Protein AF-A0A7Z0B2L7-F1 (afdb_monomer_lite)

Radius of gyration: 32.35 Å; chains: 1; bounding box: 78×80×134 Å

Foldseek 3Di:
DDDDDYDDPDPPVVVVVVVVVVVVVVVPPPPLLNVLLLQLVLLVAAALAPCNLVSSLPRGDDDPVNNVSSVPSVSSVVSSPDQPFAAPDAADFCGARQQFLKRKDKDWQDWFQFLPIDTKMKMAILHARARDAELAFHRMFIQQFWWKAQPQQPVPQARWIWTQGRNRDTFIWGDDPNATAGLADPQWGKDADPLWIWIANLQQRWIWIAHNRGGTAWIATLLRWIWGFDADPVGQGAKTWIAHPPFDSVLIWMWGFDADPVSHTAWIQGLQRKIWGWDADPNGEGAWIATSVRQIKGFDQDDSSRRRQTQFIQFSVRRTAKGFDADSNSRTQWIAGPPQQSIWGWDDDVQWIWIDGPPWTKIWGWDQALSHIDTQKIQIPLAIKGWDADNNGHTAKIQDSQRKIWGFDADPSNATQKIWTQDPVGIWIKGFDAPDDPHLHTQWIQTAQWIWGFDADPSRDGQKIKIFGFPRRRSPCPPNTHTDPAWMKMKGWDADPSSATAKIFIDTNNHTPWIWGWDADNRRHTAKIFTQDDPHDDSQWIQGLPDADSSRNRQWIDTRQKIWGFDADSSGATAKIWMWGAQDVQQPGKTKIKIWGWDADSNGFTPDIWIWMDIPPHDTATDDLVQVVQLLVLLLQVDPVSHDHPVRHRDPDPPDDDDDPRSDGRPVSSNRDNVCVVVCVVRVSVVPVNVCCVVVVVVCVVVVVVVVVVPQVPQDLVNLLCQQLDDQDPQRAGNALVLLCVQEDDDPRPRHHQDDDRVSSSVVSSVVSCCQVSPPQWDWDADPQQWIWTAHPQQKTWTAHNVSHTDHITDRDDDD

Sequence (816 aa):
MNCFRSPSRGLGMLARLFTCVALLLATFAANADDICFGLYPKSGAIQGDSQCVARAVGNTPVGMATYYCTAQLDLVRAWCSSVPQPEDSCPVADPVHPESGAVTLSTADFISGDDVALQFARSYRSIALVPNASAMGAVWFHSWQRQLWLTNANVGASSTVTAYRENGNPIVFNWSAGTWRTIDFTGLALAQSGSGWTLTNLTNDAVESYSAQGVLLSETTRTGVTRTLTYDNTGLLIAITQHAAGTSANNDLTLRFDYDDRRRLSRLNDPMGGITQYGYDANSNLVSVTWPDNYTRRYVYEDARFKNAITGEIDETGSRIAAWTYDTQGRATSVSHPDTSRNVQFGYNNGSTAVTDSRRTTTLNFSSIGGKLRVTGSNSAAGISNSTWDASGRLLKNTFVSGNAAEYSYDDAGRPIRLVIRNTSGTATTSIRYADATSLHPWMIASPGKFQTLVYDSRGNVTGVSETPTTDTTGEKGFDALKAKASIRAYGRVYDEWNRLSWVSIYDAGVQSAAFRLTRGETGNVLSVIHVGGDLDGFDEASLASARDAAHRAIYGYRPGSGYNTVYDSRGRATVLWLNEYGSPLNGGVYRLLKVRYSYSPNGAVTSRTGTVSINQGPDKPISSDEIDQWVSNIEDGRTPVGPLANLAGLVRSLLRAAPDAIQPICIECIVNPALSWGWAMSSDNDDPFGIVGMAGAIRGAIGGIASQCKPTQLTVEQLIADATGAQNDTGLSKLARAWDKHSGRENDFYPSLTGNIEQKNSSTEQWARSLLENPTTVRNDLSRGGFEYRAPDGTGMRFEADGRFVGVLNPRNPR

Structure (mmCIF, N/CA/C/O backbone):
data_AF-A0A7Z0B2L7-F1
#
_entry.id   AF-A0A7Z0B2L7-F1
#
loop_
_atom_site.group_PDB
_atom_site.id
_atom_site.type_symbol
_atom_site.label_atom_id
_atom_site.label_alt_id
_atom_site.label_comp_id
_atom_site.label_asym_id
_atom_site.label_entity_id
_atom_site.label_seq_id
_atom_site.pdbx_PDB_ins_code
_atom_site.Cartn_x
_atom_site.Cartn_y
_atom_site.Cartn_z
_atom_site.occupancy
_atom_site.B_iso_or_equiv
_atom_site.auth_seq_id
_atom_site.auth_comp_id
_atom_site.auth_asym_id
_atom_site.auth_atom_id
_atom_site.pdbx_PDB_model_num
ATOM 1 N N . MET A 1 1 ? 29.019 23.609 -92.343 1.00 30.64 1 MET A N 1
ATOM 2 C CA . MET A 1 1 ? 30.357 24.183 -92.095 1.00 30.64 1 MET A CA 1
ATOM 3 C C . MET A 1 1 ? 30.741 23.905 -90.644 1.00 30.64 1 MET A C 1
ATOM 5 O O . MET A 1 1 ? 29.997 24.311 -89.769 1.00 30.64 1 MET A O 1
ATOM 9 N N . ASN A 1 2 ? 31.829 23.141 -90.466 1.00 27.91 2 ASN A N 1
ATOM 10 C CA . ASN A 1 2 ? 32.737 22.947 -89.311 1.00 27.91 2 ASN A CA 1
ATOM 11 C C . ASN A 1 2 ? 32.132 22.818 -87.891 1.00 27.91 2 ASN A C 1
ATOM 13 O O . ASN A 1 2 ? 31.620 23.779 -87.339 1.00 27.91 2 ASN A O 1
ATOM 17 N N . CYS A 1 3 ? 32.062 21.612 -87.307 1.00 23.78 3 CYS A N 1
ATOM 18 C CA . CYS A 1 3 ? 33.110 20.880 -86.551 1.00 23.78 3 CYS A CA 1
ATOM 19 C C . CYS A 1 3 ? 33.446 21.458 -85.162 1.00 23.78 3 CYS A C 1
ATOM 21 O O . CYS A 1 3 ? 34.186 22.426 -85.088 1.00 23.78 3 CYS A O 1
ATOM 23 N N . PHE A 1 4 ? 33.012 20.778 -84.086 1.00 26.78 4 PHE A N 1
ATOM 24 C CA . PHE A 1 4 ? 33.875 20.227 -83.017 1.00 26.78 4 PHE A CA 1
ATOM 25 C C . PHE A 1 4 ? 33.107 19.165 -82.182 1.00 26.78 4 PHE A C 1
ATOM 27 O O . PHE A 1 4 ? 31.895 19.250 -82.005 1.00 26.78 4 PHE A O 1
ATOM 34 N N . ARG A 1 5 ? 33.819 18.112 -81.749 1.00 28.47 5 ARG A N 1
ATOM 35 C CA . ARG A 1 5 ? 33.354 16.844 -81.132 1.00 28.47 5 ARG A CA 1
ATOM 36 C C . ARG A 1 5 ? 33.323 16.875 -79.580 1.00 28.47 5 ARG A C 1
ATOM 38 O O . ARG A 1 5 ? 34.350 17.202 -79.009 1.00 28.47 5 ARG A O 1
ATOM 45 N N . SER A 1 6 ? 32.250 16.296 -78.992 1.00 29.17 6 SER A N 1
ATOM 46 C CA . SER A 1 6 ? 32.181 15.325 -77.844 1.00 29.17 6 SER A CA 1
ATOM 47 C C . SER A 1 6 ? 32.591 15.760 -76.401 1.00 29.17 6 SER A C 1
ATOM 49 O O . SER A 1 6 ? 33.360 16.702 -76.275 1.00 29.17 6 SER A O 1
ATOM 51 N N . PRO A 1 7 ? 32.305 15.001 -75.301 1.00 44.12 7 PRO A N 1
ATOM 52 C CA . PRO A 1 7 ? 31.051 14.439 -74.730 1.00 44.12 7 PRO A CA 1
ATOM 53 C C . PRO A 1 7 ? 30.875 14.717 -73.197 1.00 44.12 7 PRO A C 1
ATOM 55 O O . PRO A 1 7 ? 31.827 15.086 -72.524 1.00 44.12 7 PRO A O 1
ATOM 58 N N . SER A 1 8 ? 29.696 14.456 -72.596 1.00 30.27 8 SER A N 1
ATOM 59 C CA . SER A 1 8 ? 29.553 13.851 -71.232 1.00 30.27 8 SER A CA 1
ATOM 60 C C . SER A 1 8 ? 28.092 13.786 -70.732 1.00 30.27 8 SER A C 1
ATOM 62 O O . SER A 1 8 ? 27.654 14.528 -69.855 1.00 30.27 8 SER A O 1
ATOM 64 N N . ARG A 1 9 ? 27.312 12.815 -71.226 1.00 42.25 9 ARG A N 1
ATOM 65 C CA . ARG A 1 9 ? 26.112 12.329 -70.514 1.00 42.25 9 ARG A CA 1
ATOM 66 C C . ARG A 1 9 ? 26.541 11.234 -69.532 1.00 42.25 9 ARG A C 1
ATOM 68 O O . ARG A 1 9 ? 26.494 10.060 -69.868 1.00 42.25 9 ARG A O 1
ATOM 75 N N . GLY A 1 10 ? 27.015 11.625 -68.350 1.00 36.59 10 GLY A N 1
ATOM 76 C CA . GLY A 1 10 ? 27.448 10.679 -67.306 1.00 36.59 10 GLY A CA 1
ATOM 77 C C . GLY A 1 10 ? 27.420 11.234 -65.878 1.00 36.59 10 GLY A C 1
ATOM 78 O O . GLY A 1 10 ? 27.185 10.483 -64.938 1.00 36.59 10 GLY A O 1
ATOM 79 N N . LEU A 1 11 ? 27.560 12.553 -65.696 1.00 38.97 11 LEU A N 1
ATOM 80 C CA . LEU A 1 11 ? 27.635 13.149 -64.354 1.00 38.97 11 LEU A CA 1
ATOM 81 C C . LEU A 1 11 ? 26.276 13.351 -63.656 1.00 38.97 11 LEU A C 1
ATOM 83 O O . LEU A 1 11 ? 26.222 13.377 -62.431 1.00 38.97 11 LEU A O 1
ATOM 87 N N . GLY A 1 12 ? 25.165 13.448 -64.394 1.00 38.88 12 GLY A N 1
ATOM 88 C CA . GLY A 1 12 ? 23.851 13.740 -63.796 1.00 38.88 12 GLY A CA 1
ATOM 89 C C . GLY A 1 12 ? 23.216 12.573 -63.027 1.00 38.88 12 GLY A C 1
ATOM 90 O O . GLY A 1 12 ? 22.447 12.797 -62.095 1.00 38.88 12 GLY A O 1
ATOM 91 N N . MET A 1 13 ? 23.535 11.327 -63.393 1.00 39.41 13 MET A N 1
ATOM 92 C CA . MET A 1 13 ? 22.942 10.130 -62.779 1.00 39.41 13 MET A CA 1
ATOM 93 C C . MET A 1 13 ? 23.742 9.664 -61.555 1.00 39.41 13 MET A C 1
ATOM 95 O O . MET A 1 13 ? 23.143 9.304 -60.546 1.00 39.41 13 MET A O 1
ATOM 99 N N . LEU A 1 14 ? 25.075 9.785 -61.596 1.00 43.19 14 LEU A N 1
ATOM 100 C CA . LEU A 1 14 ? 25.952 9.544 -60.445 1.00 43.19 14 LEU A CA 1
ATOM 101 C C . LEU A 1 14 ? 25.744 10.581 -59.337 1.00 43.19 14 LEU A C 1
ATOM 103 O O . LEU A 1 14 ? 25.687 10.203 -58.174 1.00 43.19 14 LEU A O 1
ATOM 107 N N . ALA A 1 15 ? 25.543 11.858 -59.680 1.00 43.41 15 ALA A N 1
ATOM 108 C CA . ALA A 1 15 ? 25.229 12.885 -58.688 1.00 43.41 15 ALA A CA 1
ATOM 109 C C . ALA A 1 15 ? 23.877 12.628 -57.999 1.00 43.41 15 ALA A C 1
ATOM 111 O O . ALA A 1 15 ? 23.770 12.797 -56.789 1.00 43.41 15 ALA A O 1
ATOM 112 N N . ARG A 1 16 ? 22.857 12.137 -58.721 1.00 46.25 16 ARG A N 1
ATOM 113 C CA . ARG A 1 16 ? 21.555 11.773 -58.126 1.00 46.25 16 ARG A CA 1
ATOM 114 C C . ARG A 1 16 ? 21.627 10.503 -57.275 1.00 46.25 16 ARG A C 1
ATOM 116 O O . ARG A 1 16 ? 21.007 10.470 -56.220 1.00 46.25 16 ARG A O 1
ATOM 123 N N . LEU A 1 17 ? 22.432 9.513 -57.668 1.00 46.03 17 LEU A N 1
ATOM 124 C CA . LEU A 1 17 ? 22.699 8.321 -56.853 1.00 46.03 17 LEU A CA 1
ATOM 125 C C . LEU A 1 17 ? 23.495 8.659 -55.587 1.00 46.03 17 LEU A C 1
ATOM 127 O O . LEU A 1 17 ? 23.123 8.198 -54.516 1.00 46.03 17 LEU A O 1
ATOM 131 N N . PHE A 1 18 ? 24.512 9.521 -55.670 1.00 50.41 18 PHE A N 1
ATOM 132 C CA . PHE A 1 18 ? 25.238 10.001 -54.490 1.00 50.41 18 PHE A CA 1
ATOM 133 C C . PHE A 1 18 ? 24.370 10.877 -53.590 1.00 50.41 18 PHE A C 1
ATOM 135 O O . PHE A 1 18 ? 24.491 10.773 -52.379 1.00 50.41 18 PHE A O 1
ATOM 142 N N . THR A 1 19 ? 23.457 11.683 -54.141 1.00 42.81 19 THR A N 1
ATOM 143 C CA . THR A 1 19 ? 22.533 12.484 -53.319 1.00 42.81 19 THR A CA 1
ATOM 144 C C . THR A 1 19 ? 21.477 11.599 -52.649 1.00 42.81 19 THR A C 1
ATOM 146 O O . THR A 1 19 ? 21.177 11.814 -51.483 1.00 42.81 19 THR A O 1
ATOM 149 N N . CYS A 1 20 ? 20.970 10.552 -53.315 1.00 39.94 20 CYS A N 1
ATOM 150 C CA . CYS A 1 20 ? 20.072 9.564 -52.702 1.00 39.94 20 CYS A CA 1
ATOM 151 C C . CYS A 1 20 ? 20.779 8.660 -51.680 1.00 39.94 20 CYS A C 1
ATOM 153 O O . CYS A 1 20 ? 20.181 8.343 -50.660 1.00 39.94 20 CYS A O 1
ATOM 155 N N . VAL A 1 21 ? 22.040 8.278 -51.908 1.00 47.41 21 VAL A N 1
ATOM 156 C CA . VAL A 1 21 ? 22.852 7.511 -50.946 1.00 47.41 21 VAL A CA 1
ATOM 157 C C . VAL A 1 21 ? 23.287 8.392 -49.773 1.00 47.41 21 VAL A C 1
ATOM 159 O O . VAL A 1 21 ? 23.245 7.932 -48.642 1.00 47.41 21 VAL A O 1
ATOM 162 N N . ALA A 1 22 ? 23.610 9.669 -49.993 1.00 42.94 22 ALA A N 1
ATOM 163 C CA . ALA A 1 22 ? 23.898 10.629 -48.927 1.00 42.94 22 ALA A CA 1
ATOM 164 C C . ALA A 1 22 ? 22.641 11.021 -48.131 1.00 42.94 22 ALA A C 1
ATOM 166 O O . ALA A 1 22 ? 22.739 11.197 -46.924 1.00 42.94 22 ALA A O 1
ATOM 167 N N . LEU A 1 23 ? 21.459 11.093 -48.761 1.00 39.75 23 LEU A N 1
ATOM 168 C CA . LEU A 1 23 ? 20.173 11.256 -48.067 1.00 39.75 23 LEU A CA 1
ATOM 169 C C . LEU A 1 23 ? 19.757 9.982 -47.316 1.00 39.75 23 LEU A C 1
ATOM 171 O O . LEU A 1 23 ? 19.211 10.104 -46.226 1.00 39.75 23 LEU A O 1
ATOM 175 N N . LEU A 1 24 ? 20.071 8.780 -47.828 1.00 38.03 24 LEU A N 1
ATOM 176 C CA . LEU A 1 24 ? 19.933 7.536 -47.060 1.00 38.03 24 LEU A CA 1
ATOM 177 C C . LEU A 1 24 ? 20.885 7.540 -45.855 1.00 38.03 24 LEU A C 1
ATOM 179 O O . LEU A 1 24 ? 20.449 7.284 -44.740 1.00 38.03 24 LEU A O 1
ATOM 183 N N . LEU A 1 25 ? 22.161 7.888 -46.044 1.00 37.34 25 LEU A N 1
ATOM 184 C CA . LEU A 1 25 ? 23.173 7.915 -44.980 1.00 37.34 25 LEU A CA 1
ATOM 185 C C . LEU A 1 25 ? 22.921 9.021 -43.939 1.00 37.34 25 LEU A C 1
ATOM 187 O O . LEU A 1 25 ? 23.204 8.812 -42.764 1.00 37.34 25 LEU A O 1
ATOM 191 N N . ALA A 1 26 ? 22.326 10.154 -44.326 1.00 32.78 26 ALA A N 1
ATOM 192 C CA . ALA A 1 26 ? 21.953 11.231 -43.406 1.00 32.78 26 ALA A CA 1
ATOM 193 C C . ALA A 1 26 ? 20.715 10.904 -42.546 1.00 32.78 26 ALA A C 1
ATOM 195 O O . ALA A 1 26 ? 20.540 11.508 -41.491 1.00 32.78 26 ALA A O 1
ATOM 196 N N . THR A 1 27 ? 19.890 9.922 -42.935 1.00 34.22 27 THR A N 1
ATOM 197 C CA . THR A 1 27 ? 18.807 9.392 -42.080 1.00 34.22 27 THR A CA 1
ATOM 198 C C . THR A 1 27 ? 19.260 8.304 -41.097 1.00 34.22 27 THR A C 1
ATOM 200 O O . THR A 1 27 ? 18.484 7.926 -40.225 1.00 34.22 27 THR A O 1
ATOM 203 N N . PHE A 1 28 ? 20.513 7.836 -41.179 1.00 39.91 28 PHE A N 1
ATOM 204 C CA . PHE A 1 28 ? 21.091 6.840 -40.259 1.00 39.91 28 PHE A CA 1
ATOM 205 C C . PHE A 1 28 ? 21.997 7.443 -39.178 1.00 39.91 28 PHE A C 1
ATOM 207 O O . PHE A 1 28 ? 22.710 6.713 -38.500 1.00 39.91 28 PHE A O 1
ATOM 214 N N . ALA A 1 29 ? 21.939 8.758 -38.955 1.00 31.08 29 ALA A N 1
ATOM 215 C CA . ALA A 1 29 ? 22.552 9.392 -37.786 1.00 31.08 29 ALA A CA 1
ATOM 216 C C . ALA A 1 29 ? 21.666 9.293 -36.522 1.00 31.08 29 ALA A C 1
ATOM 218 O O . ALA A 1 29 ? 21.707 10.167 -35.662 1.00 31.08 29 ALA A O 1
ATOM 219 N N . ALA A 1 30 ? 20.855 8.237 -36.403 1.00 40.62 30 ALA A N 1
ATOM 220 C CA . ALA A 1 30 ? 20.517 7.708 -35.088 1.00 40.62 30 ALA A CA 1
ATOM 221 C C . ALA A 1 30 ? 21.732 6.881 -34.663 1.00 40.62 30 ALA A C 1
ATOM 223 O O . ALA A 1 30 ? 22.158 6.006 -35.420 1.00 40.62 30 ALA A O 1
ATOM 224 N N . ASN A 1 31 ? 22.336 7.195 -33.516 1.00 58.09 31 ASN A N 1
ATOM 225 C CA . ASN A 1 31 ? 23.495 6.447 -33.035 1.00 58.09 31 ASN A CA 1
ATOM 226 C C . ASN A 1 31 ? 23.162 4.947 -33.072 1.00 58.09 31 ASN A C 1
ATOM 228 O O . ASN A 1 31 ? 22.052 4.555 -32.709 1.00 58.09 31 ASN A O 1
ATOM 232 N N . ALA A 1 32 ? 24.094 4.109 -33.537 1.00 57.94 32 ALA A N 1
ATOM 233 C CA . ALA A 1 32 ? 23.901 2.656 -33.584 1.00 57.94 32 ALA A CA 1
ATOM 234 C C . ALA A 1 32 ? 23.385 2.111 -32.234 1.00 57.94 32 ALA A C 1
ATOM 236 O O . ALA A 1 32 ? 22.546 1.209 -32.211 1.00 57.94 32 ALA A O 1
ATOM 237 N N . ASP A 1 33 ? 23.813 2.748 -31.143 1.00 62.22 33 ASP A N 1
ATOM 238 C CA . ASP A 1 33 ? 23.381 2.547 -29.762 1.00 62.22 33 ASP A CA 1
ATOM 239 C C . ASP A 1 33 ? 21.869 2.749 -29.572 1.00 62.22 33 ASP A C 1
ATOM 241 O O . ASP A 1 33 ? 21.211 1.866 -29.031 1.00 62.22 33 ASP A O 1
ATOM 245 N N . ASP A 1 34 ? 21.280 3.839 -30.077 1.00 64.94 34 ASP A N 1
ATOM 246 C CA . ASP A 1 34 ? 19.844 4.134 -29.935 1.00 64.94 34 ASP A CA 1
ATOM 247 C C . ASP A 1 34 ? 18.974 3.091 -30.650 1.00 64.94 34 ASP A C 1
ATOM 249 O O . ASP A 1 34 ? 17.921 2.680 -30.149 1.00 64.94 34 ASP A O 1
ATOM 253 N N . ILE A 1 35 ? 19.430 2.625 -31.817 1.00 77.38 35 ILE A N 1
ATOM 254 C CA . ILE A 1 35 ? 18.733 1.593 -32.591 1.00 77.38 35 ILE A CA 1
ATOM 255 C C . ILE A 1 35 ? 18.842 0.241 -31.880 1.00 77.38 35 ILE A C 1
ATOM 257 O O . ILE A 1 35 ? 17.829 -0.435 -31.686 1.00 77.38 35 ILE A O 1
ATOM 261 N N . CYS A 1 36 ? 20.048 -0.165 -31.475 1.00 80.62 36 CYS A N 1
ATOM 262 C CA . CYS A 1 36 ? 20.269 -1.476 -30.871 1.00 80.62 36 CYS A CA 1
ATOM 263 C C . CYS A 1 36 ? 19.701 -1.586 -29.452 1.00 80.62 36 CYS A C 1
ATOM 265 O O . CYS A 1 36 ? 19.101 -2.608 -29.111 1.00 80.62 36 CYS A O 1
ATOM 267 N N . PHE A 1 37 ? 19.800 -0.534 -28.638 1.00 80.62 37 PHE A N 1
ATOM 268 C CA . PHE A 1 37 ? 19.277 -0.540 -27.270 1.00 80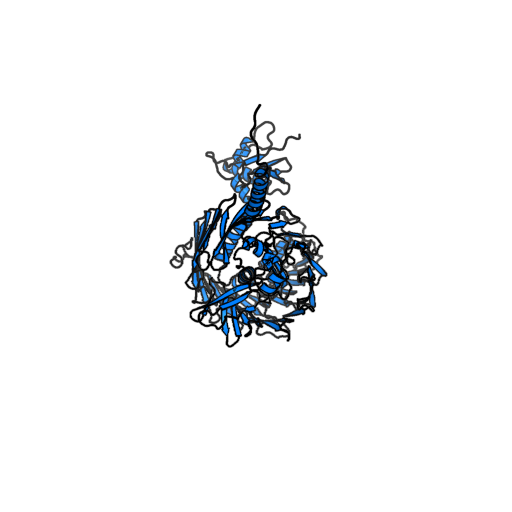.62 37 PHE A CA 1
ATOM 269 C C . PHE A 1 37 ? 17.747 -0.583 -27.248 1.00 80.62 37 PHE A C 1
ATOM 271 O O . PHE A 1 37 ? 17.170 -1.140 -26.320 1.00 80.62 37 PHE A O 1
ATOM 278 N N . GLY A 1 38 ? 17.072 -0.092 -28.293 1.00 75.81 38 GLY A N 1
ATOM 279 C CA . GLY A 1 38 ? 15.629 -0.282 -28.476 1.00 75.81 38 GLY A CA 1
ATOM 280 C C . GLY A 1 38 ? 15.218 -1.701 -28.905 1.00 75.81 38 GLY A C 1
ATOM 281 O O . GLY A 1 38 ? 14.026 -2.018 -28.930 1.00 75.81 38 GLY A O 1
ATOM 282 N N . LEU A 1 39 ? 16.167 -2.567 -29.276 1.00 81.56 39 LEU A N 1
ATOM 283 C CA . LEU A 1 39 ? 15.901 -3.945 -29.706 1.00 81.56 39 LEU A CA 1
ATOM 284 C C . LEU A 1 39 ? 16.160 -4.968 -28.601 1.00 81.56 39 LEU A C 1
ATOM 286 O O . LEU A 1 39 ? 15.387 -5.917 -28.478 1.00 81.56 39 LEU A O 1
ATOM 290 N N . TYR A 1 40 ? 17.184 -4.771 -27.770 1.00 84.12 40 TYR A N 1
ATOM 291 C CA . TYR A 1 40 ? 17.530 -5.728 -26.716 1.00 84.12 40 TYR A CA 1
ATOM 292 C C . TYR A 1 40 ? 16.401 -6.012 -25.707 1.00 84.12 40 TYR A C 1
ATOM 294 O O . TYR A 1 40 ? 16.193 -7.190 -25.412 1.00 84.12 40 TYR A O 1
ATOM 302 N N . PRO A 1 41 ? 15.583 -5.041 -25.245 1.00 76.69 41 PRO A N 1
ATOM 303 C CA . PRO A 1 41 ? 14.436 -5.334 -24.378 1.00 76.69 41 PRO A CA 1
ATOM 304 C C . PRO A 1 41 ? 13.426 -6.306 -25.010 1.00 76.69 41 PRO A C 1
ATOM 306 O O . PRO A 1 41 ? 12.814 -7.118 -24.320 1.00 76.69 41 PRO A O 1
ATOM 309 N N . LYS A 1 42 ? 13.283 -6.287 -26.344 1.00 78.62 42 LYS A N 1
ATOM 310 C CA . LYS A 1 42 ? 12.336 -7.140 -27.093 1.00 78.62 42 LYS A CA 1
ATOM 311 C C . LYS A 1 42 ? 12.718 -8.619 -27.065 1.00 78.62 42 LYS A C 1
ATOM 313 O O . LYS A 1 42 ? 11.885 -9.483 -27.322 1.00 78.62 42 LYS A O 1
ATOM 318 N N . SER A 1 43 ? 13.975 -8.909 -26.742 1.00 76.00 43 SER A N 1
ATOM 319 C CA . SER A 1 43 ? 14.488 -10.268 -26.567 1.00 76.00 43 SER A CA 1
ATOM 320 C C . SER A 1 43 ? 14.037 -10.931 -25.255 1.00 76.00 43 SER A C 1
ATOM 322 O O . SER A 1 43 ? 14.240 -12.134 -25.064 1.00 76.00 43 SER A O 1
ATOM 324 N N . GLY A 1 44 ? 13.450 -10.152 -24.336 1.00 70.62 44 GLY A N 1
ATOM 325 C CA . GLY A 1 44 ? 13.199 -10.570 -22.958 1.00 70.62 44 GLY A CA 1
ATOM 326 C C . GLY A 1 44 ? 14.470 -10.622 -22.102 1.00 70.62 44 GLY A C 1
ATOM 327 O O . GLY A 1 44 ? 14.465 -11.248 -21.044 1.00 70.62 44 GLY A O 1
ATOM 328 N N . ALA A 1 45 ? 15.575 -10.028 -22.566 1.00 74.25 45 ALA A N 1
ATOM 329 C CA . ALA A 1 45 ? 16.760 -9.810 -21.749 1.00 74.25 45 ALA A CA 1
ATOM 330 C C . ALA A 1 45 ? 16.475 -8.767 -20.665 1.00 74.25 45 ALA A C 1
ATOM 332 O O . ALA A 1 45 ? 15.806 -7.764 -20.917 1.00 74.25 45 ALA A O 1
ATOM 333 N N . ILE A 1 46 ? 17.005 -9.007 -19.469 1.00 71.81 46 ILE A N 1
ATOM 334 C CA . ILE A 1 46 ? 16.884 -8.099 -18.333 1.00 71.81 46 ILE A CA 1
ATOM 335 C C . ILE A 1 46 ? 18.274 -7.565 -18.026 1.00 71.81 46 ILE A C 1
ATOM 337 O O . ILE A 1 46 ? 19.219 -8.324 -17.843 1.00 71.81 46 ILE A O 1
ATOM 341 N N . GLN A 1 47 ? 18.406 -6.249 -17.996 1.00 73.56 47 GLN A N 1
ATOM 342 C CA . GLN A 1 47 ? 19.645 -5.576 -17.634 1.00 73.56 47 GLN A CA 1
ATOM 343 C C . GLN A 1 47 ? 20.129 -6.006 -16.236 1.00 73.56 47 GLN A C 1
ATOM 345 O O . GLN A 1 47 ? 19.331 -6.145 -15.310 1.00 73.56 47 GLN A O 1
ATOM 350 N N . GLY A 1 48 ? 21.430 -6.263 -16.088 1.00 66.00 48 GLY A N 1
ATOM 351 C CA . GLY A 1 48 ? 22.018 -6.818 -14.864 1.00 66.00 48 GLY A CA 1
ATOM 352 C C . GLY A 1 48 ? 21.815 -8.328 -14.656 1.00 66.00 48 GLY A C 1
ATOM 353 O O . GLY A 1 48 ? 22.372 -8.875 -13.706 1.00 66.00 48 GLY A O 1
ATOM 354 N N . ASP A 1 49 ? 21.066 -9.026 -15.522 1.00 68.31 49 ASP A N 1
ATOM 355 C CA . ASP A 1 49 ? 20.906 -10.486 -15.458 1.00 68.31 49 ASP A CA 1
ATOM 356 C C . ASP A 1 49 ? 22.108 -11.244 -16.016 1.00 68.31 49 ASP A C 1
ATOM 358 O O . ASP A 1 49 ? 22.681 -10.908 -17.053 1.00 68.31 49 ASP A O 1
ATOM 362 N N . SER A 1 50 ? 22.435 -12.349 -15.350 1.00 69.44 50 SER A N 1
ATOM 363 C CA . SER A 1 50 ? 23.447 -13.308 -15.785 1.00 69.44 50 SER A CA 1
ATOM 364 C C . SER A 1 50 ? 23.153 -13.876 -17.179 1.00 69.44 50 SER A C 1
ATOM 366 O O . SER A 1 50 ? 24.084 -14.162 -17.932 1.00 69.44 50 SER A O 1
ATOM 368 N N . GLN A 1 51 ? 21.872 -14.005 -17.552 1.00 76.62 51 GLN A N 1
ATOM 369 C CA . GLN A 1 51 ? 21.448 -14.454 -18.881 1.00 76.62 51 GLN A CA 1
ATOM 370 C C . GLN A 1 51 ? 21.163 -13.295 -19.840 1.00 76.62 51 GLN A C 1
ATOM 372 O O . GLN A 1 51 ? 20.754 -13.546 -20.975 1.00 76.62 51 GLN A O 1
ATOM 377 N N . CYS A 1 52 ? 21.403 -12.041 -19.441 1.00 79.94 52 CYS A N 1
ATOM 378 C CA . CYS A 1 52 ? 21.100 -10.870 -20.260 1.00 79.94 52 CYS A CA 1
ATOM 379 C C . CYS A 1 52 ? 21.756 -10.955 -21.636 1.00 79.94 52 CYS A C 1
ATOM 381 O O . CYS A 1 52 ? 21.072 -10.869 -22.652 1.00 79.94 52 CYS A O 1
ATOM 383 N N . VAL A 1 53 ? 23.070 -11.203 -21.680 1.00 84.62 53 VAL A N 1
ATOM 384 C CA . VAL A 1 53 ? 23.821 -11.270 -22.941 1.00 84.62 53 VAL A CA 1
ATOM 385 C C . VAL A 1 53 ? 23.310 -12.417 -23.811 1.00 84.62 53 VAL A C 1
ATOM 387 O O . VAL A 1 53 ? 23.094 -12.232 -25.004 1.00 84.62 53 VAL A O 1
ATOM 390 N N . ALA A 1 54 ? 23.058 -13.587 -23.219 1.00 84.38 54 ALA A N 1
ATOM 391 C CA . ALA A 1 54 ? 22.561 -14.749 -23.950 1.00 84.38 54 ALA A CA 1
ATOM 392 C C . ALA A 1 54 ? 21.171 -14.494 -24.557 1.00 84.38 54 ALA A C 1
ATOM 394 O O . ALA A 1 54 ? 20.950 -14.785 -25.731 1.00 84.38 54 ALA A O 1
ATOM 395 N N . ARG A 1 55 ? 20.252 -13.895 -23.788 1.00 83.94 55 ARG A N 1
ATOM 396 C CA . ARG A 1 55 ? 18.909 -13.526 -24.259 1.00 83.94 55 ARG A CA 1
ATOM 397 C C . ARG A 1 55 ? 18.971 -12.424 -25.314 1.00 83.94 55 ARG A C 1
ATOM 399 O O . ARG A 1 55 ? 18.353 -12.571 -26.363 1.00 83.94 55 ARG A O 1
ATOM 406 N N . ALA A 1 56 ? 19.762 -11.377 -25.088 1.00 85.12 56 ALA A N 1
ATOM 407 C CA . ALA A 1 56 ? 19.916 -10.267 -26.022 1.00 85.12 56 ALA A CA 1
ATOM 408 C C . ALA A 1 56 ? 20.539 -10.719 -27.348 1.00 85.12 56 ALA A C 1
ATOM 410 O O . ALA A 1 56 ? 20.108 -10.277 -28.406 1.00 85.12 56 ALA A O 1
ATOM 411 N N . VAL A 1 57 ? 21.496 -11.644 -27.341 1.00 87.62 57 VAL A N 1
ATOM 412 C CA . VAL A 1 57 ? 22.055 -12.184 -28.589 1.00 87.62 57 VAL A CA 1
ATOM 413 C C . VAL A 1 57 ? 21.087 -13.166 -29.255 1.00 87.62 57 VAL A C 1
ATOM 415 O O . VAL A 1 57 ? 20.889 -13.098 -30.464 1.00 87.62 57 VAL A O 1
ATOM 418 N N . GLY A 1 58 ? 20.482 -14.074 -28.486 1.00 83.31 58 GLY A N 1
ATOM 419 C CA . GLY A 1 58 ? 19.714 -15.198 -29.029 1.00 83.31 58 GLY A CA 1
ATOM 420 C C . GLY A 1 58 ? 18.275 -14.874 -29.429 1.00 83.31 58 GLY A C 1
ATOM 421 O O . GLY A 1 58 ? 17.748 -15.484 -30.356 1.00 83.31 58 GLY A O 1
ATOM 422 N N . ASN A 1 59 ? 17.638 -13.915 -28.754 1.00 85.62 59 ASN A N 1
ATOM 423 C CA . ASN A 1 59 ? 16.204 -13.659 -28.891 1.00 85.62 59 ASN A CA 1
ATOM 424 C C . ASN A 1 59 ? 15.880 -12.262 -29.439 1.00 85.62 59 ASN A C 1
ATOM 426 O O . ASN A 1 59 ? 14.700 -11.952 -29.612 1.00 85.62 59 ASN A O 1
ATOM 430 N N . THR A 1 60 ? 16.876 -11.399 -29.685 1.00 86.56 60 THR A N 1
ATOM 431 C CA . THR A 1 60 ? 16.610 -10.062 -30.236 1.00 86.56 60 THR A CA 1
ATOM 432 C C . THR A 1 60 ? 16.062 -10.183 -31.658 1.00 86.56 60 THR A C 1
ATOM 434 O O . THR A 1 60 ? 16.729 -10.752 -32.524 1.00 86.56 60 THR A O 1
ATOM 437 N N . PRO A 1 61 ? 14.867 -9.636 -31.940 1.00 79.38 61 PRO A N 1
ATOM 438 C CA . PRO A 1 61 ? 14.312 -9.654 -33.283 1.00 79.38 61 PRO A CA 1
ATOM 439 C C . PRO A 1 61 ? 15.112 -8.708 -34.188 1.00 79.38 61 PRO A C 1
ATOM 441 O O . PRO A 1 61 ? 15.099 -7.490 -34.001 1.00 79.38 61 PRO A O 1
ATOM 444 N N . VAL A 1 62 ? 15.800 -9.272 -35.182 1.00 80.31 62 VAL A N 1
ATOM 445 C CA . VAL A 1 62 ? 16.631 -8.531 -36.143 1.00 80.31 62 VAL A CA 1
ATOM 446 C C . VAL A 1 62 ? 16.100 -8.653 -37.571 1.00 80.31 62 VAL A C 1
ATOM 448 O O . VAL A 1 62 ? 15.541 -9.675 -37.962 1.00 80.31 62 VAL A O 1
ATOM 451 N N . GLY A 1 63 ? 16.285 -7.595 -38.359 1.00 79.06 63 GLY A N 1
ATOM 452 C CA . GLY A 1 63 ? 16.047 -7.573 -39.804 1.00 79.06 63 GLY A CA 1
ATOM 453 C C . GLY A 1 63 ? 17.320 -7.216 -40.578 1.00 79.06 63 GLY A C 1
ATOM 454 O O . GLY A 1 63 ? 18.376 -6.999 -39.985 1.00 79.06 63 GLY A O 1
ATOM 455 N N . MET A 1 64 ? 17.225 -7.089 -41.909 1.00 72.50 64 MET A N 1
ATOM 456 C CA . MET A 1 64 ? 18.388 -6.788 -42.771 1.00 72.50 64 MET A CA 1
ATOM 457 C C . MET A 1 64 ? 19.126 -5.489 -42.405 1.00 72.50 64 MET A C 1
ATOM 459 O O . MET A 1 64 ? 20.312 -5.374 -42.685 1.00 72.50 64 MET A O 1
ATOM 463 N N . ALA A 1 65 ? 18.453 -4.528 -41.768 1.00 74.56 65 ALA A N 1
ATOM 464 C CA . ALA A 1 65 ? 19.052 -3.264 -41.337 1.00 74.56 65 ALA A CA 1
ATOM 465 C C . ALA A 1 65 ? 19.514 -3.255 -39.866 1.00 74.56 65 ALA A C 1
ATOM 467 O O . ALA A 1 65 ? 20.109 -2.275 -39.446 1.00 74.56 65 ALA A O 1
ATOM 468 N N . THR A 1 66 ? 19.242 -4.302 -39.076 1.00 79.88 66 THR A N 1
ATOM 469 C CA . THR A 1 66 ? 19.519 -4.335 -37.622 1.00 79.88 66 THR A CA 1
ATOM 470 C C . THR A 1 66 ? 20.257 -5.595 -37.156 1.00 79.88 66 THR A C 1
ATOM 472 O O . THR A 1 66 ? 20.498 -5.764 -35.963 1.00 79.88 66 THR A O 1
ATOM 475 N N . TYR A 1 67 ? 20.675 -6.467 -38.084 1.00 78.94 67 TYR A N 1
ATOM 476 C CA . TYR A 1 67 ? 21.430 -7.698 -37.790 1.00 78.94 67 TYR A CA 1
ATOM 477 C C . TYR A 1 67 ? 22.752 -7.449 -37.047 1.00 78.94 67 TYR A C 1
ATOM 479 O O . TYR A 1 67 ? 23.245 -8.325 -36.337 1.00 78.94 67 TYR A O 1
ATOM 487 N N . TYR A 1 68 ? 23.334 -6.256 -37.199 1.00 82.69 68 TYR A N 1
ATOM 488 C CA . TYR A 1 68 ? 24.578 -5.896 -36.527 1.00 82.69 68 TYR A CA 1
ATOM 489 C C . TYR A 1 68 ? 24.401 -5.766 -35.005 1.00 82.69 68 TYR A C 1
ATOM 491 O O . TYR A 1 68 ? 25.362 -5.994 -34.277 1.00 82.69 68 TYR A O 1
ATOM 499 N N . CYS A 1 69 ? 23.187 -5.493 -34.508 1.00 83.12 69 CYS A N 1
ATOM 500 C CA . CYS A 1 69 ? 22.923 -5.338 -33.075 1.00 83.12 69 CYS A CA 1
ATOM 501 C C . CYS A 1 69 ? 23.165 -6.632 -32.284 1.00 83.12 69 CYS A C 1
ATOM 503 O O . CYS A 1 69 ? 23.726 -6.596 -31.198 1.00 83.12 69 CYS A O 1
ATOM 505 N N . THR A 1 70 ? 22.818 -7.799 -32.833 1.00 85.50 70 THR A N 1
ATOM 506 C CA . THR A 1 70 ? 23.126 -9.093 -32.191 1.00 85.50 70 THR A CA 1
ATOM 507 C C . THR A 1 70 ? 24.590 -9.501 -32.352 1.00 85.50 70 THR A C 1
ATOM 509 O O . THR A 1 70 ? 25.086 -10.319 -31.582 1.00 85.50 70 THR A O 1
ATOM 512 N N . ALA A 1 71 ? 25.287 -8.946 -33.349 1.00 82.19 71 ALA A N 1
ATOM 513 C CA . ALA A 1 71 ? 26.691 -9.244 -33.630 1.00 82.19 71 ALA A CA 1
ATOM 514 C C . ALA A 1 71 ? 27.671 -8.347 -32.845 1.00 82.19 71 ALA A C 1
ATOM 516 O O . ALA A 1 71 ? 28.819 -8.736 -32.628 1.00 82.19 71 ALA A O 1
ATOM 517 N N . GLN A 1 72 ? 27.239 -7.165 -32.392 1.00 86.50 72 GLN A N 1
ATOM 518 C CA . GLN A 1 72 ? 28.046 -6.246 -31.587 1.00 86.50 72 GLN A CA 1
ATOM 519 C C . GLN A 1 72 ? 27.966 -6.590 -30.097 1.00 86.50 72 GLN A C 1
ATOM 521 O O . GLN A 1 72 ? 27.265 -5.949 -29.313 1.00 86.50 72 GLN A O 1
ATOM 526 N N . LEU A 1 73 ? 28.736 -7.606 -29.696 1.00 85.00 73 LEU A N 1
ATOM 527 C CA . LEU A 1 73 ? 28.783 -8.086 -28.311 1.00 85.00 73 LEU A CA 1
ATOM 528 C C . LEU A 1 73 ? 29.165 -7.001 -27.298 1.00 85.00 73 LEU A C 1
ATOM 530 O O . LEU A 1 73 ? 28.709 -7.073 -26.162 1.00 85.00 73 LEU A O 1
ATOM 534 N N . ASP A 1 74 ? 29.949 -5.995 -27.685 1.00 85.06 74 ASP A N 1
ATOM 535 C CA . ASP A 1 74 ? 30.305 -4.892 -26.788 1.00 85.06 74 ASP A CA 1
ATOM 536 C C . ASP A 1 74 ? 29.109 -3.981 -26.490 1.00 85.06 74 ASP A C 1
ATOM 538 O O . ASP A 1 74 ? 28.928 -3.596 -25.339 1.00 85.06 74 ASP A O 1
ATOM 542 N N . LEU A 1 75 ? 28.229 -3.722 -27.467 1.00 84.94 75 LEU A N 1
ATOM 543 C CA . LEU A 1 75 ? 26.978 -2.993 -27.229 1.00 84.94 75 LEU A CA 1
ATOM 544 C C . LEU A 1 75 ? 25.997 -3.810 -26.393 1.00 84.94 75 LEU A C 1
ATOM 546 O O . LEU A 1 75 ? 25.352 -3.266 -25.499 1.00 84.94 75 LEU A O 1
ATOM 550 N N . VAL A 1 76 ? 25.896 -5.116 -26.657 1.00 84.06 76 VAL A N 1
ATOM 551 C CA . VAL A 1 76 ? 25.072 -6.017 -25.841 1.00 84.06 76 VAL A CA 1
ATOM 552 C C . VAL A 1 76 ? 25.577 -6.034 -24.400 1.00 84.06 76 VAL A C 1
ATOM 554 O O . VAL A 1 76 ? 24.787 -5.898 -23.471 1.00 84.06 76 VAL A O 1
ATOM 557 N N . ARG A 1 77 ? 26.892 -6.167 -24.195 1.00 83.31 77 ARG A N 1
ATOM 558 C CA . ARG A 1 77 ? 27.510 -6.146 -22.863 1.00 83.31 77 ARG A CA 1
ATOM 559 C C . ARG A 1 77 ? 27.340 -4.793 -22.189 1.00 83.31 77 ARG A C 1
ATOM 561 O O . ARG A 1 77 ? 26.990 -4.780 -21.017 1.00 83.31 77 ARG A O 1
ATOM 568 N N . ALA A 1 78 ? 27.522 -3.688 -22.909 1.00 81.88 78 ALA A N 1
ATOM 569 C CA . ALA A 1 78 ? 27.314 -2.343 -22.383 1.00 81.88 78 ALA A CA 1
ATOM 570 C C . ALA A 1 78 ? 25.868 -2.159 -21.905 1.00 81.88 78 ALA A C 1
ATOM 572 O O . ALA A 1 78 ? 25.643 -1.796 -20.751 1.00 81.88 78 ALA A O 1
ATOM 573 N N . TRP A 1 79 ? 24.886 -2.517 -22.734 1.00 82.12 79 TRP A N 1
ATOM 574 C CA . TRP A 1 79 ? 23.476 -2.462 -22.356 1.00 82.12 79 TRP A CA 1
ATOM 575 C C . TRP A 1 79 ? 23.155 -3.392 -21.181 1.00 82.12 79 TRP A C 1
ATOM 577 O O . TRP A 1 79 ? 22.548 -2.956 -20.209 1.00 82.12 79 TRP A O 1
ATOM 587 N N . CYS A 1 80 ? 23.621 -4.641 -21.215 1.00 77.19 80 CYS A N 1
ATOM 588 C CA . CYS A 1 80 ? 23.423 -5.598 -20.127 1.00 77.19 80 CYS A CA 1
ATOM 589 C C . CYS A 1 80 ? 24.122 -5.201 -18.823 1.00 77.19 80 CYS A C 1
ATOM 591 O O . CYS A 1 80 ? 23.682 -5.623 -17.757 1.00 77.19 80 CYS A O 1
ATOM 593 N N . SER A 1 81 ? 25.198 -4.416 -18.900 1.00 69.69 81 SER A N 1
ATOM 594 C CA . SER A 1 81 ? 25.914 -3.883 -17.738 1.00 69.69 81 SER A CA 1
ATOM 595 C C . SER A 1 81 ? 25.287 -2.613 -17.167 1.00 69.69 81 SER A C 1
ATOM 597 O O . SER A 1 81 ? 25.572 -2.256 -16.025 1.00 69.69 81 SER A O 1
ATOM 599 N N . SER A 1 82 ? 24.433 -1.928 -17.935 1.00 67.06 82 SER A N 1
ATOM 600 C CA . SER A 1 82 ? 23.642 -0.822 -17.401 1.00 67.06 82 SER A CA 1
ATOM 601 C C . SER A 1 82 ? 22.551 -1.363 -16.478 1.00 67.06 82 SER A C 1
ATOM 603 O O . SER A 1 82 ? 22.069 -2.471 -16.680 1.00 67.06 82 SER A O 1
ATOM 605 N N . VAL A 1 83 ? 22.189 -0.606 -15.442 1.00 63.72 83 VAL A N 1
ATOM 606 C CA . VAL A 1 83 ? 21.115 -0.964 -14.506 1.00 63.72 83 VAL A CA 1
ATOM 607 C C . VAL A 1 83 ? 19.986 0.044 -14.712 1.00 63.72 83 VAL A C 1
ATOM 609 O O . VAL A 1 83 ? 20.259 1.250 -14.604 1.00 63.72 83 VAL A O 1
ATOM 612 N N . PRO A 1 84 ? 18.749 -0.399 -15.014 1.00 68.94 84 PRO A N 1
ATOM 613 C CA . PRO A 1 84 ? 17.637 0.516 -15.155 1.00 68.94 84 PRO A CA 1
ATOM 614 C C . PRO A 1 84 ? 17.479 1.255 -13.830 1.00 68.94 84 PRO A C 1
ATOM 616 O O . PRO A 1 84 ? 17.453 0.647 -12.758 1.00 68.94 84 PRO A O 1
ATOM 619 N N . GLN A 1 85 ? 17.488 2.584 -13.906 1.00 76.31 85 GLN A N 1
ATOM 620 C CA . GLN A 1 85 ? 17.428 3.410 -12.711 1.00 76.31 85 GLN A CA 1
ATOM 621 C C . GLN A 1 85 ? 16.031 3.285 -12.107 1.00 76.31 85 GLN A C 1
ATOM 623 O O . GLN A 1 85 ? 15.053 3.422 -12.847 1.00 76.31 85 GLN A O 1
ATOM 628 N N . PRO A 1 86 ? 15.924 3.050 -10.794 1.00 82.25 86 PRO A N 1
ATOM 629 C CA . PRO A 1 86 ? 14.635 3.023 -10.142 1.00 82.25 86 PRO A CA 1
ATOM 630 C C . PRO A 1 86 ? 13.959 4.393 -10.231 1.00 82.25 86 PRO A C 1
ATOM 632 O O . PRO A 1 86 ? 14.577 5.461 -10.139 1.00 82.25 86 PRO A O 1
ATOM 635 N N . GLU A 1 87 ? 12.659 4.325 -10.428 1.00 83.56 87 GLU A N 1
ATOM 636 C CA . GLU A 1 87 ? 11.727 5.431 -10.450 1.00 83.56 87 GLU A CA 1
ATOM 637 C C . GLU A 1 87 ? 11.451 5.899 -9.025 1.00 83.56 87 GLU A C 1
ATOM 639 O O . GLU A 1 87 ? 11.188 5.096 -8.128 1.00 83.56 87 GLU A O 1
ATOM 644 N N . ASP A 1 88 ? 11.506 7.211 -8.815 1.00 79.69 88 ASP A N 1
ATOM 645 C CA . ASP A 1 88 ? 11.155 7.838 -7.540 1.00 79.69 88 ASP A CA 1
ATOM 646 C C . ASP A 1 88 ? 10.207 9.019 -7.793 1.00 79.69 88 ASP A C 1
ATOM 648 O O . ASP A 1 88 ? 10.376 10.143 -7.304 1.00 79.69 88 ASP A O 1
ATOM 652 N N . SER A 1 89 ? 9.217 8.745 -8.648 1.00 77.31 89 SER A N 1
ATOM 653 C CA . SER A 1 89 ? 8.057 9.586 -8.908 1.00 77.31 89 SER A CA 1
ATOM 654 C C . SER A 1 89 ? 6.758 8.789 -8.756 1.00 77.31 89 SER A C 1
ATOM 656 O O . SER A 1 89 ? 6.738 7.555 -8.805 1.00 77.31 89 SER A O 1
ATOM 658 N N . CYS A 1 90 ? 5.650 9.500 -8.546 1.00 74.75 90 CYS A N 1
ATOM 659 C CA . CYS A 1 90 ? 4.339 8.868 -8.508 1.00 74.75 90 CYS A CA 1
ATOM 660 C C . CYS A 1 90 ? 3.913 8.458 -9.925 1.00 74.75 90 CYS A C 1
ATOM 662 O O . CYS A 1 90 ? 4.003 9.284 -10.840 1.00 74.75 90 CYS A O 1
ATOM 664 N N . PRO A 1 91 ? 3.382 7.238 -10.114 1.00 80.94 91 PRO A N 1
ATOM 665 C CA . PRO A 1 91 ? 2.774 6.891 -11.383 1.00 80.94 91 PRO A CA 1
ATOM 666 C C . PRO A 1 91 ? 1.534 7.762 -11.631 1.00 80.94 91 PRO A C 1
ATOM 668 O O . PRO A 1 91 ? 0.869 8.227 -10.701 1.00 80.94 91 PRO A O 1
ATOM 671 N N . VAL A 1 92 ? 1.218 7.974 -12.903 1.00 78.31 92 VAL A N 1
ATOM 672 C CA . VAL A 1 92 ? 0.040 8.712 -13.368 1.00 78.31 92 VAL A CA 1
ATOM 673 C C . VAL A 1 92 ? -0.884 7.776 -14.157 1.00 78.31 92 VAL A C 1
ATOM 675 O O . VAL A 1 92 ? -0.420 6.793 -14.729 1.00 78.31 92 VAL A O 1
ATOM 678 N N . ALA A 1 93 ? -2.185 8.085 -14.215 1.00 79.38 93 ALA A N 1
ATOM 679 C CA . ALA A 1 93 ? -3.215 7.238 -14.843 1.00 79.38 93 ALA A CA 1
ATOM 680 C C . ALA A 1 93 ? -3.331 5.824 -14.208 1.00 79.38 93 ALA A C 1
ATOM 682 O O . ALA A 1 93 ? -3.056 5.679 -13.018 1.00 79.38 93 ALA A O 1
ATOM 683 N N . ASP A 1 94 ? -3.768 4.806 -14.964 1.00 76.06 94 ASP A N 1
ATOM 684 C CA . ASP A 1 94 ? -3.881 3.408 -14.502 1.00 76.06 94 ASP A CA 1
ATOM 685 C C . ASP A 1 94 ? -2.534 2.671 -14.717 1.00 76.06 94 ASP A C 1
ATOM 687 O O . ASP A 1 94 ? -2.172 2.378 -15.860 1.00 76.06 94 ASP A O 1
ATOM 691 N N . PRO A 1 95 ? -1.721 2.465 -13.664 1.00 86.06 95 PRO A N 1
ATOM 692 C CA . PRO A 1 95 ? -0.621 3.390 -13.412 1.00 86.06 95 PRO A CA 1
ATOM 693 C C . PRO A 1 95 ? 0.566 3.249 -14.371 1.00 86.06 95 PRO A C 1
ATOM 695 O O . PRO A 1 95 ? 1.073 2.159 -14.628 1.00 86.06 95 PRO A O 1
ATOM 698 N N . VAL A 1 96 ? 1.058 4.391 -14.857 1.00 90.06 96 VAL A N 1
ATOM 699 C CA . VAL A 1 96 ? 2.255 4.519 -15.697 1.00 90.06 96 VAL A CA 1
ATOM 700 C C . VAL A 1 96 ? 3.241 5.474 -15.035 1.00 90.06 96 VAL A C 1
ATOM 702 O O . VAL A 1 96 ? 2.894 6.614 -14.734 1.00 90.06 96 VAL A O 1
ATOM 705 N N . HIS A 1 97 ? 4.485 5.045 -14.846 1.00 90.38 97 HIS A N 1
ATOM 706 C CA . HIS A 1 97 ? 5.580 5.922 -14.435 1.00 90.38 97 HIS A CA 1
ATOM 707 C C . HIS A 1 97 ? 5.977 6.844 -15.598 1.00 90.38 97 HIS A C 1
ATOM 709 O O . HIS A 1 97 ? 6.452 6.349 -16.623 1.00 90.38 97 HIS A O 1
ATOM 715 N N . PRO A 1 98 ? 5.756 8.167 -15.513 1.00 90.25 98 PRO A N 1
ATOM 716 C CA . PRO A 1 98 ? 5.969 9.069 -16.644 1.00 90.25 98 PRO A CA 1
ATOM 717 C C . PRO A 1 98 ? 7.444 9.225 -17.051 1.00 90.25 98 PRO A C 1
ATOM 719 O O . PRO A 1 98 ? 7.713 9.615 -18.180 1.00 90.25 98 PRO A O 1
ATOM 722 N N . GLU A 1 99 ? 8.401 8.926 -16.180 1.00 88.12 99 GLU A N 1
ATOM 723 C CA . GLU A 1 99 ? 9.845 9.003 -16.433 1.00 88.12 99 GLU A CA 1
ATOM 724 C C . GLU A 1 99 ? 10.371 7.847 -17.289 1.00 88.12 99 GLU A C 1
ATOM 726 O O . GLU A 1 99 ? 11.251 8.042 -18.127 1.00 88.12 99 GLU A O 1
ATOM 731 N N . SER A 1 100 ? 9.827 6.646 -17.093 1.00 88.19 100 SER A N 1
ATOM 732 C CA . SER A 1 100 ? 10.301 5.418 -17.737 1.00 88.19 100 SER A CA 1
ATOM 733 C C . SER A 1 100 ? 9.281 4.819 -18.694 1.00 88.19 100 SER A C 1
ATOM 735 O O . SER A 1 100 ? 9.636 4.008 -19.541 1.00 88.19 100 SER A O 1
ATOM 737 N N . GLY A 1 101 ? 8.011 5.195 -18.564 1.00 91.56 101 GLY A N 1
ATOM 738 C CA . GLY A 1 101 ? 6.884 4.545 -19.219 1.00 91.56 101 GLY A CA 1
ATOM 739 C C . GLY A 1 101 ? 6.586 3.143 -18.713 1.00 91.56 101 GLY A C 1
ATOM 740 O O . GLY A 1 101 ? 5.890 2.397 -19.406 1.00 91.56 101 GLY A O 1
ATOM 741 N N . ALA A 1 102 ? 7.100 2.776 -17.534 1.00 90.31 102 ALA A N 1
ATOM 742 C CA . ALA A 1 102 ? 6.777 1.511 -16.900 1.00 90.31 102 ALA A CA 1
ATOM 743 C C . ALA A 1 102 ? 5.308 1.501 -16.458 1.00 90.31 102 ALA A C 1
ATOM 745 O O . ALA A 1 102 ? 4.890 2.329 -15.648 1.00 90.31 102 ALA A O 1
ATOM 746 N N . VAL A 1 103 ? 4.537 0.541 -16.963 1.00 93.25 103 VAL A N 1
ATOM 747 C CA . VAL A 1 103 ? 3.197 0.237 -16.453 1.00 93.25 103 VAL A CA 1
ATOM 748 C C . VAL A 1 103 ? 3.356 -0.574 -15.180 1.00 93.25 103 VAL A C 1
ATOM 750 O O . VAL A 1 103 ? 4.074 -1.579 -15.184 1.00 93.25 103 VAL A O 1
ATOM 753 N N . THR A 1 104 ? 2.678 -0.163 -14.116 1.00 90.38 104 THR A N 1
ATOM 754 C CA . THR A 1 104 ? 2.610 -0.906 -12.863 1.00 90.38 104 THR A CA 1
ATOM 755 C C . THR A 1 104 ? 1.168 -1.258 -12.544 1.00 90.38 104 THR A C 1
ATOM 757 O O . THR A 1 104 ? 0.258 -0.480 -12.789 1.00 90.38 104 THR A O 1
ATOM 760 N N . LEU A 1 105 ? 0.941 -2.454 -12.012 1.00 90.81 105 LEU A N 1
ATOM 761 C CA . LEU A 1 105 ? -0.351 -2.849 -11.446 1.00 90.81 105 LEU A CA 1
ATOM 762 C C . LEU A 1 105 ? -0.079 -3.485 -10.090 1.00 90.81 105 LEU A C 1
ATOM 764 O O . LEU A 1 105 ? 0.959 -4.119 -9.916 1.00 90.81 105 LEU A O 1
ATOM 768 N N . SER A 1 106 ? -0.996 -3.347 -9.140 1.00 89.38 106 SER A N 1
ATOM 769 C CA . SER A 1 106 ? -0.917 -4.067 -7.871 1.00 89.38 106 SER A CA 1
ATOM 770 C C . SER A 1 106 ? -2.309 -4.464 -7.406 1.00 89.38 106 SER A C 1
ATOM 772 O O . SER A 1 106 ? -3.273 -3.718 -7.577 1.00 89.38 106 SER A O 1
ATOM 774 N N . THR A 1 107 ? -2.444 -5.673 -6.874 1.00 90.62 107 THR A N 1
ATOM 775 C CA . THR A 1 107 ? -3.717 -6.215 -6.396 1.00 90.62 107 THR A CA 1
ATOM 776 C C . THR A 1 107 ? -3.458 -7.136 -5.213 1.00 90.62 107 THR A C 1
ATOM 778 O O . THR A 1 107 ? -2.600 -8.012 -5.283 1.00 90.62 107 THR A O 1
ATOM 781 N N . ALA A 1 108 ? -4.200 -6.939 -4.124 1.00 91.19 108 ALA A N 1
ATOM 782 C CA . ALA A 1 108 ? -4.220 -7.872 -3.006 1.00 91.19 108 ALA A CA 1
ATOM 783 C C . ALA A 1 108 ? -5.131 -9.057 -3.348 1.00 91.19 108 ALA A C 1
ATOM 785 O O . ALA A 1 108 ? -6.299 -8.853 -3.675 1.00 91.19 108 ALA A O 1
ATOM 786 N N . ASP A 1 109 ? -4.607 -10.278 -3.257 1.00 93.56 109 ASP A N 1
ATOM 787 C CA . ASP A 1 109 ? -5.402 -11.496 -3.452 1.00 93.56 109 ASP A CA 1
ATOM 788 C C . ASP A 1 109 ? -5.839 -12.116 -2.112 1.00 93.56 109 ASP A C 1
ATOM 790 O O . ASP A 1 109 ? -6.771 -12.916 -2.091 1.00 93.56 109 ASP A O 1
ATOM 794 N N . PHE A 1 110 ? -5.206 -11.727 -0.996 1.00 92.69 110 PHE A N 1
ATOM 795 C CA . PHE A 1 110 ? -5.620 -12.077 0.366 1.00 92.69 110 PHE A CA 1
ATOM 796 C C . PHE A 1 110 ? -5.236 -10.979 1.367 1.00 92.69 110 PHE A C 1
ATOM 798 O O . PHE A 1 110 ? -4.134 -10.428 1.286 1.00 92.69 110 PHE A O 1
ATOM 805 N N . ILE A 1 111 ? -6.127 -10.707 2.326 1.00 89.25 111 ILE A N 1
ATOM 806 C CA . ILE A 1 111 ? -5.923 -9.818 3.478 1.00 89.25 111 ILE A CA 1
ATOM 807 C C . ILE A 1 111 ? -6.582 -10.483 4.698 1.00 89.25 111 ILE A C 1
ATOM 809 O O . ILE A 1 111 ? -7.754 -10.860 4.623 1.00 89.25 111 ILE A O 1
ATOM 813 N N . SER A 1 112 ? -5.848 -10.648 5.801 1.00 85.50 112 SER A N 1
ATOM 814 C CA . SER A 1 112 ? -6.408 -11.146 7.067 1.00 85.50 112 SER A CA 1
ATOM 815 C C . SER A 1 112 ? -7.073 -10.037 7.892 1.00 85.50 112 SER A C 1
ATOM 817 O O . SER A 1 112 ? -6.782 -8.858 7.711 1.00 85.50 112 SER A O 1
ATOM 819 N N . GLY A 1 113 ? -7.940 -10.414 8.835 1.00 82.44 113 GLY A N 1
ATOM 820 C CA . GLY A 1 113 ? -8.606 -9.488 9.766 1.00 82.44 113 GLY A CA 1
ATOM 821 C C . GLY A 1 113 ? -7.806 -9.160 11.034 1.00 82.44 113 GLY A C 1
ATOM 822 O O . GLY A 1 113 ? -8.400 -8.867 12.077 1.00 82.44 113 GLY A O 1
ATOM 823 N N . ASP A 1 114 ? -6.478 -9.289 10.974 1.00 82.38 114 ASP A N 1
ATOM 824 C CA . ASP A 1 114 ? -5.580 -9.003 12.095 1.00 82.38 114 ASP A CA 1
ATOM 825 C C . ASP A 1 114 ? -5.349 -7.502 12.301 1.00 82.38 114 ASP A C 1
ATOM 827 O O . ASP A 1 114 ? -5.426 -6.719 11.356 1.00 82.38 114 ASP A O 1
ATOM 831 N N . ASP A 1 115 ? -4.949 -7.113 13.518 1.00 74.31 115 ASP A N 1
ATOM 832 C CA . ASP A 1 115 ? -4.547 -5.732 13.836 1.00 74.31 115 ASP A CA 1
ATOM 833 C C . ASP A 1 115 ? -3.397 -5.257 12.923 1.00 74.31 115 ASP A C 1
ATOM 835 O O . ASP A 1 115 ? -3.299 -4.086 12.555 1.00 74.31 115 ASP A O 1
ATOM 839 N N . VAL A 1 116 ? -2.520 -6.196 12.547 1.00 76.50 116 VAL A N 1
ATOM 840 C CA . VAL A 1 116 ? -1.506 -6.033 11.503 1.00 76.50 116 VAL A CA 1
ATOM 841 C C . VAL A 1 116 ? -1.765 -7.091 10.438 1.00 76.50 116 VAL A C 1
ATOM 843 O O . VAL A 1 116 ? -1.284 -8.221 10.541 1.00 76.50 116 VAL A O 1
ATOM 846 N N . ALA A 1 117 ? -2.553 -6.727 9.427 1.00 83.06 117 ALA A N 1
ATOM 847 C CA . ALA A 1 117 ? -3.041 -7.661 8.419 1.00 83.06 117 ALA A CA 1
ATOM 848 C C . ALA A 1 117 ? -1.903 -8.376 7.674 1.00 83.06 117 ALA A C 1
ATOM 850 O O . ALA A 1 117 ? -0.959 -7.747 7.177 1.00 83.06 117 ALA A O 1
ATOM 851 N N . LEU A 1 118 ? -1.991 -9.705 7.580 1.00 90.19 118 LEU A N 1
ATOM 852 C CA . LEU A 1 118 ? -1.200 -10.488 6.641 1.00 90.19 118 LEU A CA 1
ATOM 853 C C . LEU A 1 118 ? -1.783 -10.277 5.249 1.00 90.19 118 LEU A C 1
ATOM 855 O O . LEU A 1 118 ? -2.927 -10.647 4.988 1.00 90.19 118 LEU A O 1
ATOM 859 N N . GLN A 1 119 ? -0.978 -9.723 4.348 1.00 92.81 119 GLN A N 1
ATOM 860 C CA . GLN A 1 119 ? -1.392 -9.463 2.977 1.00 92.81 119 GLN A CA 1
ATOM 861 C C . GLN A 1 119 ? -0.545 -10.259 1.986 1.00 92.81 119 GLN A C 1
ATOM 863 O O . GLN A 1 119 ? 0.687 -10.174 1.984 1.00 92.81 119 GLN A O 1
ATOM 868 N N . PHE A 1 120 ? -1.211 -10.981 1.086 1.00 95.50 120 PHE A N 1
ATOM 869 C CA . PHE A 1 120 ? -0.600 -11.465 -0.147 1.00 95.50 120 PHE A CA 1
ATOM 870 C C . PHE A 1 120 ? -1.077 -10.582 -1.295 1.00 95.50 120 PHE A C 1
ATOM 872 O O . PHE A 1 120 ? -2.270 -10.530 -1.602 1.00 95.50 120 PHE A O 1
ATOM 879 N N . ALA A 1 121 ? -0.143 -9.875 -1.920 1.00 94.06 121 ALA A N 1
ATOM 880 C CA . ALA A 1 121 ? -0.425 -9.031 -3.067 1.00 94.06 121 ALA A CA 1
ATOM 881 C C . ALA A 1 121 ? 0.481 -9.395 -4.227 1.00 94.06 121 ALA A C 1
ATOM 883 O O . ALA A 1 121 ? 1.659 -9.693 -4.024 1.00 94.06 121 ALA A O 1
ATOM 884 N N . ARG A 1 122 ? -0.076 -9.317 -5.431 1.00 93.25 122 ARG A N 1
ATOM 885 C CA . ARG A 1 122 ? 0.652 -9.435 -6.685 1.00 93.25 122 ARG A CA 1
ATOM 886 C C . ARG A 1 122 ? 0.836 -8.069 -7.320 1.00 93.25 122 ARG A C 1
ATOM 888 O O . ARG A 1 122 ? -0.063 -7.231 -7.283 1.00 93.25 122 ARG A O 1
ATOM 895 N N . SER A 1 123 ? 1.986 -7.872 -7.941 1.00 91.50 123 SER A N 1
ATOM 896 C CA . SER A 1 123 ? 2.358 -6.627 -8.597 1.00 91.50 123 SER A CA 1
ATOM 897 C C . SER A 1 123 ? 2.949 -6.913 -9.968 1.00 91.50 123 SER A C 1
ATOM 899 O O . SER A 1 123 ? 3.712 -7.854 -10.129 1.00 91.50 123 SER A O 1
ATOM 901 N N . TYR A 1 124 ? 2.612 -6.112 -10.964 1.00 92.12 124 TYR A N 1
ATOM 902 C CA . TYR A 1 124 ? 3.179 -6.175 -12.306 1.00 92.12 124 TYR A CA 1
ATOM 903 C C . TYR A 1 124 ? 4.021 -4.936 -12.566 1.00 92.12 124 TYR A C 1
ATOM 905 O O . TYR A 1 124 ? 3.679 -3.851 -12.091 1.00 92.12 124 TYR A O 1
ATOM 913 N N . ARG A 1 125 ? 5.088 -5.091 -13.353 1.00 89.06 125 ARG A N 1
ATOM 914 C CA . ARG A 1 125 ? 5.925 -3.983 -13.810 1.00 89.06 125 ARG A CA 1
ATOM 915 C C . ARG A 1 125 ? 6.435 -4.231 -15.225 1.00 89.06 125 ARG A C 1
ATOM 917 O O . ARG A 1 125 ? 7.266 -5.104 -15.416 1.00 89.06 125 ARG A O 1
ATOM 924 N N . SER A 1 126 ? 6.035 -3.432 -16.213 1.00 88.00 126 SER A N 1
ATOM 925 C CA . SER A 1 126 ? 6.415 -3.689 -17.617 1.00 88.00 126 SER A CA 1
ATOM 926 C C . SER A 1 126 ? 7.920 -3.585 -17.911 1.00 88.00 126 SER A C 1
ATOM 928 O O . SER A 1 126 ? 8.383 -4.132 -18.908 1.00 88.00 126 SER A O 1
ATOM 930 N N . ILE A 1 127 ? 8.685 -2.896 -17.058 1.00 83.56 127 ILE A N 1
ATOM 931 C CA . ILE A 1 127 ? 10.147 -2.779 -17.141 1.00 83.56 127 ILE A CA 1
ATOM 932 C C . ILE A 1 127 ? 10.739 -3.402 -15.873 1.00 83.56 127 ILE A C 1
ATOM 934 O O . ILE A 1 127 ? 10.674 -2.804 -14.805 1.00 83.56 127 ILE A O 1
ATOM 938 N N . ALA A 1 128 ? 11.296 -4.608 -15.937 1.00 74.81 128 ALA A N 1
ATOM 939 C CA . ALA A 1 128 ? 11.836 -5.260 -14.742 1.00 74.81 128 ALA A CA 1
ATOM 940 C C . ALA A 1 128 ? 13.084 -4.540 -14.196 1.00 74.81 128 ALA A C 1
ATOM 942 O O . ALA A 1 128 ? 13.979 -4.183 -14.959 1.00 74.81 128 ALA A O 1
ATOM 943 N N . LEU A 1 129 ? 13.153 -4.380 -12.870 1.00 76.56 129 LEU A N 1
ATOM 944 C CA . LEU A 1 129 ? 14.349 -3.906 -12.150 1.00 76.56 129 LEU A CA 1
ATOM 945 C C . LEU A 1 129 ? 15.094 -5.048 -11.428 1.00 76.56 129 LEU A C 1
ATOM 947 O O . LEU A 1 129 ? 16.229 -4.870 -10.987 1.00 76.56 129 LEU A O 1
ATOM 951 N N . VAL A 1 130 ? 14.467 -6.227 -11.317 1.00 72.31 130 VAL A N 1
ATOM 952 C CA . VAL A 1 130 ? 15.079 -7.446 -10.765 1.00 72.31 130 VAL A CA 1
ATOM 953 C C . VAL A 1 130 ? 15.580 -8.325 -11.906 1.00 72.31 130 VAL A C 1
ATOM 955 O O . VAL A 1 130 ? 14.802 -8.603 -12.819 1.00 72.31 130 VAL A O 1
ATOM 958 N N . PRO A 1 131 ? 16.819 -8.835 -11.838 1.00 57.25 131 PRO A N 1
ATOM 959 C CA . PRO A 1 131 ? 17.384 -9.645 -12.918 1.00 57.25 131 PRO A CA 1
ATOM 960 C C . PRO A 1 131 ? 16.767 -11.025 -13.159 1.00 57.25 131 PRO A C 1
ATOM 962 O O . PRO A 1 131 ? 16.842 -11.533 -14.273 1.00 57.25 131 PRO A O 1
ATOM 965 N N . ASN A 1 132 ? 16.126 -11.627 -12.156 1.00 61.47 132 ASN A N 1
ATOM 966 C CA . ASN A 1 132 ? 15.486 -12.936 -12.286 1.00 61.47 132 ASN A CA 1
ATOM 967 C C . ASN A 1 132 ? 13.962 -12.799 -12.368 1.00 61.47 132 ASN A C 1
ATOM 969 O O . ASN A 1 132 ? 13.359 -12.010 -11.639 1.00 61.47 132 ASN A O 1
ATOM 973 N N . ALA A 1 133 ? 13.340 -13.603 -13.238 1.00 58.50 133 ALA A N 1
ATOM 974 C CA . ALA A 1 133 ? 11.887 -13.719 -13.317 1.00 58.50 133 ALA A CA 1
ATOM 975 C C . ALA A 1 133 ? 11.300 -14.172 -11.969 1.00 58.50 133 ALA A C 1
ATOM 977 O O . ALA A 1 133 ? 11.907 -14.963 -11.247 1.00 58.50 133 ALA A O 1
ATOM 978 N N . SER A 1 134 ? 10.121 -13.654 -11.640 1.00 69.88 134 SER A N 1
ATOM 979 C CA . SER A 1 134 ? 9.481 -13.868 -10.345 1.00 69.88 134 SER A CA 1
ATOM 980 C C . SER A 1 134 ? 8.865 -15.254 -10.188 1.00 69.88 134 SER A C 1
ATOM 982 O O . SER A 1 134 ? 8.612 -15.964 -11.167 1.00 69.88 134 SER A O 1
ATOM 984 N N . ALA A 1 135 ? 8.482 -15.573 -8.953 1.00 81.69 135 ALA A N 1
ATOM 985 C CA . ALA A 1 135 ? 7.659 -16.734 -8.648 1.00 81.69 135 ALA A CA 1
ATOM 986 C C . ALA A 1 135 ? 6.268 -16.699 -9.320 1.00 81.69 135 ALA A C 1
ATOM 988 O O . ALA A 1 135 ? 5.607 -17.726 -9.361 1.00 81.69 135 ALA A O 1
ATOM 989 N N . MET A 1 136 ? 5.818 -15.570 -9.878 1.00 90.12 136 MET A N 1
ATOM 990 C CA . MET A 1 136 ? 4.542 -15.421 -10.599 1.00 90.12 136 MET A CA 1
ATOM 991 C C . MET A 1 136 ? 4.733 -15.201 -12.107 1.00 90.12 136 MET A C 1
ATOM 993 O O . MET A 1 136 ? 3.903 -14.579 -12.763 1.00 90.12 136 MET A O 1
ATOM 997 N N . GLY A 1 137 ? 5.838 -15.682 -12.677 1.00 84.75 137 GLY A N 1
ATOM 998 C CA . GLY A 1 137 ? 6.114 -15.542 -14.104 1.00 84.75 137 GLY A CA 1
ATOM 999 C C . GLY A 1 137 ? 6.821 -14.235 -14.476 1.00 84.75 137 GLY A C 1
ATOM 1000 O O . GLY A 1 137 ? 7.391 -13.528 -13.640 1.00 84.75 137 GLY A O 1
ATOM 1001 N N . ALA A 1 138 ? 6.854 -13.950 -15.776 1.00 83.44 138 ALA A N 1
ATOM 1002 C CA . ALA A 1 138 ? 7.602 -12.838 -16.339 1.00 83.44 138 ALA A CA 1
ATOM 1003 C C . ALA A 1 138 ? 7.023 -11.506 -15.851 1.00 83.44 138 ALA A C 1
ATOM 1005 O O . ALA A 1 138 ? 5.841 -11.240 -16.045 1.00 83.44 138 ALA A O 1
ATOM 1006 N N . VAL A 1 139 ? 7.875 -10.693 -15.219 1.00 85.25 139 VAL A N 1
ATOM 1007 C CA . VAL A 1 139 ? 7.620 -9.307 -14.778 1.00 85.25 139 VAL A CA 1
ATOM 1008 C C . VAL A 1 139 ? 6.416 -9.067 -13.844 1.00 85.25 139 VAL A C 1
ATOM 1010 O O . VAL A 1 139 ? 6.073 -7.924 -13.534 1.00 85.25 139 VAL A O 1
ATOM 1013 N N . TRP A 1 140 ? 5.795 -10.140 -13.365 1.00 90.94 140 TRP A N 1
ATOM 1014 C CA . TRP A 1 140 ? 4.918 -10.140 -12.199 1.00 90.94 140 TRP A CA 1
ATOM 1015 C C . TRP A 1 140 ? 5.740 -10.317 -10.932 1.00 90.94 140 TRP A C 1
ATOM 1017 O O . TRP A 1 140 ? 6.914 -10.633 -11.015 1.00 90.94 140 TRP A O 1
ATOM 1027 N N . PHE A 1 141 ? 5.163 -10.067 -9.766 1.00 90.50 141 PHE A N 1
ATOM 1028 C CA . PHE A 1 141 ? 5.808 -10.176 -8.469 1.00 90.50 141 PHE A CA 1
ATOM 1029 C C . PHE A 1 141 ? 4.762 -10.469 -7.388 1.00 90.50 141 PHE A C 1
ATOM 1031 O O . PHE A 1 141 ? 3.607 -10.109 -7.580 1.00 90.50 141 PHE A O 1
ATOM 1038 N N . HIS A 1 142 ? 5.146 -11.061 -6.252 1.00 92.88 142 HIS A N 1
ATOM 1039 C CA . HIS A 1 142 ? 4.314 -11.079 -5.041 1.00 92.88 142 HIS A CA 1
ATOM 1040 C C . HIS A 1 142 ? 5.019 -10.477 -3.823 1.00 92.88 142 HIS A C 1
ATOM 1042 O O . HIS A 1 142 ? 6.245 -10.449 -3.751 1.00 92.88 142 HIS A O 1
ATOM 1048 N N . SER A 1 143 ? 4.246 -10.055 -2.820 1.00 92.56 143 SER A N 1
ATOM 1049 C CA . SER A 1 143 ? 4.733 -9.341 -1.627 1.00 92.56 143 SER A CA 1
ATOM 1050 C C . SER A 1 143 ? 5.741 -10.097 -0.744 1.00 92.56 143 SER A C 1
ATOM 1052 O O . SER A 1 143 ? 6.409 -9.500 0.100 1.00 92.56 143 SER A O 1
ATOM 1054 N N . TRP A 1 144 ? 5.908 -11.402 -0.962 1.00 94.56 144 TRP A N 1
ATOM 1055 C CA . TRP A 1 144 ? 6.689 -12.301 -0.102 1.00 94.56 144 TRP A CA 1
ATOM 1056 C C . TRP A 1 144 ? 7.933 -12.907 -0.756 1.00 94.56 144 TRP A C 1
ATOM 1058 O O . TRP A 1 144 ? 8.594 -13.728 -0.137 1.00 94.56 144 TRP A O 1
ATOM 1068 N N . GLN A 1 145 ? 8.294 -12.489 -1.970 1.00 89.06 145 GLN A N 1
ATOM 1069 C CA . GLN A 1 145 ? 9.546 -12.912 -2.629 1.00 89.06 145 GLN A CA 1
ATOM 1070 C C . GLN A 1 145 ? 10.690 -11.895 -2.461 1.00 89.06 145 GLN A C 1
ATOM 1072 O O . GLN A 1 145 ? 11.614 -11.836 -3.276 1.00 89.06 145 GLN A O 1
ATOM 1077 N N . ARG A 1 146 ? 10.601 -11.047 -1.429 1.00 91.94 146 ARG A N 1
ATOM 1078 C CA . ARG A 1 146 ? 11.671 -10.117 -1.050 1.00 91.94 146 ARG A CA 1
ATOM 1079 C C . ARG A 1 146 ? 12.956 -10.907 -0.787 1.00 91.94 146 ARG A C 1
ATOM 1081 O O . ARG A 1 146 ? 12.910 -12.003 -0.231 1.00 91.94 146 ARG A O 1
ATOM 1088 N N . GLN A 1 147 ? 14.097 -10.357 -1.186 1.00 92.19 147 GLN A N 1
ATOM 1089 C CA . GLN A 1 147 ? 15.392 -11.034 -1.063 1.00 92.19 147 GLN A CA 1
ATOM 1090 C C . GLN A 1 147 ? 16.545 -10.037 -0.966 1.00 92.19 147 GLN A C 1
ATOM 1092 O O . GLN A 1 147 ? 16.441 -8.900 -1.432 1.00 92.19 147 GLN A O 1
ATOM 1097 N N . LEU A 1 148 ? 17.666 -10.488 -0.408 1.00 92.81 148 LEU A N 1
ATOM 1098 C CA . LEU A 1 148 ? 18.929 -9.761 -0.417 1.00 92.81 148 LEU A CA 1
ATOM 1099 C C . LEU A 1 148 ? 19.885 -10.388 -1.423 1.00 92.81 148 LEU A C 1
ATOM 1101 O O . LEU A 1 148 ? 20.109 -11.596 -1.426 1.00 92.81 148 LEU A O 1
ATOM 1105 N N . TRP A 1 149 ? 20.518 -9.551 -2.232 1.00 90.19 149 TRP A N 1
ATOM 1106 C CA . TRP A 1 149 ? 21.621 -9.962 -3.079 1.00 90.19 149 TRP A CA 1
ATOM 1107 C C . TRP A 1 149 ? 22.948 -9.607 -2.425 1.00 90.19 149 TRP A C 1
ATOM 1109 O O . TRP A 1 149 ? 23.235 -8.437 -2.158 1.00 90.19 149 TRP A O 1
ATOM 1119 N N . LEU A 1 150 ? 23.747 -10.641 -2.165 1.00 90.25 150 LEU A N 1
ATOM 1120 C CA . LEU A 1 150 ? 24.902 -10.578 -1.269 1.00 90.25 150 LEU A CA 1
ATOM 1121 C C . LEU A 1 150 ? 26.255 -10.727 -1.981 1.00 90.25 150 LEU A C 1
ATOM 1123 O O . LEU A 1 150 ? 27.279 -10.860 -1.315 1.00 90.25 150 LEU A O 1
ATOM 1127 N N . THR A 1 151 ? 26.283 -10.696 -3.318 1.00 85.94 151 THR A N 1
ATOM 1128 C CA . THR A 1 151 ? 27.491 -10.939 -4.133 1.00 85.94 151 THR A CA 1
ATOM 1129 C C . THR A 1 151 ? 28.693 -10.098 -3.692 1.00 85.94 151 THR A C 1
ATOM 1131 O O . THR A 1 151 ? 29.814 -10.595 -3.674 1.00 85.94 151 THR A O 1
ATOM 1134 N N . ASN A 1 152 ? 28.453 -8.852 -3.270 1.00 87.12 152 ASN A N 1
ATOM 1135 C CA . ASN A 1 152 ? 29.485 -7.903 -2.852 1.00 87.12 152 ASN A CA 1
ATOM 1136 C C . ASN A 1 152 ? 29.427 -7.577 -1.350 1.00 87.12 152 ASN A C 1
ATOM 1138 O O . ASN A 1 152 ? 29.968 -6.563 -0.923 1.00 87.12 152 ASN A O 1
ATOM 1142 N N . ALA A 1 153 ? 28.777 -8.399 -0.523 1.00 87.25 153 ALA A N 1
ATOM 1143 C CA . ALA A 1 153 ? 28.507 -8.041 0.869 1.00 87.25 153 ALA A CA 1
ATOM 1144 C C . ALA A 1 153 ? 29.771 -7.972 1.756 1.00 87.25 153 ALA A C 1
ATOM 1146 O O . ALA A 1 153 ? 29.807 -7.237 2.739 1.00 87.25 153 ALA A O 1
ATOM 1147 N N . ASN A 1 154 ? 30.834 -8.706 1.405 1.00 86.62 154 ASN A N 1
ATOM 1148 C CA . ASN A 1 154 ? 32.020 -8.897 2.253 1.00 86.62 154 ASN A CA 1
ATOM 1149 C C . ASN A 1 154 ? 33.342 -8.604 1.516 1.00 86.62 154 ASN A C 1
ATOM 1151 O O . ASN A 1 154 ? 34.321 -9.327 1.683 1.00 86.62 154 ASN A O 1
ATOM 1155 N N . VAL A 1 155 ? 33.380 -7.554 0.687 1.00 87.81 155 VAL A N 1
ATOM 1156 C CA . VAL A 1 155 ? 34.580 -7.138 -0.075 1.00 87.81 155 VAL A CA 1
ATOM 1157 C C . VAL A 1 155 ? 35.326 -5.949 0.557 1.00 87.81 155 VAL A C 1
ATOM 1159 O O . VAL A 1 155 ? 36.180 -5.332 -0.076 1.00 87.81 155 VAL A O 1
ATOM 1162 N N . GLY A 1 156 ? 35.030 -5.621 1.818 1.00 87.06 156 GLY A N 1
ATOM 1163 C CA . GLY A 1 156 ? 35.712 -4.579 2.591 1.00 87.06 156 GLY A CA 1
ATOM 1164 C C . GLY A 1 156 ? 35.008 -3.222 2.518 1.00 87.06 156 GLY A C 1
ATOM 1165 O O . GLY A 1 156 ? 33.792 -3.134 2.644 1.00 87.06 156 GLY A O 1
ATOM 1166 N N . ALA A 1 157 ? 35.763 -2.134 2.335 1.00 85.31 157 ALA A N 1
ATOM 1167 C CA . ALA A 1 157 ? 35.206 -0.773 2.323 1.00 85.31 157 ALA A CA 1
ATOM 1168 C C . ALA A 1 157 ? 34.252 -0.497 1.143 1.00 85.31 157 ALA A C 1
ATOM 1170 O O . ALA A 1 157 ? 33.467 0.440 1.199 1.00 85.31 157 ALA A O 1
ATOM 1171 N N . SER A 1 158 ? 34.311 -1.314 0.088 1.00 87.56 158 SER A N 1
ATOM 1172 C CA . SER A 1 158 ? 33.434 -1.228 -1.088 1.00 87.56 158 SER A CA 1
ATOM 1173 C C . SER A 1 158 ? 32.267 -2.219 -1.034 1.00 87.56 158 SER A C 1
ATOM 1175 O O . SER A 1 158 ? 31.647 -2.490 -2.062 1.00 87.56 158 SER A O 1
ATOM 1177 N N . SER A 1 159 ? 31.994 -2.799 0.138 1.00 92.81 159 SER A N 1
ATOM 1178 C CA . SER A 1 159 ? 30.914 -3.763 0.310 1.00 92.81 159 SER A CA 1
ATOM 1179 C C . SER A 1 159 ? 29.549 -3.165 -0.036 1.00 92.81 159 SER A C 1
ATOM 1181 O O . SER A 1 159 ? 29.203 -2.072 0.418 1.00 92.81 159 SER A O 1
ATOM 1183 N N . THR A 1 160 ? 28.758 -3.911 -0.810 1.00 92.00 160 THR A N 1
ATOM 1184 C CA . THR A 1 160 ? 27.386 -3.548 -1.186 1.00 92.00 160 THR A CA 1
ATOM 1185 C C . THR A 1 160 ? 26.428 -4.727 -1.045 1.00 92.00 160 THR A C 1
ATOM 1187 O O . THR A 1 160 ? 26.777 -5.876 -1.323 1.00 92.00 160 THR A O 1
ATOM 1190 N N . VAL A 1 161 ? 25.201 -4.431 -0.619 1.00 92.81 161 VAL A N 1
ATOM 1191 C CA . VAL A 1 161 ? 24.076 -5.374 -0.558 1.00 92.81 161 VAL A CA 1
ATOM 1192 C C . VAL A 1 161 ? 22.882 -4.733 -1.245 1.00 92.81 161 VAL A C 1
ATOM 1194 O O . VAL A 1 161 ? 22.563 -3.579 -0.977 1.00 92.81 161 VAL A O 1
ATOM 1197 N N . THR A 1 162 ? 22.207 -5.471 -2.124 1.00 90.94 162 THR A N 1
ATOM 1198 C CA . THR A 1 162 ? 20.985 -4.983 -2.783 1.00 90.94 162 THR A CA 1
ATOM 1199 C C . THR A 1 162 ? 19.773 -5.711 -2.225 1.00 90.94 162 THR A C 1
ATOM 1201 O O . THR A 1 162 ? 19.674 -6.924 -2.364 1.00 90.94 162 THR A O 1
ATOM 1204 N N . ALA A 1 163 ? 18.845 -4.989 -1.606 1.00 92.44 163 ALA A N 1
ATOM 1205 C CA . ALA A 1 163 ? 17.561 -5.526 -1.181 1.00 92.44 163 ALA A CA 1
ATOM 1206 C C . ALA A 1 163 ? 16.530 -5.352 -2.299 1.00 92.44 163 ALA A C 1
ATOM 1208 O O . ALA A 1 163 ? 16.219 -4.226 -2.682 1.00 92.44 163 ALA A O 1
ATOM 1209 N N . TYR A 1 164 ? 15.973 -6.451 -2.800 1.00 89.31 164 TYR A N 1
ATOM 1210 C CA . TYR A 1 164 ? 14.843 -6.416 -3.723 1.00 89.31 164 TYR A CA 1
ATOM 1211 C C . TYR A 1 164 ? 13.539 -6.487 -2.953 1.00 89.31 164 TYR A C 1
ATOM 1213 O O . TYR A 1 164 ? 13.312 -7.405 -2.159 1.00 89.31 164 TYR A O 1
ATOM 1221 N N . ARG A 1 165 ? 12.697 -5.487 -3.187 1.00 90.12 165 ARG A N 1
ATOM 1222 C CA . ARG A 1 165 ? 11.434 -5.305 -2.478 1.00 90.12 165 ARG A CA 1
ATOM 1223 C C . ARG A 1 165 ? 10.272 -5.980 -3.211 1.00 90.12 165 ARG A C 1
ATOM 1225 O O . ARG A 1 165 ? 10.439 -6.553 -4.285 1.00 90.12 165 ARG A O 1
ATOM 1232 N N . GLU A 1 166 ? 9.089 -5.934 -2.616 1.00 86.50 166 GLU A N 1
ATOM 1233 C CA . GLU A 1 166 ? 7.857 -6.604 -3.049 1.00 86.50 166 GLU A CA 1
ATOM 1234 C C . GLU A 1 166 ? 7.432 -6.318 -4.498 1.00 86.50 166 GLU A C 1
ATOM 1236 O O . GLU A 1 166 ? 6.823 -7.164 -5.150 1.00 86.50 166 GLU A O 1
ATOM 1241 N N . ASN A 1 167 ? 7.762 -5.138 -5.018 1.00 78.19 167 ASN A N 1
ATOM 1242 C CA . ASN A 1 167 ? 7.474 -4.700 -6.386 1.00 78.19 167 ASN A CA 1
ATOM 1243 C C . ASN A 1 167 ? 8.677 -4.856 -7.335 1.00 78.19 167 ASN A C 1
ATOM 1245 O O . ASN A 1 167 ? 8.656 -4.352 -8.458 1.00 78.19 167 ASN A O 1
ATOM 1249 N N . GLY A 1 168 ? 9.741 -5.509 -6.867 1.00 80.31 168 GLY A N 1
ATOM 1250 C CA . GLY A 1 168 ? 10.988 -5.679 -7.594 1.00 80.31 168 GLY A CA 1
ATOM 1251 C C . GLY A 1 168 ? 11.932 -4.473 -7.554 1.00 80.31 168 GLY A C 1
ATOM 1252 O O . GLY A 1 168 ? 12.968 -4.501 -8.214 1.00 80.31 168 GLY A O 1
ATOM 1253 N N . ASN A 1 169 ? 11.620 -3.420 -6.797 1.00 84.19 169 ASN A N 1
ATOM 1254 C CA . ASN A 1 169 ? 12.496 -2.255 -6.691 1.00 84.19 169 ASN A CA 1
ATOM 1255 C C . ASN A 1 169 ? 13.786 -2.603 -5.914 1.00 84.19 169 ASN A C 1
ATOM 1257 O O . ASN A 1 169 ? 13.686 -3.153 -4.809 1.00 84.19 169 ASN A O 1
ATOM 1261 N N . PRO A 1 170 ? 14.987 -2.319 -6.456 1.00 86.25 170 PRO A N 1
ATOM 1262 C CA . PRO A 1 170 ? 16.242 -2.485 -5.735 1.00 86.25 170 PRO A CA 1
ATOM 1263 C C . PRO A 1 170 ? 16.508 -1.332 -4.761 1.00 86.25 170 PRO A C 1
ATOM 1265 O O . PRO A 1 170 ? 16.386 -0.157 -5.100 1.00 86.25 170 PRO A O 1
ATOM 1268 N N . ILE A 1 171 ? 16.982 -1.675 -3.565 1.00 88.69 171 ILE A N 1
ATOM 1269 C CA . ILE A 1 171 ? 17.534 -0.738 -2.585 1.00 88.69 171 ILE A CA 1
ATOM 1270 C C . ILE A 1 171 ? 18.973 -1.144 -2.288 1.00 88.69 171 ILE A C 1
ATOM 1272 O O . ILE A 1 171 ? 19.225 -2.241 -1.795 1.00 88.69 171 ILE A O 1
ATOM 1276 N N . VAL A 1 172 ? 19.924 -0.262 -2.591 1.00 88.62 172 VAL A N 1
ATOM 1277 C CA . VAL A 1 172 ? 21.356 -0.552 -2.449 1.00 88.62 172 VAL A CA 1
ATOM 1278 C C . VAL A 1 172 ? 21.890 0.007 -1.135 1.00 88.62 172 VAL A C 1
ATOM 1280 O O . VAL A 1 172 ? 21.922 1.220 -0.925 1.00 88.62 172 VAL A O 1
ATOM 1283 N N . PHE A 1 173 ? 22.363 -0.890 -0.275 1.00 92.19 173 PHE A N 1
ATOM 1284 C CA . PHE A 1 173 ? 23.102 -0.580 0.939 1.00 92.19 173 PHE A CA 1
ATOM 1285 C C . PHE A 1 173 ? 24.601 -0.626 0.659 1.00 92.19 173 PHE A C 1
ATOM 1287 O O . PHE A 1 173 ? 25.122 -1.617 0.150 1.00 92.19 173 PHE A O 1
ATOM 1294 N N . ASN A 1 174 ? 25.298 0.434 1.047 1.00 90.38 174 ASN A N 1
ATOM 1295 C CA . ASN A 1 174 ? 26.744 0.560 0.984 1.00 90.38 174 ASN A CA 1
ATOM 1296 C C . ASN A 1 174 ? 27.313 0.454 2.395 1.00 90.38 174 ASN A C 1
ATOM 1298 O O . ASN A 1 174 ? 26.776 1.039 3.341 1.00 90.38 174 ASN A O 1
ATOM 1302 N N . TRP A 1 175 ? 28.411 -0.274 2.538 1.00 90.81 175 TRP A N 1
ATOM 1303 C CA . TRP A 1 175 ? 29.144 -0.323 3.790 1.00 90.81 175 TRP A CA 1
ATOM 1304 C C . TRP A 1 175 ? 29.908 0.982 4.005 1.00 90.81 175 TRP A C 1
ATOM 1306 O O . TRP A 1 175 ? 30.726 1.381 3.179 1.00 90.81 175 TRP A O 1
ATOM 1316 N N . SER A 1 176 ? 29.656 1.654 5.125 1.00 84.88 176 SER A N 1
ATOM 1317 C CA . SER A 1 176 ? 30.355 2.884 5.483 1.00 84.88 176 SER A CA 1
ATOM 1318 C C . SER A 1 176 ? 30.468 3.030 6.995 1.00 84.88 176 SER A C 1
ATOM 1320 O O . SER A 1 176 ? 29.478 2.945 7.726 1.00 84.88 176 SER A O 1
ATOM 1322 N N . ALA A 1 177 ? 31.701 3.237 7.469 1.00 83.31 177 ALA A N 1
ATOM 1323 C CA . ALA A 1 177 ? 32.029 3.467 8.877 1.00 83.31 177 ALA A CA 1
ATOM 1324 C C . ALA A 1 177 ? 31.387 2.454 9.852 1.00 83.31 177 ALA A C 1
ATOM 1326 O O . ALA A 1 177 ? 30.850 2.834 10.889 1.00 83.31 177 ALA A O 1
ATOM 1327 N N . GLY A 1 178 ? 31.420 1.159 9.515 1.00 83.25 178 GLY A N 1
ATOM 1328 C CA . GLY A 1 178 ? 30.881 0.105 10.383 1.00 83.25 178 GLY A CA 1
ATOM 1329 C C . GLY A 1 178 ? 29.366 -0.107 10.283 1.00 83.25 178 GLY A C 1
ATOM 1330 O O . GLY A 1 178 ? 28.818 -0.888 11.054 1.00 83.25 178 GLY A O 1
ATOM 1331 N N . THR A 1 179 ? 28.683 0.584 9.365 1.00 86.94 179 THR A N 1
ATOM 1332 C CA . THR A 1 179 ? 27.222 0.530 9.211 1.00 86.94 179 THR A CA 1
ATOM 1333 C C . THR A 1 179 ? 26.815 0.405 7.746 1.00 86.94 179 THR A C 1
ATOM 1335 O O . THR A 1 179 ? 27.473 0.953 6.862 1.00 86.94 179 THR A O 1
ATOM 1338 N N . TRP A 1 180 ? 25.712 -0.292 7.480 1.00 90.44 180 TRP A N 1
ATOM 1339 C CA . TRP A 1 180 ? 25.100 -0.345 6.154 1.00 90.44 180 TRP A CA 1
ATOM 1340 C C . TRP A 1 180 ? 24.189 0.861 5.948 1.00 90.44 180 TRP A C 1
ATOM 1342 O O . TRP A 1 180 ? 23.299 1.105 6.761 1.00 90.44 180 TRP A O 1
ATOM 1352 N N . ARG A 1 181 ? 24.402 1.618 4.868 1.00 86.38 181 ARG A N 1
ATOM 1353 C CA . ARG A 1 181 ? 23.644 2.843 4.578 1.00 86.38 181 ARG A CA 1
ATOM 1354 C C . ARG A 1 181 ? 23.229 2.924 3.119 1.00 86.38 181 ARG A C 1
ATOM 1356 O O . ARG A 1 181 ? 23.996 2.580 2.222 1.00 86.38 181 ARG A O 1
ATOM 1363 N N . THR A 1 182 ? 22.032 3.431 2.878 1.00 86.69 182 THR A N 1
ATOM 1364 C CA . THR A 1 182 ? 21.571 3.838 1.548 1.00 86.69 182 THR A CA 1
ATOM 1365 C C . THR A 1 182 ? 22.063 5.258 1.228 1.00 86.69 182 THR A C 1
ATOM 1367 O O . THR A 1 182 ? 22.495 5.985 2.124 1.00 86.69 182 THR A O 1
ATOM 1370 N N . ILE A 1 183 ? 22.063 5.647 -0.053 1.00 79.94 183 ILE A N 1
ATOM 1371 C CA . ILE A 1 183 ? 22.507 6.991 -0.483 1.00 79.94 183 ILE A CA 1
ATOM 1372 C C . ILE A 1 183 ? 21.544 8.072 0.028 1.00 79.94 183 ILE A C 1
ATOM 1374 O O . ILE A 1 183 ? 21.982 9.097 0.556 1.00 79.94 183 ILE A O 1
ATOM 1378 N N . ASP A 1 184 ? 20.243 7.826 -0.107 1.00 78.50 184 ASP A N 1
ATOM 1379 C CA . ASP A 1 184 ? 19.165 8.557 0.547 1.00 78.50 184 ASP A CA 1
ATOM 1380 C C . ASP A 1 184 ? 18.577 7.748 1.698 1.00 78.50 184 ASP A C 1
ATOM 1382 O O . ASP A 1 184 ? 18.731 6.534 1.762 1.00 78.50 184 ASP A O 1
ATOM 1386 N N . PHE A 1 185 ? 17.891 8.405 2.627 1.00 78.19 185 PHE A N 1
ATOM 1387 C CA . PHE A 1 185 ? 17.212 7.705 3.709 1.00 78.19 185 PHE A CA 1
ATOM 1388 C C . PHE A 1 185 ? 15.980 6.963 3.159 1.00 78.19 185 PHE A C 1
ATOM 1390 O O . PHE A 1 185 ? 15.039 7.589 2.677 1.00 78.19 185 PHE A O 1
ATOM 1397 N N . THR A 1 186 ? 15.987 5.630 3.233 1.00 80.75 186 THR A N 1
ATOM 1398 C CA . THR A 1 186 ? 14.919 4.767 2.685 1.00 80.75 186 THR A CA 1
ATOM 1399 C C . THR A 1 186 ? 13.906 4.299 3.727 1.00 80.75 186 THR A C 1
ATOM 1401 O O . THR A 1 186 ? 12.950 3.615 3.379 1.00 80.75 186 THR A O 1
ATOM 1404 N N . GLY A 1 187 ? 14.114 4.627 5.006 1.00 81.81 187 GLY A N 1
ATOM 1405 C CA . GLY A 1 187 ? 13.351 4.020 6.097 1.00 81.81 187 GLY A CA 1
ATOM 1406 C C . GLY A 1 187 ? 13.769 2.585 6.405 1.00 81.81 187 GLY A C 1
ATOM 1407 O O . GLY A 1 187 ? 13.075 1.920 7.155 1.00 81.81 187 GLY A O 1
ATOM 1408 N N . LEU A 1 188 ? 14.885 2.092 5.859 1.00 88.06 188 LEU A N 1
ATOM 1409 C CA . LEU A 1 188 ? 15.368 0.735 6.097 1.00 88.06 188 LEU A CA 1
ATOM 1410 C C . LEU A 1 188 ? 16.775 0.752 6.699 1.00 88.06 188 LEU A C 1
ATOM 1412 O O . LEU A 1 188 ? 17.642 1.508 6.259 1.00 88.06 188 LEU A O 1
ATOM 1416 N N . ALA A 1 189 ? 17.017 -0.129 7.665 1.00 89.38 189 ALA A N 1
ATOM 1417 C CA . ALA A 1 189 ? 18.332 -0.390 8.234 1.00 89.38 189 ALA A CA 1
ATOM 1418 C C . ALA A 1 189 ? 18.716 -1.852 8.008 1.00 89.38 189 ALA A C 1
ATOM 1420 O O . ALA A 1 189 ? 17.929 -2.752 8.288 1.00 89.38 189 ALA A O 1
ATOM 1421 N N . LEU A 1 190 ? 19.934 -2.088 7.523 1.00 94.75 190 LEU A N 1
ATOM 1422 C CA . LEU A 1 190 ? 20.474 -3.427 7.303 1.00 94.75 190 LEU A CA 1
ATOM 1423 C C . LEU A 1 190 ? 21.552 -3.730 8.347 1.00 94.75 190 LEU A C 1
ATOM 1425 O O . LEU A 1 190 ? 22.435 -2.911 8.606 1.00 94.75 190 LEU A O 1
ATOM 1429 N N . ALA A 1 191 ? 21.517 -4.933 8.904 1.00 93.56 191 ALA A N 1
ATOM 1430 C CA . ALA A 1 191 ? 22.564 -5.456 9.764 1.00 93.56 191 ALA A CA 1
ATOM 1431 C C . ALA A 1 191 ? 22.893 -6.907 9.398 1.00 93.56 191 ALA A C 1
ATOM 1433 O O . ALA A 1 191 ? 22.059 -7.663 8.899 1.00 93.56 191 ALA A O 1
ATOM 1434 N N . GLN A 1 192 ? 24.140 -7.296 9.647 1.00 92.06 192 GLN A N 1
ATOM 1435 C CA . GLN A 1 192 ? 24.596 -8.673 9.496 1.00 92.06 192 GLN A CA 1
ATOM 1436 C C . GLN A 1 192 ? 24.614 -9.328 10.879 1.00 92.06 192 GLN A C 1
ATOM 1438 O O . GLN A 1 192 ? 25.255 -8.820 11.799 1.00 92.06 192 GLN A O 1
ATOM 1443 N N . SER A 1 193 ? 23.898 -10.440 11.031 1.00 84.81 193 SER A N 1
ATOM 1444 C CA . SER A 1 193 ? 23.702 -11.141 12.304 1.00 84.81 193 SER A CA 1
ATOM 1445 C C . SER A 1 193 ? 24.294 -12.547 12.207 1.00 84.81 193 SER A C 1
ATOM 1447 O O . SER A 1 193 ? 23.645 -13.488 11.748 1.00 84.81 193 SER A O 1
ATOM 1449 N N . GLY A 1 194 ? 25.562 -12.697 12.601 1.00 85.12 194 GLY A N 1
ATOM 1450 C CA . GLY A 1 194 ? 26.311 -13.932 12.359 1.00 85.12 194 GLY A CA 1
ATOM 1451 C C . GLY A 1 194 ? 26.488 -14.179 10.857 1.00 85.12 194 GLY A C 1
ATOM 1452 O O . GLY A 1 194 ? 27.004 -13.319 10.148 1.00 85.12 194 GLY A O 1
ATOM 1453 N N . SER A 1 195 ? 26.059 -15.344 10.363 1.00 83.31 195 SER A N 1
ATOM 1454 C CA . SER A 1 195 ? 26.029 -15.633 8.921 1.00 83.31 195 SER A CA 1
ATOM 1455 C C . SER A 1 195 ? 24.774 -15.109 8.215 1.00 83.31 195 SER A C 1
ATOM 1457 O O . SER A 1 195 ? 24.780 -15.033 6.990 1.00 83.31 195 SER A O 1
ATOM 1459 N N . GLY A 1 196 ? 23.715 -14.764 8.955 1.00 93.62 196 GLY A N 1
ATOM 1460 C CA . GLY A 1 196 ? 22.456 -14.251 8.416 1.00 93.62 196 GLY A CA 1
ATOM 1461 C C . GLY A 1 196 ? 22.400 -12.726 8.368 1.00 93.62 196 GLY A C 1
ATOM 1462 O O . GLY A 1 196 ? 23.356 -12.027 8.713 1.00 93.62 196 GLY A O 1
ATOM 1463 N N . TRP A 1 197 ? 21.245 -12.208 7.959 1.00 96.88 197 TRP A N 1
ATOM 1464 C CA . TRP A 1 197 ? 21.017 -10.772 7.805 1.00 96.88 197 TRP A CA 1
ATOM 1465 C C . TRP A 1 197 ? 19.681 -10.363 8.404 1.00 96.88 197 TRP A C 1
ATOM 1467 O O . TRP A 1 197 ? 18.730 -11.143 8.418 1.00 96.88 197 TRP A O 1
ATOM 1477 N N . THR A 1 198 ? 19.614 -9.128 8.881 1.00 97.12 198 THR A N 1
ATOM 1478 C CA . THR A 1 198 ? 18.393 -8.512 9.385 1.00 97.12 198 THR A CA 1
ATOM 1479 C C . THR A 1 198 ? 18.162 -7.186 8.686 1.00 97.12 198 THR A C 1
ATOM 1481 O O . THR A 1 198 ? 19.082 -6.380 8.543 1.00 97.12 198 THR A O 1
ATOM 1484 N N . LEU A 1 199 ? 16.932 -6.967 8.232 1.00 95.88 199 LEU A N 1
ATOM 1485 C CA . LEU A 1 199 ? 16.505 -5.701 7.656 1.00 95.88 199 LEU A CA 1
ATOM 1486 C C . LEU A 1 199 ? 15.354 -5.167 8.500 1.00 95.88 199 LEU A C 1
ATOM 1488 O O . LEU A 1 199 ? 14.287 -5.769 8.562 1.00 95.88 199 LEU A O 1
ATOM 1492 N N . THR A 1 200 ? 15.588 -4.046 9.167 1.00 92.69 200 THR A N 1
ATOM 1493 C CA . THR A 1 200 ? 14.582 -3.362 9.973 1.00 92.69 200 THR A CA 1
ATOM 1494 C C . THR A 1 200 ? 13.940 -2.281 9.129 1.00 92.69 200 THR A C 1
ATOM 1496 O O . THR A 1 200 ? 14.627 -1.384 8.635 1.00 92.69 200 THR A O 1
ATOM 1499 N N . ASN A 1 201 ? 12.623 -2.348 8.976 1.00 87.94 201 ASN A N 1
ATOM 1500 C CA . ASN A 1 201 ? 11.853 -1.221 8.498 1.00 87.94 201 ASN A CA 1
ATOM 1501 C C . ASN A 1 201 ? 11.724 -0.223 9.646 1.00 87.94 201 ASN A C 1
ATOM 1503 O O . ASN A 1 201 ? 10.932 -0.408 10.557 1.00 87.94 201 ASN A O 1
ATOM 1507 N N . LEU A 1 202 ? 12.531 0.831 9.591 1.00 83.00 202 LEU A N 1
ATOM 1508 C CA . LEU A 1 202 ? 12.549 1.912 10.565 1.00 83.00 202 LEU A CA 1
ATOM 1509 C C . LEU A 1 202 ? 11.270 2.725 10.554 1.00 83.00 202 LEU A C 1
ATOM 1511 O O . LEU A 1 202 ? 11.209 3.645 11.353 1.00 83.00 202 LEU A O 1
ATOM 1515 N N . THR A 1 203 ? 10.319 2.474 9.641 1.00 77.94 203 THR A N 1
ATOM 1516 C CA . THR A 1 203 ? 8.982 3.026 9.776 1.00 77.94 203 THR A CA 1
ATOM 1517 C C . THR A 1 203 ? 8.181 2.233 10.782 1.00 77.94 203 THR A C 1
ATOM 1519 O O . THR A 1 203 ? 8.072 2.636 11.928 1.00 77.94 203 THR A O 1
ATOM 1522 N N . ASN A 1 204 ? 7.679 1.070 10.425 1.00 77.25 204 ASN A N 1
ATOM 1523 C CA . ASN A 1 204 ? 6.799 0.302 11.304 1.00 77.25 204 ASN A CA 1
ATOM 1524 C C . ASN A 1 204 ? 7.527 -0.598 12.325 1.00 77.25 204 ASN A C 1
ATOM 1526 O O . ASN A 1 204 ? 6.883 -1.420 12.975 1.00 77.25 204 ASN A O 1
ATOM 1530 N N . ASP A 1 205 ? 8.852 -0.481 12.448 1.00 83.94 205 ASP A N 1
ATOM 1531 C CA . ASP A 1 205 ? 9.741 -1.330 13.254 1.00 83.94 205 ASP A CA 1
ATOM 1532 C C . ASP A 1 205 ? 9.588 -2.838 12.989 1.00 83.94 205 ASP A C 1
ATOM 1534 O O . ASP A 1 205 ? 9.941 -3.674 13.825 1.00 83.94 205 ASP A O 1
ATOM 1538 N N . ALA A 1 206 ? 9.082 -3.215 11.810 1.00 88.38 206 ALA A N 1
ATOM 1539 C CA . ALA A 1 206 ? 9.077 -4.606 11.388 1.00 88.38 206 ALA A CA 1
ATOM 1540 C C . ALA A 1 206 ? 10.507 -5.060 11.075 1.00 88.38 206 ALA A C 1
ATOM 1542 O O . ALA A 1 206 ? 11.270 -4.364 10.401 1.00 88.38 206 ALA A O 1
ATOM 1543 N N . VAL A 1 207 ? 10.864 -6.251 11.543 1.00 94.69 207 VAL A N 1
ATOM 1544 C CA . VAL A 1 207 ? 12.192 -6.834 11.354 1.00 94.69 207 VAL A CA 1
ATOM 1545 C C . VAL A 1 207 ? 12.083 -8.060 10.469 1.00 94.69 207 VAL A C 1
ATOM 1547 O O . VAL A 1 207 ? 11.445 -9.051 10.818 1.00 94.69 207 VAL A O 1
ATOM 1550 N N . GLU A 1 208 ? 12.754 -8.006 9.331 1.00 97.56 208 GLU A N 1
ATOM 1551 C CA . GLU A 1 208 ? 12.922 -9.126 8.420 1.00 97.56 208 GLU A CA 1
ATOM 1552 C C . GLU A 1 208 ? 14.209 -9.879 8.763 1.00 97.56 208 GLU A C 1
ATOM 1554 O O . GLU A 1 208 ? 15.254 -9.263 8.988 1.00 97.56 208 GLU A O 1
ATOM 1559 N N . SER A 1 209 ? 14.154 -11.210 8.765 1.00 97.94 209 SER A N 1
ATOM 1560 C CA . SER A 1 209 ? 15.329 -12.069 8.889 1.00 97.94 209 SER A CA 1
ATOM 1561 C C . SER A 1 209 ? 15.610 -12.790 7.578 1.00 97.94 209 SER A C 1
ATOM 1563 O O . SER A 1 209 ? 14.699 -13.237 6.880 1.00 97.94 209 SER A O 1
ATOM 1565 N N . TYR A 1 210 ? 16.888 -12.915 7.244 1.00 97.62 210 TYR A N 1
ATOM 1566 C CA . TYR A 1 210 ? 17.349 -13.514 6.002 1.00 97.62 210 TYR A CA 1
ATOM 1567 C C . TYR A 1 210 ? 18.440 -14.549 6.262 1.00 97.62 210 TYR A C 1
ATOM 1569 O O . TYR A 1 210 ? 19.278 -14.398 7.158 1.00 97.62 210 TYR A O 1
ATOM 1577 N N . SER A 1 211 ? 18.456 -15.589 5.430 1.00 95.50 211 SER A N 1
ATOM 1578 C CA . SER A 1 211 ? 19.509 -16.601 5.430 1.00 95.50 211 SER A CA 1
ATOM 1579 C C . SER A 1 211 ? 20.863 -16.018 5.007 1.00 95.50 211 SER A C 1
ATOM 1581 O O . SER A 1 211 ? 20.959 -14.899 4.496 1.00 95.50 211 SER A O 1
ATOM 1583 N N . ALA A 1 212 ? 21.925 -16.817 5.132 1.00 93.38 212 ALA A N 1
ATOM 1584 C CA . ALA A 1 212 ? 23.255 -16.456 4.634 1.00 93.38 212 ALA A CA 1
ATOM 1585 C C . ALA A 1 212 ? 23.319 -16.262 3.107 1.00 93.38 212 ALA A C 1
ATOM 1587 O O . ALA A 1 212 ? 24.270 -15.672 2.601 1.00 93.38 212 ALA A O 1
ATOM 1588 N N . GLN A 1 213 ? 22.313 -16.749 2.376 1.00 90.44 213 GLN A N 1
ATOM 1589 C CA . GLN A 1 213 ? 22.161 -16.585 0.929 1.00 90.44 213 GLN A CA 1
ATOM 1590 C C . GLN A 1 213 ? 21.197 -15.446 0.566 1.00 90.44 213 GLN A C 1
ATOM 1592 O O . GLN A 1 213 ? 20.957 -15.221 -0.615 1.00 90.44 213 GLN A O 1
ATOM 1597 N N . GLY A 1 214 ? 20.646 -14.734 1.556 1.00 92.88 214 GLY A N 1
ATOM 1598 C CA . GLY A 1 214 ? 19.735 -13.613 1.331 1.00 92.88 214 GLY A CA 1
ATOM 1599 C C . GLY A 1 214 ? 18.285 -14.014 1.044 1.00 92.88 214 GLY A C 1
ATOM 1600 O O . GLY A 1 214 ? 17.526 -13.208 0.512 1.00 92.88 214 GLY A O 1
ATOM 1601 N N . VAL A 1 215 ? 17.879 -15.234 1.413 1.00 93.75 215 VAL A N 1
ATOM 1602 C CA . VAL A 1 215 ? 16.480 -15.694 1.325 1.00 93.75 215 VAL A CA 1
ATOM 1603 C C . VAL A 1 215 ? 15.708 -15.209 2.551 1.00 93.75 215 VAL A C 1
ATOM 1605 O O . VAL A 1 215 ? 16.184 -15.414 3.666 1.00 93.75 215 VAL A O 1
ATOM 1608 N N . LEU A 1 216 ? 14.538 -14.585 2.365 1.00 96.50 216 LEU A N 1
ATOM 1609 C CA . LEU A 1 216 ? 13.678 -14.115 3.461 1.00 96.50 216 LEU A CA 1
ATOM 1610 C C . LEU A 1 216 ? 13.139 -15.307 4.266 1.00 96.50 216 LEU A C 1
ATOM 1612 O O . LEU A 1 216 ? 12.466 -16.169 3.710 1.00 96.50 216 LEU A O 1
ATOM 1616 N N . LEU A 1 217 ? 13.408 -15.351 5.568 1.00 97.25 217 LEU A N 1
ATOM 1617 C CA . LEU A 1 217 ? 13.004 -16.444 6.462 1.00 97.25 217 LEU A CA 1
ATOM 1618 C C . LEU A 1 217 ? 11.821 -16.059 7.347 1.00 97.25 217 LEU A C 1
ATOM 1620 O O . LEU A 1 217 ? 10.922 -16.870 7.573 1.00 97.25 217 LEU A O 1
ATOM 1624 N N . SER A 1 218 ? 11.800 -14.825 7.844 1.00 97.81 218 SER A N 1
ATOM 1625 C CA . SER A 1 218 ? 10.681 -14.328 8.636 1.00 97.81 218 SER A CA 1
ATOM 1626 C C . SER A 1 218 ? 10.546 -12.816 8.572 1.00 97.81 218 SER A C 1
ATOM 1628 O O . SER A 1 218 ? 11.504 -12.104 8.284 1.00 97.81 218 SER A O 1
ATOM 1630 N N . GLU A 1 219 ? 9.361 -12.335 8.915 1.00 97.62 219 GLU A N 1
ATOM 1631 C CA . GLU A 1 219 ? 9.089 -10.947 9.272 1.00 97.62 219 GLU A CA 1
ATOM 1632 C C . GLU A 1 219 ? 8.442 -10.935 10.657 1.00 97.62 219 GLU A C 1
ATOM 1634 O O . GLU A 1 219 ? 7.452 -11.627 10.877 1.00 97.62 219 GLU A O 1
ATOM 1639 N N . THR A 1 220 ? 8.983 -10.165 11.593 1.00 95.50 220 THR A N 1
ATOM 1640 C CA . THR A 1 220 ? 8.375 -9.947 12.907 1.00 95.50 220 THR A CA 1
ATOM 1641 C C . THR A 1 220 ? 7.914 -8.505 12.994 1.00 95.50 220 THR A C 1
ATOM 1643 O O . THR A 1 220 ? 8.715 -7.587 12.835 1.00 95.50 220 THR A O 1
ATOM 1646 N N . THR A 1 221 ? 6.624 -8.298 13.233 1.00 89.50 221 THR A N 1
ATOM 1647 C CA . THR A 1 221 ? 6.056 -6.964 13.432 1.00 89.50 221 THR A CA 1
ATOM 1648 C C . THR A 1 221 ? 6.503 -6.390 14.773 1.00 89.50 221 THR A C 1
ATOM 1650 O O . THR A 1 221 ? 6.852 -7.121 15.706 1.00 89.50 221 THR A O 1
ATOM 1653 N N . ARG A 1 222 ? 6.380 -5.069 14.925 1.00 84.69 222 ARG A N 1
ATOM 1654 C CA . ARG A 1 222 ? 6.596 -4.395 16.209 1.00 84.69 222 ARG A CA 1
ATOM 1655 C C . ARG A 1 222 ? 5.745 -4.964 17.345 1.00 84.69 222 ARG A C 1
ATOM 1657 O O . ARG A 1 222 ? 6.177 -4.930 18.487 1.00 84.69 222 ARG A O 1
ATOM 1664 N N . THR A 1 223 ? 4.556 -5.486 17.048 1.00 82.94 223 THR A N 1
ATOM 1665 C CA . THR A 1 223 ? 3.611 -6.059 18.023 1.00 82.94 223 THR A CA 1
ATOM 1666 C C . THR A 1 223 ? 3.894 -7.525 18.373 1.00 82.94 223 THR A C 1
ATOM 1668 O O . THR A 1 223 ? 3.053 -8.180 18.990 1.00 82.94 223 THR A O 1
ATOM 1671 N N . GLY A 1 224 ? 5.047 -8.063 17.958 1.00 87.81 224 GLY A N 1
ATOM 1672 C CA . GLY A 1 224 ? 5.450 -9.437 18.258 1.00 87.81 224 GLY A CA 1
ATOM 1673 C C . GLY A 1 224 ? 4.712 -10.498 17.439 1.00 87.81 224 GLY A C 1
ATOM 1674 O O . GLY A 1 224 ? 4.702 -11.665 17.824 1.00 87.81 224 GLY A O 1
ATOM 1675 N N . VAL A 1 225 ? 4.079 -10.122 16.324 1.00 90.75 225 VAL A N 1
ATOM 1676 C CA . VAL A 1 225 ? 3.514 -11.085 15.371 1.00 90.75 225 VAL A CA 1
ATOM 1677 C C . VAL A 1 225 ? 4.627 -11.525 14.427 1.00 90.75 225 VAL A C 1
ATOM 1679 O O . VAL A 1 225 ? 5.194 -10.702 13.712 1.00 90.75 225 VAL A O 1
ATOM 1682 N N . THR A 1 226 ? 4.944 -12.816 14.411 1.00 96.56 226 THR A N 1
ATOM 1683 C CA . THR A 1 226 ? 5.968 -13.390 13.532 1.00 96.56 226 THR A CA 1
ATOM 1684 C C . THR A 1 226 ? 5.316 -14.103 12.359 1.00 96.56 226 THR A C 1
ATOM 1686 O O . THR A 1 226 ? 4.434 -14.938 12.528 1.00 96.56 226 THR A O 1
ATOM 1689 N N . ARG A 1 227 ? 5.775 -13.785 11.154 1.00 97.75 227 ARG A N 1
ATOM 1690 C CA . ARG A 1 227 ? 5.374 -14.391 9.888 1.00 97.75 227 ARG A CA 1
ATOM 1691 C C . ARG A 1 227 ? 6.551 -15.188 9.358 1.00 97.75 227 ARG A C 1
ATOM 1693 O O . ARG A 1 227 ? 7.540 -14.609 8.912 1.00 97.75 227 ARG A O 1
ATOM 1700 N N . THR A 1 228 ? 6.461 -16.506 9.438 1.00 98.56 228 THR A N 1
ATOM 1701 C CA . THR A 1 228 ? 7.528 -17.429 9.047 1.00 98.56 228 THR A CA 1
ATOM 1702 C C . THR A 1 228 ? 7.288 -17.954 7.642 1.00 98.56 228 THR A C 1
ATOM 1704 O O . THR A 1 228 ? 6.209 -18.462 7.333 1.00 98.56 228 THR A O 1
ATOM 1707 N N . LEU A 1 229 ? 8.314 -17.858 6.800 1.00 98.50 229 LEU A N 1
ATOM 1708 C CA . LEU A 1 229 ? 8.318 -18.371 5.440 1.00 98.50 229 LEU A CA 1
ATOM 1709 C C . LEU A 1 229 ? 8.898 -19.789 5.435 1.00 98.50 229 LEU A C 1
ATOM 1711 O O . LEU A 1 229 ? 10.007 -20.020 5.915 1.00 98.50 229 LEU A O 1
ATOM 1715 N N . THR A 1 230 ? 8.150 -20.742 4.882 1.00 98.38 230 THR A N 1
ATOM 1716 C CA . THR A 1 230 ? 8.574 -22.143 4.759 1.00 98.38 230 THR A CA 1
ATOM 1717 C C . THR A 1 230 ? 8.852 -22.473 3.304 1.00 98.38 230 THR A C 1
ATOM 1719 O O . THR A 1 230 ? 7.981 -22.301 2.450 1.00 98.38 230 THR A O 1
ATOM 1722 N N . TYR A 1 231 ? 10.048 -22.989 3.036 1.00 96.88 231 TYR A N 1
ATOM 1723 C CA . TYR A 1 231 ? 10.487 -23.370 1.699 1.00 96.88 231 TYR A CA 1
ATOM 1724 C C . TYR A 1 231 ? 10.588 -24.887 1.566 1.00 96.88 231 TYR A C 1
ATOM 1726 O O . TYR A 1 231 ? 10.923 -25.579 2.530 1.00 96.88 231 TYR A O 1
ATOM 1734 N N . ASP A 1 232 ? 10.321 -25.403 0.370 1.00 95.88 232 ASP A N 1
ATOM 1735 C CA . ASP A 1 232 ? 10.626 -26.792 0.041 1.00 95.88 232 ASP A CA 1
ATOM 1736 C C . ASP A 1 232 ? 12.136 -27.014 -0.182 1.00 95.88 232 ASP A C 1
ATOM 1738 O O . ASP A 1 232 ? 12.951 -26.086 -0.175 1.00 95.88 232 ASP A O 1
ATOM 1742 N N . ASN A 1 233 ? 12.531 -28.268 -0.410 1.00 93.88 233 ASN A N 1
ATOM 1743 C CA . ASN A 1 233 ? 13.927 -28.636 -0.669 1.00 93.88 233 ASN A CA 1
ATOM 1744 C C . ASN A 1 233 ? 14.484 -28.087 -1.997 1.00 93.88 233 ASN A C 1
ATOM 1746 O O . ASN A 1 233 ? 15.690 -28.169 -2.232 1.00 93.88 233 ASN A O 1
ATOM 1750 N N . THR A 1 234 ? 13.630 -27.544 -2.864 1.00 90.44 234 THR A N 1
ATOM 1751 C CA . THR A 1 234 ? 14.013 -26.917 -4.128 1.00 90.44 234 THR A CA 1
ATOM 1752 C C . THR A 1 234 ? 14.114 -25.394 -4.018 1.00 90.44 234 THR A C 1
ATOM 1754 O O . THR A 1 234 ? 14.517 -24.752 -4.992 1.00 90.44 234 THR A O 1
ATOM 1757 N N . GLY A 1 235 ? 13.769 -24.818 -2.862 1.00 90.12 235 GLY A N 1
ATOM 1758 C CA . GLY A 1 235 ? 13.793 -23.384 -2.589 1.00 90.12 235 GLY A CA 1
ATOM 1759 C C . GLY A 1 235 ? 12.521 -22.629 -2.991 1.00 90.12 235 GLY A C 1
ATOM 1760 O O . GLY A 1 235 ? 12.578 -21.409 -3.121 1.00 90.12 235 GLY A O 1
ATOM 1761 N N . LEU A 1 236 ? 11.390 -23.307 -3.220 1.00 93.06 236 LEU A N 1
ATOM 1762 C CA . LEU A 1 236 ? 10.096 -22.652 -3.470 1.00 93.06 236 LEU A CA 1
ATOM 1763 C C . LEU A 1 236 ? 9.362 -22.367 -2.158 1.00 93.06 236 LEU A C 1
ATOM 1765 O O . LEU A 1 236 ? 9.334 -23.216 -1.271 1.00 93.06 236 LEU A O 1
ATOM 1769 N N . LEU A 1 237 ? 8.765 -21.178 -2.037 1.00 96.56 237 LEU A N 1
ATOM 1770 C CA . LEU A 1 237 ? 7.999 -20.756 -0.861 1.00 96.56 237 LEU A CA 1
ATOM 1771 C C . LEU A 1 237 ? 6.648 -21.477 -0.832 1.00 96.56 237 LEU A C 1
ATOM 1773 O O . LEU A 1 237 ? 5.735 -21.094 -1.548 1.00 96.56 237 LEU A O 1
ATOM 1777 N N . ILE A 1 238 ? 6.495 -22.491 0.013 1.00 97.62 238 ILE A N 1
ATOM 1778 C CA . ILE A 1 238 ? 5.281 -23.322 0.062 1.00 97.62 238 ILE A CA 1
ATOM 1779 C C . ILE A 1 238 ? 4.276 -22.877 1.127 1.00 97.62 238 ILE A C 1
ATOM 1781 O O . ILE A 1 238 ? 3.094 -23.209 1.025 1.00 97.62 238 ILE A O 1
ATOM 1785 N N . ALA A 1 239 ? 4.709 -22.115 2.137 1.00 98.38 239 ALA A N 1
ATOM 1786 C CA . ALA A 1 239 ? 3.801 -21.570 3.140 1.00 98.38 239 ALA A CA 1
ATOM 1787 C C . ALA A 1 239 ? 4.312 -20.285 3.801 1.00 98.38 239 ALA A C 1
ATOM 1789 O O . ALA A 1 239 ? 5.517 -20.093 3.969 1.00 98.38 239 ALA A O 1
ATOM 1790 N N . ILE A 1 240 ? 3.369 -19.450 4.236 1.00 98.56 240 ILE A N 1
ATOM 1791 C CA . ILE A 1 240 ? 3.595 -18.374 5.205 1.00 98.56 240 ILE A CA 1
ATOM 1792 C C . ILE A 1 240 ? 2.692 -18.643 6.398 1.00 98.56 240 ILE A C 1
ATOM 1794 O O . ILE A 1 240 ? 1.472 -18.685 6.236 1.00 98.56 240 ILE A O 1
ATOM 1798 N N . THR A 1 241 ? 3.282 -18.793 7.579 1.00 98.19 241 THR A N 1
ATOM 1799 C CA . THR A 1 241 ? 2.543 -18.976 8.831 1.00 98.19 241 THR A CA 1
ATOM 1800 C C . THR A 1 241 ? 2.723 -17.751 9.705 1.00 98.19 241 THR A C 1
ATOM 1802 O O . THR A 1 241 ? 3.851 -17.383 10.029 1.00 98.19 241 THR A O 1
ATOM 1805 N N . GLN A 1 242 ? 1.617 -17.120 10.075 1.00 97.31 242 GLN A N 1
ATOM 1806 C CA . GLN A 1 242 ? 1.584 -16.027 11.029 1.00 97.31 242 GLN A CA 1
ATOM 1807 C C . GLN A 1 242 ? 1.238 -16.560 12.418 1.00 97.31 242 GLN A C 1
ATOM 1809 O O . GLN A 1 242 ? 0.199 -17.192 12.595 1.00 97.31 242 GLN A O 1
ATOM 1814 N N . HIS A 1 243 ? 2.085 -16.231 13.388 1.00 95.75 243 HIS A N 1
ATOM 1815 C CA . HIS A 1 243 ? 1.934 -16.568 14.794 1.00 95.75 243 HIS A CA 1
ATOM 1816 C C . HIS A 1 243 ? 2.018 -15.299 15.643 1.00 95.75 243 HIS A C 1
ATOM 1818 O O . HIS A 1 243 ? 2.975 -14.527 15.532 1.00 95.75 243 HIS A O 1
ATOM 1824 N N . ALA A 1 244 ? 1.038 -15.077 16.514 1.00 93.06 244 ALA A N 1
ATOM 1825 C CA . ALA A 1 244 ? 1.093 -13.987 17.478 1.00 93.06 244 ALA A CA 1
ATOM 1826 C C . ALA A 1 244 ? 1.766 -14.455 18.772 1.00 93.06 244 ALA A C 1
ATOM 1828 O O . ALA A 1 244 ? 1.356 -15.454 19.364 1.00 93.06 244 ALA A O 1
ATOM 1829 N N . ALA A 1 245 ? 2.764 -13.716 19.257 1.00 91.19 245 ALA A N 1
ATOM 1830 C CA . ALA A 1 245 ? 3.453 -14.103 20.480 1.00 91.19 245 ALA A CA 1
ATOM 1831 C C . ALA A 1 245 ? 2.495 -14.225 21.686 1.00 91.19 245 ALA A C 1
ATOM 1833 O O . ALA A 1 245 ? 1.571 -13.422 21.874 1.00 91.19 245 ALA A O 1
ATOM 1834 N N . GLY A 1 246 ? 2.718 -15.267 22.494 1.00 90.50 246 GLY A N 1
ATOM 1835 C CA . GLY A 1 246 ? 1.892 -15.581 23.663 1.00 90.50 246 GLY A CA 1
ATOM 1836 C C . GLY A 1 246 ? 0.598 -16.340 23.369 1.00 90.50 246 GLY A C 1
ATOM 1837 O O . GLY A 1 246 ? -0.209 -16.513 24.279 1.00 90.50 246 GLY A O 1
ATOM 1838 N N . THR A 1 247 ? 0.376 -16.778 22.127 1.00 92.94 247 THR A N 1
ATOM 1839 C CA . THR A 1 247 ? -0.831 -17.518 21.728 1.00 92.94 247 THR A CA 1
ATOM 1840 C C . THR A 1 247 ? -0.539 -18.988 21.423 1.00 92.94 247 THR A C 1
ATOM 1842 O O . THR A 1 247 ? 0.614 -19.417 21.384 1.00 92.94 247 THR A O 1
ATOM 1845 N N . SER A 1 248 ? -1.590 -19.793 21.252 1.00 94.00 248 SER A N 1
ATOM 1846 C CA . SER A 1 248 ? -1.455 -21.189 20.825 1.00 94.00 248 SER A CA 1
ATOM 1847 C C . SER A 1 248 ? -1.283 -21.272 19.311 1.00 94.00 248 SER A C 1
ATOM 1849 O O . SER A 1 248 ? -2.035 -20.631 18.583 1.00 94.00 248 SER A O 1
ATOM 1851 N N . ALA A 1 249 ? -0.387 -22.143 18.839 1.00 93.44 249 ALA A N 1
ATOM 1852 C CA . ALA A 1 249 ? -0.185 -22.404 17.409 1.00 93.44 249 ALA A CA 1
ATOM 1853 C C . ALA A 1 249 ? -1.441 -22.947 16.692 1.00 93.44 249 ALA A C 1
ATOM 1855 O O . ALA A 1 249 ? -1.529 -22.917 15.470 1.00 93.44 249 ALA A O 1
ATOM 1856 N N . ASN A 1 250 ? -2.443 -23.427 17.440 1.00 92.12 250 ASN A N 1
ATOM 1857 C CA . ASN A 1 250 ? -3.740 -23.815 16.873 1.00 92.12 250 ASN A CA 1
ATOM 1858 C C . ASN A 1 250 ? -4.520 -22.624 16.288 1.00 92.12 250 ASN A C 1
ATOM 1860 O O . ASN A 1 250 ? -5.446 -22.841 15.513 1.00 92.12 250 ASN A O 1
ATOM 1864 N N . ASN A 1 251 ? -4.150 -21.398 16.666 1.00 91.31 251 ASN A N 1
ATOM 1865 C CA . ASN A 1 251 ? -4.735 -20.154 16.172 1.00 91.31 251 ASN A CA 1
ATOM 1866 C C . ASN A 1 251 ? -3.831 -19.467 15.142 1.00 91.31 251 ASN A C 1
ATOM 1868 O O . ASN A 1 251 ? -4.005 -18.283 14.868 1.00 91.31 251 ASN A O 1
ATOM 1872 N N . ASP A 1 252 ? -2.837 -20.181 14.613 1.00 95.19 252 ASP A N 1
ATOM 1873 C CA . ASP A 1 252 ? -1.982 -19.645 13.566 1.00 95.19 252 ASP A CA 1
ATOM 1874 C C . ASP A 1 252 ? -2.740 -19.569 12.247 1.00 95.19 252 ASP A C 1
ATOM 1876 O O . ASP A 1 252 ? -3.485 -20.471 11.852 1.00 95.19 252 ASP A O 1
ATOM 1880 N N . LEU A 1 253 ? -2.468 -18.496 11.518 1.00 95.06 253 LEU A N 1
ATOM 1881 C CA . LEU A 1 253 ? -2.990 -18.287 10.183 1.00 95.06 253 LEU A CA 1
ATOM 1882 C C . LEU A 1 253 ? -1.931 -18.725 9.171 1.00 95.06 253 LEU A C 1
ATOM 1884 O O . LEU A 1 253 ? -0.811 -18.215 9.184 1.00 95.06 253 LEU A O 1
ATOM 1888 N N . THR A 1 254 ? -2.272 -19.643 8.262 1.00 97.56 254 THR A N 1
ATOM 1889 C CA . THR A 1 254 ? -1.332 -20.141 7.242 1.00 97.56 254 THR A CA 1
ATOM 1890 C C . THR A 1 254 ? -1.853 -19.942 5.824 1.00 97.56 254 THR A C 1
ATOM 1892 O O . THR A 1 254 ? -2.902 -20.473 5.465 1.00 97.56 254 THR A O 1
ATOM 1895 N N . LEU A 1 255 ? -1.060 -19.269 4.987 1.00 98.38 255 LEU A N 1
ATOM 1896 C CA . LEU A 1 255 ? -1.207 -19.279 3.529 1.00 98.38 255 LEU A CA 1
ATOM 1897 C C . LEU A 1 255 ? -0.358 -20.400 2.939 1.00 98.38 255 LEU A C 1
ATOM 1899 O O . LEU A 1 255 ? 0.790 -20.572 3.354 1.00 98.38 255 LEU A O 1
ATOM 1903 N N . ARG A 1 256 ? -0.893 -21.144 1.966 1.00 98.56 256 ARG A N 1
ATOM 1904 C CA . ARG A 1 256 ? -0.153 -22.206 1.260 1.00 98.56 256 ARG A CA 1
ATOM 1905 C C . ARG A 1 256 ? -0.099 -21.961 -0.239 1.00 98.56 256 ARG A C 1
ATOM 1907 O O . ARG A 1 256 ? -1.072 -21.497 -0.834 1.00 98.56 256 ARG A O 1
ATOM 1914 N N . PHE A 1 257 ? 1.018 -22.337 -0.843 1.00 98.31 257 PHE A N 1
ATOM 1915 C CA . PHE A 1 257 ? 1.333 -22.044 -2.235 1.00 98.31 257 PHE A CA 1
ATOM 1916 C C . PHE A 1 257 ? 1.646 -23.322 -3.005 1.00 98.31 257 PHE A C 1
ATOM 1918 O O . PHE A 1 257 ? 2.463 -24.128 -2.567 1.00 98.31 257 PHE A O 1
ATOM 1925 N N . ASP A 1 258 ? 1.033 -23.465 -4.177 1.00 98.06 258 ASP A N 1
ATOM 1926 C CA . ASP A 1 258 ? 1.331 -24.550 -5.111 1.00 98.06 258 ASP A CA 1
ATOM 1927 C C . ASP A 1 258 ? 1.959 -23.998 -6.384 1.00 98.06 258 ASP A C 1
ATOM 1929 O O . ASP A 1 258 ? 1.538 -22.957 -6.893 1.00 98.06 258 ASP A O 1
ATOM 1933 N N . TYR A 1 259 ? 2.894 -24.738 -6.969 1.00 97.19 259 TYR A N 1
ATOM 1934 C CA . TYR A 1 259 ? 3.622 -24.332 -8.168 1.00 97.19 259 TYR A CA 1
ATOM 1935 C C . TYR A 1 259 ? 3.349 -25.274 -9.341 1.00 97.19 259 TYR A C 1
ATOM 1937 O O . TYR A 1 259 ? 3.099 -26.461 -9.147 1.00 97.19 259 TYR A O 1
ATOM 1945 N N . ASP A 1 260 ? 3.395 -24.735 -10.557 1.00 95.94 260 ASP A N 1
ATOM 1946 C CA . ASP A 1 260 ? 3.378 -25.534 -11.781 1.00 95.94 260 ASP A CA 1
ATOM 1947 C C . ASP A 1 260 ? 4.762 -26.139 -12.096 1.00 95.94 260 ASP A C 1
ATOM 1949 O O . ASP A 1 260 ? 5.770 -25.807 -11.469 1.00 95.94 260 ASP A O 1
ATOM 1953 N N . ASP A 1 261 ? 4.836 -26.988 -13.123 1.00 93.56 261 ASP A N 1
ATOM 1954 C CA . ASP A 1 261 ? 6.084 -27.644 -13.553 1.00 93.56 261 ASP A CA 1
ATOM 1955 C C . ASP A 1 261 ? 7.175 -26.658 -14.017 1.00 93.56 261 ASP A C 1
ATOM 1957 O O . ASP A 1 261 ? 8.348 -27.016 -14.134 1.00 93.56 261 ASP A O 1
ATOM 1961 N N . ARG A 1 262 ? 6.808 -25.397 -14.288 1.00 91.19 262 ARG A N 1
ATOM 1962 C CA . ARG A 1 262 ? 7.736 -24.305 -14.617 1.00 91.19 262 ARG A CA 1
ATOM 1963 C C . ARG A 1 262 ? 8.122 -23.481 -13.388 1.00 91.19 262 ARG A C 1
ATOM 1965 O O . ARG A 1 262 ? 8.743 -22.431 -13.551 1.00 91.19 262 ARG A O 1
ATOM 1972 N N . ARG A 1 263 ? 7.800 -23.957 -12.180 1.00 92.88 263 ARG A N 1
ATOM 1973 C CA . ARG A 1 263 ? 8.093 -23.310 -10.894 1.00 92.88 263 ARG A CA 1
ATOM 1974 C C . ARG A 1 263 ? 7.425 -21.939 -10.741 1.00 92.88 263 ARG A C 1
ATOM 1976 O O . ARG A 1 263 ? 7.971 -21.060 -10.077 1.00 92.88 263 ARG A O 1
ATOM 1983 N N . ARG A 1 264 ? 6.246 -21.748 -11.344 1.00 94.62 264 ARG A N 1
ATOM 1984 C CA . ARG A 1 264 ? 5.423 -20.534 -11.198 1.00 94.62 264 ARG A CA 1
ATOM 1985 C C . ARG A 1 264 ? 4.244 -20.816 -10.278 1.00 94.62 264 ARG A C 1
ATOM 1987 O O . ARG A 1 264 ? 3.662 -21.896 -10.339 1.00 94.62 264 ARG A O 1
ATOM 1994 N N . LEU A 1 265 ? 3.879 -19.849 -9.447 1.00 97.12 265 LEU A N 1
ATOM 1995 C CA . LEU A 1 265 ? 2.783 -19.949 -8.496 1.00 97.12 265 LEU A CA 1
ATOM 1996 C C . LEU A 1 265 ? 1.478 -20.211 -9.247 1.00 97.12 265 LEU A C 1
ATOM 1998 O O . LEU A 1 265 ? 1.017 -19.358 -9.996 1.00 97.12 265 LEU A O 1
ATOM 2002 N N . SER A 1 266 ? 0.890 -21.380 -9.038 1.00 97.88 266 SER A N 1
ATOM 2003 C CA . SER A 1 266 ? -0.341 -21.833 -9.686 1.00 97.88 266 SER A CA 1
ATOM 2004 C C . SER A 1 266 ? -1.567 -21.656 -8.793 1.00 97.88 266 SER A C 1
ATOM 2006 O O . SER A 1 266 ? -2.650 -21.355 -9.299 1.00 97.88 266 SER A O 1
ATOM 2008 N N . ARG A 1 267 ? -1.411 -21.788 -7.466 1.00 98.25 267 ARG A N 1
ATOM 2009 C CA . ARG A 1 267 ? -2.501 -21.610 -6.496 1.00 98.25 267 ARG A CA 1
ATOM 2010 C C . ARG A 1 267 ? -2.027 -20.955 -5.207 1.00 98.25 267 ARG A C 1
ATOM 2012 O O . ARG A 1 267 ? -0.975 -21.306 -4.679 1.00 98.25 267 ARG A O 1
ATOM 2019 N N . LEU A 1 268 ? -2.854 -20.052 -4.693 1.00 98.38 268 LEU A N 1
ATOM 2020 C CA . LEU A 1 268 ? -2.835 -19.572 -3.315 1.00 98.38 268 LEU A CA 1
ATOM 2021 C C . LEU A 1 268 ? -4.028 -20.206 -2.595 1.00 98.38 268 LEU A C 1
ATOM 2023 O O . LEU A 1 268 ? -5.168 -20.017 -3.015 1.00 98.38 268 LEU A O 1
ATOM 2027 N N . ASN A 1 269 ? -3.753 -20.939 -1.523 1.00 98.06 269 ASN A N 1
ATOM 2028 C CA . ASN A 1 269 ? -4.757 -21.535 -0.653 1.00 98.06 269 ASN A CA 1
ATOM 2029 C C . ASN A 1 269 ? -4.814 -20.711 0.637 1.00 98.06 269 ASN A C 1
ATOM 2031 O O . ASN A 1 269 ? -3.812 -20.614 1.357 1.00 98.06 269 ASN A O 1
ATOM 2035 N N . ASP A 1 270 ? -5.965 -20.099 0.894 1.00 95.31 270 ASP A N 1
ATOM 2036 C CA . ASP A 1 270 ? -6.197 -19.281 2.078 1.00 95.31 270 ASP A CA 1
ATOM 2037 C C . ASP A 1 270 ? -6.601 -20.139 3.304 1.00 95.31 270 ASP A C 1
ATOM 2039 O O . ASP A 1 270 ? -6.907 -21.331 3.170 1.00 95.31 270 ASP A O 1
ATOM 2043 N N . PRO A 1 271 ? -6.612 -19.565 4.520 1.00 94.88 271 PRO A N 1
ATOM 2044 C CA . PRO A 1 271 ? -6.935 -20.288 5.754 1.00 94.88 271 PRO A CA 1
ATOM 2045 C C . PRO A 1 271 ? -8.405 -20.724 5.854 1.00 94.88 271 PRO A C 1
ATOM 2047 O O . PRO A 1 271 ? -8.733 -21.611 6.636 1.00 94.88 271 PRO A O 1
ATOM 2050 N N . MET A 1 272 ? -9.294 -20.106 5.072 1.00 93.94 272 MET A N 1
ATOM 2051 C CA . MET A 1 272 ? -10.716 -20.447 4.976 1.00 93.94 272 MET A CA 1
ATOM 2052 C C . MET A 1 272 ? -10.979 -21.582 3.974 1.00 93.94 272 MET A C 1
ATOM 2054 O O . MET A 1 272 ? -12.126 -22.002 3.816 1.00 93.94 272 MET A O 1
ATOM 2058 N N . GLY A 1 273 ? -9.938 -22.082 3.297 1.00 94.06 273 GLY A N 1
ATOM 2059 C CA . GLY A 1 273 ? -10.038 -23.084 2.236 1.00 94.06 273 GLY A CA 1
ATOM 2060 C C . GLY A 1 273 ? -10.378 -22.500 0.861 1.00 94.06 273 GLY A C 1
ATOM 2061 O O . GLY A 1 273 ? -10.607 -23.261 -0.081 1.00 94.06 273 GLY A O 1
ATOM 2062 N N . GLY A 1 274 ? -10.413 -21.172 0.725 1.00 95.06 274 GLY A N 1
ATOM 2063 C CA . GLY A 1 274 ? -10.534 -20.492 -0.556 1.00 95.06 274 GLY A CA 1
ATOM 2064 C C . GLY A 1 274 ? -9.277 -20.690 -1.400 1.00 95.06 274 GLY A C 1
ATOM 2065 O O . GLY A 1 274 ? -8.150 -20.652 -0.903 1.00 95.06 274 GLY A O 1
ATOM 2066 N N . ILE A 1 275 ? -9.473 -20.927 -2.697 1.00 97.81 275 ILE A N 1
ATOM 2067 C CA . ILE A 1 275 ? -8.388 -21.139 -3.657 1.00 97.81 275 ILE A CA 1
ATOM 2068 C C . ILE A 1 275 ? -8.412 -20.023 -4.697 1.00 97.81 275 ILE A C 1
ATOM 2070 O O . ILE A 1 275 ? -9.362 -19.918 -5.474 1.00 97.81 275 ILE A O 1
ATOM 2074 N N . THR A 1 276 ? -7.334 -19.245 -4.758 1.00 98.38 276 THR A N 1
ATOM 2075 C CA . THR A 1 276 ? -7.063 -18.323 -5.867 1.00 98.38 276 THR A CA 1
ATOM 2076 C C . THR A 1 276 ? -6.134 -19.008 -6.863 1.00 98.38 276 THR A C 1
ATOM 2078 O O . THR A 1 276 ? -5.049 -19.463 -6.497 1.00 98.38 276 THR A O 1
ATOM 2081 N N . GLN A 1 277 ? -6.554 -19.102 -8.124 1.00 98.50 277 GLN A N 1
ATOM 2082 C CA . GLN A 1 277 ? -5.831 -19.799 -9.190 1.00 98.50 277 GLN A CA 1
ATOM 2083 C C . GLN A 1 277 ? -5.194 -18.815 -10.170 1.00 98.50 277 GLN A C 1
ATOM 2085 O O . GLN A 1 277 ? -5.843 -17.865 -10.615 1.00 98.50 277 GLN A O 1
ATOM 2090 N N . TYR A 1 278 ? -3.954 -19.095 -10.562 1.00 98.50 278 TYR A N 1
ATOM 2091 C CA . TYR A 1 278 ? -3.162 -18.278 -11.477 1.00 98.50 278 TYR A CA 1
ATOM 2092 C C . TYR A 1 278 ? -2.883 -19.056 -12.767 1.00 98.50 278 TYR A C 1
ATOM 2094 O O . TYR A 1 278 ? -2.325 -20.153 -12.742 1.00 98.50 278 TYR A O 1
ATOM 2102 N N . GLY A 1 279 ? -3.285 -18.489 -13.904 1.00 98.00 279 GLY A N 1
ATOM 2103 C CA . GLY A 1 279 ? -3.108 -19.085 -15.228 1.00 98.00 279 GLY A CA 1
ATOM 2104 C C . GLY A 1 279 ? -2.083 -18.324 -16.058 1.00 98.00 279 GLY A C 1
ATOM 2105 O O . GLY A 1 279 ? -2.053 -17.093 -16.036 1.00 98.00 279 GLY A O 1
ATOM 2106 N N . TYR A 1 280 ? -1.273 -19.058 -16.821 1.00 97.81 280 TYR A N 1
ATOM 2107 C CA . TYR A 1 280 ? -0.151 -18.498 -17.573 1.00 97.81 280 TYR A CA 1
ATOM 2108 C C . TYR A 1 280 ? -0.140 -18.921 -19.038 1.00 97.81 280 TYR A C 1
ATOM 2110 O O . TYR A 1 280 ? -0.521 -20.044 -19.371 1.00 97.81 280 TYR A O 1
ATOM 2118 N N . ASP A 1 281 ? 0.401 -18.058 -19.895 1.00 95.44 281 ASP A N 1
ATOM 2119 C CA . ASP A 1 281 ? 0.709 -18.407 -21.280 1.00 95.44 281 ASP A CA 1
ATOM 2120 C C . ASP A 1 281 ? 2.078 -19.115 -21.433 1.00 95.44 281 ASP A C 1
ATOM 2122 O O . ASP A 1 281 ? 2.804 -19.400 -20.466 1.00 95.44 281 ASP A O 1
ATOM 2126 N N . ALA A 1 282 ? 2.440 -19.410 -22.686 1.00 91.00 282 ALA A N 1
ATOM 2127 C CA . ALA A 1 282 ? 3.709 -20.038 -23.050 1.00 91.00 282 ALA A CA 1
ATOM 2128 C C . ALA A 1 282 ? 4.941 -19.131 -22.841 1.00 91.00 282 ALA A C 1
ATOM 2130 O O . ALA A 1 282 ? 6.050 -19.646 -22.713 1.00 91.00 282 ALA A O 1
ATOM 2131 N N . ASN A 1 283 ? 4.759 -17.808 -22.774 1.00 87.31 283 ASN A N 1
ATOM 2132 C CA . ASN A 1 283 ? 5.818 -16.834 -22.488 1.00 87.31 283 ASN A CA 1
ATOM 2133 C C . ASN A 1 283 ? 5.982 -16.575 -20.980 1.00 87.31 283 ASN A C 1
ATOM 2135 O O . ASN A 1 283 ? 6.799 -15.747 -20.581 1.00 87.31 283 ASN A O 1
ATOM 2139 N N . SER A 1 284 ? 5.236 -17.296 -20.141 1.00 90.62 284 SER A N 1
ATOM 2140 C CA . SER A 1 284 ? 5.161 -17.084 -18.695 1.00 90.62 284 SER A CA 1
ATOM 2141 C C . SER A 1 284 ? 4.544 -15.769 -18.256 1.00 90.62 284 SER A C 1
ATOM 2143 O O . SER A 1 284 ? 4.817 -15.317 -17.149 1.00 90.62 284 SER A O 1
ATOM 2145 N N . ASN A 1 285 ? 3.660 -15.198 -19.065 1.00 93.12 285 ASN A N 1
ATOM 2146 C CA . ASN A 1 285 ? 2.806 -14.104 -18.628 1.00 93.12 285 ASN A CA 1
ATOM 2147 C C . ASN A 1 285 ? 1.623 -14.632 -17.822 1.00 93.12 285 ASN A C 1
ATOM 2149 O O . ASN A 1 285 ? 1.011 -15.623 -18.222 1.00 93.12 285 ASN A O 1
ATOM 2153 N N . LEU A 1 286 ? 1.272 -13.956 -16.727 1.00 96.94 286 LEU A N 1
ATOM 2154 C CA . LEU A 1 286 ? 0.029 -14.207 -15.999 1.00 96.94 286 LEU A CA 1
ATOM 2155 C C . LEU A 1 286 ? -1.145 -13.699 -16.840 1.00 96.94 286 LEU A C 1
ATOM 2157 O O . LEU A 1 286 ? -1.300 -12.495 -17.001 1.00 96.94 286 LEU A O 1
ATOM 2161 N N . VAL A 1 287 ? -1.974 -14.597 -17.367 1.00 97.88 287 VAL A N 1
ATOM 2162 C CA . VAL A 1 287 ? -3.108 -14.252 -18.244 1.00 97.88 287 VAL A CA 1
ATOM 2163 C C . VAL A 1 287 ? -4.455 -14.303 -17.536 1.00 97.88 287 VAL A C 1
ATOM 2165 O O . VAL A 1 287 ? -5.421 -13.718 -18.025 1.00 97.88 287 VAL A O 1
ATOM 2168 N N . SER A 1 288 ? -4.544 -14.973 -16.385 1.00 98.06 288 SER A N 1
ATOM 2169 C CA . SER A 1 288 ? -5.788 -15.061 -15.620 1.00 98.06 288 SER A CA 1
ATOM 2170 C C . SER A 1 288 ? -5.559 -15.230 -14.126 1.00 98.06 288 SER A C 1
ATOM 2172 O O . SER A 1 288 ? -4.683 -15.994 -13.720 1.00 98.06 288 SER A O 1
ATOM 2174 N N . VAL A 1 289 ? -6.416 -14.600 -13.328 1.00 98.25 289 VAL A N 1
ATOM 2175 C CA . VAL A 1 289 ? -6.539 -14.823 -11.884 1.00 98.25 289 VAL A CA 1
ATOM 2176 C C . VAL A 1 289 ? -7.993 -15.122 -11.573 1.00 98.25 289 VAL A C 1
ATOM 2178 O O . VAL A 1 289 ? -8.858 -14.308 -11.890 1.00 98.25 289 VAL A O 1
ATOM 2181 N N . THR A 1 290 ? -8.258 -16.294 -11.001 1.00 98.00 290 THR A N 1
ATOM 2182 C CA . THR A 1 290 ? -9.609 -16.732 -10.625 1.00 98.00 290 THR A CA 1
ATOM 2183 C C . THR A 1 290 ? -9.697 -16.841 -9.113 1.00 98.00 290 THR A C 1
ATOM 2185 O O . THR A 1 290 ? -8.940 -17.607 -8.520 1.00 98.00 290 THR A O 1
ATOM 2188 N N . TRP A 1 291 ? -10.592 -16.069 -8.501 1.00 95.81 291 TRP A N 1
ATOM 2189 C CA . TRP A 1 291 ? -10.811 -16.063 -7.051 1.00 95.81 291 TRP A CA 1
ATOM 2190 C C . TRP A 1 291 ? -11.750 -17.197 -6.605 1.00 95.81 291 TRP A C 1
ATOM 2192 O O . TRP A 1 291 ? -12.392 -17.830 -7.449 1.00 95.81 291 TRP A O 1
ATOM 2202 N N . PRO A 1 292 ? -11.893 -17.438 -5.286 1.00 94.75 292 PRO A N 1
ATOM 2203 C CA . PRO A 1 292 ? -12.731 -18.518 -4.757 1.00 94.75 292 PRO A CA 1
ATOM 2204 C C . PRO A 1 292 ? -14.228 -18.436 -5.111 1.00 94.75 292 PRO A C 1
ATOM 2206 O O . PRO A 1 292 ? -14.949 -19.417 -4.949 1.00 94.75 292 PRO A O 1
ATOM 2209 N N . ASP A 1 293 ? -14.728 -17.284 -5.568 1.00 92.81 293 ASP A N 1
ATOM 2210 C CA . ASP A 1 293 ? -16.098 -17.113 -6.076 1.00 92.81 293 ASP A CA 1
ATOM 2211 C C . ASP A 1 293 ? -16.240 -17.419 -7.584 1.00 92.81 293 ASP A C 1
ATOM 2213 O O . ASP A 1 293 ? -17.311 -17.222 -8.156 1.00 92.81 293 ASP A O 1
ATOM 2217 N N . ASN A 1 294 ? -15.189 -17.961 -8.215 1.00 94.62 294 ASN A N 1
ATOM 2218 C CA . ASN A 1 294 ? -15.075 -18.313 -9.638 1.00 94.62 294 ASN A CA 1
ATOM 2219 C C . ASN A 1 294 ? -15.095 -17.134 -10.618 1.00 94.62 294 ASN A C 1
ATOM 2221 O O . ASN A 1 294 ? -15.127 -17.350 -11.833 1.00 94.62 294 ASN A O 1
ATOM 2225 N N . TYR A 1 295 ? -15.034 -15.895 -10.135 1.00 95.38 295 TYR A N 1
ATOM 2226 C CA . TYR A 1 295 ? -14.819 -14.760 -11.019 1.00 95.38 295 TYR A CA 1
ATOM 2227 C C . TYR A 1 295 ? -13.354 -14.667 -11.437 1.00 95.38 295 TYR A C 1
ATOM 2229 O O . TYR A 1 295 ? -12.443 -14.895 -10.639 1.00 95.38 295 TYR A O 1
ATOM 2237 N N . THR A 1 296 ? -13.133 -14.327 -12.707 1.00 96.88 296 THR A N 1
ATOM 2238 C CA . THR A 1 296 ? -11.803 -14.323 -13.321 1.00 96.88 296 THR A CA 1
ATOM 2239 C C . THR A 1 296 ? -11.468 -12.955 -13.888 1.00 96.88 296 THR A C 1
ATOM 2241 O O . THR A 1 296 ? -12.142 -12.486 -14.805 1.00 96.88 296 THR A O 1
ATOM 2244 N N . ARG A 1 297 ? -10.357 -12.378 -13.435 1.00 96.44 297 ARG A N 1
ATOM 2245 C CA . ARG A 1 297 ? -9.695 -11.246 -14.093 1.00 96.44 297 ARG A CA 1
ATOM 2246 C C . ARG A 1 297 ? -8.681 -11.756 -15.105 1.00 96.44 297 ARG A C 1
ATOM 2248 O O . ARG A 1 297 ? -8.013 -12.758 -14.848 1.00 96.44 297 ARG A O 1
ATOM 2255 N N . ARG A 1 298 ? -8.551 -11.086 -16.252 1.00 98.19 298 ARG A N 1
ATOM 2256 C CA . ARG A 1 298 ? -7.598 -11.473 -17.304 1.00 98.19 298 ARG A CA 1
ATOM 2257 C C . ARG A 1 298 ? -6.688 -10.325 -17.708 1.00 98.19 298 ARG A C 1
ATOM 2259 O O . ARG A 1 298 ? -7.100 -9.168 -17.731 1.00 98.19 298 ARG A O 1
ATOM 2266 N N . TYR A 1 299 ? -5.474 -10.690 -18.094 1.00 97.69 299 TYR A N 1
ATOM 2267 C CA . TYR A 1 299 ? -4.471 -9.781 -18.637 1.00 97.69 299 TYR A CA 1
ATOM 2268 C C . TYR A 1 299 ? -4.150 -10.179 -20.068 1.00 97.69 299 TYR A C 1
ATOM 2270 O O . TYR A 1 299 ? -4.022 -11.361 -20.391 1.00 97.69 299 TYR A O 1
ATOM 2278 N N . VAL A 1 300 ? -4.055 -9.175 -20.927 1.00 97.88 300 VAL A N 1
ATOM 2279 C CA . VAL A 1 300 ? -3.930 -9.333 -22.371 1.00 97.88 300 VAL A CA 1
ATOM 2280 C C . VAL A 1 300 ? -2.546 -8.867 -22.812 1.00 97.88 300 VAL A C 1
ATOM 2282 O O . VAL A 1 300 ? -2.077 -7.829 -22.352 1.00 97.88 300 VAL A O 1
ATOM 2285 N N . TYR A 1 301 ? -1.912 -9.632 -23.703 1.00 96.00 301 TYR A N 1
ATOM 2286 C CA . TYR A 1 301 ? -0.549 -9.418 -24.201 1.00 96.00 301 TYR A CA 1
ATOM 2287 C C . TYR A 1 301 ? -0.539 -9.525 -25.731 1.00 96.00 301 TYR A C 1
ATOM 2289 O O . TYR A 1 301 ? -0.260 -10.580 -26.297 1.00 96.00 301 TYR A O 1
ATOM 2297 N N . GLU A 1 302 ? -0.918 -8.445 -26.411 1.00 94.81 302 GLU A N 1
ATOM 2298 C CA . GLU A 1 302 ? -1.101 -8.429 -27.874 1.00 94.81 302 GLU A CA 1
ATOM 2299 C C . GLU A 1 302 ? 0.101 -7.844 -28.634 1.00 94.81 302 GLU A C 1
ATOM 2301 O O . GLU A 1 302 ? 0.189 -7.984 -29.855 1.00 94.81 302 GLU A O 1
ATOM 2306 N N . ASP A 1 303 ? 1.040 -7.188 -27.944 1.00 91.12 303 ASP A N 1
ATOM 2307 C CA . ASP A 1 303 ? 2.190 -6.562 -28.595 1.00 91.12 303 ASP A CA 1
ATOM 2308 C C . ASP A 1 303 ? 3.302 -7.586 -28.851 1.00 91.12 303 ASP A C 1
ATOM 2310 O O . ASP A 1 303 ? 4.121 -7.899 -27.987 1.00 91.12 303 ASP A O 1
ATOM 2314 N N . ALA A 1 304 ? 3.372 -8.080 -30.087 1.00 86.19 304 ALA A N 1
ATOM 2315 C CA . ALA A 1 304 ? 4.393 -9.040 -30.503 1.00 86.19 304 ALA A CA 1
ATOM 2316 C C . ALA A 1 304 ? 5.839 -8.522 -30.350 1.00 86.19 304 ALA A C 1
ATOM 2318 O O . ALA A 1 304 ? 6.771 -9.329 -30.310 1.00 86.19 304 ALA A O 1
ATOM 2319 N N . ARG A 1 305 ? 6.047 -7.197 -30.265 1.00 84.38 305 ARG A N 1
ATOM 2320 C CA . ARG A 1 305 ? 7.369 -6.586 -30.042 1.00 84.38 305 ARG A CA 1
ATOM 2321 C C . ARG A 1 305 ? 7.805 -6.722 -28.583 1.00 84.38 305 ARG A C 1
ATOM 2323 O O . ARG A 1 305 ? 8.999 -6.826 -28.330 1.00 84.38 305 ARG A O 1
ATOM 2330 N N . PHE A 1 306 ? 6.855 -6.730 -27.649 1.00 85.62 306 PHE A N 1
ATOM 2331 C CA . PHE A 1 306 ? 7.086 -6.776 -26.207 1.00 85.62 306 PHE A CA 1
ATOM 2332 C C . PHE A 1 306 ? 6.188 -7.840 -25.580 1.00 85.62 306 PHE A C 1
ATOM 2334 O O . PHE A 1 306 ? 5.147 -7.547 -25.000 1.00 85.62 306 PHE A O 1
ATOM 2341 N N . LYS A 1 307 ? 6.617 -9.101 -25.680 1.00 86.94 307 LYS A N 1
ATOM 2342 C CA . LYS A 1 307 ? 5.808 -10.274 -25.307 1.00 86.94 307 LYS A CA 1
ATOM 2343 C C . LYS A 1 307 ? 5.319 -10.277 -23.858 1.00 86.94 307 LYS A C 1
ATOM 2345 O O . LYS A 1 307 ? 4.364 -10.984 -23.568 1.00 86.94 307 LYS A O 1
ATOM 2350 N N . ASN A 1 308 ? 5.977 -9.539 -22.964 1.00 88.50 308 ASN A N 1
ATOM 2351 C CA . ASN A 1 308 ? 5.630 -9.462 -21.545 1.00 88.50 308 ASN A CA 1
ATOM 2352 C C . ASN A 1 308 ? 4.937 -8.146 -21.151 1.00 88.50 308 ASN A C 1
ATOM 2354 O O . ASN A 1 308 ? 4.683 -7.926 -19.970 1.00 88.50 308 ASN A O 1
ATOM 2358 N N . ALA A 1 309 ? 4.623 -7.278 -22.119 1.00 91.25 309 ALA A N 1
ATOM 2359 C CA . ALA A 1 309 ? 3.936 -6.017 -21.879 1.00 91.25 309 ALA A CA 1
ATOM 2360 C C . ALA A 1 309 ? 2.408 -6.198 -21.932 1.00 91.25 309 ALA A C 1
ATOM 2362 O O . ALA A 1 309 ? 1.861 -6.611 -22.955 1.00 91.25 309 ALA A O 1
ATOM 2363 N N . ILE A 1 310 ? 1.718 -5.882 -20.834 1.00 95.25 310 ILE A N 1
ATOM 2364 C CA . ILE A 1 310 ? 0.251 -5.890 -20.761 1.00 95.25 310 ILE A CA 1
ATOM 2365 C C . ILE A 1 310 ? -0.317 -4.848 -21.723 1.00 95.25 310 ILE A C 1
ATOM 2367 O O . ILE A 1 310 ? -0.138 -3.652 -21.538 1.00 95.25 310 ILE A O 1
ATOM 2371 N N . THR A 1 311 ? -1.076 -5.286 -22.719 1.00 96.94 311 THR A N 1
ATOM 2372 C CA . THR A 1 311 ? -1.829 -4.401 -23.612 1.00 96.94 311 THR A CA 1
ATOM 2373 C C . THR A 1 311 ? -3.250 -4.173 -23.129 1.00 96.94 311 THR A C 1
ATOM 2375 O O . THR A 1 311 ? -3.889 -3.226 -23.581 1.00 96.94 311 THR A O 1
ATOM 2378 N N . GLY A 1 312 ? -3.781 -4.984 -22.211 1.00 96.81 312 GLY A N 1
ATOM 2379 C CA . GLY A 1 312 ? -5.112 -4.750 -21.660 1.00 96.81 312 GLY A CA 1
ATOM 2380 C C . GLY A 1 312 ? -5.450 -5.531 -20.402 1.00 96.81 312 GLY A C 1
ATOM 2381 O O . GLY A 1 312 ? -4.871 -6.577 -20.118 1.00 96.81 312 GLY A O 1
ATOM 2382 N N . GLU A 1 313 ? -6.434 -5.014 -19.677 1.00 97.31 313 GLU A N 1
ATOM 2383 C CA . GLU A 1 313 ? -7.030 -5.654 -18.510 1.00 97.31 313 GLU A CA 1
ATOM 2384 C C . GLU A 1 313 ? -8.513 -5.897 -18.775 1.00 97.31 313 GLU A C 1
ATOM 2386 O O . GLU A 1 313 ? -9.240 -4.992 -19.194 1.00 97.31 313 GLU A O 1
ATOM 2391 N N . ILE A 1 314 ? -8.944 -7.136 -18.560 1.00 97.25 314 ILE A N 1
ATOM 2392 C CA . ILE A 1 314 ? -10.335 -7.558 -18.677 1.00 97.25 314 ILE A CA 1
ATOM 2393 C C . ILE A 1 314 ? -10.822 -7.907 -17.279 1.00 97.25 314 ILE A C 1
ATOM 2395 O O . ILE A 1 314 ? -10.253 -8.779 -16.614 1.00 97.25 314 ILE A O 1
ATOM 2399 N N . ASP A 1 315 ? -11.864 -7.210 -16.845 1.00 94.81 315 ASP A N 1
ATOM 2400 C CA . ASP A 1 315 ? -12.456 -7.423 -15.536 1.00 94.81 315 ASP A CA 1
ATOM 2401 C C . ASP A 1 315 ? -13.285 -8.713 -15.490 1.00 94.81 315 ASP A C 1
ATOM 2403 O O . ASP A 1 315 ? -13.452 -9.458 -16.460 1.00 94.81 315 ASP A O 1
ATOM 2407 N N . GLU A 1 316 ? -13.823 -8.971 -14.315 1.00 94.44 316 GLU A N 1
ATOM 2408 C CA . GLU A 1 316 ? -14.578 -10.161 -13.974 1.00 94.44 316 GLU A CA 1
ATOM 2409 C C . GLU A 1 316 ? -15.923 -10.255 -14.717 1.00 94.44 316 GLU A C 1
ATOM 2411 O O . GLU A 1 316 ? -16.524 -11.328 -14.766 1.00 94.44 316 GLU A O 1
ATOM 2416 N N . THR A 1 317 ? -16.390 -9.157 -15.328 1.00 92.50 317 THR A N 1
ATOM 2417 C CA . THR A 1 317 ? -17.578 -9.136 -16.199 1.00 92.50 317 THR A CA 1
ATOM 2418 C C . THR A 1 317 ? -17.261 -9.560 -17.636 1.00 92.50 317 THR A C 1
ATOM 2420 O O . THR A 1 317 ? -18.174 -9.787 -18.427 1.00 92.50 317 THR A O 1
ATOM 2423 N N . GLY A 1 318 ? -15.974 -9.677 -17.984 1.00 93.56 318 GLY A N 1
ATOM 2424 C CA . GLY A 1 318 ? -15.504 -9.911 -19.349 1.00 93.56 318 GLY A CA 1
ATOM 2425 C C . GLY A 1 318 ? -15.273 -8.627 -20.151 1.00 93.56 318 GLY A C 1
ATOM 2426 O O . GLY A 1 318 ? -14.942 -8.705 -21.334 1.00 93.56 318 GLY A O 1
ATOM 2427 N N . SER A 1 319 ? -15.400 -7.453 -19.527 1.00 94.69 319 SER A N 1
ATOM 2428 C CA . SER A 1 319 ? -15.201 -6.161 -20.185 1.00 94.69 319 SER A CA 1
ATOM 2429 C C . SER A 1 319 ? -13.733 -5.742 -20.133 1.00 94.69 319 SER A C 1
ATOM 2431 O O . SER A 1 319 ? -13.104 -5.799 -19.078 1.00 94.69 319 SER A O 1
ATOM 2433 N N . ARG A 1 320 ? -13.171 -5.270 -21.254 1.00 95.50 320 ARG A N 1
ATOM 2434 C CA . ARG A 1 320 ? -11.834 -4.652 -21.264 1.00 95.50 320 ARG A CA 1
ATOM 2435 C C . ARG A 1 320 ? -11.916 -3.268 -20.617 1.00 95.50 320 ARG A C 1
ATOM 2437 O O . ARG A 1 320 ? -12.478 -2.348 -21.204 1.00 95.50 320 ARG A O 1
ATOM 2444 N N . ILE A 1 321 ? -11.372 -3.136 -19.411 1.00 94.06 321 ILE A N 1
ATOM 2445 C CA . ILE A 1 321 ? -11.462 -1.922 -18.584 1.00 94.06 321 ILE A CA 1
ATOM 2446 C C . ILE A 1 321 ? -10.268 -0.981 -18.753 1.00 94.06 321 ILE A C 1
ATOM 2448 O O . ILE A 1 321 ? -10.373 0.199 -18.421 1.00 94.06 321 ILE A O 1
ATOM 2452 N N . ALA A 1 322 ? -9.162 -1.481 -19.300 1.00 95.62 322 ALA A N 1
ATOM 2453 C CA . ALA A 1 322 ? -7.981 -0.694 -19.624 1.00 95.62 322 ALA A CA 1
ATOM 2454 C C . ALA A 1 322 ? -7.259 -1.272 -20.849 1.00 95.62 322 ALA A C 1
ATOM 2456 O O . ALA A 1 322 ? -7.264 -2.489 -21.079 1.00 95.62 322 ALA A O 1
ATOM 2457 N N . ALA A 1 323 ? -6.628 -0.404 -21.637 1.00 96.75 323 ALA A N 1
ATOM 2458 C CA . ALA A 1 323 ? -5.753 -0.793 -22.734 1.00 96.75 323 ALA A CA 1
ATOM 2459 C C . ALA A 1 323 ? -4.545 0.140 -22.848 1.00 96.75 323 ALA A C 1
ATOM 2461 O O . ALA A 1 323 ? -4.721 1.356 -22.922 1.00 96.75 323 ALA A O 1
ATOM 2462 N N . TRP A 1 324 ? -3.345 -0.440 -22.915 1.00 97.19 324 TRP A N 1
ATOM 2463 C CA . TRP A 1 324 ? -2.076 0.276 -23.048 1.00 97.19 324 TRP A CA 1
ATOM 2464 C C . TRP A 1 324 ? -1.459 0.059 -24.430 1.00 97.19 324 TRP A C 1
ATOM 2466 O O . TRP A 1 324 ? -1.537 -1.031 -25.002 1.00 97.19 324 TRP A O 1
ATOM 2476 N N . THR A 1 325 ? -0.800 1.094 -24.947 1.00 96.62 325 THR A N 1
ATOM 2477 C CA . THR A 1 325 ? 0.018 1.027 -26.169 1.00 96.62 325 THR A CA 1
ATOM 2478 C C . THR A 1 325 ? 1.463 1.376 -25.861 1.00 96.62 325 THR A C 1
ATOM 2480 O O . THR A 1 325 ? 1.720 2.166 -24.958 1.00 96.62 325 THR A O 1
ATOM 2483 N N . TYR A 1 326 ? 2.414 0.862 -26.643 1.00 94.31 326 TYR A N 1
ATOM 2484 C CA . TYR A 1 326 ? 3.847 1.027 -26.376 1.00 94.31 326 TYR A CA 1
ATOM 2485 C C . TYR A 1 326 ? 4.612 1.607 -27.570 1.00 94.31 326 TYR A C 1
ATOM 2487 O O . TYR A 1 326 ? 4.303 1.305 -28.730 1.00 94.31 326 TYR A O 1
ATOM 2495 N N . ASP A 1 327 ? 5.626 2.429 -27.293 1.00 91.44 327 ASP A N 1
ATOM 2496 C CA . ASP A 1 327 ? 6.580 2.881 -28.309 1.00 91.44 327 ASP A CA 1
ATOM 2497 C C . ASP A 1 327 ? 7.601 1.787 -28.672 1.00 91.44 327 ASP A C 1
ATOM 2499 O O . ASP A 1 327 ? 7.521 0.640 -28.235 1.00 91.44 327 ASP A O 1
ATOM 2503 N N . THR A 1 328 ? 8.581 2.117 -29.512 1.00 82.88 328 THR A N 1
ATOM 2504 C CA . THR A 1 328 ? 9.618 1.173 -29.950 1.00 82.88 328 THR A CA 1
ATOM 2505 C C . THR A 1 328 ? 10.626 0.792 -28.870 1.00 82.88 328 THR A C 1
ATOM 2507 O O . THR A 1 328 ? 11.392 -0.141 -29.121 1.00 82.88 328 THR A O 1
ATOM 2510 N N . GLN A 1 329 ? 10.631 1.484 -27.728 1.00 79.62 329 GLN A N 1
ATOM 2511 C CA . GLN A 1 329 ? 11.497 1.254 -26.568 1.00 79.62 329 GLN A CA 1
ATOM 2512 C C . GLN A 1 329 ? 10.768 0.514 -25.431 1.00 79.62 329 GLN A C 1
ATOM 2514 O O . GLN A 1 329 ? 11.401 0.156 -24.443 1.00 79.62 329 GLN A O 1
ATOM 2519 N N . GLY A 1 330 ? 9.467 0.237 -25.576 1.00 84.12 330 GLY A N 1
ATOM 2520 C CA . GLY A 1 330 ? 8.672 -0.498 -24.586 1.00 84.12 330 GLY A CA 1
ATOM 2521 C C . GLY A 1 330 ? 8.058 0.398 -23.513 1.00 84.12 330 GLY A C 1
ATOM 2522 O O . GLY A 1 330 ? 7.622 -0.098 -22.476 1.00 84.12 330 GLY A O 1
ATOM 2523 N N . ARG A 1 331 ? 8.006 1.711 -23.760 1.00 90.75 331 ARG A N 1
ATOM 2524 C CA . ARG A 1 331 ? 7.405 2.703 -22.863 1.00 90.75 331 ARG A CA 1
ATOM 2525 C C . ARG A 1 331 ? 5.941 2.913 -23.224 1.00 90.75 331 ARG A C 1
ATOM 2527 O O . ARG A 1 331 ? 5.611 3.005 -24.411 1.00 90.75 331 ARG A O 1
ATOM 2534 N N . ALA A 1 332 ? 5.061 2.982 -22.230 1.00 95.81 332 ALA A N 1
ATOM 2535 C CA . ALA A 1 332 ? 3.635 3.172 -22.470 1.00 95.81 332 ALA A CA 1
ATOM 2536 C C . ALA A 1 332 ? 3.344 4.560 -23.068 1.00 95.81 332 ALA A C 1
ATOM 2538 O O . ALA A 1 332 ? 3.605 5.584 -22.460 1.00 95.81 332 ALA A O 1
ATOM 2539 N N . THR A 1 333 ? 2.771 4.609 -24.265 1.00 96.56 333 THR A N 1
ATOM 2540 C CA . THR A 1 333 ? 2.433 5.851 -24.987 1.00 96.56 333 THR A CA 1
ATOM 2541 C C . THR A 1 333 ? 0.999 6.296 -24.769 1.00 96.56 333 THR A C 1
ATOM 2543 O O . THR A 1 333 ? 0.675 7.464 -24.967 1.00 96.56 333 THR A O 1
ATOM 2546 N N . SER A 1 334 ? 0.125 5.384 -24.358 1.00 96.12 334 SER A N 1
ATOM 2547 C CA . SER A 1 334 ? -1.224 5.730 -23.944 1.00 96.12 334 SER A CA 1
ATOM 2548 C C . SER A 1 334 ? -1.801 4.675 -23.018 1.00 96.12 334 SER A C 1
ATOM 2550 O O . SER A 1 334 ? -1.382 3.515 -23.048 1.00 96.12 334 SER A O 1
ATOM 2552 N N . VAL A 1 335 ? -2.779 5.100 -22.229 1.00 96.38 335 VAL A N 1
ATOM 2553 C CA . VAL A 1 335 ? -3.741 4.230 -21.568 1.00 96.38 335 VAL A CA 1
ATOM 2554 C C . VAL A 1 335 ? -5.148 4.721 -21.895 1.00 96.38 335 VAL A C 1
ATOM 2556 O O . VAL A 1 335 ? -5.424 5.924 -21.892 1.00 96.38 335 VAL A O 1
ATOM 2559 N N . SER A 1 336 ? -6.028 3.785 -22.231 1.00 95.19 336 SER A N 1
ATOM 2560 C CA . SER A 1 336 ? -7.412 4.059 -22.604 1.00 95.19 336 SER A CA 1
ATOM 2561 C C . SER A 1 336 ? -8.392 3.196 -21.821 1.00 95.19 336 SER A C 1
ATOM 2563 O O . SER A 1 336 ? -8.099 2.047 -21.493 1.00 95.19 336 SER A O 1
ATOM 2565 N N . HIS A 1 337 ? -9.562 3.764 -21.544 1.00 93.19 337 HIS A N 1
ATOM 2566 C CA . HIS A 1 337 ? -10.646 3.174 -20.769 1.00 93.19 337 HIS A CA 1
ATOM 2567 C C . HIS A 1 337 ? -11.976 3.321 -21.520 1.00 93.19 337 HIS A C 1
ATOM 2569 O O . HIS A 1 337 ? -12.106 4.210 -22.367 1.00 93.19 337 HIS A O 1
ATOM 2575 N N . PRO A 1 338 ? -12.995 2.504 -21.185 1.00 89.75 338 PRO A N 1
ATOM 2576 C CA . PRO A 1 338 ? -14.355 2.711 -21.682 1.00 89.75 338 PRO A CA 1
ATOM 2577 C C . PRO A 1 338 ? -14.894 4.119 -21.380 1.00 89.75 338 PRO A C 1
ATOM 2579 O O . PRO A 1 338 ? -15.525 4.738 -22.233 1.00 89.75 338 PRO A O 1
ATOM 2582 N N . ASP A 1 339 ? -14.596 4.649 -20.189 1.00 87.94 339 ASP A N 1
ATOM 2583 C CA . ASP A 1 339 ? -14.770 6.069 -19.885 1.00 87.94 339 ASP A CA 1
ATOM 2584 C C . ASP A 1 339 ? -13.582 6.862 -20.440 1.00 87.94 339 ASP A C 1
ATOM 2586 O O . ASP A 1 339 ? -12.517 6.952 -19.824 1.00 87.94 339 ASP A O 1
ATOM 2590 N N . THR A 1 340 ? -13.783 7.473 -21.607 1.00 88.69 340 THR A N 1
ATOM 2591 C CA . THR A 1 340 ? -12.734 8.210 -22.317 1.00 88.69 340 THR A CA 1
ATOM 2592 C C . THR A 1 340 ? -12.208 9.422 -21.550 1.00 88.69 340 THR A C 1
ATOM 2594 O O . THR A 1 340 ? -11.138 9.926 -21.886 1.00 88.69 340 THR A O 1
ATOM 2597 N N . SER A 1 341 ? -12.919 9.905 -20.522 1.00 87.00 341 SER A N 1
ATOM 2598 C CA . SER A 1 341 ? -12.440 11.014 -19.688 1.00 87.00 341 SER A CA 1
ATOM 2599 C C . SER A 1 341 ? -11.190 10.649 -18.876 1.00 87.00 341 SER A C 1
ATOM 2601 O O . SER A 1 341 ? -10.435 11.542 -18.480 1.00 87.00 341 SER A O 1
ATOM 2603 N N . ARG A 1 342 ? -10.947 9.345 -18.682 1.00 87.06 342 ARG A N 1
ATOM 2604 C CA . ARG A 1 342 ? -9.781 8.777 -17.994 1.00 87.06 342 ARG A CA 1
ATOM 2605 C C . ARG A 1 342 ? -8.596 8.500 -18.920 1.00 87.06 342 ARG A C 1
ATOM 2607 O O . ARG A 1 342 ? -7.547 8.094 -18.432 1.00 87.06 342 ARG A O 1
ATOM 2614 N N . ASN A 1 343 ? -8.748 8.675 -20.232 1.00 91.88 343 ASN A N 1
ATOM 2615 C CA . ASN A 1 343 ? -7.680 8.375 -21.183 1.00 91.88 343 ASN A CA 1
ATOM 2616 C C . ASN A 1 343 ? -6.500 9.329 -20.991 1.00 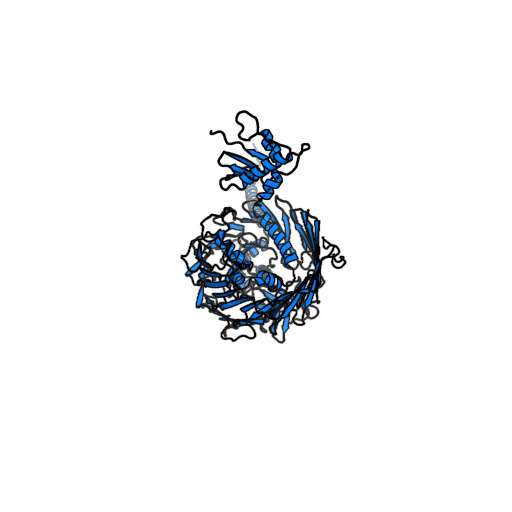91.88 343 ASN A C 1
ATOM 2618 O O . ASN A 1 343 ? -6.690 10.536 -20.829 1.00 91.88 343 ASN A O 1
ATOM 2622 N N . VAL A 1 344 ? -5.286 8.783 -21.068 1.00 94.25 344 VAL A N 1
ATOM 2623 C CA . VAL A 1 344 ? -4.042 9.549 -20.947 1.00 94.25 344 VAL A CA 1
ATOM 2624 C C . VAL A 1 344 ? -3.065 9.142 -22.046 1.00 94.25 344 VAL A C 1
ATOM 2626 O O . VAL A 1 344 ? -2.930 7.963 -22.370 1.00 94.25 344 VAL A O 1
ATOM 2629 N N . GLN A 1 345 ? -2.377 10.124 -22.624 1.00 96.38 345 GLN A N 1
ATOM 2630 C CA . GLN A 1 345 ? -1.319 9.950 -23.619 1.00 96.38 345 GLN A CA 1
ATOM 2631 C C . GLN A 1 345 ? 0.019 10.482 -23.103 1.00 96.38 345 GLN A C 1
ATOM 2633 O O . GLN A 1 345 ? 0.064 11.463 -22.359 1.00 96.38 345 GLN A O 1
ATOM 2638 N N . PHE A 1 346 ? 1.105 9.858 -23.552 1.00 96.56 346 PHE A N 1
ATOM 2639 C CA . PHE A 1 346 ? 2.474 10.153 -23.145 1.00 96.56 346 PHE A CA 1
ATOM 2640 C C . PHE A 1 346 ? 3.346 10.468 -24.362 1.00 96.56 346 PHE A C 1
ATOM 2642 O O . PHE A 1 346 ? 3.514 9.642 -25.260 1.00 96.56 346 PHE A O 1
ATOM 2649 N N . GLY A 1 347 ? 3.921 11.670 -24.376 1.00 96.25 347 GLY A N 1
ATOM 2650 C CA . GLY A 1 347 ? 4.922 12.106 -25.345 1.00 96.25 347 GLY A CA 1
ATOM 2651 C C . GLY A 1 347 ? 6.294 12.211 -24.690 1.00 96.25 347 GLY A C 1
ATOM 2652 O O . GLY A 1 347 ? 6.547 13.154 -23.942 1.00 96.25 347 GLY A O 1
ATOM 2653 N N . TYR A 1 348 ? 7.177 11.256 -24.967 1.00 93.44 348 TYR A N 1
ATOM 2654 C CA . TYR A 1 348 ? 8.518 11.209 -24.385 1.00 93.44 348 TYR A CA 1
ATOM 2655 C C . TYR A 1 348 ? 9.521 12.052 -25.175 1.00 93.44 348 TYR A C 1
ATOM 2657 O O . TYR A 1 348 ? 9.656 11.895 -26.387 1.00 93.44 348 TYR A O 1
ATOM 2665 N N . ASN A 1 349 ? 10.281 12.881 -24.466 1.00 91.94 349 ASN A N 1
ATOM 2666 C CA . ASN A 1 349 ? 11.403 13.664 -24.974 1.00 91.94 349 ASN A CA 1
ATOM 2667 C C . ASN A 1 349 ? 12.655 13.387 -24.127 1.00 91.94 349 ASN A C 1
ATOM 2669 O O . ASN A 1 349 ? 12.602 12.702 -23.105 1.00 91.94 349 ASN A O 1
ATOM 2673 N N . ASN A 1 350 ? 13.803 13.938 -24.525 1.00 87.56 350 ASN A N 1
ATOM 2674 C CA . ASN A 1 350 ? 15.019 13.814 -23.724 1.00 87.56 350 ASN A CA 1
ATOM 2675 C C . ASN A 1 350 ? 14.858 14.559 -22.382 1.00 87.56 350 ASN A C 1
ATOM 2677 O O . ASN A 1 350 ? 14.733 15.783 -22.368 1.00 87.56 350 ASN A O 1
ATOM 2681 N N . GLY A 1 351 ? 14.822 13.819 -21.270 1.00 87.06 351 GLY A N 1
ATOM 2682 C CA . GLY A 1 351 ? 14.678 14.371 -19.917 1.00 87.06 351 GLY A CA 1
ATOM 2683 C C . GLY A 1 351 ? 13.294 14.939 -19.574 1.00 87.06 351 GLY A C 1
ATOM 2684 O O . GLY A 1 351 ? 13.154 15.596 -18.545 1.00 87.06 351 GLY A O 1
ATOM 2685 N N . SER A 1 352 ? 12.263 14.722 -20.402 1.00 94.50 352 SER A N 1
ATOM 2686 C CA . SER A 1 352 ? 10.900 15.180 -20.097 1.00 94.50 352 SER A CA 1
ATOM 2687 C C . SER A 1 352 ? 9.808 14.329 -20.746 1.00 94.50 352 SER A C 1
ATOM 2689 O O . SER A 1 352 ? 10.022 13.720 -21.793 1.00 94.50 352 SER A O 1
ATOM 2691 N N . THR A 1 353 ? 8.613 14.337 -20.153 1.00 95.62 353 THR A N 1
ATOM 2692 C CA . THR A 1 353 ? 7.432 13.616 -20.650 1.00 95.62 353 THR A CA 1
ATOM 2693 C C . THR A 1 353 ? 6.211 14.524 -20.639 1.00 95.62 353 THR A C 1
ATOM 2695 O O . THR A 1 353 ? 5.828 15.048 -19.595 1.00 95.62 353 THR A O 1
ATOM 2698 N N . ALA A 1 354 ? 5.575 14.695 -21.797 1.00 95.69 354 ALA A N 1
ATOM 2699 C CA . ALA A 1 354 ? 4.279 15.347 -21.925 1.00 95.69 354 ALA A CA 1
ATOM 2700 C C . ALA A 1 354 ? 3.161 14.348 -21.604 1.00 95.69 354 ALA A C 1
ATOM 2702 O O . ALA A 1 354 ? 2.952 13.390 -22.344 1.00 95.69 354 ALA A O 1
ATOM 2703 N N . VAL A 1 355 ? 2.439 14.579 -20.513 1.00 95.00 355 VAL A N 1
ATOM 2704 C CA . VAL A 1 355 ? 1.276 13.797 -20.078 1.00 95.00 355 VAL A CA 1
ATOM 2705 C C . VAL A 1 355 ? 0.016 14.552 -20.487 1.00 95.00 355 VAL A C 1
ATOM 2707 O O . VAL A 1 355 ? -0.200 15.673 -20.030 1.00 95.00 355 VAL A O 1
ATOM 2710 N N . THR A 1 356 ? -0.800 13.970 -21.361 1.00 93.81 356 THR A N 1
ATOM 2711 C CA . THR A 1 356 ? -2.027 14.593 -21.881 1.00 93.81 356 THR A CA 1
ATOM 2712 C C . THR A 1 356 ? -3.241 13.790 -21.448 1.00 93.81 356 THR A C 1
ATOM 2714 O O . THR A 1 356 ? -3.389 12.648 -21.872 1.00 93.81 356 THR A O 1
ATOM 2717 N N . ASP A 1 357 ? -4.094 14.381 -20.614 1.00 89.62 357 ASP A N 1
ATOM 2718 C CA . ASP A 1 357 ? -5.395 13.825 -20.235 1.00 89.62 357 ASP A CA 1
ATOM 2719 C C . ASP A 1 357 ? -6.537 14.502 -21.020 1.00 89.62 357 ASP A C 1
ATOM 2721 O O . ASP A 1 357 ? -6.307 15.331 -21.904 1.00 89.62 357 ASP A O 1
ATOM 2725 N N . SER A 1 358 ? -7.788 14.156 -20.704 1.00 84.81 358 SER A N 1
ATOM 2726 C CA . SER A 1 358 ? -8.976 14.729 -21.355 1.00 84.81 358 SER A CA 1
ATOM 2727 C C . SER A 1 358 ? -9.147 16.245 -21.168 1.00 84.81 358 SER A C 1
ATOM 2729 O O . SER A 1 358 ? -9.963 16.855 -21.860 1.00 84.81 358 SER A O 1
ATOM 2731 N N . ARG A 1 359 ? -8.410 16.868 -20.241 1.00 82.31 359 ARG A N 1
ATOM 2732 C CA . ARG A 1 359 ? -8.534 18.286 -19.877 1.00 82.31 359 ARG A CA 1
ATOM 2733 C C . ARG A 1 359 ? -7.317 19.112 -20.260 1.00 82.31 359 ARG A C 1
ATOM 2735 O O . ARG A 1 359 ? -7.481 20.282 -20.603 1.00 82.31 359 ARG A O 1
ATOM 2742 N N . ARG A 1 360 ? -6.106 18.567 -20.130 1.00 84.69 360 ARG A N 1
ATOM 2743 C CA . ARG A 1 360 ? -4.864 19.332 -20.289 1.00 84.69 360 ARG A CA 1
ATOM 2744 C C . ARG A 1 360 ? -3.649 18.472 -20.614 1.00 84.69 360 ARG A C 1
ATOM 2746 O O . ARG A 1 360 ? -3.596 17.279 -20.334 1.00 84.69 360 ARG A O 1
ATOM 2753 N N . THR A 1 361 ? -2.617 19.153 -21.102 1.00 91.44 361 THR A N 1
ATOM 2754 C CA . THR A 1 361 ? -1.255 18.626 -21.201 1.00 91.44 361 THR A CA 1
ATOM 2755 C C . THR A 1 361 ? -0.379 19.212 -20.094 1.00 91.44 361 THR A C 1
ATOM 2757 O O . THR A 1 361 ? -0.403 20.418 -19.835 1.00 91.44 361 THR A O 1
ATOM 2760 N N . THR A 1 362 ? 0.407 18.349 -19.453 1.00 91.81 362 THR A N 1
ATOM 2761 C CA . THR A 1 362 ? 1.422 18.698 -18.455 1.00 91.81 362 THR A CA 1
ATOM 2762 C C . THR A 1 362 ? 2.744 18.053 -18.834 1.00 91.81 362 THR A C 1
ATOM 2764 O O . THR A 1 362 ? 2.834 16.833 -18.920 1.00 91.81 362 THR A O 1
ATOM 2767 N N . THR A 1 363 ? 3.783 18.853 -19.029 1.00 94.56 363 THR A N 1
ATOM 2768 C CA . THR A 1 363 ? 5.141 18.363 -19.268 1.00 94.56 363 THR A CA 1
ATOM 2769 C C . THR A 1 363 ? 5.875 18.224 -17.946 1.00 94.56 363 THR A C 1
ATOM 2771 O O . THR A 1 363 ? 6.068 19.215 -17.249 1.00 94.56 363 THR A O 1
ATOM 2774 N N . LEU A 1 364 ? 6.294 17.010 -17.605 1.00 93.00 364 LEU A N 1
ATOM 2775 C CA . LEU A 1 364 ? 7.132 16.704 -16.447 1.00 93.00 364 LEU A CA 1
ATOM 2776 C C . LEU A 1 364 ? 8.599 16.639 -16.879 1.00 93.00 364 LEU A C 1
ATOM 2778 O O . LEU A 1 364 ? 8.898 16.047 -17.912 1.00 93.00 364 LEU A O 1
ATOM 2782 N N . ASN A 1 365 ? 9.501 17.235 -16.104 1.00 93.69 365 ASN A N 1
ATOM 2783 C CA . ASN A 1 365 ? 10.946 17.205 -16.341 1.00 93.69 365 ASN A CA 1
ATOM 2784 C C . ASN A 1 365 ? 11.620 16.298 -15.316 1.00 93.69 365 ASN A C 1
ATOM 2786 O O . ASN A 1 365 ? 11.224 16.298 -14.147 1.00 93.69 365 ASN A O 1
ATOM 2790 N N . PHE A 1 366 ? 12.646 15.565 -15.743 1.00 91.88 366 PHE A N 1
ATOM 2791 C CA . PHE A 1 366 ? 13.321 14.565 -14.927 1.00 91.88 366 PHE A CA 1
ATOM 2792 C C . PHE A 1 366 ? 14.839 14.672 -15.020 1.00 91.88 366 PHE A C 1
ATOM 2794 O O . PHE A 1 366 ? 15.389 15.003 -16.069 1.00 91.88 366 PHE A O 1
ATOM 2801 N N . SER A 1 367 ? 15.508 14.304 -13.930 1.00 91.38 367 SER A N 1
ATOM 2802 C CA . SER A 1 367 ? 16.960 14.126 -13.877 1.00 91.38 367 SER A CA 1
ATOM 2803 C C . SER A 1 367 ? 17.314 12.894 -13.048 1.00 91.38 367 SER A C 1
ATOM 2805 O O . SER A 1 367 ? 16.577 12.529 -12.131 1.00 91.38 367 SER A O 1
ATOM 2807 N N . SER A 1 368 ? 18.460 12.273 -13.338 1.00 89.06 368 SER A N 1
ATOM 2808 C CA . SER A 1 368 ? 19.040 11.258 -12.452 1.00 89.06 368 SER A CA 1
ATOM 2809 C C . SER A 1 368 ? 19.732 11.947 -11.276 1.00 89.06 368 SER A C 1
ATOM 2811 O O . SER A 1 368 ? 20.695 12.690 -11.473 1.00 89.06 368 SER A O 1
ATOM 2813 N N . ILE A 1 369 ? 19.213 11.753 -10.064 1.00 87.81 369 ILE A N 1
ATOM 2814 C CA . ILE A 1 369 ? 19.731 12.353 -8.827 1.00 87.81 369 ILE A CA 1
ATOM 2815 C C . ILE A 1 369 ? 19.695 11.281 -7.736 1.00 87.81 369 ILE A C 1
ATOM 2817 O O . ILE A 1 369 ? 18.666 10.639 -7.536 1.00 87.81 369 ILE A O 1
ATOM 2821 N N . GLY A 1 370 ? 20.816 11.054 -7.047 1.00 83.62 370 GLY A N 1
ATOM 2822 C CA . GLY A 1 370 ? 20.913 10.001 -6.027 1.00 83.62 370 GLY A CA 1
ATOM 2823 C C . GLY A 1 370 ? 20.777 8.571 -6.572 1.00 83.62 370 GLY A C 1
ATOM 2824 O O . GLY A 1 370 ? 20.413 7.671 -5.825 1.00 83.62 370 GLY A O 1
ATOM 2825 N N . GLY A 1 371 ? 21.030 8.353 -7.871 1.00 79.69 371 GLY A N 1
ATOM 2826 C CA . GLY A 1 371 ? 20.853 7.044 -8.521 1.00 79.69 371 GLY A CA 1
ATOM 2827 C C . GLY A 1 371 ? 19.393 6.680 -8.816 1.00 79.69 371 GLY A C 1
ATOM 2828 O O . GLY A 1 371 ? 19.071 5.502 -8.952 1.00 79.69 371 GLY A O 1
ATOM 2829 N N . LYS A 1 372 ? 18.503 7.679 -8.872 1.00 84.81 372 LYS A N 1
ATOM 2830 C CA . LYS A 1 372 ? 17.072 7.515 -9.151 1.00 84.81 372 LYS A CA 1
ATOM 2831 C C . LYS A 1 372 ? 16.586 8.576 -10.129 1.00 84.81 372 LYS A C 1
ATOM 2833 O O . LYS A 1 372 ? 17.123 9.686 -10.161 1.00 84.81 372 LYS A O 1
ATOM 2838 N N . LEU A 1 373 ? 15.546 8.265 -10.899 1.00 86.31 373 LEU A N 1
ATOM 2839 C CA . LEU A 1 373 ? 14.873 9.261 -11.736 1.00 86.31 373 LEU A CA 1
ATOM 2840 C C . LEU A 1 373 ? 13.932 10.115 -10.875 1.00 86.31 373 LEU A C 1
ATOM 2842 O O . LEU A 1 373 ? 12.985 9.607 -10.278 1.00 86.31 373 LEU A O 1
ATOM 2846 N N . ARG A 1 374 ? 14.207 11.423 -10.812 1.00 87.56 374 ARG A N 1
ATOM 2847 C CA . ARG A 1 374 ? 13.495 12.403 -9.976 1.00 87.56 374 ARG A CA 1
ATOM 2848 C C . ARG A 1 374 ? 12.826 13.468 -10.833 1.00 87.56 374 ARG A C 1
ATOM 2850 O O . ARG A 1 374 ? 13.438 13.970 -11.775 1.00 87.56 374 ARG A O 1
ATOM 2857 N N . VAL A 1 375 ? 11.612 13.876 -10.460 1.00 90.25 375 VAL A N 1
ATOM 2858 C CA . VAL A 1 375 ? 10.933 15.038 -11.061 1.00 90.25 375 VAL A CA 1
ATOM 2859 C C . VAL A 1 375 ? 11.645 16.322 -10.633 1.00 90.25 375 VAL A C 1
ATOM 2861 O O . VAL A 1 375 ? 11.792 16.582 -9.443 1.00 90.25 375 VAL A O 1
ATOM 2864 N N . THR A 1 376 ? 12.061 17.154 -11.582 1.00 93.56 376 THR A N 1
ATOM 2865 C CA . THR A 1 376 ? 12.697 18.461 -11.325 1.00 93.56 376 THR A CA 1
ATOM 2866 C C . THR A 1 376 ? 11.755 19.638 -11.569 1.00 93.56 376 THR A C 1
ATOM 2868 O O . THR A 1 376 ? 11.988 20.740 -11.075 1.00 93.56 376 THR A O 1
ATOM 2871 N N . GLY A 1 377 ? 10.643 19.416 -12.267 1.00 90.94 377 GLY A N 1
ATOM 2872 C CA . GLY A 1 377 ? 9.596 20.415 -12.431 1.00 90.94 377 GLY A CA 1
ATOM 2873 C C . GLY A 1 377 ? 8.471 19.953 -13.344 1.00 90.94 377 GLY A C 1
ATOM 2874 O O . GLY A 1 377 ? 8.580 18.924 -14.010 1.00 90.94 377 GLY A O 1
ATOM 2875 N N . SER A 1 378 ? 7.398 20.736 -13.401 1.00 92.75 378 SER A N 1
ATOM 2876 C CA . SER A 1 378 ? 6.298 20.541 -14.343 1.00 92.75 378 SER A CA 1
ATOM 2877 C C . SER A 1 378 ? 5.927 21.846 -15.036 1.00 92.75 378 SER A C 1
ATOM 2879 O O . SER A 1 378 ? 6.097 22.923 -14.472 1.00 92.75 378 SER A O 1
ATOM 2881 N N . ASN A 1 379 ? 5.417 21.752 -16.258 1.00 91.56 379 ASN A N 1
ATOM 2882 C CA . ASN A 1 379 ? 4.906 22.876 -17.028 1.00 91.56 379 ASN A CA 1
ATOM 2883 C C . ASN A 1 379 ? 3.529 22.518 -17.593 1.00 91.56 379 ASN A C 1
ATOM 2885 O O . ASN A 1 379 ? 3.374 21.499 -18.263 1.00 91.56 379 ASN A O 1
ATOM 2889 N N . SER A 1 380 ? 2.526 23.342 -17.318 1.00 89.31 380 SER A N 1
ATOM 2890 C CA . SER A 1 380 ? 1.165 23.175 -17.824 1.00 89.31 380 SER A CA 1
ATOM 2891 C C . SER A 1 380 ? 0.521 24.534 -18.083 1.00 89.31 380 SER A C 1
ATOM 2893 O O . SER A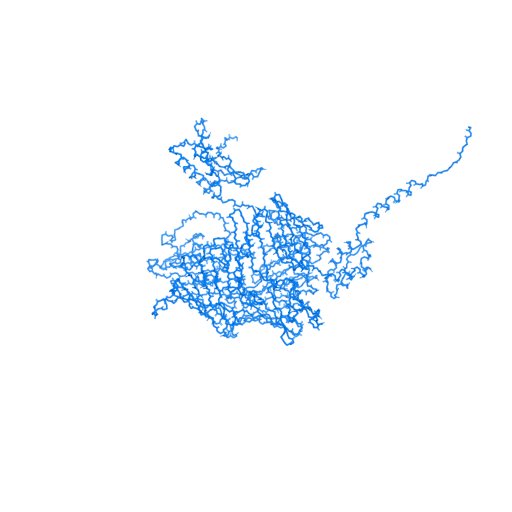 1 380 ? 1.038 25.566 -17.660 1.00 89.31 380 SER A O 1
ATOM 2895 N N . ALA A 1 381 ? -0.662 24.543 -18.701 1.00 84.69 381 ALA A N 1
ATOM 2896 C CA . ALA A 1 381 ? -1.449 25.768 -18.862 1.00 84.69 381 ALA A CA 1
ATOM 2897 C C . ALA A 1 381 ? -1.801 26.454 -17.523 1.00 84.69 381 ALA A C 1
ATOM 2899 O O . ALA A 1 381 ? -2.023 27.661 -17.498 1.00 84.69 381 ALA A O 1
ATOM 2900 N N . ALA A 1 382 ? -1.828 25.706 -16.413 1.00 80.88 382 ALA A N 1
ATOM 2901 C CA . ALA A 1 382 ? -2.059 26.259 -15.079 1.00 80.88 382 ALA A CA 1
ATOM 2902 C C . ALA A 1 382 ? -0.820 26.974 -14.503 1.00 80.88 382 ALA A C 1
ATOM 2904 O O . ALA A 1 382 ? -0.950 27.742 -13.553 1.00 80.88 382 ALA A O 1
ATOM 2905 N N . GLY A 1 383 ? 0.369 26.734 -15.067 1.00 87.75 383 GLY A N 1
ATOM 2906 C CA . GLY A 1 383 ? 1.642 27.297 -14.628 1.00 87.75 383 GLY A CA 1
ATOM 2907 C C . GLY A 1 383 ? 2.733 26.240 -14.447 1.00 87.75 383 GLY A C 1
ATOM 2908 O O . GLY A 1 383 ? 2.614 25.099 -14.906 1.00 87.75 383 GLY A O 1
ATOM 2909 N N . ILE A 1 384 ? 3.811 26.649 -13.776 1.00 89.62 384 ILE A N 1
ATOM 2910 C CA . ILE A 1 384 ? 5.049 25.877 -13.619 1.00 89.62 384 ILE A CA 1
ATOM 2911 C C . ILE A 1 384 ? 5.232 25.472 -12.155 1.00 89.62 384 ILE A C 1
ATOM 2913 O O . ILE A 1 384 ? 5.057 26.295 -11.257 1.00 89.62 384 ILE A O 1
ATOM 2917 N N . SER A 1 385 ? 5.641 24.226 -11.919 1.00 91.38 385 SER A N 1
ATOM 2918 C CA . SER A 1 385 ? 6.170 23.771 -10.630 1.00 91.38 385 SER A CA 1
ATOM 2919 C C . SER A 1 385 ? 7.655 23.438 -10.750 1.00 91.38 385 SER A C 1
ATOM 2921 O O . SER A 1 385 ? 8.108 23.021 -11.813 1.00 91.38 385 SER A O 1
ATOM 2923 N N . ASN A 1 386 ? 8.413 23.573 -9.664 1.00 92.88 386 ASN A N 1
ATOM 2924 C CA . ASN A 1 386 ? 9.846 23.269 -9.640 1.00 92.88 386 ASN A CA 1
ATOM 2925 C C . ASN A 1 386 ? 10.215 22.516 -8.367 1.00 92.88 386 ASN A C 1
ATOM 2927 O O . ASN A 1 386 ? 9.752 22.882 -7.289 1.00 92.88 386 ASN A O 1
ATOM 2931 N N . SER A 1 387 ? 11.097 21.531 -8.485 1.00 92.75 387 SER A N 1
ATOM 2932 C CA . SER A 1 387 ? 11.601 20.740 -7.365 1.00 92.75 387 SER A CA 1
ATOM 2933 C C . SER A 1 387 ? 13.128 20.713 -7.396 1.00 92.75 387 SER A C 1
ATOM 2935 O O . SER A 1 387 ? 13.731 20.446 -8.435 1.00 92.75 387 SER A O 1
ATOM 2937 N N . THR A 1 388 ? 13.765 20.986 -6.261 1.00 94.56 388 THR A N 1
ATOM 2938 C CA . THR A 1 388 ? 15.220 20.900 -6.101 1.00 94.56 388 THR A CA 1
ATOM 2939 C C . THR A 1 388 ? 15.581 19.804 -5.115 1.00 94.56 388 THR A C 1
ATOM 2941 O O . THR A 1 388 ? 14.866 19.560 -4.144 1.00 94.56 388 THR A O 1
ATOM 2944 N N . TRP A 1 389 ? 16.713 19.157 -5.361 1.00 92.38 389 TRP A N 1
ATOM 2945 C CA . TRP A 1 389 ? 17.147 17.956 -4.657 1.00 92.38 389 TRP A CA 1
ATOM 2946 C C . TRP A 1 389 ? 18.608 18.107 -4.238 1.00 92.38 389 TRP A C 1
ATOM 2948 O O . TRP A 1 389 ? 19.362 18.833 -4.890 1.00 92.38 389 TRP A O 1
ATOM 2958 N N . ASP A 1 390 ? 19.014 17.437 -3.163 1.00 91.31 390 ASP A N 1
ATOM 2959 C CA . ASP A 1 390 ? 20.429 17.324 -2.809 1.00 91.31 390 ASP A CA 1
ATOM 2960 C C . ASP A 1 390 ? 21.138 16.216 -3.612 1.00 91.31 390 ASP A C 1
ATOM 2962 O O . ASP A 1 390 ? 20.517 15.484 -4.383 1.00 91.31 390 ASP A O 1
ATOM 2966 N N . ALA A 1 391 ? 22.458 16.088 -3.443 1.00 89.25 391 ALA A N 1
ATOM 2967 C CA . ALA A 1 391 ? 23.264 15.094 -4.161 1.00 89.25 391 ALA A CA 1
ATOM 2968 C C . ALA A 1 391 ? 22.880 13.638 -3.832 1.00 89.25 391 ALA A C 1
ATOM 2970 O O . ALA A 1 391 ? 23.075 12.749 -4.661 1.00 89.25 391 ALA A O 1
ATOM 2971 N N . SER A 1 392 ? 22.309 13.405 -2.647 1.00 84.25 392 SER A N 1
ATOM 2972 C CA . SER A 1 392 ? 21.770 12.110 -2.234 1.00 84.25 392 SER A CA 1
ATOM 2973 C C . SER A 1 392 ? 20.392 11.830 -2.838 1.00 84.25 392 SER A C 1
ATOM 2975 O O . SER A 1 392 ? 19.915 10.707 -2.747 1.00 84.25 392 SER A O 1
ATOM 2977 N N . GLY A 1 393 ? 19.745 12.811 -3.471 1.00 86.69 393 GLY A N 1
ATOM 2978 C CA . GLY A 1 393 ? 18.405 12.674 -4.030 1.00 86.69 393 GLY A CA 1
ATOM 2979 C C . GLY A 1 393 ? 17.281 12.971 -3.040 1.00 86.69 393 GLY A C 1
ATOM 2980 O O . GLY A 1 393 ? 16.152 12.589 -3.313 1.00 86.69 393 GLY A O 1
ATOM 2981 N N . ARG A 1 394 ? 17.530 13.654 -1.917 1.00 84.56 394 ARG A N 1
ATOM 2982 C CA . ARG A 1 394 ? 16.475 14.097 -0.984 1.00 84.56 394 ARG A CA 1
ATOM 2983 C C . ARG A 1 394 ? 15.909 15.451 -1.417 1.00 84.56 394 ARG A C 1
ATOM 2985 O O . ARG A 1 394 ? 16.651 16.321 -1.872 1.00 84.56 394 ARG A O 1
ATOM 2992 N N . LEU A 1 395 ? 14.593 15.638 -1.289 1.00 88.75 395 LEU A N 1
ATOM 2993 C CA . LEU A 1 395 ? 13.903 16.862 -1.722 1.00 88.75 395 LEU A CA 1
ATOM 2994 C C . LEU A 1 395 ? 14.303 18.036 -0.826 1.00 88.75 395 LEU A C 1
ATOM 2996 O O . LEU A 1 395 ? 14.095 17.962 0.376 1.00 88.75 395 LEU A O 1
ATOM 3000 N N . LEU A 1 396 ? 14.824 19.126 -1.385 1.00 91.94 396 LEU A N 1
ATOM 3001 C CA . LEU A 1 396 ? 15.167 20.344 -0.639 1.00 91.94 396 LEU A CA 1
ATOM 3002 C C . LEU A 1 396 ? 14.048 21.380 -0.701 1.00 91.94 396 LEU A C 1
ATOM 3004 O O . LEU A 1 396 ? 13.703 21.993 0.307 1.00 91.94 396 LEU A O 1
ATOM 3008 N N . LYS A 1 397 ? 13.467 21.576 -1.885 1.00 92.94 397 LYS A N 1
ATOM 3009 C CA . LYS A 1 397 ? 12.386 22.536 -2.097 1.00 92.94 397 LYS A CA 1
ATOM 3010 C C . LYS A 1 397 ? 11.459 22.063 -3.193 1.00 92.94 397 LYS A C 1
ATOM 3012 O O . LYS A 1 397 ? 11.907 21.556 -4.213 1.00 92.94 397 LYS A O 1
ATOM 3017 N N . ASN A 1 398 ? 10.174 22.308 -3.007 1.00 91.00 398 ASN A N 1
ATOM 3018 C CA . ASN A 1 398 ? 9.171 22.187 -4.044 1.00 91.00 398 ASN A CA 1
ATOM 3019 C C . ASN A 1 398 ? 8.343 23.469 -4.108 1.00 91.00 398 ASN A C 1
ATOM 3021 O O . ASN A 1 398 ? 7.814 23.904 -3.090 1.00 91.00 398 ASN A O 1
ATOM 3025 N N . THR A 1 399 ? 8.206 24.054 -5.291 1.00 90.88 399 THR A N 1
ATOM 3026 C CA . THR A 1 399 ? 7.298 25.168 -5.574 1.00 90.88 399 THR A CA 1
ATOM 3027 C C . THR A 1 399 ? 6.170 24.638 -6.446 1.00 90.88 399 THR A C 1
ATOM 3029 O O . THR A 1 399 ? 6.424 24.128 -7.535 1.00 90.88 399 THR A O 1
ATOM 3032 N N . PHE A 1 400 ? 4.934 24.743 -5.971 1.00 85.19 400 PHE A N 1
ATOM 3033 C CA . PHE A 1 400 ? 3.735 24.282 -6.663 1.00 85.19 400 PHE A CA 1
ATOM 3034 C C . PHE A 1 400 ? 3.269 25.301 -7.705 1.00 85.19 400 PHE A C 1
ATOM 3036 O O . PHE A 1 400 ? 3.579 26.487 -7.612 1.00 85.19 400 PHE A O 1
ATOM 3043 N N . VAL A 1 401 ? 2.444 24.847 -8.651 1.00 81.06 401 VAL A N 1
ATOM 3044 C CA . VAL A 1 401 ? 1.830 25.700 -9.686 1.00 81.06 401 VAL A CA 1
ATOM 3045 C C . VAL A 1 401 ? 1.059 26.885 -9.083 1.00 81.06 401 VAL A C 1
ATOM 3047 O O . VAL A 1 401 ? 1.039 27.968 -9.654 1.00 81.06 401 VAL A O 1
ATOM 3050 N N . SER A 1 402 ? 0.478 26.712 -7.892 1.00 81.75 402 SER A N 1
ATOM 3051 C CA . SER A 1 402 ? -0.222 27.774 -7.158 1.00 81.75 402 SER A CA 1
ATOM 3052 C C . SER A 1 402 ? 0.688 28.875 -6.593 1.00 81.75 402 SER A C 1
ATOM 3054 O O . SER A 1 402 ? 0.183 29.831 -6.014 1.00 81.75 402 SER A O 1
ATOM 3056 N N . GLY A 1 403 ? 2.013 28.733 -6.690 1.00 82.19 403 GLY A N 1
ATOM 3057 C CA . GLY A 1 403 ? 2.989 29.596 -6.020 1.00 82.19 403 GLY A CA 1
ATOM 3058 C C . GLY A 1 403 ? 3.282 29.201 -4.568 1.00 82.19 403 GLY A C 1
ATOM 3059 O O . GLY A 1 403 ? 4.220 29.729 -3.972 1.00 82.19 403 GLY A O 1
ATOM 3060 N N . ASN A 1 404 ? 2.535 28.243 -4.004 1.00 89.12 404 ASN A N 1
ATOM 3061 C CA . ASN A 1 404 ? 2.852 27.662 -2.699 1.00 89.12 404 ASN A CA 1
ATOM 3062 C C . ASN A 1 404 ? 4.217 26.961 -2.751 1.00 89.12 404 ASN A C 1
ATOM 3064 O O . ASN A 1 404 ? 4.627 26.471 -3.803 1.00 89.12 404 ASN A O 1
ATOM 3068 N N . ALA A 1 405 ? 4.895 26.835 -1.615 1.00 88.06 405 ALA A N 1
ATOM 3069 C CA . ALA A 1 405 ? 6.175 26.143 -1.532 1.00 88.06 405 ALA A CA 1
ATOM 3070 C C . ALA A 1 405 ? 6.291 25.269 -0.281 1.00 88.06 405 ALA A C 1
ATOM 3072 O O . ALA A 1 405 ? 5.708 25.579 0.754 1.00 88.06 405 ALA A O 1
ATOM 3073 N N . ALA A 1 406 ? 7.070 24.197 -0.388 1.00 88.00 406 ALA A N 1
ATOM 3074 C CA . ALA A 1 406 ? 7.500 23.346 0.713 1.00 88.00 406 ALA A CA 1
ATOM 3075 C C . ALA A 1 406 ? 9.032 23.239 0.697 1.00 88.00 406 ALA A C 1
ATOM 3077 O O . ALA A 1 406 ? 9.608 22.932 -0.344 1.00 88.00 406 ALA A O 1
ATOM 3078 N N . GLU A 1 407 ? 9.689 23.490 1.824 1.00 91.06 407 GLU A N 1
ATOM 3079 C CA . GLU A 1 407 ? 11.147 23.415 1.984 1.00 91.06 407 GLU A CA 1
ATOM 3080 C C . GLU A 1 407 ? 11.500 22.446 3.111 1.00 91.06 407 GLU A C 1
ATOM 3082 O O . GLU A 1 407 ? 10.884 22.495 4.176 1.00 91.06 407 GLU A O 1
ATOM 3087 N N . TYR A 1 408 ? 12.495 21.592 2.885 1.00 89.69 408 TYR A N 1
ATOM 3088 C CA . TYR A 1 408 ? 12.889 20.525 3.801 1.00 89.69 408 TYR A CA 1
ATOM 3089 C C . TYR A 1 408 ? 14.336 20.701 4.250 1.00 89.69 408 TYR A C 1
ATOM 3091 O O . TYR A 1 408 ? 15.187 21.219 3.525 1.00 89.69 408 TYR A O 1
ATOM 3099 N N . SER A 1 409 ? 14.634 20.238 5.457 1.00 92.69 409 SER A N 1
ATOM 3100 C CA . SER A 1 409 ? 16.001 20.105 5.955 1.00 92.69 409 SER A CA 1
ATOM 3101 C C . SER A 1 409 ? 16.170 18.756 6.631 1.00 92.69 409 SER A C 1
ATOM 3103 O O . SER A 1 409 ? 15.229 18.243 7.241 1.00 92.69 409 SER A O 1
ATOM 3105 N N . TYR A 1 410 ? 17.378 18.209 6.538 1.00 85.44 410 TYR A N 1
ATOM 3106 C CA . TYR A 1 410 ? 17.717 16.875 7.019 1.00 85.44 410 TYR A CA 1
ATOM 3107 C C . TYR A 1 410 ? 18.913 16.940 7.966 1.00 85.44 410 TYR A C 1
ATOM 3109 O O . TYR A 1 410 ? 19.720 17.865 7.871 1.00 85.44 410 TYR A O 1
ATOM 3117 N N . ASP A 1 411 ? 19.019 15.973 8.872 1.00 86.06 411 ASP A N 1
ATOM 3118 C CA . ASP A 1 411 ? 20.248 15.747 9.633 1.00 86.06 411 ASP A CA 1
ATOM 3119 C C . ASP A 1 411 ? 21.294 14.962 8.814 1.00 86.06 411 ASP A C 1
ATOM 3121 O O . ASP A 1 411 ? 21.052 14.563 7.671 1.00 86.06 411 ASP A O 1
ATOM 3125 N N . ASP A 1 412 ? 22.466 14.715 9.405 1.00 82.88 412 ASP A N 1
ATOM 3126 C CA . ASP A 1 412 ? 23.566 13.985 8.757 1.00 82.88 412 ASP A CA 1
ATOM 3127 C C . ASP A 1 412 ? 23.218 12.519 8.435 1.00 82.88 412 ASP A C 1
ATOM 3129 O O . ASP A 1 412 ? 23.830 11.910 7.556 1.00 82.88 412 ASP A O 1
ATOM 3133 N N . ALA A 1 413 ? 22.219 11.948 9.118 1.00 75.69 413 ALA A N 1
ATOM 3134 C CA . ALA A 1 413 ? 21.674 10.623 8.822 1.00 75.69 413 ALA A CA 1
ATOM 3135 C C . ALA A 1 413 ? 20.613 10.659 7.703 1.00 75.69 413 ALA A C 1
ATOM 3137 O O . ALA A 1 413 ? 20.148 9.613 7.251 1.00 75.69 413 ALA A O 1
ATOM 3138 N N . GLY A 1 414 ? 20.244 11.849 7.221 1.00 79.00 414 GLY A N 1
ATOM 3139 C CA . GLY A 1 414 ? 19.251 12.052 6.174 1.00 79.00 414 GLY A CA 1
ATOM 3140 C C . GLY A 1 414 ? 17.805 12.025 6.643 1.00 79.00 414 GLY A C 1
ATOM 3141 O O . GLY A 1 414 ? 16.915 11.929 5.799 1.00 79.00 414 GLY A O 1
ATOM 3142 N N . ARG A 1 415 ? 17.557 12.122 7.951 1.00 80.12 415 ARG A N 1
ATOM 3143 C CA . ARG A 1 415 ? 16.208 12.160 8.525 1.00 80.12 415 ARG A CA 1
ATOM 3144 C C . ARG A 1 415 ? 15.659 13.591 8.493 1.00 80.12 415 ARG A C 1
ATOM 3146 O O . ARG A 1 415 ? 16.423 14.528 8.740 1.00 80.12 415 ARG A O 1
ATOM 3153 N N . PRO A 1 416 ? 14.366 13.802 8.191 1.00 83.88 416 PRO A N 1
ATOM 3154 C CA . PRO A 1 416 ? 13.789 15.140 8.092 1.00 83.88 416 PRO A CA 1
ATOM 3155 C C . PRO A 1 416 ? 13.706 15.824 9.464 1.00 83.88 416 PRO A C 1
ATOM 3157 O O . PRO A 1 416 ? 12.975 15.400 10.348 1.00 83.88 416 PRO A O 1
ATOM 3160 N N . ILE A 1 417 ? 14.410 16.941 9.636 1.00 90.06 417 ILE A N 1
ATOM 3161 C CA . ILE A 1 417 ? 14.401 17.722 10.887 1.00 90.06 417 ILE A CA 1
ATOM 3162 C C . ILE A 1 417 ? 13.560 18.993 10.793 1.00 90.06 417 ILE A C 1
ATOM 3164 O O . ILE A 1 417 ? 13.247 19.600 11.819 1.00 90.06 417 ILE A O 1
ATOM 3168 N N . ARG A 1 418 ? 13.196 19.425 9.578 1.00 92.44 418 ARG A N 1
ATOM 3169 C CA . ARG A 1 418 ? 12.410 20.646 9.376 1.00 92.44 418 ARG A CA 1
ATOM 3170 C C . ARG A 1 418 ? 11.628 20.627 8.068 1.00 92.44 418 ARG A C 1
ATOM 3172 O O . ARG A 1 418 ? 12.175 20.253 7.037 1.00 92.44 418 ARG A O 1
ATOM 3179 N N . LEU A 1 419 ? 10.385 21.102 8.123 1.00 90.69 419 LEU A N 1
ATOM 3180 C CA . LEU A 1 419 ? 9.523 21.401 6.980 1.00 90.69 419 LEU A CA 1
ATOM 3181 C C . LEU A 1 419 ? 8.984 22.823 7.114 1.00 90.69 419 LEU A C 1
ATOM 3183 O O . LEU A 1 419 ? 8.434 23.174 8.155 1.00 90.69 419 LEU A O 1
ATOM 3187 N N . VAL A 1 420 ? 9.087 23.617 6.054 1.00 90.94 420 VAL A N 1
ATOM 3188 C CA . VAL A 1 420 ? 8.440 24.928 5.938 1.00 90.94 420 VAL A CA 1
ATOM 3189 C C . VAL A 1 420 ? 7.475 24.903 4.770 1.00 90.94 420 VAL A C 1
ATOM 3191 O O . VAL A 1 420 ? 7.894 24.732 3.630 1.00 90.94 420 VAL A O 1
ATOM 3194 N N . ILE A 1 421 ? 6.196 25.125 5.040 1.00 88.75 421 ILE A N 1
ATOM 3195 C CA . ILE A 1 421 ? 5.152 25.305 4.035 1.00 88.75 421 ILE A CA 1
ATOM 3196 C C . ILE A 1 421 ? 4.830 26.792 3.955 1.00 88.75 421 ILE A C 1
ATOM 3198 O O . ILE A 1 421 ? 4.535 27.420 4.967 1.00 88.75 421 ILE A O 1
ATOM 3202 N N . ARG A 1 422 ? 4.861 27.355 2.750 1.00 87.75 422 ARG A N 1
ATOM 3203 C CA . ARG A 1 422 ? 4.445 28.730 2.462 1.00 87.75 422 ARG A CA 1
ATOM 3204 C C . ARG A 1 422 ? 3.282 28.690 1.489 1.00 87.75 422 ARG A C 1
ATOM 3206 O O . ARG A 1 422 ? 3.394 28.088 0.422 1.00 87.75 422 ARG A O 1
ATOM 3213 N N . ASN A 1 423 ? 2.175 29.317 1.846 1.00 85.75 423 ASN A N 1
ATOM 3214 C CA . ASN A 1 423 ? 1.018 29.468 0.976 1.00 85.75 423 ASN A CA 1
ATOM 3215 C C . ASN A 1 423 ? 0.442 30.885 1.096 1.00 85.75 423 ASN A C 1
ATOM 3217 O O . ASN A 1 423 ? 0.943 31.716 1.852 1.00 85.75 423 ASN A O 1
ATOM 3221 N N . THR A 1 424 ? -0.625 31.168 0.352 1.00 77.19 424 THR A N 1
ATOM 3222 C CA . THR A 1 424 ? -1.330 32.461 0.409 1.00 77.19 424 THR A CA 1
ATOM 3223 C C . THR A 1 424 ? -1.902 32.790 1.791 1.00 77.19 424 THR A C 1
ATOM 3225 O O . THR A 1 424 ? -2.148 33.955 2.083 1.00 77.19 424 THR A O 1
ATOM 3228 N N . SER A 1 425 ? -2.124 31.781 2.635 1.00 76.88 425 SER A N 1
ATOM 3229 C CA . SER A 1 425 ? -2.641 31.917 4.000 1.00 76.88 425 SER A CA 1
ATOM 3230 C C . SER A 1 425 ? -1.538 32.135 5.046 1.00 76.88 425 SER A C 1
ATOM 3232 O O . SER A 1 425 ? -1.858 32.437 6.192 1.00 76.88 425 SER A O 1
ATOM 3234 N N . GLY A 1 426 ? -0.257 32.004 4.675 1.00 86.06 426 GLY A N 1
ATOM 3235 C CA . GLY A 1 426 ? 0.893 32.253 5.544 1.00 86.06 426 GLY A CA 1
ATOM 3236 C C . GLY A 1 426 ? 1.956 31.150 5.511 1.00 86.06 426 GLY A C 1
ATOM 3237 O O . GLY A 1 426 ? 2.034 30.342 4.582 1.00 86.06 426 GLY A O 1
ATOM 3238 N N . THR A 1 427 ? 2.802 31.137 6.542 1.00 90.31 427 THR A N 1
ATOM 3239 C CA . THR A 1 427 ? 3.849 30.126 6.741 1.00 90.31 427 THR A CA 1
ATOM 3240 C C . THR A 1 427 ? 3.445 29.157 7.849 1.00 90.31 427 THR A C 1
ATOM 3242 O O . THR A 1 427 ? 3.000 29.584 8.912 1.00 90.31 427 THR A O 1
ATOM 3245 N N . ALA A 1 428 ? 3.671 27.865 7.630 1.00 89.81 428 ALA A N 1
ATOM 3246 C CA . ALA A 1 428 ? 3.610 26.825 8.648 1.00 89.81 428 ALA A CA 1
ATOM 3247 C C . ALA A 1 428 ? 4.949 26.079 8.688 1.00 89.81 428 ALA A C 1
ATOM 3249 O O . ALA A 1 428 ? 5.399 25.545 7.676 1.00 89.81 428 ALA A O 1
ATOM 3250 N N . THR A 1 429 ? 5.594 26.037 9.847 1.00 91.12 429 THR A N 1
ATOM 3251 C CA . THR A 1 429 ? 6.873 25.361 10.063 1.00 91.12 429 THR A CA 1
ATOM 3252 C C . THR A 1 429 ? 6.693 24.222 11.055 1.00 91.12 429 THR A C 1
ATOM 3254 O O . THR A 1 429 ? 6.128 24.409 12.129 1.00 91.12 429 THR A O 1
ATOM 3257 N N . THR A 1 430 ? 7.203 23.042 10.706 1.00 89.19 430 THR A N 1
ATOM 3258 C CA . THR A 1 430 ? 7.328 21.902 11.618 1.00 89.19 430 THR A CA 1
ATOM 3259 C C . THR A 1 430 ? 8.801 21.555 11.796 1.00 89.19 430 THR A C 1
ATOM 3261 O O . THR A 1 430 ? 9.523 21.457 10.807 1.00 89.19 430 THR A O 1
ATOM 3264 N N . SER A 1 431 ? 9.262 21.386 13.034 1.00 89.81 431 SER A N 1
ATOM 3265 C CA . SER A 1 431 ? 10.641 20.990 13.358 1.00 89.81 431 SER A CA 1
ATOM 3266 C C . SER A 1 431 ? 10.653 19.759 14.258 1.00 89.81 431 SER A C 1
ATOM 3268 O O . SER A 1 431 ? 9.807 19.637 15.142 1.00 89.81 431 SER A O 1
ATOM 3270 N N . ILE A 1 432 ? 11.615 18.861 14.054 1.00 88.31 432 ILE A N 1
ATOM 3271 C CA . ILE A 1 432 ? 11.701 17.566 14.739 1.00 88.31 432 ILE A CA 1
ATOM 3272 C C . ILE A 1 432 ? 13.073 17.419 15.400 1.00 88.31 432 ILE A C 1
ATOM 3274 O O . ILE A 1 432 ? 14.099 17.780 14.823 1.00 88.31 432 ILE A O 1
ATOM 3278 N N . ARG A 1 433 ? 13.094 16.870 16.617 1.00 89.31 433 ARG A N 1
ATOM 3279 C CA . ARG A 1 433 ? 14.296 16.332 17.262 1.00 89.31 433 ARG A CA 1
ATOM 3280 C C . ARG A 1 433 ? 14.101 14.846 17.530 1.00 89.31 433 ARG A C 1
ATOM 3282 O O . ARG A 1 433 ? 13.134 14.459 18.185 1.00 89.31 433 ARG A O 1
ATOM 3289 N N . TYR A 1 434 ? 15.037 14.039 17.047 1.00 84.88 434 TYR A N 1
ATOM 3290 C CA . TYR A 1 434 ? 15.027 12.585 17.193 1.00 84.88 434 TYR A CA 1
ATOM 3291 C C . TYR A 1 434 ? 15.680 12.129 18.495 1.00 84.88 434 TYR A C 1
ATOM 3293 O O . TYR A 1 434 ? 16.618 12.766 18.977 1.00 84.88 434 TYR A O 1
ATOM 3301 N N . ALA A 1 435 ? 15.125 11.073 19.092 1.00 87.31 435 ALA A N 1
ATOM 3302 C CA . ALA A 1 435 ? 15.508 10.528 20.395 1.00 87.31 435 ALA A CA 1
ATOM 3303 C C . ALA A 1 435 ? 16.909 9.903 20.378 1.00 87.31 435 ALA A C 1
ATOM 3305 O O . ALA A 1 435 ? 17.591 9.877 21.400 1.00 87.31 435 ALA A O 1
ATOM 3306 N N . ASP A 1 436 ? 17.348 9.439 19.210 1.00 84.38 436 ASP A N 1
ATOM 3307 C CA . ASP A 1 436 ? 18.657 8.838 18.988 1.00 84.38 436 ASP A CA 1
ATOM 3308 C C . ASP A 1 436 ? 19.182 9.166 17.574 1.00 84.38 436 ASP A C 1
ATOM 3310 O O . ASP A 1 436 ? 18.604 9.987 16.854 1.00 84.38 436 ASP A O 1
ATOM 3314 N N . ALA A 1 437 ? 20.316 8.581 17.180 1.00 81.06 437 ALA A N 1
ATOM 3315 C CA . ALA A 1 437 ? 20.979 8.850 15.899 1.00 81.06 437 ALA A CA 1
ATOM 3316 C C . ALA A 1 437 ? 20.561 7.908 14.751 1.00 81.06 437 ALA A C 1
ATOM 3318 O O . ALA A 1 437 ? 20.986 8.113 13.617 1.00 81.06 437 ALA A O 1
ATOM 3319 N N . THR A 1 438 ? 19.780 6.865 15.034 1.00 73.94 438 THR A N 1
ATOM 3320 C CA . THR A 1 438 ? 19.576 5.719 14.131 1.00 73.94 438 THR A CA 1
ATOM 3321 C C . THR A 1 438 ? 18.116 5.442 13.785 1.00 73.94 438 THR A C 1
ATOM 3323 O O . THR A 1 438 ? 17.830 5.025 12.668 1.00 73.94 438 THR A O 1
ATOM 3326 N N . SER A 1 439 ? 17.195 5.670 14.716 1.00 77.06 439 SER A N 1
ATOM 3327 C CA . SER A 1 439 ? 15.763 5.464 14.544 1.00 77.06 439 SER A CA 1
ATOM 3328 C C . SER A 1 439 ? 15.102 6.712 13.969 1.00 77.06 439 SER A C 1
ATOM 3330 O O . SER A 1 439 ? 15.720 7.768 13.829 1.00 77.06 439 SER A O 1
ATOM 3332 N N . LEU A 1 440 ? 13.820 6.618 13.657 1.00 80.00 440 LEU A N 1
ATOM 3333 C CA . LEU A 1 440 ? 13.011 7.785 13.337 1.00 80.00 440 LEU A CA 1
ATOM 3334 C C . LEU A 1 440 ? 12.188 8.275 14.535 1.00 80.00 440 LEU A C 1
ATOM 3336 O O . LEU A 1 440 ? 11.361 9.155 14.360 1.00 80.00 440 LEU A O 1
ATOM 3340 N N . HIS A 1 441 ? 12.432 7.795 15.758 1.00 84.00 441 HIS A N 1
ATOM 3341 C CA . HIS A 1 441 ? 11.652 8.171 16.940 1.00 84.00 441 HIS A CA 1
ATOM 3342 C C . HIS A 1 441 ? 11.842 9.654 17.313 1.00 84.00 441 HIS A C 1
ATOM 3344 O O . HIS A 1 441 ? 12.922 10.027 17.783 1.00 84.00 441 HIS A O 1
ATOM 3350 N N . PRO A 1 442 ? 10.843 10.542 17.147 1.00 86.25 442 PRO A N 1
ATOM 3351 C CA . PRO A 1 442 ? 10.961 11.926 17.597 1.00 86.25 442 PRO A CA 1
ATOM 3352 C C . PRO A 1 442 ? 10.826 11.993 19.121 1.00 86.25 442 PRO A C 1
ATOM 3354 O O . PRO A 1 442 ? 9.872 11.448 19.651 1.00 86.25 442 PRO A O 1
ATOM 3357 N N . TRP A 1 443 ? 11.693 12.691 19.855 1.00 86.81 443 TRP A N 1
ATOM 3358 C CA . TRP A 1 443 ? 11.407 13.008 21.270 1.00 86.81 443 TRP A CA 1
ATOM 3359 C C . TRP A 1 443 ? 10.743 14.377 21.435 1.00 86.81 443 TRP A C 1
ATOM 3361 O O . TRP A 1 443 ? 10.097 14.632 22.453 1.00 86.81 443 TRP A O 1
ATOM 3371 N N . MET A 1 444 ? 10.865 15.260 20.436 1.00 88.62 444 MET A N 1
ATOM 3372 C CA . MET A 1 444 ? 10.192 16.556 20.431 1.00 88.62 444 MET A CA 1
ATOM 3373 C C . MET A 1 444 ? 9.811 16.993 19.016 1.00 88.62 444 MET A C 1
ATOM 3375 O O . MET A 1 444 ? 10.638 16.962 18.103 1.00 88.62 444 MET A O 1
ATOM 3379 N N . ILE A 1 445 ? 8.574 17.460 18.854 1.00 90.75 445 ILE A N 1
ATOM 3380 C CA . ILE A 1 445 ? 8.040 18.016 17.608 1.00 90.75 445 ILE A CA 1
ATOM 3381 C C . ILE A 1 445 ? 7.499 19.413 17.899 1.00 90.75 445 ILE A C 1
ATOM 3383 O O . ILE A 1 445 ? 6.688 19.604 18.802 1.00 90.75 445 ILE A O 1
ATOM 3387 N N . ALA A 1 446 ? 7.947 20.395 17.129 1.00 88.69 446 ALA A N 1
ATOM 3388 C CA . ALA A 1 446 ? 7.406 21.743 17.109 1.00 88.69 446 ALA A CA 1
ATOM 3389 C C . ALA A 1 446 ? 6.554 21.926 15.867 1.00 88.69 446 ALA A C 1
ATOM 3391 O O . ALA A 1 446 ? 7.054 21.745 14.765 1.00 88.69 446 ALA A O 1
ATOM 3392 N N . SER A 1 447 ? 5.291 22.290 16.049 1.00 89.38 447 SER A N 1
ATOM 3393 C CA . SER A 1 447 ? 4.314 22.518 14.985 1.00 89.38 447 SER A CA 1
ATOM 3394 C C . SER A 1 447 ? 3.562 23.830 15.249 1.00 89.38 447 SER A C 1
ATOM 3396 O O . SER A 1 447 ? 3.619 24.344 16.372 1.00 89.38 447 SER A O 1
ATOM 3398 N N . PRO A 1 448 ? 2.852 24.391 14.257 1.00 90.56 448 PRO A N 1
ATOM 3399 C CA . PRO A 1 448 ? 2.035 25.586 14.452 1.00 90.56 448 PRO A CA 1
ATOM 3400 C C . PRO A 1 448 ? 1.108 25.466 15.675 1.00 90.56 448 PRO A C 1
ATOM 3402 O O . PRO A 1 448 ? 0.256 24.584 15.749 1.00 90.56 448 PRO A O 1
ATOM 3405 N N . GLY A 1 449 ? 1.303 26.342 16.660 1.00 89.69 449 GLY A N 1
ATOM 3406 C CA . GLY A 1 449 ? 0.512 26.440 17.887 1.00 89.69 449 GLY A CA 1
ATOM 3407 C C . GLY A 1 449 ? 0.722 25.319 18.909 1.00 89.69 449 GLY A C 1
ATOM 3408 O O . GLY A 1 449 ? 0.011 25.299 19.917 1.00 89.69 449 GLY A O 1
ATOM 3409 N N . LYS A 1 450 ? 1.653 24.377 18.692 1.00 86.69 450 LYS A N 1
ATOM 3410 C CA . LYS A 1 450 ? 1.801 23.196 19.558 1.00 86.69 450 LYS A CA 1
ATOM 3411 C C . LYS A 1 450 ? 3.210 22.601 19.555 1.00 86.69 450 LYS A C 1
ATOM 3413 O O . LYS A 1 450 ? 3.806 22.380 18.502 1.00 86.69 450 LYS A O 1
ATOM 3418 N N . PHE A 1 451 ? 3.678 22.210 20.739 1.00 87.62 451 PHE A N 1
ATOM 3419 C CA . PHE A 1 451 ? 4.754 21.239 20.913 1.00 87.62 451 PHE A CA 1
ATOM 3420 C C . PHE A 1 451 ? 4.210 19.875 21.299 1.00 87.62 451 PHE A C 1
ATOM 3422 O O . PHE A 1 451 ? 3.305 19.783 22.128 1.00 87.62 451 PHE A O 1
ATOM 3429 N N . GLN A 1 452 ? 4.828 18.828 20.768 1.00 88.31 452 GLN A N 1
ATOM 3430 C CA . GLN A 1 452 ? 4.664 17.470 21.259 1.00 88.31 452 GLN A CA 1
ATOM 3431 C C . GLN A 1 452 ? 5.987 16.971 21.831 1.00 88.31 452 GLN A C 1
ATOM 3433 O O . GLN A 1 452 ? 7.038 17.170 21.223 1.00 88.31 452 GLN A O 1
ATOM 3438 N N . THR A 1 453 ? 5.946 16.334 22.996 1.00 86.94 453 THR A N 1
ATOM 3439 C CA . THR A 1 453 ? 7.095 15.618 23.569 1.00 86.94 453 THR A CA 1
ATOM 3440 C C . THR A 1 453 ? 6.750 14.150 23.695 1.00 86.94 453 THR A C 1
ATOM 3442 O O . THR A 1 453 ? 5.667 13.833 24.193 1.00 86.94 453 THR A O 1
ATOM 3445 N N . LEU A 1 454 ? 7.667 13.273 23.307 1.00 89.75 454 LEU A N 1
ATOM 3446 C CA . LEU A 1 454 ? 7.470 11.833 23.355 1.00 89.75 454 LEU A CA 1
ATOM 3447 C C . LEU A 1 454 ? 8.549 11.194 24.225 1.00 89.75 454 LEU A C 1
ATOM 3449 O O . LEU A 1 454 ? 9.712 11.599 24.195 1.00 89.75 454 LEU A O 1
ATOM 3453 N N . VAL A 1 455 ? 8.144 10.199 25.005 1.00 87.12 455 VAL A N 1
ATOM 3454 C CA . VAL A 1 455 ? 9.031 9.388 25.839 1.00 87.12 455 VAL A CA 1
ATOM 3455 C C . VAL A 1 455 ? 8.881 7.939 25.419 1.00 87.12 455 VAL A C 1
ATOM 3457 O O . VAL A 1 455 ? 7.769 7.481 25.151 1.00 87.12 455 VAL A O 1
ATOM 3460 N N . TYR A 1 456 ? 10.008 7.237 25.378 1.00 86.31 456 TYR A N 1
ATOM 3461 C CA . TYR A 1 456 ? 10.098 5.870 24.898 1.00 86.31 456 TYR A CA 1
ATOM 3462 C C . TYR A 1 456 ? 10.590 4.928 25.995 1.00 86.31 456 TYR A C 1
ATOM 3464 O O . TYR A 1 456 ? 11.379 5.334 26.851 1.00 86.31 456 TYR A O 1
ATOM 3472 N N . ASP A 1 457 ? 10.134 3.676 25.978 1.00 89.62 457 ASP A N 1
ATOM 3473 C CA . ASP A 1 457 ? 10.799 2.603 26.724 1.00 89.62 457 ASP A CA 1
ATOM 3474 C C . ASP A 1 457 ? 12.036 2.074 25.968 1.00 89.62 457 ASP A C 1
ATOM 3476 O O . ASP A 1 457 ? 12.346 2.495 24.853 1.00 89.62 457 ASP A O 1
ATOM 3480 N N . SER A 1 458 ? 12.762 1.130 26.571 1.00 89.00 458 SER A N 1
ATOM 3481 C CA . SER A 1 458 ? 13.953 0.518 25.962 1.00 89.00 458 SER A CA 1
ATOM 3482 C C . SER A 1 458 ? 13.665 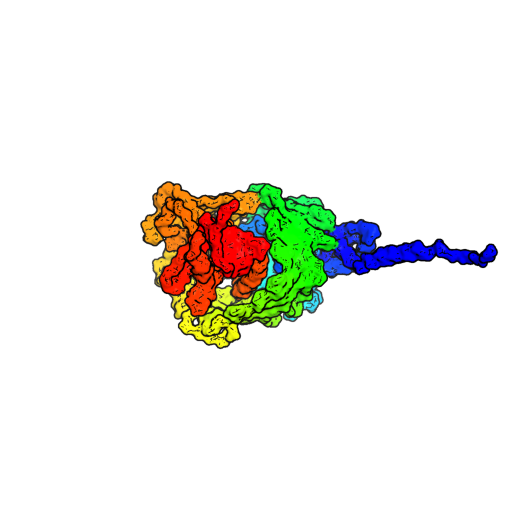-0.335 24.719 1.00 89.00 458 SER A C 1
ATOM 3484 O O . SER A 1 458 ? 14.602 -0.694 24.011 1.00 89.00 458 SER A O 1
ATOM 3486 N N . ARG A 1 459 ? 12.394 -0.658 24.444 1.00 84.81 459 ARG A N 1
ATOM 3487 C CA . ARG A 1 459 ? 11.930 -1.357 23.232 1.00 84.81 459 ARG A CA 1
ATOM 3488 C C . ARG A 1 459 ? 11.437 -0.371 22.165 1.00 84.81 459 ARG A C 1
ATOM 3490 O O . ARG A 1 459 ? 10.885 -0.779 21.147 1.00 84.81 459 ARG A O 1
ATOM 3497 N N . GLY A 1 460 ? 11.627 0.928 22.401 1.00 82.56 460 GLY A N 1
ATOM 3498 C CA . GLY A 1 460 ? 11.225 2.002 21.505 1.00 82.56 460 GLY A CA 1
ATOM 3499 C C . GLY A 1 460 ? 9.741 2.344 21.573 1.00 82.56 460 GLY A C 1
ATOM 3500 O O . GLY A 1 460 ? 9.298 3.156 20.776 1.00 82.56 460 GLY A O 1
ATOM 3501 N N . ASN A 1 461 ? 8.940 1.763 22.471 1.00 84.81 461 ASN A N 1
ATOM 3502 C CA . ASN A 1 461 ? 7.513 2.080 22.529 1.00 84.81 461 ASN A CA 1
ATOM 3503 C C . ASN A 1 461 ? 7.273 3.461 23.114 1.00 84.81 461 ASN A C 1
ATOM 3505 O O . ASN A 1 461 ? 7.823 3.782 24.165 1.00 84.81 461 ASN A O 1
ATOM 3509 N N . VAL A 1 462 ? 6.362 4.228 22.517 1.00 84.56 462 VAL A N 1
ATOM 3510 C CA . VAL A 1 462 ? 5.923 5.514 23.068 1.00 84.56 462 VAL A CA 1
ATOM 3511 C C . VAL A 1 462 ? 5.158 5.272 24.371 1.00 84.56 462 VAL A C 1
ATOM 3513 O O . VAL A 1 462 ? 4.003 4.856 24.328 1.00 84.56 462 VAL A O 1
ATOM 3516 N N . THR A 1 463 ? 5.765 5.532 25.526 1.00 88.38 463 THR A N 1
ATOM 3517 C CA . THR A 1 463 ? 5.135 5.400 26.856 1.00 88.38 463 THR A CA 1
ATOM 3518 C C . THR A 1 463 ? 4.473 6.689 27.326 1.00 88.38 463 THR A C 1
ATOM 3520 O O . THR A 1 463 ? 3.585 6.659 28.178 1.00 88.38 463 THR A O 1
ATOM 3523 N N . GLY A 1 464 ? 4.872 7.822 26.751 1.00 84.75 464 GLY A N 1
ATOM 3524 C CA . GLY A 1 464 ? 4.320 9.127 27.075 1.00 84.75 464 GLY A CA 1
ATOM 3525 C C . GLY A 1 464 ? 4.258 10.030 25.854 1.00 84.75 464 GLY A C 1
ATOM 3526 O O . GLY A 1 464 ? 5.234 10.129 25.117 1.00 84.75 464 GLY A O 1
ATOM 3527 N N . VAL A 1 465 ? 3.137 10.728 25.677 1.00 86.81 465 VAL A N 1
ATOM 3528 C CA . VAL A 1 465 ? 3.015 11.865 24.753 1.00 86.81 465 VAL A CA 1
ATOM 3529 C C . VAL A 1 465 ? 2.464 13.044 25.535 1.00 86.81 465 VAL A C 1
ATOM 3531 O O . VAL A 1 465 ? 1.473 12.893 26.239 1.00 86.81 465 VAL A O 1
ATOM 3534 N N . SER A 1 466 ? 3.069 14.222 25.415 1.00 85.44 466 SER A N 1
ATOM 3535 C CA . SER A 1 466 ? 2.469 15.459 25.922 1.00 85.44 466 SER A CA 1
ATOM 3536 C C . SER A 1 466 ? 2.288 16.458 24.796 1.00 85.44 466 SER A C 1
ATOM 3538 O O . SER A 1 466 ? 3.160 16.599 23.944 1.00 85.44 466 SER A O 1
ATOM 3540 N N . GLU A 1 467 ? 1.155 17.144 24.802 1.00 87.81 467 GLU A N 1
ATOM 3541 C CA . GLU A 1 467 ? 0.774 18.179 23.860 1.00 87.81 467 GLU A CA 1
ATOM 3542 C C . GLU A 1 467 ? 0.695 19.503 24.609 1.00 87.81 467 GLU A C 1
ATOM 3544 O O . GLU A 1 467 ? -0.192 19.728 25.435 1.00 87.81 467 GLU A O 1
ATOM 3549 N N . THR A 1 468 ? 1.657 20.380 24.341 1.00 89.31 468 THR A N 1
ATOM 3550 C CA . THR A 1 468 ? 1.751 21.699 24.961 1.00 89.31 468 THR A CA 1
ATOM 3551 C C . THR A 1 468 ? 1.391 22.769 23.935 1.00 89.31 468 THR A C 1
ATOM 3553 O O . THR A 1 468 ? 2.165 22.985 23.000 1.00 89.31 468 THR A O 1
ATOM 3556 N N . PRO A 1 469 ? 0.263 23.476 24.099 1.00 92.38 469 PRO A N 1
ATOM 3557 C CA . PRO A 1 469 ? -0.070 24.612 23.250 1.00 92.38 469 PRO A CA 1
ATOM 3558 C C . PRO A 1 469 ? 0.989 25.723 23.337 1.00 92.38 469 PRO A C 1
ATOM 3560 O O . PRO A 1 469 ? 1.532 26.008 24.410 1.00 92.38 469 PRO A O 1
ATOM 3563 N N . THR A 1 470 ? 1.270 26.386 22.220 1.00 93.94 470 THR A N 1
ATOM 3564 C CA . THR A 1 470 ? 2.258 27.470 22.110 1.00 93.94 470 THR A CA 1
ATOM 3565 C C . THR A 1 470 ? 1.610 28.736 21.569 1.00 93.94 470 THR A C 1
ATOM 3567 O O . THR A 1 470 ? 0.547 28.702 20.953 1.00 93.94 470 THR A O 1
ATOM 3570 N N . THR A 1 471 ? 2.244 29.883 21.806 1.00 94.31 471 THR A N 1
ATOM 3571 C CA . THR A 1 471 ? 1.833 31.155 21.191 1.00 94.31 471 THR A CA 1
ATOM 3572 C C . THR A 1 471 ? 2.347 31.314 19.759 1.00 94.31 471 THR A C 1
ATOM 3574 O O . THR A 1 471 ? 2.023 32.297 19.099 1.00 94.31 471 THR A O 1
ATOM 3577 N N . ASP A 1 472 ? 3.155 30.369 19.275 1.00 93.31 472 ASP A N 1
ATOM 3578 C CA . ASP A 1 472 ? 3.732 30.389 17.936 1.00 93.31 472 ASP A CA 1
ATOM 3579 C C . ASP A 1 472 ? 2.796 29.712 16.940 1.00 93.31 472 ASP A C 1
ATOM 3581 O O . ASP A 1 472 ? 2.938 28.535 16.620 1.00 93.31 472 ASP A O 1
ATOM 3585 N N . THR A 1 473 ? 1.822 30.471 16.450 1.00 92.25 473 THR A N 1
ATOM 3586 C CA . THR A 1 473 ? 0.794 29.996 15.518 1.00 92.25 473 THR A CA 1
ATOM 3587 C C . THR A 1 473 ? 1.327 29.615 14.138 1.00 92.25 473 THR A C 1
ATOM 3589 O O . THR A 1 473 ? 0.575 29.030 13.367 1.00 92.25 473 THR A O 1
ATOM 3592 N N . THR A 1 474 ? 2.588 29.918 13.813 1.00 91.56 474 THR A N 1
ATOM 3593 C CA . THR A 1 474 ? 3.229 29.539 12.542 1.00 91.56 474 THR A CA 1
ATOM 3594 C C . THR A 1 474 ? 4.246 28.415 12.716 1.00 91.56 474 THR A C 1
ATOM 3596 O O . THR A 1 474 ? 4.592 27.760 11.739 1.00 91.56 474 THR A O 1
ATOM 3599 N N . GLY A 1 475 ? 4.733 28.169 13.935 1.00 91.69 475 GLY A N 1
ATOM 3600 C CA . GLY A 1 475 ? 5.794 27.201 14.222 1.00 91.69 475 GLY A CA 1
ATOM 3601 C C . GLY A 1 475 ? 7.196 27.687 13.828 1.00 91.69 475 GLY A C 1
ATOM 3602 O O . GLY A 1 475 ? 8.156 26.916 13.890 1.00 91.69 475 GLY A O 1
ATOM 3603 N N . GLU A 1 476 ? 7.343 28.942 13.380 1.00 93.31 476 GLU A N 1
ATOM 3604 C CA . GLU A 1 476 ? 8.619 29.490 12.899 1.00 93.31 476 GLU A CA 1
ATOM 3605 C C . GLU A 1 476 ? 9.671 29.617 14.004 1.00 93.31 476 GLU A C 1
ATOM 3607 O O . GLU A 1 476 ? 10.862 29.485 13.717 1.00 93.31 476 GLU A O 1
ATOM 3612 N N . LYS A 1 477 ? 9.253 29.822 15.259 1.00 93.62 477 LYS A N 1
ATOM 3613 C CA . LYS A 1 477 ? 10.168 29.834 16.410 1.00 93.62 477 LYS A CA 1
ATOM 3614 C C . LYS A 1 477 ? 10.635 28.428 16.773 1.00 93.62 477 LYS A C 1
ATOM 3616 O O . LYS A 1 477 ? 11.558 28.289 17.571 1.00 93.62 477 LYS A O 1
ATOM 3621 N N . GLY A 1 478 ? 10.018 27.387 16.203 1.00 91.06 478 GLY A N 1
ATOM 3622 C CA . GLY A 1 478 ? 10.350 26.001 16.497 1.00 91.06 478 GLY A CA 1
ATOM 3623 C C . GLY A 1 478 ? 10.370 25.784 18.006 1.00 91.06 478 GLY A C 1
ATOM 3624 O O . GLY A 1 478 ? 9.485 26.257 18.711 1.00 91.06 478 GLY A O 1
ATOM 3625 N N . PHE A 1 479 ? 11.414 25.133 18.514 1.00 92.31 479 PHE A N 1
ATOM 3626 C CA . PHE A 1 479 ? 11.571 24.811 19.937 1.00 92.31 479 PHE A CA 1
ATOM 3627 C C . PHE A 1 479 ? 11.768 26.020 20.870 1.00 92.31 479 PHE A C 1
ATOM 3629 O O . PHE A 1 479 ? 11.706 25.840 22.083 1.00 92.31 479 PHE A O 1
ATOM 3636 N N . ASP A 1 480 ? 11.945 27.229 20.330 1.00 93.56 480 ASP A N 1
ATOM 3637 C CA . ASP A 1 480 ? 12.073 28.468 21.108 1.00 93.56 480 ASP A CA 1
ATOM 3638 C C . ASP A 1 480 ? 10.716 29.166 21.343 1.00 93.56 480 ASP A C 1
ATOM 3640 O O . ASP A 1 480 ? 10.655 30.253 21.928 1.00 93.56 480 ASP A O 1
ATOM 3644 N N . ALA A 1 481 ? 9.599 28.584 20.883 1.00 92.56 481 ALA A N 1
ATOM 3645 C CA . ALA A 1 481 ? 8.279 29.170 21.101 1.00 92.56 481 ALA A CA 1
ATOM 3646 C C . ALA A 1 481 ? 7.880 29.217 22.586 1.00 92.56 481 ALA A C 1
ATOM 3648 O O . ALA A 1 481 ? 8.137 28.307 23.376 1.00 92.56 481 ALA A O 1
ATOM 3649 N N . LEU A 1 482 ? 7.158 30.276 22.957 1.00 92.75 482 LEU A N 1
ATOM 3650 C CA . LEU A 1 482 ? 6.601 30.421 24.299 1.00 92.75 482 LEU A CA 1
ATOM 3651 C C . LEU A 1 482 ? 5.346 29.552 24.447 1.00 92.75 482 LEU A C 1
ATOM 3653 O O . LEU A 1 482 ? 4.507 29.488 23.546 1.00 92.75 482 LEU A O 1
ATOM 3657 N N . LYS A 1 483 ? 5.183 28.922 25.613 1.00 90.38 483 LYS A N 1
ATOM 3658 C CA . LYS A 1 483 ? 3.970 28.164 25.955 1.00 90.38 483 LYS A CA 1
ATOM 3659 C C . LYS A 1 483 ? 2.760 29.103 26.028 1.00 90.38 483 LYS A C 1
ATOM 3661 O O . LYS A 1 483 ? 2.856 30.200 26.582 1.00 90.38 483 LYS A O 1
ATOM 3666 N N . ALA A 1 484 ? 1.622 28.678 25.484 1.00 89.75 484 ALA A N 1
ATOM 3667 C CA . ALA A 1 484 ? 0.358 29.388 25.652 1.00 89.75 484 ALA A CA 1
ATOM 3668 C C . ALA A 1 484 ? -0.244 29.103 27.038 1.00 89.75 484 ALA A C 1
ATOM 3670 O O . ALA A 1 484 ? 0.105 28.128 27.697 1.00 89.75 484 ALA A O 1
ATOM 3671 N N . LYS A 1 485 ? -1.195 29.939 27.472 1.00 82.38 485 LYS A N 1
ATOM 3672 C CA . LYS A 1 485 ? -1.935 29.764 28.739 1.00 82.38 485 LYS A CA 1
ATOM 3673 C C . LYS A 1 485 ? -3.040 28.692 28.662 1.00 82.38 485 LYS A C 1
ATOM 3675 O O . LYS A 1 485 ? -4.019 28.776 29.396 1.00 82.38 485 LYS A O 1
ATOM 3680 N N . ALA A 1 486 ? -2.921 27.729 27.753 1.00 80.25 486 ALA A N 1
ATOM 3681 C CA . ALA A 1 486 ? -3.883 26.646 27.584 1.00 80.25 486 ALA A CA 1
ATOM 3682 C C . ALA A 1 486 ? -3.396 25.372 28.289 1.00 80.25 486 ALA A C 1
ATOM 3684 O O . ALA A 1 486 ? -2.195 25.182 28.493 1.00 80.25 486 ALA A O 1
ATOM 3685 N N . SER A 1 487 ? -4.340 24.512 28.669 1.00 82.75 487 SER A N 1
ATOM 3686 C CA . SER A 1 487 ? -4.050 23.260 29.366 1.00 82.75 487 SER A CA 1
ATOM 3687 C C . SER A 1 487 ? -3.225 22.310 28.502 1.00 82.75 487 SER A C 1
ATOM 3689 O O . SER A 1 487 ? -3.483 22.147 27.311 1.00 82.75 487 SER A O 1
ATOM 3691 N N . ILE A 1 488 ? -2.244 21.661 29.129 1.00 86.75 488 ILE A N 1
ATOM 3692 C CA . ILE A 1 488 ? -1.492 20.560 28.525 1.00 86.75 488 ILE A CA 1
ATOM 3693 C C . ILE A 1 488 ? -2.384 19.323 28.531 1.00 86.75 488 ILE A C 1
ATOM 3695 O O . ILE A 1 488 ? -2.986 19.006 29.562 1.00 86.75 488 ILE A O 1
ATOM 3699 N N . ARG A 1 489 ? -2.420 18.612 27.406 1.00 86.06 489 ARG A N 1
ATOM 3700 C CA . ARG A 1 489 ? -2.981 17.262 27.328 1.00 86.06 489 ARG A CA 1
ATOM 3701 C C . ARG A 1 489 ? -1.841 16.258 27.258 1.00 86.06 489 ARG A C 1
ATOM 3703 O O . ARG A 1 489 ? -0.886 16.471 26.518 1.00 86.06 489 ARG A O 1
ATOM 3710 N N . ALA A 1 490 ? -1.909 15.185 28.031 1.00 85.69 490 ALA A N 1
ATOM 3711 C CA . ALA A 1 490 ? -0.897 14.140 28.024 1.00 85.69 490 ALA A CA 1
ATOM 3712 C C . ALA A 1 490 ? -1.524 12.749 27.962 1.00 85.69 490 ALA A C 1
ATOM 3714 O O . ALA A 1 490 ? -2.657 12.539 28.384 1.00 85.69 490 ALA A O 1
ATOM 3715 N N . TYR A 1 491 ? -0.758 11.800 27.446 1.00 84.19 491 TYR A N 1
ATOM 3716 C CA . TYR A 1 491 ? -1.152 10.417 27.249 1.00 84.19 491 TYR A CA 1
ATOM 3717 C C . TYR A 1 491 ? -0.083 9.526 27.872 1.00 84.19 491 TYR A C 1
ATOM 3719 O O . TYR A 1 491 ? 1.083 9.617 27.491 1.00 84.19 491 TYR A O 1
ATOM 3727 N N . GLY A 1 492 ? -0.471 8.679 28.821 1.00 84.38 492 GLY A N 1
ATOM 3728 C CA . GLY A 1 492 ? 0.358 7.595 29.341 1.00 84.38 492 GLY A CA 1
ATOM 3729 C C . GLY A 1 492 ? 0.004 6.293 28.636 1.00 84.38 492 GLY A C 1
ATOM 3730 O O . GLY A 1 492 ? -1.174 6.019 28.420 1.00 84.38 492 GLY A O 1
ATOM 3731 N N . ARG A 1 493 ? 0.998 5.494 28.258 1.00 87.81 493 ARG A N 1
ATOM 3732 C CA . ARG A 1 493 ? 0.805 4.231 27.538 1.00 87.81 493 ARG A CA 1
ATOM 3733 C C . ARG A 1 493 ? 1.634 3.131 28.183 1.00 87.81 493 ARG A C 1
ATOM 3735 O O . ARG A 1 493 ? 2.796 3.347 28.526 1.00 87.81 493 ARG A O 1
ATOM 3742 N N . VAL A 1 494 ? 1.043 1.951 28.318 1.00 88.38 494 VAL A N 1
ATOM 3743 C CA . VAL A 1 494 ? 1.727 0.751 28.815 1.00 88.38 494 VAL A CA 1
ATOM 3744 C C . VAL A 1 494 ? 1.597 -0.352 27.780 1.00 88.38 494 VAL A C 1
ATOM 3746 O O . VAL A 1 494 ? 0.551 -0.509 27.147 1.00 88.38 494 VAL A O 1
ATOM 3749 N N . TYR A 1 495 ? 2.677 -1.107 27.624 1.00 87.25 495 TYR A N 1
ATOM 3750 C CA . TYR A 1 495 ? 2.788 -2.206 26.678 1.00 87.25 495 TYR A CA 1
ATOM 3751 C C . TYR A 1 495 ? 3.012 -3.500 27.444 1.00 87.25 495 TYR A C 1
ATOM 3753 O O . TYR A 1 495 ? 3.666 -3.505 28.489 1.00 87.25 495 TYR A O 1
ATOM 3761 N N . ASP A 1 496 ? 2.464 -4.592 26.930 1.00 89.06 496 ASP A N 1
ATOM 3762 C CA . ASP A 1 496 ? 2.712 -5.921 27.474 1.00 89.06 496 ASP A CA 1
ATOM 3763 C C . ASP A 1 496 ? 4.133 -6.426 27.146 1.00 89.06 496 ASP A C 1
ATOM 3765 O O . ASP A 1 496 ? 4.971 -5.727 26.561 1.00 89.06 496 ASP A O 1
ATOM 3769 N N . GLU A 1 497 ? 4.444 -7.649 27.575 1.00 89.81 497 GLU A N 1
ATOM 3770 C CA . GLU A 1 497 ? 5.748 -8.275 27.337 1.00 89.81 497 GLU A CA 1
ATOM 3771 C C . GLU A 1 497 ? 6.041 -8.523 25.846 1.00 89.81 497 GLU A C 1
ATOM 3773 O O . GLU A 1 497 ? 7.206 -8.520 25.450 1.00 89.81 497 GLU A O 1
ATOM 3778 N N . TRP A 1 498 ? 5.004 -8.605 25.006 1.00 86.81 498 TRP A N 1
ATOM 3779 C CA . TRP A 1 498 ? 5.096 -8.787 23.552 1.00 86.81 498 TRP A CA 1
ATOM 3780 C C . TRP A 1 498 ? 5.006 -7.480 22.768 1.00 86.81 498 TRP A C 1
ATOM 3782 O O . TRP A 1 498 ? 4.787 -7.502 21.559 1.00 86.81 498 TRP A O 1
ATOM 3792 N N . ASN A 1 499 ? 5.214 -6.344 23.440 1.00 87.50 499 ASN A N 1
ATOM 3793 C CA . ASN A 1 499 ? 5.309 -5.036 22.801 1.00 87.50 499 ASN A CA 1
ATOM 3794 C C . ASN A 1 499 ? 3.970 -4.521 22.237 1.00 87.50 499 ASN A C 1
ATOM 3796 O O . ASN A 1 499 ? 3.933 -3.714 21.308 1.00 87.50 499 ASN A O 1
ATOM 3800 N N . ARG A 1 500 ? 2.844 -4.979 22.797 1.00 83.81 500 ARG A N 1
ATOM 3801 C CA . ARG A 1 500 ? 1.494 -4.587 22.372 1.00 83.81 500 ARG A CA 1
ATOM 3802 C C . ARG A 1 500 ? 0.884 -3.639 23.389 1.00 83.81 500 ARG A C 1
ATOM 3804 O O . ARG A 1 500 ? 0.982 -3.863 24.593 1.00 83.81 500 ARG A O 1
ATOM 3811 N N . LEU A 1 501 ? 0.207 -2.599 22.907 1.00 83.12 501 LEU A N 1
ATOM 3812 C CA . LEU A 1 501 ? -0.475 -1.634 23.766 1.00 83.12 501 LEU A CA 1
ATOM 3813 C C . LEU A 1 501 ? -1.542 -2.333 24.625 1.00 83.12 501 LEU A C 1
ATOM 3815 O O . LEU A 1 501 ? -2.486 -2.918 24.082 1.00 83.12 501 LEU A O 1
ATOM 3819 N N . SER A 1 502 ? -1.389 -2.251 25.945 1.00 84.31 502 SER A N 1
ATOM 3820 C CA . SER A 1 502 ? -2.257 -2.887 26.945 1.00 84.31 502 SER A CA 1
ATOM 3821 C C . SER A 1 502 ? -3.010 -1.872 27.805 1.00 84.31 502 SER A C 1
ATOM 3823 O O . SER A 1 502 ? -4.071 -2.191 28.345 1.00 84.31 502 SER A O 1
ATOM 3825 N N . TRP A 1 503 ? -2.505 -0.640 27.904 1.00 85.69 503 TRP A N 1
ATOM 3826 C CA . TRP A 1 503 ? -3.139 0.428 28.670 1.00 85.69 503 TRP A CA 1
ATOM 3827 C C . TRP A 1 503 ? -2.891 1.807 28.062 1.00 85.69 503 TRP A C 1
ATOM 3829 O O . TRP A 1 503 ? -1.782 2.095 27.607 1.00 85.69 503 TRP A O 1
ATOM 3839 N N . VAL A 1 504 ? -3.897 2.678 28.130 1.00 82.38 504 VAL A N 1
ATOM 3840 C CA . VAL A 1 504 ? -3.802 4.105 27.802 1.00 82.38 504 VAL A CA 1
ATOM 3841 C C . VAL A 1 504 ? -4.456 4.925 28.910 1.00 82.38 504 VAL A C 1
ATOM 3843 O O . VAL A 1 504 ? -5.583 4.644 29.295 1.00 82.38 504 VAL A O 1
ATOM 3846 N N . SER A 1 505 ? -3.790 5.970 29.384 1.00 82.00 505 SER A N 1
ATOM 3847 C CA . SER A 1 505 ? -4.355 6.986 30.277 1.00 82.00 505 SER A CA 1
ATOM 3848 C C . SER A 1 505 ? -4.298 8.347 29.599 1.00 82.00 505 SER A C 1
ATOM 3850 O O . SER A 1 505 ? -3.284 8.682 28.992 1.00 82.00 505 SER A O 1
ATOM 3852 N N . ILE A 1 506 ? -5.352 9.144 29.732 1.00 82.12 506 ILE A N 1
ATOM 3853 C CA . ILE A 1 506 ? -5.428 10.512 29.215 1.00 82.12 506 ILE A CA 1
ATOM 3854 C C . ILE A 1 506 ? -5.446 11.466 30.403 1.00 82.12 506 ILE A C 1
ATOM 3856 O O . ILE A 1 506 ? -6.183 11.247 31.362 1.00 82.12 506 ILE A O 1
ATOM 3860 N N . TYR A 1 507 ? -4.629 12.511 30.337 1.00 84.12 507 TYR A N 1
ATOM 3861 C CA . TYR A 1 507 ? -4.517 13.547 31.351 1.00 84.12 507 TYR A CA 1
ATOM 3862 C C . TYR A 1 507 ? -4.789 14.914 30.736 1.00 84.12 507 TYR A C 1
ATOM 3864 O O . TYR A 1 507 ? -4.147 15.303 29.761 1.00 84.12 507 TYR A O 1
ATOM 3872 N N . ASP A 1 508 ? -5.682 15.675 31.354 1.00 85.00 508 ASP A N 1
ATOM 3873 C CA . ASP A 1 508 ? -5.973 17.064 31.027 1.00 85.00 508 ASP A CA 1
ATOM 3874 C C . ASP A 1 508 ? -5.533 17.947 32.193 1.00 85.00 508 ASP A C 1
ATOM 3876 O O . ASP A 1 508 ? -5.970 17.768 33.328 1.00 85.00 508 ASP A O 1
ATOM 3880 N N . ALA A 1 509 ? -4.616 18.884 31.932 1.00 86.69 509 ALA A N 1
ATOM 3881 C CA . ALA A 1 509 ? -4.018 19.740 32.962 1.00 86.69 509 ALA A CA 1
ATOM 3882 C C . ALA A 1 509 ? -3.440 18.956 34.166 1.00 86.69 509 ALA A C 1
ATOM 3884 O O . ALA A 1 509 ? -3.464 19.432 35.298 1.00 86.69 509 ALA A O 1
ATOM 3885 N N . GLY A 1 510 ? -2.913 17.750 33.918 1.00 85.00 510 GLY A N 1
ATOM 3886 C CA . GLY A 1 510 ? -2.342 16.871 34.945 1.00 85.00 510 GLY A CA 1
ATOM 3887 C C . GLY A 1 510 ? -3.357 16.006 35.701 1.00 85.00 510 GLY A C 1
ATOM 3888 O O . GLY A 1 510 ? -2.945 15.171 36.502 1.00 85.00 510 GLY A O 1
ATOM 3889 N N . VAL A 1 511 ? -4.657 16.149 35.433 1.00 87.94 511 VAL A N 1
ATOM 3890 C CA . VAL A 1 511 ? -5.720 15.315 36.012 1.00 87.94 511 VAL A CA 1
ATOM 3891 C C . VAL A 1 511 ? -6.102 14.228 35.015 1.00 87.94 511 VAL A C 1
ATOM 3893 O O . VAL A 1 511 ? -6.322 14.526 33.844 1.00 87.94 511 VAL A O 1
ATOM 3896 N N . GLN A 1 512 ? -6.177 12.971 35.455 1.00 86.69 512 GLN A N 1
ATOM 3897 C CA . GLN A 1 512 ? -6.585 11.870 34.584 1.00 86.69 512 GLN A CA 1
ATOM 3898 C C . GLN A 1 512 ? -8.058 12.032 34.189 1.00 86.69 512 GLN A C 1
ATOM 3900 O O . GLN A 1 512 ? -8.931 11.989 35.051 1.00 86.69 512 GLN A O 1
ATOM 3905 N N . SER A 1 513 ? -8.327 12.231 32.899 1.00 81.94 513 SER A N 1
ATOM 3906 C CA . SER A 1 513 ? -9.676 12.413 32.355 1.00 81.94 513 SER A CA 1
ATOM 3907 C C . SER A 1 513 ? -10.275 11.125 31.794 1.00 81.94 513 SER A C 1
ATOM 3909 O O . SER A 1 513 ? -11.495 10.998 31.753 1.00 81.94 513 SER A O 1
ATOM 3911 N N . ALA A 1 514 ? -9.438 10.161 31.395 1.00 76.50 514 ALA A N 1
ATOM 3912 C CA . ALA A 1 514 ? -9.877 8.838 30.956 1.00 76.50 514 ALA A CA 1
ATOM 3913 C C . ALA A 1 514 ? -8.770 7.787 31.115 1.00 76.50 514 ALA A C 1
ATOM 3915 O O . ALA A 1 514 ? -7.575 8.105 31.153 1.00 76.50 514 ALA A O 1
ATOM 3916 N N . ALA A 1 515 ? -9.161 6.516 31.158 1.00 77.81 515 ALA A N 1
ATOM 3917 C CA . ALA A 1 515 ? -8.240 5.394 31.051 1.00 77.81 515 ALA A CA 1
ATOM 3918 C C . ALA A 1 515 ? -8.881 4.234 30.291 1.00 77.81 515 ALA A C 1
ATOM 3920 O O . ALA A 1 515 ? -10.084 4.004 30.380 1.00 77.81 515 ALA A O 1
ATOM 3921 N N . PHE A 1 516 ? -8.063 3.483 29.564 1.00 77.88 516 PHE A N 1
ATOM 3922 C CA . PHE A 1 516 ? -8.494 2.356 28.758 1.00 77.88 516 PHE A CA 1
ATOM 3923 C C . PHE A 1 516 ? -7.541 1.186 28.943 1.00 77.88 516 PHE A C 1
ATOM 3925 O O . PHE A 1 516 ? -6.328 1.328 28.780 1.00 77.88 516 PHE A O 1
ATOM 3932 N N . ARG A 1 517 ? -8.100 0.010 29.213 1.00 80.75 517 ARG A N 1
ATOM 3933 C CA . ARG A 1 517 ? -7.380 -1.261 29.201 1.00 80.75 517 ARG A CA 1
ATOM 3934 C C . ARG A 1 517 ? -7.702 -2.016 27.923 1.00 80.75 517 ARG A C 1
ATOM 3936 O O . ARG A 1 517 ? -8.871 -2.210 27.600 1.00 80.75 517 ARG A O 1
ATOM 3943 N N . LEU A 1 518 ? -6.673 -2.498 27.238 1.00 82.88 518 LEU A N 1
ATOM 3944 C CA . LEU A 1 518 ? -6.817 -3.357 26.074 1.00 82.88 518 LEU A CA 1
ATOM 3945 C C . LEU A 1 518 ? -6.446 -4.794 26.447 1.00 82.88 518 LEU A C 1
ATOM 3947 O O . LEU A 1 518 ? -5.436 -5.031 27.110 1.00 82.88 518 LEU A O 1
ATOM 3951 N N . THR A 1 519 ? -7.243 -5.759 25.997 1.00 82.25 519 THR A N 1
ATOM 3952 C CA . THR A 1 519 ? -6.926 -7.190 26.122 1.00 82.25 519 THR A CA 1
ATOM 3953 C C . THR A 1 519 ? -6.774 -7.834 24.748 1.00 82.25 519 THR A C 1
ATOM 3955 O O . THR A 1 519 ? -7.166 -7.260 23.723 1.00 82.25 519 THR A O 1
ATOM 3958 N N . ARG A 1 520 ? -6.142 -9.009 24.708 1.00 84.38 520 ARG A N 1
ATOM 3959 C CA . ARG A 1 520 ? -5.858 -9.757 23.480 1.00 84.38 520 ARG A CA 1
ATOM 3960 C C . ARG A 1 520 ? -6.553 -11.106 23.500 1.00 84.38 520 ARG A C 1
ATOM 3962 O O . ARG A 1 520 ? -6.718 -11.702 24.560 1.00 84.38 520 ARG A O 1
ATOM 3969 N N . GLY A 1 521 ? -6.993 -11.527 22.321 1.00 83.06 521 GLY A N 1
ATOM 3970 C CA . GLY A 1 521 ? -7.676 -12.796 22.119 1.00 83.06 521 GLY A CA 1
ATOM 3971 C C . GLY A 1 521 ? -6.703 -13.920 21.806 1.00 83.06 521 GLY A C 1
ATOM 3972 O O . GLY A 1 521 ? -5.486 -13.741 21.789 1.00 83.06 521 GLY A O 1
ATOM 3973 N N . GLU A 1 522 ? -7.267 -15.076 21.487 1.00 86.88 522 GLU A N 1
ATOM 3974 C CA . GLU A 1 522 ? -6.516 -16.294 21.186 1.00 86.88 522 GLU A CA 1
ATOM 3975 C C . GLU A 1 522 ? -5.673 -16.204 19.902 1.00 86.88 522 GLU A C 1
ATOM 3977 O O . GLU A 1 522 ? -4.723 -16.966 19.758 1.00 86.88 522 GLU A O 1
ATOM 3982 N N . THR A 1 523 ? -5.979 -15.254 19.009 1.00 85.00 523 THR A N 1
ATOM 3983 C CA . THR A 1 523 ? -5.220 -14.954 17.778 1.00 85.00 523 THR A CA 1
ATOM 3984 C C . THR A 1 523 ? -4.225 -13.798 17.958 1.00 85.00 523 THR A C 1
ATOM 3986 O O . THR A 1 523 ? -3.599 -13.359 16.999 1.00 85.00 523 THR A O 1
ATOM 3989 N N . GLY A 1 524 ? -4.129 -13.220 19.162 1.00 83.75 524 GLY A N 1
ATOM 3990 C CA . GLY A 1 524 ? -3.256 -12.079 19.460 1.00 83.75 524 GLY A CA 1
ATOM 3991 C C . GLY A 1 524 ? -3.762 -10.715 18.981 1.00 83.75 524 GLY A C 1
ATOM 3992 O O . GLY A 1 524 ? -3.108 -9.711 19.262 1.00 83.75 524 GLY A O 1
ATOM 3993 N N . ASN A 1 525 ? -4.931 -10.666 18.336 1.00 82.12 525 ASN A N 1
ATOM 3994 C CA . ASN A 1 525 ? -5.635 -9.427 17.992 1.00 82.12 525 ASN A CA 1
ATOM 3995 C C . ASN A 1 525 ? -6.316 -8.811 19.213 1.00 82.12 525 ASN A C 1
ATOM 3997 O O . ASN A 1 525 ? -6.570 -9.504 20.209 1.00 82.12 525 ASN A O 1
ATOM 4001 N N . VAL A 1 526 ? -6.665 -7.522 19.136 1.00 78.75 526 VAL A N 1
ATOM 4002 C CA . VAL A 1 526 ? -7.496 -6.877 20.159 1.00 78.75 526 VAL A CA 1
ATOM 4003 C C . VAL A 1 526 ? -8.791 -7.671 20.343 1.00 78.75 526 VAL A C 1
ATOM 4005 O O . VAL A 1 526 ? -9.596 -7.813 19.417 1.00 78.75 526 VAL A O 1
ATOM 4008 N N . LEU A 1 527 ? -8.963 -8.197 21.560 1.00 79.69 527 LEU A N 1
ATOM 4009 C CA . LEU A 1 527 ? -10.190 -8.846 22.006 1.00 79.69 527 LEU A CA 1
ATOM 4010 C C . LEU A 1 527 ? -11.114 -7.817 22.617 1.00 79.69 527 LEU A C 1
ATOM 4012 O O . LEU A 1 527 ? -12.281 -7.802 22.258 1.00 79.69 527 LEU A O 1
ATOM 4016 N N . SER A 1 528 ? -10.602 -6.991 23.535 1.00 73.75 528 SER A N 1
ATOM 4017 C CA . SER A 1 528 ? -11.415 -6.018 24.253 1.00 73.75 528 SER A CA 1
ATOM 4018 C C . SER A 1 528 ? -10.744 -4.669 24.433 1.00 73.75 528 SER A C 1
ATOM 4020 O O . SER A 1 528 ? -9.529 -4.599 24.624 1.00 73.75 528 SER A O 1
ATOM 4022 N N . VAL A 1 529 ? -11.561 -3.620 24.502 1.00 74.56 529 VAL A N 1
ATOM 4023 C CA . VAL A 1 529 ? -11.184 -2.307 25.037 1.00 74.56 529 VAL A CA 1
ATOM 4024 C C . VAL A 1 529 ? -12.169 -1.932 26.128 1.00 74.56 529 VAL A C 1
ATOM 4026 O O . VAL A 1 529 ? -13.373 -1.897 25.892 1.00 74.56 529 VAL A O 1
ATOM 4029 N N . ILE A 1 530 ? -11.641 -1.697 27.322 1.00 74.12 530 ILE A N 1
ATOM 4030 C CA . ILE A 1 530 ? -12.401 -1.469 28.547 1.00 74.12 530 ILE A CA 1
ATOM 4031 C C . ILE A 1 530 ? -12.093 -0.055 29.013 1.00 74.12 530 ILE A C 1
ATOM 4033 O O . ILE A 1 530 ? -10.930 0.244 29.291 1.00 74.12 530 ILE A O 1
ATOM 4037 N N . HIS A 1 531 ? -13.106 0.802 29.105 1.00 74.38 531 HIS A N 1
ATOM 4038 C CA . HIS A 1 531 ? -12.948 2.088 29.777 1.00 74.38 531 HIS A CA 1
ATOM 4039 C C . HIS A 1 531 ? -12.870 1.859 31.291 1.00 74.38 531 HIS A C 1
ATOM 4041 O O . HIS A 1 531 ? -13.697 1.147 31.858 1.00 74.38 531 HIS A O 1
ATOM 4047 N N . VAL A 1 532 ? -11.862 2.434 31.941 1.00 71.88 532 VAL A N 1
ATOM 4048 C CA . VAL A 1 532 ? -11.659 2.326 33.388 1.00 71.88 532 VAL A CA 1
ATOM 4049 C C . VAL A 1 532 ? -11.896 3.713 33.976 1.00 71.88 532 VAL A C 1
ATOM 4051 O O . VAL A 1 532 ? -11.075 4.613 33.797 1.00 71.88 532 VAL A O 1
ATOM 4054 N N . GLY A 1 533 ? -13.064 3.902 34.596 1.00 59.38 533 GLY A N 1
ATOM 4055 C CA . GLY A 1 533 ? -13.465 5.173 35.199 1.00 59.38 533 GLY A CA 1
ATOM 4056 C C . GLY A 1 533 ? -12.577 5.579 36.380 1.00 59.38 533 GLY A C 1
ATOM 4057 O O . GLY A 1 533 ? -11.960 4.736 37.033 1.00 59.38 533 GLY A O 1
ATOM 4058 N N . GLY A 1 534 ? -12.508 6.887 36.643 1.00 50.59 534 GLY A N 1
ATOM 4059 C CA . GLY A 1 534 ? -12.029 7.410 37.922 1.00 50.59 534 GLY A CA 1
ATOM 4060 C C . GLY A 1 534 ? -13.052 7.097 39.018 1.00 50.59 534 GLY A C 1
ATOM 4061 O O . GLY A 1 534 ? -14.239 7.321 38.808 1.00 50.59 534 GLY A O 1
ATOM 4062 N N . ASP A 1 535 ? -12.555 6.588 40.145 1.00 43.00 535 ASP A N 1
ATOM 4063 C CA . ASP A 1 535 ? -13.229 5.842 41.222 1.00 43.00 535 ASP A CA 1
ATOM 4064 C C . ASP A 1 535 ? -13.547 4.368 40.878 1.00 43.00 535 ASP A C 1
ATOM 4066 O O . ASP A 1 535 ? -14.428 4.010 40.100 1.00 43.00 535 ASP A O 1
ATOM 4070 N N . LEU A 1 536 ? -12.715 3.504 41.466 1.00 45.59 536 LEU A N 1
ATOM 4071 C CA . LEU A 1 536 ? -12.461 2.096 41.156 1.00 45.59 536 LEU A CA 1
ATOM 4072 C C . LEU A 1 536 ? -13.559 1.126 41.637 1.00 45.59 536 LEU A C 1
ATOM 4074 O O . LEU A 1 536 ? -13.240 0.229 42.408 1.00 45.59 536 LEU A O 1
ATOM 4078 N N . ASP A 1 537 ? -14.807 1.242 41.171 1.00 36.19 537 ASP A N 1
ATOM 4079 C CA . ASP A 1 537 ? -15.858 0.266 41.550 1.00 36.19 537 ASP A CA 1
ATOM 4080 C C . ASP A 1 537 ? -16.766 -0.260 40.409 1.00 36.19 537 ASP A C 1
ATOM 4082 O O . ASP A 1 537 ? -17.724 -0.983 40.678 1.00 36.19 537 ASP A O 1
ATOM 4086 N N . GLY A 1 538 ? -16.454 -0.026 39.125 1.00 40.56 538 GLY A N 1
ATOM 4087 C CA . GLY A 1 538 ? -17.257 -0.582 38.017 1.00 40.56 538 GLY A CA 1
ATOM 4088 C C . GLY A 1 538 ? -16.496 -0.800 36.706 1.00 40.56 538 GLY A C 1
ATOM 4089 O O . GLY A 1 538 ? -15.934 0.132 36.134 1.00 40.56 538 GLY A O 1
ATOM 4090 N N . PHE A 1 539 ? -16.482 -2.040 36.197 1.00 44.12 539 PHE A N 1
ATOM 4091 C CA . PHE A 1 539 ? -16.078 -2.369 34.820 1.00 44.12 539 PHE A CA 1
ATOM 4092 C C . PHE A 1 539 ? -17.233 -2.045 33.861 1.00 44.12 539 PHE A C 1
ATOM 4094 O O . PHE A 1 539 ? -17.858 -2.958 33.327 1.00 44.12 539 PHE A O 1
ATOM 4101 N N . ASP A 1 540 ? -17.578 -0.772 33.683 1.00 52.91 540 ASP A N 1
ATOM 4102 C CA . ASP A 1 540 ? -18.917 -0.481 33.159 1.00 52.91 540 ASP A CA 1
ATOM 4103 C C . ASP A 1 540 ? -19.064 -0.591 31.634 1.00 52.91 540 ASP A C 1
ATOM 4105 O O . ASP A 1 540 ? -20.170 -0.858 31.171 1.00 52.91 540 ASP A O 1
ATOM 4109 N N . GLU A 1 541 ? -18.002 -0.497 30.821 1.00 59.22 541 GLU A N 1
ATOM 4110 C CA . GLU A 1 541 ? -18.171 -0.473 29.358 1.00 59.22 541 GLU A CA 1
ATOM 4111 C C . GLU A 1 541 ? -16.995 -1.104 28.581 1.00 59.22 541 GLU A C 1
ATOM 4113 O O . GLU A 1 541 ? -15.916 -0.519 28.447 1.00 59.22 541 GLU A O 1
ATOM 4118 N N . ALA A 1 542 ? -17.209 -2.315 28.042 1.00 60.75 542 ALA A N 1
ATOM 4119 C CA . ALA A 1 542 ? -16.241 -3.042 27.215 1.00 60.75 542 ALA A CA 1
ATOM 4120 C C . ALA A 1 542 ? -16.747 -3.242 25.776 1.00 60.75 542 ALA A C 1
ATOM 4122 O O . ALA A 1 542 ? -17.838 -3.769 25.557 1.00 60.75 542 ALA A O 1
ATOM 4123 N N . SER A 1 543 ? -15.931 -2.865 24.788 1.00 67.44 543 SER A N 1
ATOM 4124 C CA . SER A 1 543 ? -16.082 -3.331 23.400 1.00 67.44 543 SER A CA 1
ATOM 4125 C C . SER A 1 543 ? -15.281 -4.613 23.211 1.00 67.44 543 SER A C 1
ATOM 4127 O O . SER A 1 543 ? -14.179 -4.704 23.745 1.00 67.44 543 SER A O 1
ATOM 4129 N N . LEU A 1 544 ? -15.834 -5.597 22.502 1.00 71.56 544 LEU A N 1
ATOM 4130 C CA . LEU A 1 544 ? -15.336 -6.967 22.404 1.00 71.56 544 LEU A CA 1
ATOM 4131 C C . LEU A 1 544 ? -15.474 -7.526 20.975 1.00 71.56 544 LEU A C 1
ATOM 4133 O O . LEU A 1 544 ? -16.561 -7.469 20.406 1.00 71.56 544 LEU A O 1
ATOM 4137 N N . ALA A 1 545 ? -14.426 -8.149 20.430 1.00 76.88 545 ALA A N 1
ATOM 4138 C CA . ALA A 1 545 ? -14.497 -9.083 19.293 1.00 76.88 545 ALA A CA 1
ATOM 4139 C C . ALA A 1 545 ? -14.437 -10.526 19.801 1.00 76.88 545 ALA A C 1
ATOM 4141 O O . ALA A 1 545 ? -13.374 -11.139 19.861 1.00 76.88 545 ALA A O 1
ATOM 4142 N N . SER A 1 546 ? -15.588 -11.061 20.196 1.00 77.62 546 SER A N 1
ATOM 4143 C CA . SER A 1 546 ? -15.685 -12.359 20.867 1.00 77.62 546 SER A CA 1
ATOM 4144 C C . SER A 1 546 ? -15.386 -13.561 19.972 1.00 77.62 546 SER A C 1
ATOM 4146 O O . SER A 1 546 ? -15.002 -14.599 20.500 1.00 77.62 546 SER A O 1
ATOM 4148 N N . ALA A 1 547 ? -15.563 -13.455 18.652 1.00 86.62 547 ALA A N 1
ATOM 4149 C CA . ALA A 1 547 ? -15.203 -14.532 17.734 1.00 86.62 547 ALA A CA 1
ATOM 4150 C C . ALA A 1 547 ? -14.646 -14.009 16.410 1.00 86.62 547 ALA A C 1
ATOM 4152 O O . ALA A 1 547 ? -15.071 -12.970 15.890 1.00 86.62 547 ALA A O 1
ATOM 4153 N N . ARG A 1 548 ? -13.715 -14.783 15.852 1.00 88.75 548 ARG A N 1
ATOM 4154 C CA . ARG A 1 548 ? -13.071 -14.545 14.562 1.00 88.75 548 ARG A CA 1
ATOM 4155 C C . ARG A 1 548 ? -13.098 -15.820 13.722 1.00 88.75 548 ARG A C 1
ATOM 4157 O O . ARG A 1 548 ? -13.169 -16.915 14.276 1.00 88.75 548 ARG A O 1
ATOM 4164 N N . ASP A 1 549 ? -13.076 -15.675 12.403 1.00 91.81 549 ASP A N 1
ATOM 4165 C CA . ASP A 1 549 ? -12.899 -16.808 11.491 1.00 91.81 549 ASP A CA 1
ATOM 4166 C C . ASP A 1 549 ? -11.414 -17.202 11.342 1.00 91.81 549 ASP A C 1
ATOM 4168 O O . ASP A 1 549 ? -10.534 -16.596 11.954 1.00 91.81 549 ASP A O 1
ATOM 4172 N N . ALA A 1 550 ? -11.116 -18.223 10.531 1.00 92.69 550 ALA A N 1
ATOM 4173 C CA . ALA A 1 550 ? -9.745 -18.710 10.331 1.00 92.69 550 ALA A CA 1
ATOM 4174 C C . ALA A 1 550 ? -8.836 -17.712 9.582 1.00 92.69 550 ALA A C 1
ATOM 4176 O O . ALA A 1 550 ? -7.616 -17.836 9.630 1.00 92.69 550 ALA A O 1
ATOM 4177 N N . ALA A 1 551 ? -9.409 -16.705 8.911 1.00 90.75 551 ALA A N 1
ATOM 4178 C CA . ALA A 1 551 ? -8.671 -15.566 8.364 1.00 90.75 551 ALA A CA 1
ATOM 4179 C C . ALA A 1 551 ? -8.557 -14.409 9.378 1.00 90.75 551 ALA A C 1
ATOM 4181 O O . ALA A 1 551 ? -8.198 -13.289 9.009 1.00 90.75 551 ALA A O 1
ATOM 4182 N N . HIS A 1 552 ? -8.881 -14.674 10.646 1.00 89.75 552 HIS A N 1
ATOM 4183 C CA . HIS A 1 552 ? -8.878 -13.748 11.774 1.00 89.75 552 HIS A CA 1
ATOM 4184 C C . HIS A 1 552 ? -9.840 -12.560 11.642 1.00 89.75 552 HIS A C 1
ATOM 4186 O O . HIS A 1 552 ? -9.746 -11.602 12.411 1.00 89.75 552 HIS A O 1
ATOM 4192 N N . ARG A 1 553 ? -10.820 -12.618 10.736 1.00 86.50 553 ARG A N 1
ATOM 4193 C CA . ARG A 1 553 ? -11.834 -11.565 10.581 1.00 86.50 553 ARG A CA 1
ATOM 4194 C C . ARG A 1 553 ? -12.883 -11.686 11.672 1.00 86.50 553 ARG A C 1
ATOM 4196 O O . ARG A 1 553 ? -13.320 -12.790 11.991 1.00 86.50 553 ARG A O 1
ATOM 4203 N N . ALA A 1 554 ? -13.281 -10.564 12.262 1.00 83.50 554 ALA A N 1
ATOM 4204 C CA . ALA A 1 554 ? -14.282 -10.560 13.323 1.00 83.50 554 ALA A CA 1
ATOM 4205 C C . ALA A 1 554 ? -15.654 -10.949 12.771 1.00 83.50 554 ALA A C 1
ATOM 4207 O O . ALA A 1 554 ? -16.152 -10.313 11.856 1.00 83.50 554 ALA A O 1
ATOM 4208 N N . ILE A 1 555 ? -16.277 -11.972 13.352 1.00 89.25 555 ILE A N 1
ATOM 4209 C CA . ILE A 1 555 ? -17.609 -12.456 12.947 1.00 89.25 555 ILE A CA 1
ATOM 4210 C C . ILE A 1 555 ? -18.670 -12.168 14.008 1.00 89.25 555 ILE A C 1
ATOM 4212 O O . ILE A 1 555 ? -19.865 -12.175 13.717 1.00 89.25 555 ILE A O 1
ATOM 4216 N N . TYR A 1 556 ? -18.243 -11.898 15.244 1.00 87.50 556 TYR A N 1
ATOM 4217 C CA . TYR A 1 556 ? -19.138 -11.644 16.361 1.00 87.50 556 TYR A CA 1
ATOM 4218 C C . TYR A 1 556 ? -18.476 -10.801 17.445 1.00 87.50 556 TYR A C 1
ATOM 4220 O O . TYR A 1 556 ? -17.312 -11.024 17.792 1.00 87.50 556 TYR A O 1
ATOM 4228 N N . GLY A 1 557 ? -19.243 -9.891 18.039 1.00 83.50 557 GLY A N 1
ATOM 4229 C CA . GLY A 1 557 ? -18.762 -9.095 19.152 1.00 83.50 557 GLY A CA 1
ATOM 4230 C C . GLY A 1 557 ? -19.830 -8.274 19.860 1.00 83.50 557 GLY A C 1
ATOM 4231 O O . GLY A 1 557 ? -21.001 -8.246 19.473 1.00 83.50 557 GLY A O 1
ATOM 4232 N N . TYR A 1 558 ? -19.396 -7.595 20.916 1.00 77.81 558 TYR A N 1
ATOM 4233 C CA . TYR A 1 558 ? -20.238 -6.792 21.795 1.00 77.81 558 TYR A CA 1
ATOM 4234 C C . TYR A 1 558 ? -19.659 -5.403 21.983 1.00 77.81 558 TYR A C 1
ATOM 4236 O O . TYR A 1 558 ? -18.456 -5.194 21.870 1.00 77.81 558 TYR A O 1
ATOM 4244 N N . ARG A 1 559 ? -20.522 -4.452 22.305 1.00 73.00 559 ARG A N 1
ATOM 4245 C CA . ARG A 1 559 ? -20.166 -3.098 22.716 1.00 73.00 559 ARG A CA 1
ATOM 4246 C C . ARG A 1 559 ? -21.127 -2.641 23.813 1.00 73.00 559 ARG A C 1
ATOM 4248 O O . ARG A 1 559 ? -22.192 -3.241 23.975 1.00 73.00 559 ARG A O 1
ATOM 4255 N N . PRO A 1 560 ? -20.807 -1.578 24.560 1.00 71.81 560 PRO A N 1
ATOM 4256 C CA . PRO A 1 560 ? -21.760 -0.984 25.487 1.00 71.81 560 PRO A CA 1
ATOM 4257 C C . PRO A 1 560 ? -23.091 -0.697 24.784 1.00 71.81 560 PRO A C 1
ATOM 4259 O O . PRO A 1 560 ? -23.132 -0.056 23.735 1.00 71.81 560 PRO A O 1
ATOM 4262 N N . GLY A 1 561 ? -24.180 -1.260 25.308 1.00 74.69 561 GLY A N 1
ATOM 4263 C CA . GLY A 1 561 ? -25.515 -1.090 24.734 1.00 74.69 561 GLY A CA 1
ATOM 4264 C C . GLY A 1 561 ? -25.764 -1.771 23.379 1.00 74.69 561 GLY A C 1
ATOM 4265 O O . GLY A 1 561 ? -26.854 -1.594 22.842 1.00 74.69 561 GLY A O 1
ATOM 4266 N N . SER A 1 562 ? -24.831 -2.550 22.812 1.00 79.56 562 SER A N 1
ATOM 4267 C CA . SER A 1 562 ? -25.072 -3.248 21.539 1.00 79.56 562 SER A CA 1
ATOM 4268 C C . SER A 1 562 ? -24.234 -4.518 21.301 1.00 79.56 562 SER A C 1
ATOM 4270 O O . SER A 1 562 ? -23.306 -4.848 22.032 1.00 79.56 562 SER A O 1
ATOM 4272 N N . GLY A 1 563 ? -24.565 -5.276 20.261 1.00 83.75 563 GLY A N 1
ATOM 4273 C CA . GLY A 1 563 ? -23.769 -6.38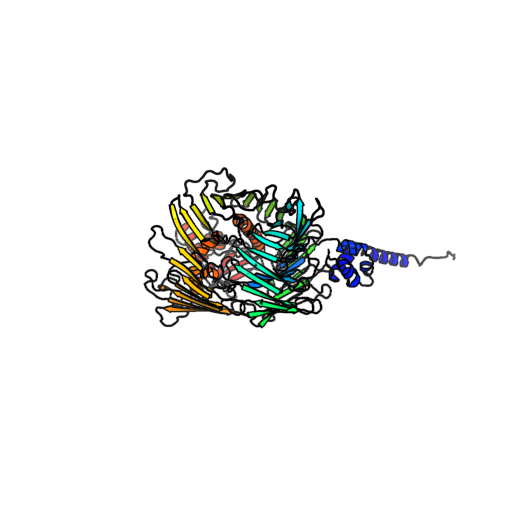6 19.742 1.00 83.75 563 GLY A CA 1
ATOM 4274 C C . GLY A 1 563 ? -23.817 -6.422 18.223 1.00 83.75 563 GLY A C 1
ATOM 4275 O O . GLY A 1 563 ? -24.763 -5.916 17.621 1.00 83.75 563 GLY A O 1
ATOM 4276 N N . TYR A 1 564 ? -22.807 -7.018 17.597 1.00 85.38 564 TYR A N 1
ATOM 4277 C CA . TYR A 1 564 ? -22.745 -7.156 16.147 1.00 85.38 564 TYR A CA 1
ATOM 4278 C C . TYR A 1 564 ? -22.411 -8.584 15.727 1.00 85.38 564 TYR A C 1
ATOM 4280 O O . TYR A 1 564 ? -21.788 -9.354 16.459 1.00 85.38 564 TYR A O 1
ATOM 4288 N N . ASN A 1 565 ? -22.827 -8.928 14.517 1.00 90.12 565 ASN A N 1
ATOM 4289 C CA . ASN A 1 565 ? -22.453 -10.157 13.840 1.00 90.12 565 ASN A CA 1
ATOM 4290 C C . ASN A 1 565 ? -22.318 -9.868 12.343 1.00 90.12 565 ASN A C 1
ATOM 4292 O O . ASN A 1 565 ? -23.105 -9.096 11.792 1.00 90.12 565 ASN A O 1
ATOM 4296 N N . THR A 1 566 ? -21.316 -10.458 11.700 1.00 89.56 566 THR A N 1
ATOM 4297 C CA . THR A 1 566 ? -21.085 -10.295 10.267 1.00 89.56 566 THR A CA 1
ATOM 4298 C C . THR A 1 566 ? -20.747 -11.621 9.601 1.00 89.56 566 THR A C 1
ATOM 4300 O O . THR A 1 566 ? -20.212 -12.539 10.223 1.00 89.56 566 THR A O 1
ATOM 4303 N N . VAL A 1 567 ? -21.051 -11.703 8.310 1.00 91.31 567 VAL A N 1
ATOM 4304 C CA . VAL A 1 567 ? -20.742 -12.855 7.462 1.00 91.31 567 VAL A CA 1
ATOM 4305 C C . VAL A 1 567 ? -19.965 -12.378 6.249 1.00 91.31 567 VAL A C 1
ATOM 4307 O O . VAL A 1 567 ? -20.368 -11.416 5.592 1.00 91.31 567 VAL A O 1
ATOM 4310 N N . TYR A 1 568 ? -18.894 -13.086 5.911 1.00 89.62 568 TYR A N 1
ATOM 4311 C CA . TYR A 1 568 ? -18.063 -12.797 4.747 1.00 89.62 568 TYR A CA 1
ATOM 4312 C C . TYR A 1 568 ? -18.317 -13.800 3.621 1.00 89.62 568 TYR A C 1
ATOM 4314 O O . TYR A 1 568 ? -18.625 -14.964 3.878 1.00 89.62 568 TYR A O 1
ATOM 4322 N N . ASP A 1 569 ? -18.180 -13.357 2.373 1.00 91.19 569 ASP A N 1
ATOM 4323 C CA . ASP A 1 569 ? -18.107 -14.272 1.235 1.00 91.19 569 ASP A CA 1
ATOM 4324 C C . ASP A 1 569 ? -16.724 -14.934 1.115 1.00 91.19 569 ASP A C 1
ATOM 4326 O O . ASP A 1 569 ? -15.802 -14.678 1.895 1.00 91.19 569 ASP A O 1
ATOM 4330 N N . SER A 1 570 ? -16.562 -15.787 0.103 1.00 90.94 570 SER A N 1
ATOM 4331 C CA . SER A 1 570 ? -15.313 -16.507 -0.156 1.00 90.94 570 SER A CA 1
ATOM 4332 C C . SER A 1 570 ? -14.148 -15.612 -0.607 1.00 90.94 570 SER A C 1
ATOM 4334 O O . SER A 1 570 ? -13.019 -16.086 -0.658 1.00 90.94 570 SER A O 1
ATOM 4336 N N . ARG A 1 571 ? -14.382 -14.323 -0.894 1.00 85.88 571 ARG A N 1
ATOM 4337 C CA . ARG A 1 571 ? -13.340 -13.306 -1.129 1.00 85.88 571 ARG A CA 1
ATOM 4338 C C . ARG A 1 571 ? -13.071 -12.436 0.098 1.00 85.88 571 ARG A C 1
ATOM 4340 O O . ARG A 1 571 ? -12.226 -11.548 0.037 1.00 85.88 571 ARG A O 1
ATOM 4347 N N . GLY A 1 572 ? -13.779 -12.666 1.202 1.00 85.44 572 GLY A N 1
ATOM 4348 C CA . GLY A 1 572 ? -13.638 -11.892 2.429 1.00 85.44 572 GLY A CA 1
ATOM 4349 C C . GLY A 1 572 ? -14.385 -10.568 2.456 1.00 85.44 572 GLY A C 1
ATOM 4350 O O . GLY A 1 572 ? -14.076 -9.728 3.294 1.00 85.44 572 GLY A O 1
ATOM 4351 N N . ARG A 1 573 ? -15.374 -10.366 1.580 1.00 86.75 573 ARG A N 1
ATOM 4352 C CA . ARG A 1 573 ? -16.227 -9.169 1.595 1.00 86.75 573 ARG A CA 1
ATOM 4353 C C . ARG A 1 573 ? -17.433 -9.394 2.503 1.00 86.75 573 ARG A C 1
ATOM 4355 O O . ARG A 1 573 ? -18.034 -10.467 2.467 1.00 86.75 573 ARG A O 1
ATOM 4362 N N . ALA A 1 574 ? -17.810 -8.394 3.296 1.00 86.31 574 ALA A N 1
ATOM 4363 C CA . ALA A 1 574 ? -18.958 -8.492 4.197 1.00 86.31 574 ALA A CA 1
ATOM 4364 C C . ALA A 1 574 ? -20.281 -8.574 3.411 1.00 86.31 574 ALA A C 1
ATOM 4366 O O . ALA A 1 574 ? -20.655 -7.655 2.697 1.00 86.31 574 ALA A O 1
ATOM 4367 N N . THR A 1 575 ? -21.027 -9.663 3.560 1.00 90.75 575 THR A N 1
ATOM 4368 C CA . THR A 1 575 ? -22.322 -9.872 2.885 1.00 90.75 575 THR A CA 1
ATOM 4369 C C . THR A 1 575 ? -23.509 -9.515 3.767 1.00 90.75 575 THR A C 1
ATOM 4371 O O . THR A 1 575 ? -24.565 -9.121 3.269 1.00 90.75 575 THR A O 1
ATOM 4374 N N . VAL A 1 576 ? -23.346 -9.631 5.084 1.00 90.94 576 VAL A N 1
ATOM 4375 C CA . VAL A 1 576 ? -24.394 -9.363 6.066 1.00 90.94 576 VAL A CA 1
ATOM 4376 C C . VAL A 1 576 ? -23.779 -8.687 7.279 1.00 90.94 576 VAL A C 1
ATOM 4378 O O . VAL A 1 576 ? -22.757 -9.151 7.766 1.00 90.94 576 VAL A O 1
ATOM 4381 N N . LEU A 1 577 ? -24.436 -7.644 7.785 1.00 89.56 577 LEU A N 1
ATOM 4382 C CA . LEU A 1 577 ? -24.172 -7.055 9.094 1.00 89.56 577 LEU A CA 1
ATOM 4383 C C . LEU A 1 577 ? -25.467 -7.068 9.907 1.00 89.56 577 LEU A C 1
ATOM 4385 O O . LEU A 1 577 ? -26.477 -6.489 9.501 1.00 89.56 577 LEU A O 1
ATOM 4389 N N . TRP A 1 578 ? -25.430 -7.692 11.074 1.00 90.81 578 TRP A N 1
ATOM 4390 C CA . TRP A 1 578 ? -26.457 -7.564 12.095 1.00 90.81 578 TRP A CA 1
ATOM 4391 C C . TRP A 1 578 ? -25.923 -6.715 13.231 1.00 90.81 578 TRP A C 1
ATOM 4393 O O . TRP A 1 578 ? -24.841 -6.990 13.743 1.00 90.81 578 TRP A O 1
ATOM 4403 N N . LEU A 1 579 ? -26.698 -5.717 13.644 1.00 89.19 579 LEU A N 1
ATOM 4404 C CA . LEU A 1 579 ? -26.404 -4.921 14.822 1.00 89.19 579 LEU A CA 1
ATOM 4405 C C . LEU A 1 579 ? -27.623 -4.908 15.740 1.00 89.19 579 LEU A C 1
ATOM 4407 O O . LEU A 1 579 ? -28.702 -4.443 15.382 1.00 89.19 579 LEU A O 1
ATOM 4411 N N . ASN A 1 580 ? -27.418 -5.439 16.932 1.00 89.38 580 ASN A N 1
ATOM 4412 C CA . ASN A 1 580 ? -28.389 -5.532 17.997 1.00 89.38 580 ASN A CA 1
ATOM 4413 C C . ASN A 1 580 ? -28.125 -4.415 19.011 1.00 89.38 580 ASN A C 1
ATOM 4415 O O . ASN A 1 580 ? -27.156 -4.501 19.750 1.00 89.38 580 ASN A O 1
ATOM 4419 N N . GLU A 1 581 ? -28.957 -3.383 19.056 1.00 88.50 581 GLU A N 1
ATOM 4420 C CA . GLU A 1 581 ? -28.914 -2.344 20.080 1.00 88.50 581 GLU A CA 1
ATOM 4421 C C . GLU A 1 581 ? -29.908 -2.657 21.208 1.00 88.50 581 GLU A C 1
ATOM 4423 O O . GLU A 1 581 ? -31.117 -2.795 20.996 1.00 88.50 581 GLU A O 1
ATOM 4428 N N . TYR A 1 582 ? -29.388 -2.755 22.427 1.00 87.56 582 TYR A N 1
ATOM 4429 C CA . TYR A 1 582 ? -30.161 -3.066 23.620 1.00 87.56 582 TYR A CA 1
ATOM 4430 C C . TYR A 1 582 ? -30.976 -1.854 24.090 1.00 87.56 582 TYR A C 1
ATOM 4432 O O . TYR A 1 582 ? -30.566 -0.703 23.939 1.00 87.56 582 TYR A O 1
ATOM 4440 N N . GLY A 1 583 ? -32.130 -2.108 24.711 1.00 84.44 583 GLY A N 1
ATOM 4441 C CA . GLY A 1 583 ? -32.918 -1.052 25.345 1.00 84.44 583 GLY A CA 1
ATOM 4442 C C . GLY A 1 583 ? -32.157 -0.424 26.516 1.00 84.44 583 GLY A C 1
ATOM 4443 O O . GLY A 1 583 ? -31.691 -1.127 27.409 1.00 84.44 583 GLY A O 1
ATOM 4444 N N . SER A 1 584 ? -32.046 0.901 26.518 1.00 80.50 584 SER A N 1
ATOM 4445 C CA . SER A 1 584 ? -31.393 1.708 27.552 1.00 80.50 584 SER A CA 1
ATOM 4446 C C . SER A 1 584 ? -32.147 3.026 27.759 1.00 80.50 584 SER A C 1
ATOM 4448 O O . SER A 1 584 ? -32.876 3.464 26.869 1.00 80.50 584 SER A O 1
ATOM 4450 N N . PRO A 1 585 ? -31.969 3.735 28.884 1.00 80.38 585 PRO A N 1
ATOM 4451 C CA . PRO A 1 585 ? -32.563 5.063 29.050 1.00 80.38 585 PRO A CA 1
ATOM 4452 C C . PRO A 1 585 ? -32.211 6.038 27.909 1.00 80.38 585 PRO A C 1
ATOM 4454 O O . PRO A 1 585 ? -33.044 6.858 27.530 1.00 80.38 585 PRO A O 1
ATOM 4457 N N . LEU A 1 586 ? -31.022 5.898 27.304 1.00 74.81 586 LEU A N 1
ATOM 4458 C CA . LEU A 1 586 ? -30.531 6.748 26.213 1.00 74.81 586 LEU A CA 1
ATOM 4459 C C . LEU A 1 586 ? -31.298 6.568 24.893 1.00 74.81 586 LEU A C 1
ATOM 4461 O O . LEU A 1 586 ? -31.390 7.511 24.110 1.00 74.81 586 LEU A O 1
ATOM 4465 N N . ASN A 1 587 ? -31.874 5.387 24.647 1.00 75.19 587 ASN A N 1
ATOM 4466 C CA . ASN A 1 587 ? -32.753 5.134 23.498 1.00 75.19 587 ASN A CA 1
ATOM 4467 C C . ASN A 1 587 ? -34.226 4.963 23.904 1.00 75.19 587 ASN A C 1
ATOM 4469 O O . ASN A 1 587 ? -35.016 4.406 23.144 1.00 75.19 587 ASN A O 1
ATOM 4473 N N . GLY A 1 588 ? -34.610 5.443 25.093 1.00 80.31 588 GLY A N 1
ATOM 4474 C CA . GLY A 1 588 ? -35.990 5.369 25.581 1.00 80.31 588 GLY A CA 1
ATOM 4475 C C . GLY A 1 588 ? -36.457 3.954 25.943 1.00 80.31 588 GLY A C 1
ATOM 4476 O O . GLY A 1 588 ? -37.654 3.686 25.921 1.00 80.31 588 GLY A O 1
ATOM 4477 N N . GLY A 1 589 ? -35.530 3.042 26.247 1.00 83.06 589 GLY A N 1
ATOM 4478 C CA . GLY A 1 589 ? -35.811 1.645 26.586 1.00 83.06 589 GLY A CA 1
ATOM 4479 C C . GLY A 1 589 ? -36.141 0.779 25.372 1.00 83.06 589 GLY A C 1
ATOM 4480 O O . GLY A 1 589 ? -36.748 -0.280 25.521 1.00 83.06 589 GLY A O 1
ATOM 4481 N N . VAL A 1 590 ? -35.775 1.228 24.170 1.00 84.38 590 VAL A N 1
ATOM 4482 C CA . VAL A 1 590 ? -36.166 0.589 22.914 1.00 84.38 590 VAL A CA 1
ATOM 4483 C C . VAL A 1 590 ? -35.071 -0.354 22.430 1.00 84.38 590 VAL A C 1
ATOM 4485 O O . VAL A 1 590 ? -33.955 0.064 22.149 1.00 84.38 590 VAL A O 1
ATOM 4488 N N . TYR A 1 591 ? -35.411 -1.630 22.271 1.00 88.31 591 TYR A N 1
ATOM 4489 C CA . TYR A 1 591 ? -34.555 -2.602 21.596 1.00 88.31 591 TYR A CA 1
ATOM 4490 C C . TYR A 1 591 ? -34.647 -2.416 20.078 1.00 88.31 591 TYR A C 1
ATOM 4492 O O . TYR A 1 591 ? -35.756 -2.339 19.538 1.00 88.31 591 TYR A O 1
ATOM 4500 N N . ARG A 1 592 ? -33.511 -2.394 19.373 1.00 89.69 592 ARG A N 1
ATOM 4501 C CA . ARG A 1 592 ? -33.469 -2.250 17.909 1.00 89.69 592 ARG A CA 1
ATOM 4502 C C . ARG A 1 592 ? -32.510 -3.252 17.283 1.00 89.69 592 ARG A C 1
ATOM 4504 O O . ARG A 1 592 ? -31.362 -3.339 17.690 1.00 89.69 592 ARG A O 1
ATOM 4511 N N . LEU A 1 593 ? -32.953 -3.966 16.252 1.00 91.25 593 LEU A N 1
ATOM 4512 C CA . LEU A 1 593 ? -32.095 -4.863 15.477 1.00 91.25 593 LEU A CA 1
ATOM 4513 C C . LEU A 1 593 ? -32.018 -4.381 14.030 1.00 91.25 593 LEU A C 1
ATOM 4515 O O . LEU A 1 593 ? -32.980 -4.520 13.270 1.00 91.25 593 LEU A O 1
ATOM 4519 N N . LEU A 1 594 ? -30.859 -3.839 13.666 1.00 91.12 594 LEU A N 1
ATOM 4520 C CA . LEU A 1 594 ? -30.479 -3.497 12.303 1.00 91.12 594 LEU A CA 1
ATOM 4521 C C . LEU A 1 594 ? -29.967 -4.748 11.583 1.00 91.12 594 LEU A C 1
ATOM 4523 O O . LEU A 1 594 ? -29.150 -5.505 12.109 1.00 91.12 594 LEU A O 1
ATOM 4527 N N . LYS A 1 595 ? -30.415 -4.937 10.345 1.00 92.75 595 LYS A N 1
ATOM 4528 C CA . LYS A 1 595 ? -29.919 -5.964 9.429 1.00 92.75 595 LYS A CA 1
ATOM 4529 C C . LYS A 1 595 ? -29.575 -5.295 8.111 1.00 92.75 595 LYS A C 1
ATOM 4531 O O . LYS A 1 595 ? -30.465 -4.752 7.461 1.00 92.75 595 LYS A O 1
ATOM 4536 N N . VAL A 1 596 ? -28.312 -5.358 7.715 1.00 91.75 596 VAL A N 1
ATOM 4537 C CA . VAL A 1 596 ? -27.825 -4.850 6.433 1.00 91.75 596 VAL A CA 1
ATOM 4538 C C . VAL A 1 596 ? -27.359 -6.024 5.590 1.00 91.75 596 VAL A C 1
ATOM 4540 O O . VAL A 1 596 ? -26.666 -6.910 6.086 1.00 91.75 596 VAL A O 1
ATOM 4543 N N . ARG A 1 597 ? -27.749 -6.043 4.318 1.00 92.69 597 ARG A N 1
ATOM 4544 C CA . ARG A 1 597 ? -27.290 -7.026 3.335 1.00 92.69 597 ARG A CA 1
ATOM 4545 C C . ARG A 1 597 ? -26.618 -6.329 2.171 1.00 92.69 597 ARG A C 1
ATOM 4547 O O . ARG A 1 597 ? -27.144 -5.338 1.663 1.00 92.69 597 ARG A O 1
ATOM 4554 N N . TYR A 1 598 ? -25.507 -6.905 1.740 1.00 89.62 598 TYR A N 1
ATOM 4555 C CA . TYR A 1 598 ? -24.704 -6.451 0.618 1.00 89.62 598 TYR A CA 1
ATOM 4556 C C . TYR A 1 598 ? -24.775 -7.468 -0.513 1.00 89.62 598 TYR A C 1
ATOM 4558 O O . TYR A 1 598 ? -24.847 -8.678 -0.298 1.00 89.62 598 TYR A O 1
ATOM 4566 N N . SER A 1 599 ? -24.754 -6.970 -1.739 1.00 89.44 599 SER A N 1
ATOM 4567 C CA . SER A 1 599 ? -24.536 -7.777 -2.934 1.00 89.44 599 SER A CA 1
ATOM 4568 C C . SER A 1 599 ? -23.464 -7.121 -3.780 1.00 89.44 599 SER A C 1
ATOM 4570 O O . SER A 1 599 ? -23.358 -5.894 -3.816 1.00 89.44 599 SER A O 1
ATOM 4572 N N . TYR A 1 600 ? -22.676 -7.953 -4.448 1.00 86.50 600 TYR A N 1
ATOM 4573 C CA . TYR A 1 600 ? -21.521 -7.525 -5.219 1.00 86.50 600 TYR A CA 1
ATOM 4574 C C . TYR A 1 600 ? -21.675 -7.944 -6.677 1.00 86.50 600 TYR A C 1
ATOM 4576 O O . TYR A 1 600 ? -22.192 -9.022 -6.977 1.00 86.50 600 TYR A O 1
ATOM 4584 N N . SER A 1 601 ? -21.221 -7.094 -7.590 1.00 86.62 601 SER A N 1
ATOM 4585 C CA . SER A 1 601 ? -20.979 -7.466 -8.981 1.00 86.62 601 SER A CA 1
ATOM 4586 C C . SER A 1 601 ? -19.774 -8.413 -9.071 1.00 86.62 601 SER A C 1
ATOM 4588 O O . SER A 1 601 ? -18.965 -8.486 -8.138 1.00 86.62 601 SER A O 1
ATOM 4590 N N . PRO A 1 602 ? -19.587 -9.088 -10.221 1.00 87.44 602 PRO A N 1
ATOM 4591 C CA . PRO A 1 602 ? -18.387 -9.880 -10.494 1.00 87.44 602 PRO A CA 1
ATOM 4592 C C . PRO A 1 602 ? -17.074 -9.145 -10.188 1.00 87.44 602 PRO A C 1
ATOM 4594 O O . PRO A 1 602 ? -16.165 -9.705 -9.577 1.00 87.44 602 PRO A O 1
ATOM 4597 N N . ASN A 1 603 ? -16.994 -7.859 -10.551 1.00 81.31 603 ASN A N 1
ATOM 4598 C CA . ASN A 1 603 ? -15.806 -7.027 -10.337 1.00 81.31 603 ASN A CA 1
ATOM 4599 C C . ASN A 1 603 ? -15.666 -6.473 -8.909 1.00 81.31 603 ASN A C 1
ATOM 4601 O O . ASN A 1 603 ? -14.751 -5.709 -8.617 1.00 81.31 603 ASN A O 1
ATOM 4605 N N . GLY A 1 604 ? -16.559 -6.877 -8.005 1.00 80.31 604 GLY A N 1
ATOM 4606 C CA . GLY A 1 604 ? -16.510 -6.549 -6.587 1.00 80.31 604 GLY A CA 1
ATOM 4607 C C . GLY A 1 604 ? -17.062 -5.186 -6.198 1.00 80.31 604 GLY A C 1
ATOM 4608 O O . GLY A 1 604 ? -17.009 -4.857 -5.015 1.00 80.31 604 GLY A O 1
ATOM 4609 N N . ALA A 1 605 ? -17.647 -4.434 -7.130 1.00 81.38 605 ALA A N 1
ATOM 4610 C CA . ALA A 1 605 ? -18.431 -3.257 -6.780 1.00 81.38 605 ALA A CA 1
ATOM 4611 C C . ALA A 1 605 ? -19.716 -3.664 -6.038 1.00 81.38 605 ALA A C 1
ATOM 4613 O O . ALA A 1 605 ? -20.343 -4.677 -6.350 1.00 81.38 605 ALA A O 1
ATOM 4614 N N . VAL A 1 606 ? -20.127 -2.870 -5.050 1.00 80.31 606 VAL A N 1
ATOM 4615 C CA . VAL A 1 606 ? -21.401 -3.086 -4.355 1.00 80.31 606 VAL A CA 1
ATOM 4616 C C . VAL A 1 606 ? -22.545 -2.759 -5.321 1.00 80.31 606 VAL A C 1
ATOM 4618 O O . VAL A 1 606 ? -22.660 -1.630 -5.788 1.00 80.31 606 VAL A O 1
ATOM 4621 N N . THR A 1 607 ? -23.394 -3.739 -5.632 1.00 84.00 607 THR A N 1
ATOM 4622 C CA . THR A 1 607 ? -24.564 -3.576 -6.519 1.00 84.00 607 THR A CA 1
ATOM 4623 C C . THR A 1 607 ? -25.848 -3.304 -5.755 1.00 84.00 607 THR A C 1
ATOM 4625 O O . THR A 1 607 ? -26.777 -2.703 -6.288 1.00 84.00 607 THR A O 1
ATOM 4628 N N . SER A 1 608 ? -25.920 -3.757 -4.506 1.00 84.62 608 SER A N 1
ATOM 4629 C CA . SER A 1 608 ? -27.063 -3.530 -3.635 1.00 84.62 608 SER A CA 1
ATOM 4630 C C . SER A 1 608 ? -26.614 -3.452 -2.187 1.00 84.62 608 SER A C 1
ATOM 4632 O O . SER A 1 608 ? -25.765 -4.229 -1.745 1.00 84.62 608 SER A O 1
ATOM 4634 N N . ARG A 1 609 ? -27.234 -2.534 -1.450 1.00 86.44 609 ARG A N 1
ATOM 4635 C CA . ARG A 1 609 ? -27.162 -2.435 0.003 1.00 86.44 609 ARG A CA 1
ATOM 4636 C C . ARG A 1 609 ? -28.569 -2.189 0.516 1.00 86.44 609 ARG A C 1
ATOM 4638 O O . ARG A 1 609 ? -29.156 -1.145 0.251 1.00 86.44 609 ARG A O 1
ATOM 4645 N N . THR A 1 610 ? -29.127 -3.173 1.208 1.00 90.50 610 THR A N 1
ATOM 4646 C CA . THR A 1 610 ? -30.492 -3.101 1.747 1.00 90.50 610 THR A CA 1
ATOM 4647 C C . THR A 1 610 ? -30.457 -3.218 3.258 1.00 90.50 610 THR A C 1
ATOM 4649 O O . THR A 1 610 ? -29.720 -4.039 3.802 1.00 90.50 610 THR A O 1
ATOM 4652 N N . GLY A 1 611 ? -31.241 -2.381 3.932 1.00 90.75 611 GLY A N 1
ATOM 4653 C CA . GLY A 1 611 ? -31.304 -2.315 5.384 1.00 90.75 611 GLY A CA 1
ATOM 4654 C C . GLY A 1 611 ? -32.724 -2.522 5.890 1.00 90.75 611 GLY A C 1
ATOM 4655 O O . GLY A 1 611 ? -33.684 -2.020 5.304 1.00 90.75 611 GLY A O 1
ATOM 4656 N N . THR A 1 612 ? -32.858 -3.223 7.010 1.00 93.12 612 THR A N 1
ATOM 4657 C CA . THR A 1 612 ? -34.099 -3.275 7.786 1.00 93.12 612 THR A CA 1
ATOM 4658 C C . THR A 1 612 ? -33.815 -3.064 9.263 1.00 93.12 612 THR A C 1
ATOM 4660 O O . THR A 1 612 ? -32.795 -3.544 9.755 1.00 93.12 612 THR A O 1
ATOM 4663 N N . VAL A 1 613 ? -34.744 -2.439 9.981 1.00 92.12 613 VAL A N 1
ATOM 4664 C CA . VAL A 1 613 ? -34.710 -2.316 11.442 1.00 92.12 613 VAL A CA 1
ATOM 4665 C C . VAL A 1 613 ? -35.987 -2.910 12.026 1.00 92.12 613 VAL A C 1
ATOM 4667 O O . VAL A 1 613 ? -37.090 -2.553 11.613 1.00 92.12 613 VAL A O 1
ATOM 4670 N N . SER A 1 614 ? -35.850 -3.800 13.006 1.00 91.25 614 SER A N 1
ATOM 4671 C CA . SER A 1 614 ? -36.958 -4.213 13.879 1.00 91.25 614 SER A CA 1
ATOM 4672 C C . SER A 1 614 ? -36.850 -3.514 15.229 1.00 91.25 614 SER A C 1
ATOM 4674 O O . SER A 1 614 ? -35.754 -3.253 15.722 1.00 91.25 614 SER A O 1
ATOM 4676 N N . ILE A 1 615 ? -38.001 -3.197 15.823 1.00 88.62 615 ILE A N 1
ATOM 4677 C CA . ILE A 1 615 ? -38.112 -2.511 17.114 1.00 88.62 615 ILE A CA 1
ATOM 4678 C C . ILE A 1 615 ? -38.814 -3.444 18.097 1.00 88.62 615 ILE A C 1
ATOM 4680 O O . ILE A 1 615 ? -39.880 -3.960 17.770 1.00 88.62 615 ILE A O 1
ATOM 4684 N N . ASN A 1 616 ? -38.238 -3.652 19.284 1.00 87.88 616 ASN A N 1
ATOM 4685 C CA . ASN A 1 616 ? -38.776 -4.515 20.344 1.00 87.88 616 ASN A CA 1
ATOM 4686 C C . ASN A 1 616 ? -39.201 -5.903 19.834 1.00 87.88 616 ASN A C 1
ATOM 4688 O O . ASN A 1 616 ? -40.270 -6.398 20.176 1.00 87.88 616 ASN A O 1
ATOM 4692 N N . GLN A 1 617 ? -38.367 -6.504 18.975 1.00 86.00 617 GLN A N 1
ATOM 4693 C CA . GLN A 1 617 ? -38.622 -7.795 18.315 1.00 86.00 617 GLN A CA 1
ATOM 4694 C C . GLN A 1 617 ? -39.900 -7.831 17.449 1.00 86.00 617 GLN A C 1
ATOM 4696 O O . GLN A 1 617 ? -40.409 -8.899 17.118 1.00 86.00 617 GLN A O 1
ATOM 4701 N N . GLY A 1 618 ? -40.417 -6.663 17.059 1.00 88.19 618 GLY A N 1
ATOM 4702 C CA . GLY A 1 618 ? -41.493 -6.522 16.085 1.00 88.19 618 GLY A CA 1
ATOM 4703 C C . GLY A 1 618 ? -41.042 -6.804 14.643 1.00 88.19 618 GLY A C 1
ATOM 4704 O O . GLY A 1 618 ? -39.898 -7.196 14.406 1.00 88.19 618 GLY A O 1
ATOM 4705 N N . PRO A 1 619 ? -41.926 -6.591 13.652 1.00 90.50 619 PRO A N 1
ATOM 4706 C CA . PRO A 1 619 ? -41.603 -6.845 12.251 1.00 90.50 619 PRO A CA 1
ATOM 4707 C C . PRO A 1 619 ? -40.458 -5.952 11.753 1.00 90.50 619 PRO A C 1
ATOM 4709 O O . PRO A 1 619 ? -40.347 -4.786 12.141 1.00 90.50 619 PRO A O 1
ATOM 4712 N N . ASP A 1 620 ? -39.639 -6.501 10.853 1.00 91.12 620 ASP A N 1
ATOM 4713 C CA . ASP A 1 620 ? -38.590 -5.761 10.153 1.00 91.12 620 ASP A CA 1
ATOM 4714 C C . ASP A 1 620 ? -39.220 -4.666 9.277 1.00 91.12 620 ASP A C 1
ATOM 4716 O O . ASP A 1 620 ? -40.069 -4.941 8.424 1.00 91.12 620 ASP A O 1
ATOM 4720 N N . LYS A 1 621 ? -38.785 -3.419 9.466 1.00 90.44 621 LYS A N 1
ATOM 4721 C CA . LYS A 1 621 ? -39.153 -2.285 8.616 1.00 90.44 621 LYS A CA 1
ATOM 4722 C C . LYS A 1 621 ? -37.983 -1.917 7.708 1.00 90.44 621 LYS A C 1
ATOM 4724 O O . LYS A 1 621 ? -36.867 -1.801 8.214 1.00 90.44 621 LYS A O 1
ATOM 4729 N N . PRO A 1 622 ? -38.196 -1.726 6.396 1.00 90.31 622 PRO A N 1
ATOM 4730 C CA . PRO A 1 622 ? -37.135 -1.279 5.501 1.00 90.31 622 PRO A CA 1
ATOM 4731 C C . PRO A 1 622 ? -36.675 0.136 5.864 1.00 90.31 622 PRO A C 1
ATOM 4733 O O . PRO A 1 622 ? -37.490 0.971 6.263 1.00 90.31 622 PRO A O 1
ATOM 4736 N N . ILE A 1 623 ? -35.379 0.391 5.697 1.00 84.94 623 ILE A N 1
ATOM 4737 C CA . ILE A 1 623 ? -34.747 1.694 5.926 1.00 84.94 623 ILE A CA 1
ATOM 4738 C C . ILE A 1 623 ? -34.010 2.172 4.669 1.00 84.94 623 ILE A C 1
ATOM 4740 O O . ILE A 1 623 ? -33.682 1.375 3.787 1.00 84.94 623 ILE A O 1
ATOM 4744 N N . SER A 1 624 ? -33.794 3.484 4.566 1.00 82.50 624 SER A N 1
ATOM 4745 C CA . SER A 1 624 ? -33.092 4.102 3.429 1.00 82.50 624 SER A CA 1
ATOM 4746 C C . SER A 1 624 ? -31.576 3.878 3.499 1.00 82.50 624 SER A C 1
ATOM 4748 O O . SER A 1 624 ? -31.058 3.561 4.568 1.00 82.50 624 SER A O 1
ATOM 4750 N N . SER A 1 625 ? -30.852 4.067 2.387 1.00 79.69 625 SER A N 1
ATOM 4751 C CA . SER A 1 625 ? -29.379 3.987 2.398 1.00 79.69 625 SER A CA 1
ATOM 4752 C C . SER A 1 625 ? -28.763 5.003 3.363 1.00 79.69 625 SER A C 1
ATOM 4754 O O . SER A 1 625 ? -27.905 4.619 4.150 1.00 79.69 625 SER A O 1
ATOM 4756 N N . ASP A 1 626 ? -29.269 6.239 3.379 1.00 78.06 626 ASP A N 1
ATOM 4757 C CA . ASP A 1 626 ? -28.793 7.308 4.271 1.00 78.06 626 ASP A CA 1
ATOM 4758 C C . ASP A 1 626 ? -28.946 6.926 5.748 1.00 78.06 626 ASP A C 1
ATOM 4760 O O . ASP A 1 626 ? -28.090 7.219 6.580 1.00 78.06 626 ASP A O 1
ATOM 4764 N N . GLU A 1 627 ? -30.037 6.232 6.089 1.00 83.00 627 GLU A N 1
ATOM 4765 C CA . GLU A 1 627 ? -30.225 5.723 7.443 1.00 83.00 627 GLU A CA 1
ATOM 4766 C C . GLU A 1 627 ? -29.183 4.645 7.766 1.00 83.00 627 GLU A C 1
ATOM 4768 O O . GLU A 1 627 ? -28.607 4.672 8.852 1.00 83.00 627 GLU A O 1
ATOM 4773 N N . ILE A 1 628 ? -28.878 3.737 6.828 1.00 82.50 628 ILE A N 1
ATOM 4774 C CA . ILE A 1 628 ? -27.806 2.746 7.014 1.00 82.50 628 ILE A CA 1
ATOM 4775 C C . ILE A 1 628 ? -26.455 3.449 7.218 1.00 82.50 628 ILE A C 1
ATOM 4777 O O . ILE A 1 628 ? -25.695 3.032 8.089 1.00 82.50 628 ILE A O 1
ATOM 4781 N N . ASP A 1 629 ? -26.158 4.512 6.469 1.00 78.62 629 ASP A N 1
ATOM 4782 C CA . ASP A 1 629 ? -24.927 5.297 6.635 1.00 78.62 629 ASP A CA 1
ATOM 4783 C C . ASP A 1 629 ? -24.844 5.971 7.997 1.00 78.62 629 ASP A C 1
ATOM 4785 O O . ASP A 1 629 ? -23.796 5.922 8.637 1.00 78.62 629 ASP A O 1
ATOM 4789 N N . GLN A 1 630 ? -25.954 6.505 8.502 1.00 79.94 630 GLN A N 1
ATOM 4790 C CA . GLN A 1 630 ? -25.986 7.058 9.850 1.00 79.94 630 GLN A CA 1
ATOM 4791 C C . GLN A 1 630 ? -25.717 5.988 10.914 1.00 79.94 630 GLN A C 1
ATOM 4793 O O . GLN A 1 630 ? -24.971 6.245 11.858 1.00 79.94 630 GLN A O 1
ATOM 4798 N N . TRP A 1 631 ? -26.301 4.792 10.771 1.00 82.19 631 TRP A N 1
ATOM 4799 C CA . TRP A 1 631 ? -26.009 3.667 11.662 1.00 82.19 631 TRP A CA 1
ATOM 4800 C C . TRP A 1 631 ? -24.526 3.289 11.601 1.00 82.19 631 TRP A C 1
ATOM 4802 O O . TRP A 1 631 ? -23.891 3.198 12.646 1.00 82.19 631 TRP A O 1
ATOM 4812 N N . VAL A 1 632 ? -23.962 3.101 10.404 1.00 75.62 632 VAL A N 1
ATOM 4813 C CA . VAL A 1 632 ? -22.546 2.730 10.229 1.00 75.62 632 VAL A CA 1
ATOM 4814 C C . VAL A 1 632 ? -21.620 3.809 10.789 1.00 75.62 632 VAL A C 1
ATOM 4816 O O . VAL A 1 632 ? -20.754 3.488 11.594 1.00 75.62 632 VAL A O 1
ATOM 4819 N N . SER A 1 633 ? -21.857 5.083 10.483 1.00 73.38 633 SER A N 1
ATOM 4820 C CA . SER A 1 633 ? -21.064 6.195 11.016 1.00 73.38 633 SER A CA 1
ATOM 4821 C C . SER A 1 633 ? -21.147 6.282 12.542 1.00 73.38 633 SER A C 1
ATOM 4823 O O . SER A 1 633 ? -20.122 6.432 13.198 1.00 73.38 633 SER A O 1
ATOM 4825 N N . ASN A 1 634 ? -22.330 6.110 13.142 1.00 73.94 634 ASN A N 1
ATOM 4826 C CA . ASN A 1 634 ? -22.461 6.083 14.601 1.00 73.94 634 ASN A CA 1
ATOM 4827 C C . ASN A 1 634 ? -21.676 4.918 15.228 1.00 73.94 634 ASN A C 1
ATOM 4829 O O . ASN A 1 634 ? -21.116 5.075 16.313 1.00 73.94 634 ASN A O 1
ATOM 4833 N N . ILE A 1 635 ? -21.625 3.762 14.554 1.00 70.38 635 ILE A N 1
ATOM 4834 C CA . ILE A 1 635 ? -20.809 2.617 14.973 1.00 70.38 635 ILE A CA 1
ATOM 4835 C C . ILE A 1 635 ? -19.322 2.970 14.892 1.00 70.38 635 ILE A C 1
ATOM 4837 O O . ILE A 1 635 ? -18.601 2.732 15.859 1.00 70.38 635 ILE A O 1
ATOM 4841 N N . GLU A 1 636 ? -18.854 3.513 13.771 1.00 64.81 636 GLU A N 1
ATOM 4842 C CA . GLU A 1 636 ? -17.445 3.872 13.554 1.00 64.81 636 GLU A CA 1
ATOM 4843 C C . GLU A 1 636 ? -16.974 4.973 14.526 1.00 64.81 636 GLU A C 1
ATOM 4845 O O . GLU A 1 636 ? -15.858 4.916 15.045 1.00 64.81 636 GLU A O 1
ATOM 4850 N N . ASP A 1 637 ? -17.866 5.907 14.865 1.00 62.06 637 ASP A N 1
ATOM 4851 C CA . ASP A 1 637 ? -17.645 6.977 15.845 1.00 62.06 637 ASP A CA 1
ATOM 4852 C C . ASP A 1 637 ? -17.743 6.506 17.308 1.00 62.06 637 ASP A C 1
ATOM 4854 O O . ASP A 1 637 ? -17.332 7.225 18.219 1.00 62.06 637 ASP A O 1
ATOM 4858 N N . GLY A 1 638 ? -18.330 5.333 17.568 1.00 61.31 638 GLY A N 1
ATOM 4859 C CA . GLY A 1 638 ? -18.514 4.807 18.929 1.00 61.31 638 GLY A CA 1
ATOM 4860 C C . GLY A 1 638 ? -19.616 5.461 19.726 1.00 61.31 638 GLY A C 1
ATOM 4861 O O . GLY A 1 638 ? -19.514 5.565 20.946 1.00 61.31 638 GLY A O 1
ATOM 4862 N N . ARG A 1 639 ? -20.665 5.916 19.046 1.00 68.38 639 ARG A N 1
ATOM 4863 C CA . ARG A 1 639 ? -21.797 6.574 19.688 1.00 68.38 639 ARG A CA 1
ATOM 4864 C C . ARG A 1 639 ? -22.733 5.552 20.321 1.00 68.38 639 ARG A C 1
ATOM 4866 O O . ARG A 1 639 ? -23.086 4.549 19.703 1.00 68.38 639 ARG A O 1
ATOM 4873 N N . THR A 1 640 ? -23.203 5.887 21.518 1.00 67.88 640 THR A N 1
ATOM 4874 C CA . THR A 1 640 ? -24.296 5.199 22.208 1.00 67.88 640 THR A CA 1
ATOM 4875 C C . THR A 1 640 ? -25.386 6.236 22.511 1.00 67.88 640 THR A C 1
ATOM 4877 O O . THR A 1 640 ? -25.089 7.234 23.171 1.00 67.88 640 THR A O 1
ATOM 4880 N N . PRO A 1 641 ? -26.637 6.058 22.043 1.00 72.69 641 PRO A N 1
ATOM 4881 C CA . PRO A 1 641 ? -27.132 4.936 21.249 1.00 72.69 641 PRO A CA 1
ATOM 4882 C C . PRO A 1 641 ? -26.554 4.933 19.826 1.00 72.69 641 PRO A C 1
ATOM 4884 O O . PRO A 1 641 ? -26.235 5.980 19.263 1.00 72.69 641 PRO A O 1
ATOM 4887 N N . VAL A 1 642 ? -26.425 3.738 19.256 1.00 74.44 642 VAL A N 1
ATOM 4888 C CA . VAL A 1 642 ? -25.890 3.522 17.909 1.00 74.44 642 VAL A CA 1
ATOM 4889 C C . VAL A 1 642 ? -26.921 3.918 16.856 1.00 74.44 642 VAL A C 1
ATOM 4891 O O . VAL A 1 642 ? -26.590 4.485 15.816 1.00 74.44 642 VAL A O 1
ATOM 4894 N N . GLY A 1 643 ? -28.194 3.634 17.113 1.00 74.94 643 GLY A N 1
ATOM 4895 C CA . GLY A 1 643 ? -29.244 3.988 16.176 1.00 74.94 643 GLY A CA 1
ATOM 4896 C C . GLY A 1 643 ? -29.573 5.476 16.208 1.00 74.94 643 GLY A C 1
ATOM 4897 O O . GLY A 1 643 ? -29.485 6.098 17.271 1.00 74.94 643 GLY A O 1
ATOM 4898 N N . PRO A 1 644 ? -30.038 6.040 15.081 1.00 69.38 644 PRO A N 1
ATOM 4899 C CA . PRO A 1 644 ? -30.464 7.432 14.999 1.00 69.38 644 PRO A CA 1
ATOM 4900 C C . PRO A 1 644 ? -31.596 7.720 15.998 1.00 69.38 644 PRO A C 1
ATOM 4902 O O . PRO A 1 644 ? -32.227 6.799 16.517 1.00 69.38 644 PRO A O 1
ATOM 4905 N N . LEU A 1 645 ? -31.870 8.992 16.294 1.00 61.94 645 LEU A N 1
ATOM 4906 C CA . LEU A 1 645 ? -32.912 9.377 17.258 1.00 61.94 645 LEU A CA 1
ATOM 4907 C C . LEU A 1 645 ? -34.256 8.674 16.966 1.00 61.94 645 LEU A C 1
ATOM 4909 O O . LEU A 1 645 ? -34.615 8.441 15.813 1.00 61.94 645 LEU A O 1
ATOM 4913 N N . ALA A 1 646 ? -35.005 8.323 18.019 1.00 50.62 646 ALA A N 1
ATOM 4914 C CA . ALA A 1 646 ? -36.176 7.434 17.952 1.00 50.62 646 ALA A CA 1
ATOM 4915 C C . ALA A 1 646 ? -37.285 7.876 16.967 1.00 50.62 646 ALA A C 1
ATOM 4917 O O . ALA A 1 646 ? -38.080 7.051 16.522 1.00 50.62 646 ALA A O 1
ATOM 4918 N N . ASN A 1 647 ? -37.325 9.155 16.589 1.00 52.38 647 ASN A N 1
ATOM 4919 C CA . ASN A 1 647 ? -38.243 9.725 15.598 1.00 52.38 647 ASN A CA 1
ATOM 4920 C C . ASN A 1 647 ? -37.868 9.436 14.128 1.00 52.38 647 ASN A C 1
ATOM 4922 O O . ASN A 1 647 ? -38.654 9.757 13.238 1.00 52.38 647 ASN A O 1
ATOM 4926 N N . LEU A 1 648 ? -36.702 8.838 13.867 1.00 52.22 648 LEU A N 1
ATOM 4927 C CA . LEU A 1 648 ? -36.231 8.447 12.532 1.00 52.22 648 LEU A CA 1
ATOM 4928 C C . LEU A 1 648 ? -36.419 6.949 12.239 1.00 52.22 648 LEU A C 1
ATOM 4930 O O . LEU A 1 648 ? -36.256 6.533 11.099 1.00 52.22 648 LEU A O 1
ATOM 4934 N N . ALA A 1 649 ? -36.793 6.133 13.230 1.00 48.50 649 ALA A N 1
ATOM 4935 C CA . ALA A 1 649 ? -36.811 4.682 13.074 1.00 48.50 649 ALA A CA 1
ATOM 4936 C C . ALA A 1 649 ? -38.004 4.189 12.226 1.00 48.50 649 ALA A C 1
ATOM 4938 O O . ALA A 1 649 ? -39.155 4.176 12.674 1.00 48.50 649 ALA A O 1
ATOM 4939 N N . GLY A 1 650 ? -37.724 3.713 11.008 1.00 48.28 650 GLY A N 1
ATOM 4940 C CA . GLY A 1 650 ? -38.682 2.952 10.198 1.00 48.28 650 GLY A CA 1
ATOM 4941 C C . GLY A 1 650 ? -39.798 3.770 9.537 1.00 48.28 650 GLY A C 1
ATOM 4942 O O . GLY A 1 650 ? -40.870 3.223 9.259 1.00 48.28 650 GLY A O 1
ATOM 4943 N N . LEU A 1 651 ? -39.567 5.059 9.275 1.00 40.84 651 LEU A N 1
ATOM 4944 C CA . LEU A 1 651 ? -40.342 5.837 8.310 1.00 40.84 651 LEU A CA 1
ATOM 4945 C C . LEU A 1 651 ? -39.455 6.086 7.092 1.00 40.84 651 LEU A C 1
ATOM 4947 O O . LEU A 1 651 ? -38.405 6.705 7.216 1.00 40.84 651 LEU A O 1
ATOM 4951 N N . VAL A 1 652 ? -39.898 5.638 5.914 1.00 36.69 652 VAL A N 1
ATOM 4952 C CA . VAL A 1 652 ? -39.281 5.965 4.620 1.00 36.69 652 VAL A CA 1
ATOM 4953 C C . VAL A 1 652 ? -39.449 7.470 4.370 1.00 36.69 652 VAL A C 1
ATOM 4955 O O . VAL A 1 652 ? -40.326 7.902 3.628 1.00 36.69 652 VAL A O 1
ATOM 4958 N N . ARG A 1 653 ? -38.663 8.308 5.043 1.00 38.38 653 ARG A N 1
ATOM 4959 C CA . ARG A 1 653 ? -38.417 9.683 4.623 1.00 38.38 653 ARG A CA 1
ATOM 4960 C C . ARG A 1 653 ? -37.028 9.690 4.022 1.00 38.38 653 ARG A C 1
ATOM 4962 O O . ARG A 1 653 ? -36.051 9.512 4.736 1.00 38.38 653 ARG A O 1
ATOM 4969 N N . SER A 1 654 ? -36.964 9.876 2.706 1.00 38.06 654 SER A N 1
ATOM 4970 C CA . SER A 1 654 ? -35.725 10.242 2.027 1.00 38.06 654 SER A CA 1
ATOM 4971 C C . SER A 1 654 ? -35.176 11.493 2.712 1.00 38.06 654 SER A C 1
ATOM 4973 O O . SER A 1 654 ? -35.792 12.562 2.627 1.00 38.06 654 SER A O 1
ATOM 4975 N N . LEU A 1 655 ? -34.069 11.366 3.435 1.00 37.81 655 LEU A N 1
ATOM 4976 C CA . LEU A 1 655 ? -33.331 12.523 3.912 1.00 37.81 655 LEU A CA 1
ATOM 4977 C C . LEU A 1 655 ? -32.611 13.079 2.685 1.00 37.81 655 LEU A C 1
ATOM 4979 O O . LEU A 1 655 ? -31.569 12.594 2.282 1.00 37.81 655 LEU A O 1
ATOM 4983 N N . LEU A 1 656 ? -33.226 14.055 2.016 1.00 35.22 656 LEU A N 1
ATOM 4984 C CA . LEU A 1 656 ? -32.660 14.669 0.817 1.00 35.22 656 LEU A CA 1
ATOM 4985 C C . LEU A 1 656 ? -31.318 15.342 1.152 1.00 35.22 656 LEU A C 1
ATOM 4987 O O . LEU A 1 656 ? -31.298 16.483 1.614 1.00 35.22 656 LEU A O 1
ATOM 4991 N N . ARG A 1 657 ? -30.200 14.659 0.874 1.00 34.25 657 ARG A N 1
ATOM 4992 C CA . ARG A 1 657 ? -28.904 15.291 0.605 1.00 34.25 657 ARG A CA 1
ATOM 4993 C C . ARG A 1 657 ? -28.041 14.460 -0.353 1.00 34.25 657 ARG A C 1
ATOM 4995 O O . ARG A 1 657 ? -27.783 13.296 -0.113 1.00 34.25 657 ARG A O 1
ATOM 5002 N N . ALA A 1 658 ? -27.627 15.166 -1.409 1.00 31.28 658 ALA A N 1
ATOM 5003 C CA . ALA A 1 658 ? -26.443 15.038 -2.264 1.00 31.28 658 ALA A CA 1
ATOM 5004 C C . ALA A 1 658 ? -26.041 13.659 -2.821 1.00 31.28 658 ALA A C 1
ATOM 5006 O O . ALA A 1 658 ? -25.457 12.882 -2.094 1.00 31.28 658 ALA A O 1
ATOM 5007 N N . ALA A 1 659 ? -26.232 13.510 -4.147 1.00 31.73 659 ALA A N 1
ATOM 5008 C CA . ALA A 1 659 ? -25.468 12.721 -5.136 1.00 31.73 659 ALA A CA 1
ATOM 5009 C C . ALA A 1 659 ? -25.114 11.246 -4.809 1.00 31.73 659 ALA A C 1
ATOM 5011 O O . ALA A 1 659 ? -24.943 10.866 -3.665 1.00 31.73 659 ALA A O 1
ATOM 5012 N N . PRO A 1 660 ? -24.980 10.361 -5.815 1.00 34.00 660 PRO A N 1
ATOM 5013 C CA . PRO A 1 660 ? -24.595 8.981 -5.558 1.00 34.00 660 PRO A CA 1
ATOM 5014 C C . PRO A 1 660 ? -23.104 8.940 -5.211 1.00 34.00 660 PRO A C 1
ATOM 5016 O O . PRO A 1 660 ? -22.261 8.718 -6.082 1.00 34.00 660 PRO A O 1
ATOM 5019 N N . ASP A 1 661 ? -22.767 9.152 -3.943 1.00 36.41 661 ASP A N 1
ATOM 5020 C CA . ASP A 1 661 ? -21.523 8.623 -3.412 1.00 36.41 661 ASP A CA 1
ATOM 5021 C C . ASP A 1 661 ? -21.577 7.106 -3.618 1.00 36.41 661 ASP A C 1
ATOM 5023 O O . ASP A 1 661 ? -22.576 6.442 -3.320 1.00 36.41 661 ASP A O 1
ATOM 5027 N N . ALA A 1 662 ? -20.534 6.554 -4.240 1.00 45.56 662 ALA A N 1
ATOM 5028 C CA . ALA A 1 662 ? -20.425 5.118 -4.435 1.00 45.56 662 ALA A CA 1
ATOM 5029 C C . ALA A 1 662 ? -20.639 4.429 -3.081 1.00 45.56 662 ALA A C 1
ATOM 5031 O O . ALA A 1 662 ? -19.989 4.802 -2.104 1.00 45.56 662 ALA A O 1
ATOM 5032 N N . ILE A 1 663 ? -21.551 3.452 -3.030 1.00 47.78 663 ILE A N 1
ATOM 5033 C CA . ILE A 1 663 ? -21.857 2.697 -1.812 1.00 47.78 663 ILE A CA 1
ATOM 5034 C C . ILE A 1 663 ? -20.537 2.170 -1.236 1.00 47.78 663 ILE A C 1
ATOM 5036 O O . ILE A 1 663 ? -19.878 1.338 -1.865 1.00 47.78 663 ILE A O 1
ATOM 5040 N N . GLN A 1 664 ? -20.140 2.672 -0.066 1.00 46.59 664 GLN A N 1
ATOM 5041 C CA . GLN A 1 664 ? -18.870 2.295 0.545 1.00 46.59 664 GLN A CA 1
ATOM 5042 C C . GLN A 1 664 ? -18.996 0.916 1.220 1.00 46.59 664 GLN A C 1
ATOM 5044 O O . GLN A 1 664 ? -20.025 0.616 1.840 1.00 46.59 664 GLN A O 1
ATOM 5049 N N . PRO A 1 665 ? -17.980 0.045 1.099 1.00 49.19 665 PRO A N 1
ATOM 5050 C CA . PRO A 1 665 ? -17.908 -1.177 1.890 1.00 49.19 665 PRO A CA 1
ATOM 5051 C C . PRO A 1 665 ? -17.749 -0.841 3.383 1.00 49.19 665 PRO A C 1
ATOM 5053 O O . PRO A 1 665 ? -17.125 0.154 3.737 1.00 49.19 665 PRO A O 1
ATOM 5056 N N . ILE A 1 666 ? -18.308 -1.677 4.262 1.00 57.25 666 ILE A N 1
ATOM 5057 C CA . ILE A 1 666 ? -18.134 -1.524 5.715 1.00 57.25 666 ILE A CA 1
ATOM 5058 C C . ILE A 1 666 ? -16.704 -1.904 6.105 1.00 57.25 666 ILE A C 1
ATOM 5060 O O . ILE A 1 666 ? -16.239 -2.981 5.726 1.00 57.25 666 ILE A O 1
ATOM 5064 N N . CYS A 1 667 ? -16.067 -1.093 6.949 1.00 58.62 667 CYS A N 1
ATOM 5065 C CA . CYS A 1 667 ? -14.868 -1.488 7.682 1.00 58.62 667 CYS A CA 1
ATOM 5066 C C . CYS A 1 667 ? -15.271 -2.189 8.995 1.00 58.62 667 CYS A C 1
ATOM 5068 O O . CYS A 1 667 ? -15.594 -1.535 9.990 1.00 58.62 667 CYS A O 1
ATOM 5070 N N . ILE A 1 668 ? -15.318 -3.528 9.012 1.00 61.34 668 ILE A N 1
ATOM 5071 C CA . ILE A 1 668 ? -15.755 -4.289 10.203 1.00 61.34 668 ILE A CA 1
ATOM 5072 C C . ILE A 1 668 ? -14.777 -4.094 11.368 1.00 61.34 668 ILE A C 1
ATOM 5074 O O . ILE A 1 668 ? -15.170 -4.113 12.530 1.00 61.34 668 ILE A O 1
ATOM 5078 N N . GLU A 1 669 ? -13.511 -3.842 11.073 1.00 54.88 669 GLU A N 1
ATOM 5079 C CA . GLU A 1 669 ? -12.463 -3.556 12.042 1.00 54.88 669 GLU A CA 1
ATOM 5080 C C . GLU A 1 669 ? -12.793 -2.279 12.842 1.00 54.88 669 GLU A C 1
ATOM 5082 O O . GLU A 1 669 ? -12.660 -2.265 14.071 1.00 54.88 669 GLU A O 1
ATOM 5087 N N . CYS A 1 670 ? -13.374 -1.262 12.191 1.00 54.75 670 CYS A N 1
ATOM 5088 C CA . CYS A 1 670 ? -13.929 -0.074 12.852 1.00 54.75 670 CYS A CA 1
ATOM 5089 C C . CYS A 1 670 ? -15.191 -0.386 13.680 1.00 54.75 670 CYS A C 1
ATOM 5091 O O . CYS A 1 670 ? -15.438 0.278 14.688 1.00 54.75 670 CYS A O 1
ATOM 5093 N N . ILE A 1 671 ? -15.969 -1.420 13.314 1.00 58.03 671 ILE A N 1
ATOM 5094 C CA . ILE A 1 671 ? -17.103 -1.975 14.094 1.00 58.03 671 ILE A CA 1
ATOM 5095 C C . ILE A 1 671 ? -16.640 -2.841 15.270 1.00 58.03 671 ILE A C 1
ATOM 5097 O O . ILE A 1 671 ? -17.378 -3.040 16.234 1.00 58.03 671 ILE A O 1
ATOM 5101 N N . VAL A 1 672 ? -15.390 -3.280 15.310 1.00 51.62 672 VAL A N 1
ATOM 5102 C CA . VAL A 1 672 ? -14.888 -4.011 16.475 1.00 51.62 672 VAL A CA 1
ATOM 5103 C C . VAL A 1 672 ? -14.539 -3.047 17.600 1.00 51.62 672 VAL A C 1
ATOM 5105 O O . VAL A 1 672 ? -14.954 -3.264 18.735 1.00 51.62 672 VAL A O 1
ATOM 5108 N N . ASN A 1 673 ? -13.898 -1.916 17.293 1.00 52.69 673 ASN A N 1
ATOM 5109 C CA . ASN A 1 673 ? -13.427 -1.005 18.331 1.00 52.69 673 ASN A CA 1
ATOM 5110 C C . ASN A 1 673 ? -13.594 0.482 17.957 1.00 52.69 673 ASN A C 1
ATOM 5112 O O . ASN A 1 673 ? -12.837 0.988 17.135 1.00 52.69 673 ASN A O 1
ATOM 5116 N N . PRO A 1 674 ? -14.506 1.234 18.593 1.00 42.09 674 PRO A N 1
ATOM 5117 C CA . PRO A 1 674 ? -14.775 2.603 18.173 1.00 42.09 674 PRO A CA 1
ATOM 5118 C C . PRO A 1 674 ? -14.159 3.664 19.097 1.00 42.09 674 PRO A C 1
ATOM 5120 O O . PRO A 1 674 ? -13.743 4.716 18.636 1.00 42.09 674 PRO A O 1
ATOM 5123 N N . ALA A 1 675 ? -13.932 3.340 20.379 1.00 35.78 675 ALA A N 1
ATOM 5124 C CA . ALA A 1 675 ? -12.985 4.060 21.244 1.00 35.78 675 ALA A CA 1
ATOM 5125 C C . ALA A 1 675 ? -11.554 4.037 20.659 1.00 35.78 675 ALA A C 1
ATOM 5127 O O . ALA A 1 675 ? -10.682 4.833 21.004 1.00 35.78 675 ALA A O 1
ATOM 5128 N N . LEU A 1 676 ? -11.337 3.109 19.731 1.00 39.62 676 LEU A N 1
ATOM 5129 C CA . LEU A 1 676 ? -10.145 2.927 18.944 1.00 39.62 676 LEU A CA 1
ATOM 5130 C C . LEU A 1 676 ? -10.170 3.656 17.598 1.00 39.62 676 LEU A C 1
ATOM 5132 O O . LEU A 1 676 ? -9.138 3.628 16.972 1.00 39.62 676 LEU A O 1
ATOM 5136 N N . SER A 1 677 ? -11.201 4.361 17.127 1.00 35.31 677 SER A N 1
ATOM 5137 C CA . SER A 1 677 ? -10.966 5.260 15.972 1.00 35.31 677 SER A CA 1
ATOM 5138 C C . SER A 1 677 ? -10.016 6.403 16.376 1.00 35.31 677 SER A C 1
ATOM 5140 O O . SER A 1 677 ? -9.087 6.751 15.650 1.00 35.31 677 SER A O 1
ATOM 5142 N N . TRP A 1 678 ? -10.146 6.872 17.622 1.00 33.56 678 TRP A N 1
ATOM 5143 C CA . TRP A 1 678 ? -9.216 7.796 18.280 1.00 33.56 678 TRP A CA 1
ATOM 5144 C C . TRP A 1 678 ? -7.992 7.080 18.869 1.00 33.56 678 TRP A C 1
ATOM 5146 O O . TRP A 1 678 ? -6.879 7.591 18.791 1.00 33.56 678 TRP A O 1
ATOM 5156 N N . GLY A 1 679 ? -8.175 5.882 19.434 1.00 29.91 679 GLY A N 1
ATOM 5157 C CA . GLY A 1 679 ? -7.088 5.047 19.953 1.00 29.91 679 GLY A CA 1
ATOM 5158 C C . GLY A 1 679 ? -6.165 4.451 18.881 1.00 29.91 679 GLY A C 1
ATOM 5159 O O . GLY A 1 679 ? -4.979 4.374 19.143 1.00 29.91 679 GLY A O 1
ATOM 5160 N N . TRP A 1 680 ? -6.653 4.103 17.684 1.00 31.67 680 TRP A N 1
ATOM 5161 C CA . TRP A 1 680 ? -5.891 3.643 16.503 1.00 31.67 680 TRP A CA 1
ATOM 5162 C C . TRP A 1 680 ? -5.198 4.802 15.815 1.00 31.67 680 TRP A C 1
ATOM 5164 O O . TRP A 1 680 ? -4.021 4.670 15.512 1.00 31.67 680 TRP A O 1
ATOM 5174 N N . ALA A 1 681 ? -5.831 5.977 15.721 1.00 34.22 681 ALA A N 1
ATOM 5175 C CA . ALA A 1 681 ? -5.108 7.213 15.407 1.00 34.22 681 ALA A CA 1
ATOM 5176 C C . ALA A 1 681 ? -3.947 7.493 16.394 1.00 34.22 681 ALA A C 1
ATOM 5178 O O . ALA A 1 681 ? -3.081 8.315 16.111 1.00 34.22 681 ALA A O 1
ATOM 5179 N N . MET A 1 682 ? -3.920 6.807 17.547 1.00 33.81 682 MET A N 1
ATOM 5180 C CA . MET A 1 682 ? -2.859 6.844 18.556 1.00 33.81 682 MET A CA 1
ATOM 5181 C C . MET A 1 682 ? -2.050 5.532 18.709 1.00 33.81 682 MET A C 1
ATOM 5183 O O . MET A 1 682 ? -1.051 5.556 19.430 1.00 33.81 682 MET A O 1
ATOM 5187 N N . SER A 1 683 ? -2.457 4.404 18.106 1.00 32.16 683 SER A N 1
ATOM 5188 C CA . SER A 1 683 ? -1.890 3.058 18.339 1.00 32.16 683 SER A CA 1
ATOM 5189 C C . SER A 1 683 ? -1.534 2.287 17.071 1.00 32.16 683 SER A C 1
ATOM 5191 O O . SER A 1 683 ? -0.732 1.360 17.153 1.00 32.16 683 SER A O 1
ATOM 5193 N N . SER A 1 684 ? -2.121 2.611 15.917 1.00 30.97 684 SER A N 1
ATOM 5194 C CA . SER A 1 684 ? -1.783 2.003 14.628 1.00 30.97 684 SER A CA 1
ATOM 5195 C C . SER A 1 684 ? -0.801 2.895 13.874 1.00 30.97 684 SER A C 1
ATOM 5197 O O . SER A 1 684 ? -1.065 3.387 12.781 1.00 30.97 684 SER A O 1
ATOM 5199 N N . ASP A 1 685 ? 0.381 3.025 14.459 1.00 37.41 685 ASP A N 1
ATOM 5200 C CA . ASP A 1 685 ? 1.592 3.573 13.846 1.00 37.41 685 ASP A CA 1
ATOM 5201 C C . ASP A 1 685 ? 2.201 2.604 12.803 1.00 37.41 685 ASP A C 1
ATOM 5203 O O . ASP A 1 685 ? 3.401 2.616 12.550 1.00 37.41 685 ASP A O 1
ATOM 5207 N N . ASN A 1 686 ? 1.391 1.748 12.167 1.00 34.84 686 ASN A N 1
ATOM 5208 C CA . ASN A 1 686 ? 1.850 0.981 11.005 1.00 34.84 686 ASN A CA 1
ATOM 5209 C C . ASN A 1 686 ? 1.822 1.807 9.713 1.00 34.84 686 ASN A C 1
ATOM 5211 O O . ASN A 1 686 ? 2.594 1.500 8.809 1.00 34.84 686 ASN A O 1
ATOM 5215 N N . ASP A 1 687 ? 1.011 2.871 9.658 1.00 31.72 687 ASP A N 1
ATOM 5216 C CA . ASP A 1 687 ? 1.009 3.838 8.551 1.00 31.72 687 ASP A CA 1
ATOM 5217 C C . ASP A 1 687 ? 1.596 5.212 8.928 1.00 31.72 687 ASP A C 1
ATOM 5219 O O . ASP A 1 687 ? 1.869 6.015 8.031 1.00 31.72 687 ASP A O 1
ATOM 5223 N N . ASP A 1 688 ? 1.836 5.496 10.219 1.00 39.78 688 ASP A N 1
ATOM 5224 C CA . ASP A 1 688 ? 2.518 6.731 10.644 1.00 39.78 688 ASP A CA 1
ATOM 5225 C C . ASP A 1 688 ? 3.243 6.680 12.007 1.00 39.78 688 ASP A C 1
ATOM 5227 O O . ASP A 1 688 ? 2.862 7.357 12.957 1.00 39.78 688 ASP A O 1
ATOM 5231 N N . PRO A 1 689 ? 4.368 5.975 12.098 1.00 29.92 689 PRO A N 1
ATOM 5232 C CA . PRO A 1 689 ? 5.154 5.886 13.330 1.00 29.92 689 PRO A CA 1
ATOM 5233 C C . PRO A 1 689 ? 5.880 7.173 13.756 1.00 29.92 689 PRO A C 1
ATOM 5235 O O . PRO A 1 689 ? 6.572 7.174 14.775 1.00 29.92 689 PRO A O 1
ATOM 5238 N N . PHE A 1 690 ? 5.738 8.289 13.024 1.00 32.81 690 PHE A N 1
ATOM 5239 C CA . PHE A 1 690 ? 6.547 9.500 13.253 1.00 32.81 690 PHE A CA 1
ATOM 5240 C C . PHE A 1 690 ? 5.775 10.805 13.346 1.00 32.81 690 PHE A C 1
ATOM 5242 O O . PHE A 1 690 ? 6.402 11.867 13.403 1.00 32.81 690 PHE A O 1
ATOM 5249 N N . GLY A 1 691 ? 4.441 10.778 13.292 1.00 29.17 691 GLY A N 1
ATOM 5250 C CA . GLY A 1 691 ? 3.694 12.006 13.010 1.00 29.17 691 GLY A CA 1
ATOM 5251 C C . GLY A 1 691 ? 4.121 12.627 11.672 1.00 29.17 691 GLY A C 1
ATOM 5252 O O . GLY A 1 691 ? 3.928 13.826 11.435 1.00 29.17 691 GLY A O 1
ATOM 5253 N N . ILE A 1 692 ? 4.711 11.817 10.782 1.00 31.39 692 ILE A N 1
ATOM 5254 C CA . ILE A 1 692 ? 5.014 12.209 9.419 1.00 31.39 692 ILE A CA 1
ATOM 5255 C C . ILE A 1 692 ? 3.700 12.449 8.690 1.00 31.39 692 ILE A C 1
ATOM 5257 O O . ILE A 1 692 ? 3.752 13.222 7.764 1.00 31.39 692 ILE A O 1
ATOM 5261 N N . VAL A 1 693 ? 2.509 11.997 9.102 1.00 31.23 693 VAL A N 1
ATOM 5262 C CA . VAL A 1 693 ? 1.224 12.433 8.503 1.00 31.23 693 VAL A CA 1
ATOM 5263 C C . VAL A 1 693 ? 0.991 13.943 8.627 1.00 31.23 693 VAL A C 1
ATOM 5265 O O . VAL A 1 693 ? 0.279 14.506 7.803 1.00 31.23 693 VAL A O 1
ATOM 5268 N N . GLY A 1 694 ? 1.679 14.676 9.507 1.00 27.72 694 GLY A N 1
ATOM 5269 C CA . GLY A 1 694 ? 1.741 16.140 9.378 1.00 27.72 694 GLY A CA 1
ATOM 5270 C C . GLY A 1 694 ? 2.440 16.590 8.081 1.00 27.72 694 GLY A C 1
ATOM 5271 O O . GLY A 1 694 ? 1.967 17.476 7.373 1.00 27.72 694 GLY A O 1
ATOM 5272 N N . MET A 1 695 ? 3.539 15.924 7.723 1.00 30.95 695 MET A N 1
ATOM 5273 C CA . MET A 1 695 ? 4.341 16.165 6.519 1.00 30.95 695 MET A CA 1
ATOM 5274 C C . MET A 1 695 ? 3.823 15.411 5.287 1.00 30.95 695 MET A C 1
ATOM 5276 O O . MET A 1 695 ? 3.571 16.043 4.283 1.00 30.95 695 MET A O 1
ATOM 5280 N N . ALA A 1 696 ? 3.614 14.097 5.339 1.00 25.98 696 ALA A N 1
ATOM 5281 C CA . ALA A 1 696 ? 2.956 13.215 4.385 1.00 25.98 696 ALA A CA 1
ATOM 5282 C C . ALA A 1 696 ? 1.469 13.517 4.190 1.00 25.98 696 ALA A C 1
ATOM 5284 O O . ALA A 1 696 ? 0.971 13.222 3.122 1.00 25.98 696 ALA A O 1
ATOM 5285 N N . GLY A 1 697 ? 0.753 14.121 5.137 1.00 25.81 697 GLY A N 1
ATOM 5286 C CA . GLY A 1 697 ? -0.604 14.647 4.936 1.00 25.81 697 GLY A CA 1
ATOM 5287 C C . GLY A 1 697 ? -0.592 16.032 4.293 1.00 25.81 697 GLY A C 1
ATOM 5288 O O . GLY A 1 697 ? -1.435 16.309 3.449 1.00 25.81 697 GLY A O 1
ATOM 5289 N N . ALA A 1 698 ? 0.417 16.866 4.566 1.00 27.42 698 ALA A N 1
ATOM 5290 C CA . ALA A 1 698 ? 0.667 18.086 3.794 1.00 27.42 698 ALA A CA 1
ATOM 5291 C C . ALA A 1 698 ? 1.229 17.792 2.389 1.00 27.42 698 ALA A C 1
ATOM 5293 O O . ALA A 1 698 ? 0.874 18.469 1.431 1.00 27.42 698 ALA A O 1
ATOM 5294 N N . ILE A 1 699 ? 2.041 16.745 2.237 1.00 28.23 699 ILE A N 1
ATOM 5295 C CA . ILE A 1 699 ? 2.583 16.226 0.980 1.00 28.23 699 ILE A CA 1
ATOM 5296 C C . ILE A 1 699 ? 1.504 15.435 0.240 1.00 28.23 699 ILE A C 1
ATOM 5298 O O . ILE A 1 699 ? 1.377 15.649 -0.945 1.00 28.23 699 ILE A O 1
ATOM 5302 N N . ARG A 1 700 ? 0.659 14.605 0.868 1.00 28.73 700 ARG A N 1
ATOM 5303 C CA . ARG A 1 700 ? -0.544 14.003 0.242 1.00 28.73 700 ARG A CA 1
ATOM 5304 C C . ARG A 1 700 ? -1.612 15.055 -0.016 1.00 28.73 700 ARG A C 1
ATOM 5306 O O . ARG A 1 700 ? -2.365 14.898 -0.958 1.00 28.73 700 ARG A O 1
ATOM 5313 N N . GLY A 1 701 ? -1.663 16.139 0.748 1.00 27.36 701 GLY A N 1
ATOM 5314 C CA . GLY A 1 701 ? -2.498 17.307 0.475 1.00 27.36 701 GLY A CA 1
ATOM 5315 C C . GLY A 1 701 ? -1.968 18.134 -0.696 1.00 27.36 701 GLY A C 1
ATOM 5316 O O . GLY A 1 701 ? -2.750 18.682 -1.462 1.00 27.36 701 GLY A O 1
ATOM 5317 N N . ALA A 1 702 ? -0.651 18.165 -0.908 1.00 27.75 702 ALA A N 1
ATOM 5318 C CA . ALA A 1 702 ? -0.021 18.889 -2.007 1.00 27.75 702 ALA A CA 1
ATOM 5319 C C . ALA A 1 702 ? 0.173 18.041 -3.283 1.00 27.75 702 ALA A C 1
ATOM 5321 O O . ALA A 1 702 ? 0.008 18.555 -4.382 1.00 27.75 702 ALA A O 1
ATOM 5322 N N . ILE A 1 703 ? 0.419 16.735 -3.158 1.00 26.36 703 ILE A N 1
ATOM 5323 C CA . ILE A 1 703 ? 0.379 15.701 -4.210 1.00 26.36 703 ILE A CA 1
ATOM 5324 C C . ILE A 1 703 ? -1.073 15.378 -4.548 1.00 26.36 703 ILE A C 1
ATOM 5326 O O . ILE A 1 703 ? -1.414 15.271 -5.715 1.00 26.36 703 ILE A O 1
ATOM 5330 N N . GLY A 1 704 ? -1.962 15.318 -3.560 1.00 27.25 704 GLY A N 1
ATOM 5331 C CA . GLY A 1 704 ? -3.410 15.360 -3.748 1.00 27.25 704 GLY A CA 1
ATOM 5332 C C . GLY A 1 704 ? -3.853 16.699 -4.320 1.00 27.25 704 GLY A C 1
ATOM 5333 O O . GLY A 1 704 ? -4.810 16.725 -5.074 1.00 27.25 704 GLY A O 1
ATOM 5334 N N . GLY A 1 705 ? -3.110 17.783 -4.082 1.00 27.55 705 GLY A N 1
ATOM 5335 C CA . GLY A 1 705 ? -3.203 19.067 -4.780 1.00 27.55 705 GLY A CA 1
ATOM 5336 C C . GLY A 1 705 ? -2.837 18.954 -6.263 1.00 27.55 705 GLY A C 1
ATOM 5337 O O . GLY A 1 705 ? -3.534 19.489 -7.112 1.00 27.55 705 GLY A O 1
ATOM 5338 N N . ILE A 1 706 ? -1.804 18.181 -6.600 1.00 28.20 706 ILE A N 1
ATOM 5339 C CA . ILE A 1 706 ? -1.411 17.868 -7.985 1.00 28.20 706 ILE A CA 1
ATOM 5340 C C . ILE A 1 706 ? -2.434 16.921 -8.645 1.00 28.20 706 ILE A C 1
ATOM 5342 O O . ILE A 1 706 ? -2.859 17.163 -9.773 1.00 28.20 706 ILE A O 1
ATOM 5346 N N . ALA A 1 707 ? -2.909 15.898 -7.930 1.00 26.88 707 ALA A N 1
ATOM 5347 C CA . ALA A 1 707 ? -3.929 14.958 -8.392 1.00 26.88 707 ALA A CA 1
ATOM 5348 C C . ALA A 1 707 ? -5.324 15.599 -8.488 1.00 26.88 707 ALA A C 1
ATOM 5350 O O . ALA A 1 707 ? -6.099 15.233 -9.365 1.00 26.88 707 ALA A O 1
ATOM 5351 N N . SER A 1 708 ? -5.638 16.587 -7.644 1.00 29.19 708 SER A N 1
ATOM 5352 C CA . SER A 1 708 ? -6.867 17.393 -7.712 1.00 29.19 708 SER A CA 1
ATOM 5353 C C . SER A 1 708 ? -6.777 18.516 -8.740 1.00 29.19 708 SER A C 1
ATOM 5355 O O . SER A 1 708 ? -7.799 18.856 -9.313 1.00 29.19 708 SER A O 1
ATOM 5357 N N . GLN A 1 709 ? -5.579 19.004 -9.079 1.00 29.70 709 GLN A N 1
ATOM 5358 C CA . GLN A 1 709 ? -5.349 19.810 -10.287 1.00 29.70 709 GLN A CA 1
ATOM 5359 C C . GLN A 1 709 ? -5.462 18.965 -11.572 1.00 29.70 709 GLN A C 1
ATOM 5361 O O . GLN A 1 709 ? -5.660 19.503 -12.660 1.00 29.70 709 GLN A O 1
ATOM 5366 N N . CYS A 1 710 ? -5.329 17.636 -11.487 1.00 27.72 710 CYS A N 1
ATOM 5367 C CA . CYS A 1 710 ? -5.669 16.681 -12.557 1.00 27.72 710 CYS A CA 1
ATOM 5368 C C . CYS A 1 710 ? -7.104 16.120 -12.446 1.00 27.72 710 CYS A C 1
ATOM 5370 O O . CYS A 1 710 ? -7.522 15.309 -13.273 1.00 27.72 710 CYS A O 1
ATOM 5372 N N . LYS A 1 711 ? -7.903 16.560 -11.466 1.00 27.72 711 LYS A N 1
ATOM 5373 C CA . LYS A 1 711 ? -9.356 16.329 -11.396 1.00 27.72 711 LYS A CA 1
ATOM 5374 C C . LYS A 1 711 ? -10.068 17.642 -11.754 1.00 27.72 711 LYS A C 1
ATOM 5376 O O . LYS A 1 711 ? -9.461 18.702 -11.642 1.00 27.72 711 LYS A O 1
ATOM 5381 N N . PRO A 1 712 ? -11.305 17.623 -12.275 1.00 30.20 712 PRO A N 1
ATOM 5382 C CA . PRO A 1 712 ? -12.018 18.871 -12.453 1.00 30.20 712 PRO A CA 1
ATOM 5383 C C . PRO A 1 712 ? -12.284 19.358 -11.034 1.00 30.20 712 PRO A C 1
ATOM 5385 O O . PRO A 1 712 ? -12.829 18.601 -10.229 1.00 30.20 712 PRO A O 1
ATOM 5388 N N . THR A 1 713 ? -11.848 20.565 -10.691 1.00 38.28 713 THR A N 1
ATOM 5389 C CA . THR A 1 713 ? -12.189 21.171 -9.408 1.00 38.28 713 THR A CA 1
ATOM 5390 C C . THR A 1 713 ? -13.713 21.129 -9.288 1.00 38.28 713 THR A C 1
ATOM 5392 O O . THR A 1 713 ? -14.409 21.852 -10.001 1.00 38.28 713 THR A O 1
ATOM 5395 N N . GLN A 1 714 ? -14.259 20.232 -8.462 1.00 48.69 714 GLN A N 1
ATOM 5396 C CA . GLN A 1 714 ? -15.668 20.295 -8.100 1.00 48.69 714 GLN A CA 1
ATOM 5397 C C . GLN A 1 714 ? -15.789 21.499 -7.175 1.00 48.69 714 GLN A C 1
ATOM 5399 O O . GLN A 1 714 ? -15.514 21.414 -5.982 1.00 48.69 714 GLN A O 1
ATOM 5404 N N . LEU A 1 715 ? -16.103 22.649 -7.767 1.00 60.12 715 LEU A N 1
ATOM 5405 C CA . LEU A 1 715 ? -16.437 23.852 -7.022 1.00 60.12 715 LEU A CA 1
ATOM 5406 C C . LEU A 1 715 ? -17.646 23.530 -6.147 1.00 60.12 715 LEU A C 1
ATOM 5408 O O . LEU A 1 715 ? -18.674 23.068 -6.650 1.00 60.12 715 LEU A O 1
ATOM 5412 N N . THR A 1 716 ? -17.509 23.724 -4.839 1.00 77.19 716 THR A N 1
ATOM 5413 C CA . THR A 1 716 ? -18.607 23.450 -3.911 1.00 77.19 716 THR A CA 1
ATOM 5414 C C . THR A 1 716 ? -19.694 24.512 -4.065 1.00 77.19 716 THR A C 1
ATOM 5416 O O . THR A 1 716 ? -19.427 25.645 -4.470 1.00 77.19 716 THR A O 1
ATOM 5419 N N . VAL A 1 717 ? -20.933 24.170 -3.705 1.00 76.56 717 VAL A N 1
ATOM 5420 C CA . VAL A 1 717 ? -22.052 25.129 -3.695 1.00 76.56 717 VAL A CA 1
ATOM 5421 C C . VAL A 1 717 ? -21.709 26.364 -2.848 1.00 76.56 717 VAL A C 1
ATOM 5423 O O . VAL A 1 717 ? -21.957 27.485 -3.282 1.00 76.56 717 VAL A O 1
ATOM 5426 N N . GLU A 1 718 ? -21.020 26.183 -1.716 1.00 80.94 718 GLU A N 1
ATOM 5427 C CA . GLU A 1 718 ? -20.556 27.296 -0.875 1.00 80.94 718 GLU A CA 1
ATOM 5428 C C . GLU A 1 718 ? -19.542 28.208 -1.575 1.00 80.94 718 GLU A C 1
ATOM 5430 O O . GLU A 1 718 ? -19.600 29.421 -1.402 1.00 80.94 718 GLU A O 1
ATOM 5435 N N . GLN A 1 719 ? -18.641 27.668 -2.402 1.00 81.06 719 GLN A N 1
ATOM 5436 C CA . GLN A 1 719 ? -17.695 28.489 -3.168 1.00 81.06 719 GLN A CA 1
ATOM 5437 C C . GLN A 1 719 ? -18.406 29.341 -4.228 1.00 81.06 719 GLN A C 1
ATOM 5439 O O . GLN A 1 719 ? -18.055 30.505 -4.421 1.00 81.06 719 GLN A O 1
ATOM 5444 N N . LEU A 1 720 ? -19.433 28.789 -4.881 1.00 85.50 720 LEU A N 1
ATOM 5445 C CA . LEU A 1 720 ? -20.235 29.508 -5.876 1.00 85.50 720 LEU A CA 1
ATOM 5446 C C . LEU A 1 720 ? -21.093 30.602 -5.234 1.00 85.50 720 LEU A C 1
ATOM 5448 O O . LEU A 1 720 ? -21.191 31.710 -5.768 1.00 85.50 720 LEU A O 1
ATOM 5452 N N . ILE A 1 721 ? -21.685 30.308 -4.074 1.00 87.56 721 ILE A N 1
ATOM 5453 C CA . ILE A 1 721 ? -22.453 31.287 -3.302 1.00 87.56 721 ILE A CA 1
ATOM 5454 C C . ILE A 1 721 ? -21.528 32.392 -2.809 1.00 87.56 721 ILE A C 1
ATOM 5456 O O . ILE A 1 721 ? -21.845 33.557 -3.020 1.00 87.56 721 ILE A O 1
ATOM 5460 N N . ALA A 1 722 ? -20.373 32.049 -2.234 1.00 84.00 722 ALA A N 1
ATOM 5461 C CA . ALA A 1 722 ? -19.411 33.023 -1.732 1.00 84.00 722 ALA A CA 1
ATOM 5462 C C . ALA A 1 722 ? -18.928 33.992 -2.822 1.00 84.00 722 ALA A C 1
ATOM 5464 O O . ALA A 1 722 ? -18.761 35.180 -2.547 1.00 84.00 722 ALA A O 1
ATOM 5465 N N . ASP A 1 723 ? -18.740 33.539 -4.069 1.00 88.69 723 ASP A N 1
ATOM 5466 C CA . ASP A 1 723 ? -18.394 34.466 -5.150 1.00 88.69 723 ASP A CA 1
ATOM 5467 C C . ASP A 1 723 ? -19.583 35.334 -5.595 1.00 88.69 723 ASP A C 1
ATOM 5469 O O . ASP A 1 723 ? -19.399 36.533 -5.836 1.00 88.69 723 ASP A O 1
ATOM 5473 N N . ALA A 1 724 ? -20.792 34.763 -5.664 1.00 86.25 724 ALA A N 1
ATOM 5474 C CA . ALA A 1 724 ? -22.015 35.475 -6.040 1.00 86.25 724 ALA A CA 1
ATOM 5475 C C . ALA A 1 724 ? -22.441 36.521 -4.992 1.00 86.25 724 ALA A C 1
ATOM 5477 O O . ALA A 1 724 ? -22.941 37.593 -5.346 1.00 86.25 724 ALA A O 1
ATOM 5478 N N . THR A 1 725 ? -22.218 36.246 -3.708 1.00 86.06 725 THR A N 1
ATOM 5479 C CA . THR A 1 725 ? -22.512 37.164 -2.599 1.00 86.06 725 THR A CA 1
ATOM 5480 C C . THR A 1 725 ? -21.319 38.051 -2.231 1.00 86.06 725 THR A C 1
ATOM 5482 O O . THR A 1 725 ? -21.494 39.077 -1.572 1.00 86.06 725 THR A O 1
ATOM 5485 N N . GLY A 1 726 ? -20.122 37.714 -2.717 1.00 71.31 726 GLY A N 1
ATOM 5486 C CA . GLY A 1 726 ? -18.889 38.469 -2.523 1.00 71.31 726 GLY A CA 1
ATOM 5487 C C . GLY A 1 726 ? -18.831 39.803 -3.282 1.00 71.31 726 GLY A C 1
ATOM 5488 O O . GLY A 1 726 ? -19.620 40.077 -4.185 1.00 71.31 726 GLY A O 1
ATOM 5489 N N . ALA A 1 727 ? -17.853 40.638 -2.912 1.00 63.12 727 ALA A N 1
ATOM 5490 C CA . ALA A 1 727 ? -17.602 42.002 -3.407 1.00 63.12 727 ALA A CA 1
ATOM 5491 C C . ALA A 1 727 ? -18.843 42.925 -3.419 1.00 63.12 727 ALA A C 1
ATOM 5493 O O . ALA A 1 727 ? -19.558 43.071 -4.424 1.00 63.12 727 ALA A O 1
ATOM 5494 N N . GLN A 1 728 ? -19.052 43.604 -2.291 1.00 73.75 728 GLN A N 1
ATOM 5495 C CA . GLN A 1 728 ? -19.999 44.710 -2.181 1.00 73.75 728 GLN A CA 1
ATOM 5496 C C . GLN A 1 728 ? -19.479 45.915 -2.977 1.00 73.75 728 GLN A C 1
ATOM 5498 O O . GLN A 1 728 ? -18.285 46.206 -2.958 1.00 73.75 728 GLN A O 1
ATOM 5503 N N . ASN A 1 729 ? -20.357 46.579 -3.728 1.00 74.88 729 ASN A N 1
ATOM 5504 C CA . ASN A 1 729 ? -20.023 47.855 -4.366 1.00 74.88 729 ASN A CA 1
ATOM 5505 C C . ASN A 1 729 ? -20.104 49.002 -3.341 1.00 74.88 729 ASN A C 1
ATOM 5507 O O . ASN A 1 729 ? -20.506 48.790 -2.199 1.00 74.88 729 ASN A O 1
ATOM 5511 N N . ASP A 1 730 ? -19.832 50.232 -3.776 1.00 69.69 730 ASP A N 1
ATOM 5512 C CA . ASP A 1 730 ? -19.902 51.439 -2.933 1.00 69.69 730 ASP A CA 1
ATOM 5513 C C . ASP A 1 730 ? -21.293 51.687 -2.306 1.00 69.69 730 ASP A C 1
ATOM 5515 O O . ASP A 1 730 ? -21.429 52.479 -1.379 1.00 69.69 730 ASP A O 1
ATOM 5519 N N . THR A 1 731 ? -22.335 50.994 -2.785 1.00 73.12 731 THR A N 1
ATOM 5520 C CA . THR A 1 731 ? -23.703 51.038 -2.242 1.00 73.12 731 THR A CA 1
ATOM 5521 C C . THR A 1 731 ? -24.048 49.839 -1.345 1.00 73.12 731 THR A C 1
ATOM 5523 O O . THR A 1 731 ? -25.210 49.678 -0.986 1.00 73.12 731 THR A O 1
ATOM 5526 N N . GLY A 1 732 ? -23.091 48.960 -1.023 1.00 79.88 732 GLY A N 1
ATOM 5527 C CA . GLY A 1 732 ? -23.258 47.820 -0.109 1.00 79.88 732 GLY A CA 1
ATOM 5528 C C . GLY A 1 732 ? -23.993 46.590 -0.669 1.00 79.88 732 GLY A C 1
ATOM 5529 O O . GLY A 1 732 ? -24.202 45.623 0.063 1.00 79.88 732 GLY A O 1
ATOM 5530 N N . LEU A 1 733 ? -24.393 46.576 -1.946 1.00 84.44 733 LEU A N 1
ATOM 5531 C CA . LEU A 1 733 ? -25.105 45.442 -2.562 1.00 84.44 733 LEU A CA 1
ATOM 5532 C C . LEU A 1 733 ? -24.125 44.376 -3.063 1.00 84.44 733 LEU A C 1
ATOM 5534 O O . LEU A 1 733 ? -23.089 44.724 -3.630 1.00 84.44 733 LEU A O 1
ATOM 5538 N N . SER A 1 734 ? -24.463 43.091 -2.929 1.00 88.94 734 SER A N 1
ATOM 5539 C CA . SER A 1 734 ? -23.676 41.960 -3.454 1.00 88.94 734 SER A CA 1
ATOM 5540 C C . SER A 1 734 ? -23.700 41.882 -4.989 1.00 88.94 734 SER A C 1
ATOM 5542 O O . SER A 1 734 ? -24.573 42.474 -5.632 1.00 88.94 734 SER A O 1
ATOM 5544 N N . LYS A 1 735 ? -22.761 41.152 -5.621 1.00 90.19 735 LYS A N 1
ATOM 5545 C CA . LYS A 1 735 ? -22.790 40.937 -7.088 1.00 90.19 735 LYS A CA 1
ATOM 5546 C C . LYS A 1 735 ? -24.131 40.358 -7.544 1.00 90.19 735 LYS A C 1
ATOM 5548 O O . LYS A 1 735 ? -24.690 40.831 -8.534 1.00 90.19 735 LYS A O 1
ATOM 5553 N N . LEU A 1 736 ? -24.652 39.382 -6.804 1.00 91.00 736 LEU A N 1
ATOM 5554 C CA . LEU A 1 736 ? -25.936 38.753 -7.071 1.00 91.00 736 LEU A CA 1
ATOM 5555 C C . LEU A 1 736 ? -27.107 39.725 -6.916 1.00 91.00 736 LEU A C 1
ATOM 5557 O O . LEU A 1 736 ? -27.933 39.799 -7.821 1.00 91.00 736 LEU A O 1
ATOM 5561 N N . ALA A 1 737 ? -27.155 40.515 -5.840 1.00 88.50 737 ALA A N 1
ATOM 5562 C CA . ALA A 1 737 ? -28.228 41.486 -5.635 1.00 88.50 737 ALA A CA 1
ATOM 5563 C C . ALA A 1 737 ? -28.263 42.549 -6.742 1.00 88.50 737 ALA A C 1
ATOM 5565 O O . ALA A 1 737 ? -29.334 42.925 -7.208 1.00 88.50 737 ALA A O 1
ATOM 5566 N N . ARG A 1 738 ? -27.097 42.978 -7.239 1.00 87.56 738 ARG A N 1
ATOM 5567 C CA . ARG A 1 738 ? -27.004 43.902 -8.383 1.00 87.56 738 ARG A CA 1
ATOM 5568 C C . ARG A 1 738 ? -27.456 43.261 -9.692 1.00 87.56 738 ARG A C 1
ATOM 5570 O O . ARG A 1 738 ? -28.122 43.908 -10.497 1.00 87.56 738 ARG A O 1
ATOM 5577 N N . ALA A 1 739 ? -27.074 42.004 -9.923 1.00 87.06 739 ALA A N 1
ATOM 5578 C CA . ALA A 1 739 ? -27.522 41.260 -11.094 1.00 87.06 739 ALA A CA 1
ATOM 5579 C C . ALA A 1 739 ? -29.045 41.067 -11.063 1.00 87.06 739 ALA A C 1
ATOM 5581 O O . ALA A 1 739 ? -29.697 41.274 -12.077 1.00 87.06 739 ALA A O 1
ATOM 5582 N N . TRP A 1 740 ? -29.608 40.755 -9.897 1.00 87.75 740 TRP A N 1
ATOM 5583 C CA . TRP A 1 740 ? -31.047 40.633 -9.688 1.00 87.75 740 TRP A CA 1
ATOM 5584 C C . TRP A 1 740 ? -31.793 41.938 -9.963 1.00 87.75 740 TRP A C 1
ATOM 5586 O O . TRP A 1 740 ? -32.747 41.945 -10.732 1.00 87.75 740 TRP A O 1
ATOM 5596 N N . ASP A 1 741 ? -31.331 43.051 -9.386 1.00 82.38 741 ASP A N 1
ATOM 5597 C CA . ASP A 1 741 ? -31.977 44.363 -9.521 1.00 82.38 741 ASP A CA 1
ATOM 5598 C C . ASP A 1 741 ? -32.040 44.811 -10.992 1.00 82.38 741 ASP A C 1
ATOM 5600 O O . ASP A 1 741 ? -33.065 45.301 -11.461 1.00 82.38 741 ASP A O 1
ATOM 5604 N N . LYS A 1 742 ? -30.987 44.516 -11.772 1.00 78.19 742 LYS A N 1
ATOM 5605 C CA . LYS A 1 742 ? -30.930 44.764 -13.226 1.00 78.19 742 LYS A CA 1
ATOM 5606 C C . LYS A 1 742 ? -32.000 44.002 -14.026 1.00 78.19 742 LYS A C 1
ATOM 5608 O O . LYS A 1 742 ? -32.348 44.441 -15.127 1.00 78.19 742 LYS A O 1
ATOM 5613 N N . HIS A 1 743 ? -32.466 42.875 -13.495 1.00 72.19 743 HIS A N 1
ATOM 5614 C CA . HIS A 1 743 ? -33.458 41.977 -14.088 1.00 72.19 743 HIS A CA 1
ATOM 5615 C C . HIS A 1 743 ? -34.819 42.039 -13.371 1.00 72.19 743 HIS A C 1
ATOM 5617 O O . HIS A 1 743 ? -35.653 41.162 -13.588 1.00 72.19 743 HIS A O 1
ATOM 5623 N N . SER A 1 744 ? -35.037 43.057 -12.529 1.00 71.88 744 SER A N 1
ATOM 5624 C CA . SER A 1 744 ? -36.312 43.316 -11.861 1.00 71.88 744 SER A CA 1
ATOM 5625 C C . SER A 1 744 ? -36.929 44.632 -12.354 1.00 71.88 744 SER A C 1
ATOM 5627 O O . SER A 1 744 ? -36.230 45.635 -12.508 1.00 71.88 744 SER A O 1
ATOM 5629 N N . GLY A 1 745 ? -38.248 44.653 -12.571 1.00 61.84 745 GLY A N 1
ATOM 5630 C CA . GLY A 1 745 ? -39.004 45.883 -12.856 1.00 61.84 745 GLY A CA 1
ATOM 5631 C C . GLY A 1 745 ? -39.201 46.266 -14.332 1.00 61.84 745 GLY A C 1
ATOM 5632 O O . GLY A 1 745 ? -39.667 47.374 -14.595 1.00 61.84 745 GLY A O 1
ATOM 5633 N N . ARG A 1 746 ? -38.889 45.395 -15.300 1.00 60.16 746 ARG A N 1
ATOM 5634 C CA . ARG A 1 746 ? -39.241 45.552 -16.727 1.00 60.16 746 ARG A CA 1
ATOM 5635 C C . ARG A 1 746 ? -40.470 44.717 -17.097 1.00 60.16 746 ARG A C 1
ATOM 5637 O O . ARG A 1 746 ? -40.810 43.733 -16.445 1.00 60.16 746 ARG A O 1
ATOM 5644 N N . GLU A 1 747 ? -41.135 45.104 -18.181 1.00 48.41 747 GLU A N 1
ATOM 5645 C CA . GLU A 1 747 ? -42.275 44.375 -18.743 1.00 48.41 747 GLU A CA 1
ATOM 5646 C C . GLU A 1 747 ? -41.799 42.988 -19.244 1.00 48.41 747 GLU A C 1
ATOM 5648 O O . GLU A 1 747 ? -40.974 42.911 -20.157 1.00 48.41 747 GLU A O 1
ATOM 5653 N N . ASN A 1 748 ? -42.300 41.904 -18.627 1.00 57.31 748 ASN A N 1
ATOM 5654 C CA . ASN A 1 748 ? -41.863 40.492 -18.747 1.00 57.31 748 ASN A CA 1
ATOM 5655 C C . ASN A 1 748 ? -40.666 40.037 -17.877 1.00 57.31 748 ASN A C 1
ATOM 5657 O O . ASN A 1 748 ? -40.057 39.007 -18.179 1.00 57.31 748 ASN A O 1
ATOM 5661 N N . ASP A 1 749 ? -40.326 40.749 -16.799 1.00 60.25 749 ASP A N 1
ATOM 5662 C CA . ASP A 1 749 ? -39.303 40.281 -15.852 1.00 60.25 749 ASP A CA 1
ATOM 5663 C C . ASP A 1 749 ? -39.829 39.190 -14.901 1.00 60.25 749 ASP A C 1
ATOM 5665 O O . ASP A 1 749 ? -40.897 39.306 -14.303 1.00 60.25 749 ASP A O 1
ATOM 5669 N N . PHE A 1 750 ? -39.034 38.127 -14.743 1.00 68.69 750 PHE A N 1
ATOM 5670 C CA . PHE A 1 750 ? -39.343 36.956 -13.909 1.00 68.69 750 PHE A CA 1
ATOM 5671 C C . PHE A 1 750 ? -38.799 37.070 -12.477 1.00 68.69 750 PHE A C 1
ATOM 5673 O O . PHE A 1 750 ? -39.090 36.221 -11.636 1.00 68.69 750 PHE A O 1
ATOM 5680 N N . TYR A 1 751 ? -38.021 38.117 -12.191 1.00 77.00 751 TYR A N 1
ATOM 5681 C CA . TYR A 1 751 ? -37.440 38.367 -10.878 1.00 77.00 751 TYR A CA 1
ATOM 5682 C C . TYR A 1 751 ? -38.205 39.487 -10.156 1.00 77.00 751 TYR A C 1
ATOM 5684 O O . TYR A 1 751 ? -38.276 40.608 -10.670 1.00 77.00 751 TYR A O 1
ATOM 5692 N N . PRO A 1 752 ? -38.775 39.231 -8.962 1.00 78.25 752 PRO A N 1
ATOM 5693 C CA . PRO A 1 752 ? -39.474 40.256 -8.192 1.00 78.25 752 PRO A CA 1
ATOM 5694 C C . PRO A 1 752 ? -38.513 41.353 -7.720 1.00 78.25 752 PRO A C 1
ATOM 5696 O O . PRO A 1 752 ? -37.347 41.084 -7.422 1.00 78.25 752 PRO A O 1
ATOM 5699 N N . SER A 1 753 ? -39.007 42.589 -7.608 1.00 80.94 753 SER A N 1
ATOM 5700 C CA . SER A 1 753 ? -38.225 43.706 -7.068 1.00 80.94 753 SER A CA 1
ATOM 5701 C C . SER A 1 753 ? -37.792 43.441 -5.626 1.00 80.94 753 SER A C 1
ATOM 5703 O O . SER A 1 753 ? -38.591 43.018 -4.790 1.00 80.94 753 SER A O 1
ATOM 5705 N N . LEU A 1 754 ? -36.526 43.731 -5.318 1.00 84.12 754 LEU A N 1
ATOM 5706 C CA . LEU A 1 754 ? -35.968 43.526 -3.983 1.00 84.12 754 LEU A CA 1
ATOM 5707 C C . LEU A 1 754 ? -36.480 44.592 -3.000 1.00 84.12 754 LEU A C 1
ATOM 5709 O O . LEU A 1 754 ? -36.222 45.788 -3.165 1.00 84.12 754 LEU A O 1
ATOM 5713 N N . THR A 1 755 ? -37.159 44.156 -1.940 1.00 79.50 755 THR A N 1
ATOM 5714 C CA . THR A 1 755 ? -37.720 45.017 -0.885 1.00 79.50 755 THR A CA 1
ATOM 5715 C C . THR A 1 755 ? -36.862 45.013 0.384 1.00 79.50 755 THR A C 1
ATOM 5717 O O . THR A 1 755 ? -36.222 44.012 0.692 1.00 79.50 755 THR A O 1
ATOM 5720 N N . GLY A 1 756 ? -36.893 46.103 1.157 1.00 85.31 756 GLY A N 1
ATOM 5721 C CA . GLY A 1 756 ? -36.180 46.216 2.439 1.00 85.31 756 GLY A CA 1
ATOM 5722 C C . GLY A 1 756 ? -34.858 46.991 2.367 1.00 85.31 756 GLY A C 1
ATOM 5723 O O . GLY A 1 756 ? -34.532 47.604 1.346 1.00 85.31 756 GLY A O 1
ATOM 5724 N N . ASN A 1 757 ? -34.115 46.997 3.477 1.00 86.44 757 ASN A N 1
ATOM 5725 C CA . ASN A 1 757 ? -32.784 47.606 3.572 1.00 86.44 757 ASN A CA 1
ATOM 5726 C C . ASN A 1 757 ? -31.717 46.765 2.827 1.00 86.44 757 ASN A C 1
ATOM 5728 O O . ASN A 1 757 ? -31.988 45.654 2.379 1.00 86.44 757 ASN A O 1
ATOM 5732 N N . ILE A 1 758 ? -30.498 47.290 2.661 1.00 84.62 758 ILE A N 1
ATOM 5733 C CA . ILE A 1 758 ? -29.440 46.639 1.856 1.00 84.62 758 ILE A CA 1
ATOM 5734 C C . ILE A 1 758 ? -29.099 45.228 2.366 1.00 84.62 758 ILE A C 1
ATOM 5736 O O . ILE A 1 758 ? -28.942 44.309 1.563 1.00 84.62 758 ILE A O 1
ATOM 5740 N N . GLU A 1 759 ? -29.046 45.028 3.684 1.00 82.88 759 GLU A N 1
ATOM 5741 C CA . GLU A 1 759 ? -28.800 43.711 4.287 1.00 82.88 759 GLU A CA 1
ATOM 5742 C C . GLU A 1 759 ? -29.919 42.718 3.955 1.00 82.88 759 GLU A C 1
ATOM 5744 O O . GLU A 1 759 ? -29.644 41.588 3.555 1.00 82.88 759 GLU A O 1
ATOM 5749 N N . GLN A 1 760 ? -31.180 43.154 4.024 1.00 83.56 760 GLN A N 1
ATOM 5750 C CA . GLN A 1 760 ? -32.343 42.345 3.652 1.00 83.56 760 GLN A CA 1
ATOM 5751 C C . GLN A 1 760 ? -32.338 41.986 2.158 1.00 83.56 760 GLN A C 1
ATOM 5753 O O . GLN A 1 760 ? -32.657 40.853 1.789 1.00 83.56 760 GLN A O 1
ATOM 5758 N N . LYS A 1 761 ? -31.916 42.907 1.283 1.00 85.81 761 LYS A N 1
ATOM 5759 C CA . LYS A 1 761 ? -31.775 42.650 -0.163 1.00 85.81 761 LYS A CA 1
ATOM 5760 C C . LYS A 1 761 ? -30.660 41.642 -0.472 1.00 85.81 761 LYS A C 1
ATOM 5762 O O . LYS A 1 761 ? -30.839 40.744 -1.293 1.00 85.81 761 LYS A O 1
ATOM 5767 N N . ASN A 1 762 ? -29.520 41.748 0.205 1.00 88.69 762 ASN A N 1
ATOM 5768 C CA . ASN A 1 762 ? -28.423 40.791 0.043 1.00 88.69 762 ASN A CA 1
ATOM 5769 C C . ASN A 1 762 ? -28.795 39.408 0.603 1.00 88.69 762 ASN A C 1
ATOM 5771 O O . ASN A 1 762 ? -28.565 38.400 -0.057 1.00 88.69 762 ASN A O 1
ATOM 5775 N N . SER A 1 763 ? -29.428 39.362 1.778 1.00 86.88 763 SER A N 1
ATOM 5776 C CA . SER A 1 763 ? -29.846 38.111 2.415 1.00 86.88 763 SER A CA 1
ATOM 5777 C C . SER A 1 763 ? -30.913 37.371 1.602 1.00 86.88 763 SER A C 1
ATOM 5779 O O . SER A 1 763 ? -30.802 36.164 1.401 1.00 86.88 763 SER A O 1
ATOM 5781 N N . SER A 1 764 ? -31.909 38.083 1.063 1.00 84.69 764 SER A N 1
ATOM 5782 C CA . SER A 1 764 ? -32.958 37.475 0.227 1.00 84.69 764 SER A CA 1
ATOM 5783 C C . SER A 1 764 ? -32.412 36.885 -1.076 1.00 84.69 764 SER A C 1
ATOM 5785 O O . SER A 1 764 ? -32.812 35.792 -1.477 1.00 84.69 764 SER A O 1
ATOM 5787 N N . THR A 1 765 ? -31.457 37.560 -1.719 1.00 88.12 765 THR A N 1
ATOM 5788 C CA . THR A 1 765 ? -30.829 37.041 -2.943 1.00 88.12 765 THR A CA 1
ATOM 5789 C C . THR A 1 765 ? -29.875 35.881 -2.671 1.00 88.12 765 THR A C 1
ATOM 5791 O O . THR A 1 765 ? -29.860 34.925 -3.442 1.00 88.12 765 THR A O 1
ATOM 5794 N N . GLU A 1 766 ? -29.150 35.889 -1.551 1.00 91.00 766 GLU A N 1
ATOM 5795 C CA . GLU A 1 766 ? -28.364 34.731 -1.111 1.00 91.00 766 GLU A CA 1
ATOM 5796 C C . GLU A 1 766 ? -29.248 33.509 -0.824 1.00 91.00 766 GLU A C 1
ATOM 5798 O O . GLU A 1 766 ? -28.936 32.408 -1.277 1.00 91.00 766 GLU A O 1
ATOM 5803 N N . GLN A 1 767 ? -30.371 33.694 -0.121 1.00 88.38 767 GLN A N 1
ATOM 5804 C CA . GLN A 1 767 ? -31.330 32.617 0.141 1.00 88.38 767 GLN A CA 1
ATOM 5805 C C . GLN A 1 767 ? -31.888 32.022 -1.154 1.00 88.38 767 GLN A C 1
ATOM 5807 O O . GLN A 1 767 ? -32.047 30.806 -1.244 1.00 88.38 767 GLN A O 1
ATOM 5812 N N . TRP A 1 768 ? -32.134 32.849 -2.175 1.00 91.12 768 TRP A N 1
ATOM 5813 C CA . TRP A 1 768 ? -32.514 32.346 -3.493 1.00 91.12 768 TRP A CA 1
ATOM 5814 C C . TRP A 1 768 ? -31.377 31.604 -4.202 1.00 91.12 768 TRP A C 1
ATOM 5816 O O . TRP A 1 768 ? -31.619 30.555 -4.783 1.00 91.12 768 TRP A O 1
ATOM 5826 N N . ALA A 1 769 ? -30.136 32.097 -4.166 1.00 89.69 769 ALA A N 1
ATOM 5827 C CA . ALA A 1 769 ? -29.021 31.380 -4.794 1.00 89.69 769 ALA A CA 1
ATOM 5828 C C . ALA A 1 769 ? -28.796 30.014 -4.140 1.00 89.69 769 ALA A C 1
ATOM 5830 O O . ALA A 1 769 ? -28.571 29.028 -4.839 1.00 89.69 769 ALA A O 1
ATOM 5831 N N . ARG A 1 770 ? -28.924 29.949 -2.811 1.00 89.69 770 ARG A N 1
ATOM 5832 C CA . ARG A 1 770 ? -28.929 28.697 -2.048 1.00 89.69 770 ARG A CA 1
ATOM 5833 C C . ARG A 1 770 ? -30.067 27.792 -2.498 1.00 89.69 770 ARG A C 1
ATOM 5835 O O . ARG A 1 770 ? -29.808 26.664 -2.897 1.00 89.69 770 ARG A O 1
ATOM 5842 N N . SER A 1 771 ? -31.301 28.297 -2.540 1.00 87.00 771 SER A N 1
ATOM 5843 C CA . SER A 1 771 ? -32.445 27.487 -2.966 1.00 87.00 771 SER A CA 1
ATOM 5844 C C . SER A 1 771 ? -32.330 27.017 -4.417 1.00 87.00 771 SER A C 1
ATOM 5846 O O . SER A 1 771 ? -32.712 25.892 -4.705 1.00 87.00 771 SER A O 1
ATOM 5848 N N . LEU A 1 772 ? -31.758 27.813 -5.324 1.00 87.38 772 LEU A N 1
ATOM 5849 C CA . LEU A 1 772 ? -31.503 27.419 -6.707 1.00 87.38 772 LEU A CA 1
ATOM 5850 C C . LEU A 1 772 ? -30.443 26.314 -6.794 1.00 87.38 772 LEU A C 1
ATOM 5852 O O . LEU A 1 772 ? -30.676 25.303 -7.456 1.00 87.38 772 LEU A O 1
ATOM 5856 N N . LEU A 1 773 ? -29.278 26.513 -6.171 1.00 83.25 773 LEU A N 1
ATOM 5857 C CA . LEU A 1 773 ? -28.124 25.614 -6.289 1.00 83.25 773 LEU A CA 1
ATOM 5858 C C . LEU A 1 773 ? -28.293 24.316 -5.487 1.00 83.25 773 LEU A C 1
ATOM 5860 O O . LEU A 1 773 ? -27.696 23.303 -5.843 1.00 83.25 773 LEU A O 1
ATOM 5864 N N . GLU A 1 774 ? -29.114 24.332 -4.437 1.00 80.62 774 GLU A N 1
ATOM 5865 C CA . GLU A 1 774 ? -29.428 23.158 -3.614 1.00 80.62 774 GLU A CA 1
ATOM 5866 C C . GLU A 1 774 ? -30.702 22.427 -4.078 1.00 80.62 774 GLU A C 1
ATOM 5868 O O . GLU A 1 774 ? -30.999 21.335 -3.590 1.00 80.62 774 GLU A O 1
ATOM 5873 N N . ASN A 1 775 ? -31.462 22.987 -5.030 1.00 77.00 775 ASN A N 1
ATOM 5874 C CA . ASN A 1 775 ? -32.666 22.344 -5.554 1.00 77.00 775 ASN A CA 1
ATOM 5875 C C . ASN A 1 775 ? -32.303 21.164 -6.483 1.00 77.00 775 ASN A C 1
ATOM 5877 O O . ASN A 1 775 ? -31.663 21.369 -7.516 1.00 77.00 775 ASN A O 1
ATOM 5881 N N . PRO A 1 776 ? -32.772 19.934 -6.189 1.00 67.88 776 PRO A N 1
ATOM 5882 C CA . PRO A 1 776 ? -32.428 18.730 -6.952 1.00 67.88 776 PRO A CA 1
ATOM 5883 C C . PRO A 1 776 ? -32.974 18.716 -8.388 1.00 67.88 776 PRO A C 1
ATOM 5885 O O . PRO A 1 776 ? -32.552 17.895 -9.197 1.00 67.88 776 PRO A O 1
ATOM 5888 N N . THR A 1 777 ? -33.919 19.601 -8.713 1.00 71.56 777 THR A N 1
ATOM 5889 C CA . THR A 1 777 ? -34.477 19.753 -10.067 1.00 71.56 777 THR A CA 1
ATOM 5890 C C . THR A 1 777 ? -33.746 20.802 -10.909 1.00 71.56 777 THR A C 1
ATOM 5892 O O . THR A 1 777 ? -34.047 20.956 -12.093 1.00 71.56 777 THR A O 1
ATOM 5895 N N . THR A 1 778 ? -32.776 21.513 -10.327 1.00 78.94 778 THR A N 1
ATOM 5896 C CA . THR A 1 778 ? -31.923 22.457 -11.049 1.00 78.94 778 THR A CA 1
ATOM 5897 C C . THR A 1 778 ? -30.904 21.695 -11.892 1.00 78.94 778 THR A C 1
ATOM 5899 O O . THR A 1 778 ? -30.107 20.909 -11.383 1.00 78.94 778 THR A O 1
ATOM 5902 N N . VAL A 1 779 ? -30.887 21.952 -13.198 1.00 79.06 779 VAL A N 1
ATOM 5903 C CA . VAL A 1 779 ? -29.963 21.307 -14.138 1.00 79.06 779 VAL A CA 1
ATOM 5904 C C . VAL A 1 779 ? -28.725 22.175 -14.323 1.00 79.06 779 VAL A C 1
ATOM 5906 O O . VAL A 1 779 ? -28.828 23.350 -14.691 1.00 79.06 779 VAL A O 1
ATOM 5909 N N . ARG A 1 780 ? -27.543 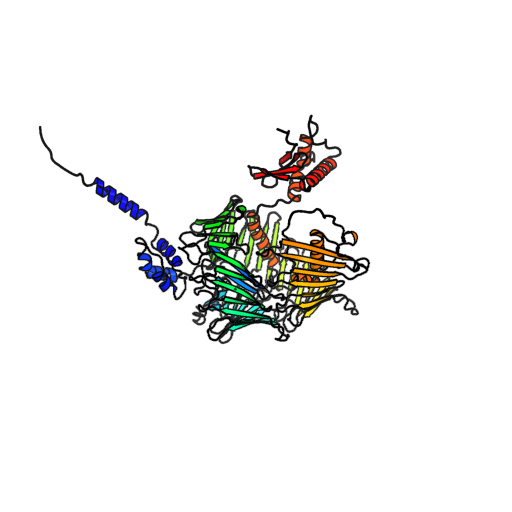21.586 -14.123 1.00 84.75 780 ARG A N 1
ATOM 5910 C CA . ARG A 1 780 ? -26.269 22.192 -14.518 1.00 84.75 780 ARG A CA 1
ATOM 5911 C C . ARG A 1 780 ? -25.993 21.904 -15.994 1.00 84.75 780 ARG A C 1
ATOM 5913 O O . ARG A 1 780 ? -26.003 20.750 -16.407 1.00 84.75 780 ARG A O 1
ATOM 5920 N N . ASN A 1 781 ? -25.700 22.944 -16.768 1.00 80.00 781 ASN A N 1
ATOM 5921 C CA . ASN A 1 781 ? -25.287 22.843 -18.164 1.00 80.00 781 ASN A CA 1
ATOM 5922 C C . ASN A 1 781 ? -23.894 23.453 -18.341 1.00 80.00 781 ASN A C 1
ATOM 5924 O O . ASN A 1 781 ? -23.687 24.628 -18.030 1.00 80.00 781 ASN A O 1
ATOM 5928 N N . ASP A 1 782 ? -22.960 22.679 -18.884 1.00 76.75 782 ASP A N 1
ATOM 5929 C CA . ASP A 1 782 ? -21.635 23.177 -19.250 1.00 76.75 782 ASP A CA 1
ATOM 5930 C C . ASP A 1 782 ? -21.682 23.887 -20.613 1.00 76.75 782 ASP A C 1
ATOM 5932 O O . ASP A 1 782 ? -22.399 23.490 -21.536 1.00 76.75 782 ASP A O 1
ATOM 5936 N N . LEU A 1 783 ? -20.940 24.986 -20.740 1.00 68.62 783 LEU A N 1
ATOM 5937 C CA . LEU A 1 783 ? -20.957 25.870 -21.903 1.00 68.62 783 LEU A CA 1
ATOM 5938 C C . LEU A 1 783 ? -19.694 25.665 -22.746 1.00 68.62 783 LEU A C 1
ATOM 5940 O O . LEU A 1 783 ? -18.602 25.462 -22.224 1.00 68.62 783 LEU A O 1
ATOM 5944 N N . SER A 1 784 ? -19.809 25.826 -24.066 1.00 52.91 784 SER A N 1
ATOM 5945 C CA . SER A 1 784 ? -18.723 25.559 -25.030 1.00 52.91 784 SER A CA 1
ATOM 5946 C C . SER A 1 784 ? -17.450 26.404 -24.862 1.00 52.91 784 SER A C 1
ATOM 5948 O O . SER A 1 784 ? -16.436 26.106 -25.486 1.00 52.91 784 SER A O 1
ATOM 5950 N N . ARG A 1 785 ? -17.482 27.457 -24.034 1.00 50.62 785 ARG A N 1
ATOM 5951 C CA . ARG A 1 785 ? -16.333 28.327 -23.716 1.00 50.62 785 ARG A CA 1
ATOM 5952 C C . ARG A 1 785 ? -15.750 28.092 -22.315 1.00 50.62 785 ARG A C 1
ATOM 5954 O O . ARG A 1 785 ? -14.968 28.909 -21.849 1.00 50.62 785 ARG A O 1
ATOM 5961 N N . GLY A 1 786 ? -16.137 27.005 -21.647 1.00 53.53 786 GLY A N 1
ATOM 5962 C CA . GLY A 1 786 ? -15.587 26.583 -20.354 1.00 53.53 786 GLY A CA 1
ATOM 5963 C C . GLY A 1 786 ? -16.404 26.995 -19.126 1.00 53.53 786 GLY A C 1
ATOM 5964 O O . GLY A 1 786 ? -16.253 26.368 -18.087 1.00 53.53 786 GLY A O 1
ATOM 5965 N N . GLY A 1 787 ? -17.286 27.996 -19.223 1.00 76.56 787 GLY A N 1
ATOM 5966 C CA . GLY A 1 787 ? -18.224 28.337 -18.143 1.00 76.56 787 GLY A CA 1
ATOM 5967 C C . GLY A 1 787 ? -19.352 27.317 -17.968 1.00 76.56 787 GLY A C 1
ATOM 5968 O O . GLY A 1 787 ? -19.520 26.410 -18.781 1.00 76.56 787 GLY A O 1
ATOM 5969 N N . PHE A 1 788 ? -20.183 27.497 -16.946 1.00 83.94 788 PHE A N 1
ATOM 5970 C CA . PHE A 1 788 ? -21.352 26.650 -16.693 1.00 83.94 788 PHE A CA 1
ATOM 5971 C C . PHE A 1 788 ? -22.537 27.463 -16.161 1.00 83.94 788 PHE A C 1
ATOM 5973 O O . PHE A 1 788 ? -22.383 28.564 -15.634 1.00 83.94 788 PHE A O 1
ATOM 5980 N N . GLU A 1 789 ? -23.749 26.941 -16.327 1.00 90.88 789 GLU A N 1
ATOM 5981 C CA . GLU A 1 789 ? -24.977 27.543 -15.804 1.00 90.88 789 GLU A CA 1
ATOM 5982 C C . GLU A 1 789 ? -25.820 26.537 -15.019 1.00 90.88 789 GLU A C 1
ATOM 5984 O O . GLU A 1 789 ? -25.894 25.370 -15.386 1.00 90.88 789 GLU A O 1
ATOM 5989 N N . TYR A 1 790 ? -26.487 27.006 -13.966 1.00 88.81 790 TYR A N 1
ATOM 5990 C CA . TYR A 1 790 ? -27.503 26.270 -13.214 1.00 88.81 790 TYR A CA 1
ATOM 5991 C C . TYR A 1 790 ? -28.879 26.830 -13.563 1.00 88.81 790 TYR A C 1
ATOM 5993 O O . TYR A 1 790 ? -29.078 28.042 -13.462 1.00 88.81 790 TYR A O 1
ATOM 6001 N N . ARG A 1 791 ? -29.817 25.974 -13.983 1.00 86.94 791 ARG A N 1
ATOM 6002 C CA . ARG A 1 791 ? -31.184 26.366 -14.360 1.00 86.94 791 ARG A CA 1
ATOM 6003 C C . ARG A 1 791 ? -32.241 25.613 -13.572 1.00 86.94 791 ARG A C 1
ATOM 6005 O O . ARG A 1 791 ? -32.265 24.387 -13.620 1.00 86.94 791 ARG A O 1
ATOM 6012 N N . ALA A 1 792 ? -33.131 26.352 -12.923 1.00 84.06 792 ALA A N 1
ATOM 6013 C CA . ALA A 1 792 ? -34.342 25.821 -12.320 1.00 84.06 792 ALA A CA 1
ATOM 6014 C C . ALA A 1 792 ? -35.360 25.387 -13.397 1.00 84.06 792 ALA A C 1
ATOM 6016 O O . ALA A 1 792 ? -35.283 25.843 -14.546 1.00 84.06 792 ALA A O 1
ATOM 6017 N N . PRO A 1 793 ? -36.352 24.549 -13.036 1.00 78.31 793 PRO A N 1
ATOM 6018 C CA . PRO A 1 793 ? -37.419 24.127 -13.948 1.00 78.31 793 PRO A CA 1
ATOM 6019 C C . PRO A 1 793 ? -38.244 25.272 -14.545 1.00 78.31 793 PRO A C 1
ATOM 6021 O O . PRO A 1 793 ? -38.747 25.145 -15.658 1.00 78.31 793 PRO A O 1
ATOM 6024 N N . ASP A 1 794 ? -38.368 26.395 -13.834 1.00 77.62 794 ASP A N 1
ATOM 6025 C CA . ASP A 1 794 ? -39.054 27.600 -14.321 1.00 77.62 794 ASP A CA 1
ATOM 6026 C C . ASP A 1 794 ? -38.228 28.394 -15.353 1.00 77.62 794 ASP A C 1
ATOM 6028 O O . ASP A 1 794 ? -38.705 29.377 -15.915 1.00 77.62 794 ASP A O 1
ATOM 6032 N N . GLY A 1 795 ? -36.997 27.953 -15.637 1.00 77.56 795 GLY A N 1
ATOM 6033 C CA . GLY A 1 795 ? -36.076 28.546 -16.598 1.00 77.56 795 GLY A CA 1
ATOM 6034 C C . GLY A 1 795 ? -35.165 29.630 -16.019 1.00 77.56 795 GLY A C 1
ATOM 6035 O O . GLY A 1 795 ? -34.222 30.033 -16.716 1.00 77.56 795 GLY A O 1
ATOM 6036 N N . THR A 1 796 ? -35.397 30.064 -14.775 1.00 84.31 796 THR A N 1
ATOM 6037 C CA . THR A 1 796 ? -34.514 30.996 -14.063 1.00 84.31 796 THR A CA 1
ATOM 6038 C C . THR A 1 796 ? -33.202 30.317 -13.671 1.00 84.31 796 THR A C 1
ATOM 6040 O O . THR A 1 796 ? -33.108 29.088 -13.630 1.00 84.31 796 THR A O 1
ATOM 6043 N N . GLY A 1 797 ? -32.134 31.080 -13.437 1.00 91.31 797 GLY A N 1
ATOM 6044 C CA . GLY A 1 797 ? -30.850 30.450 -13.137 1.00 91.31 797 GLY A CA 1
ATOM 6045 C C . GLY A 1 797 ? -29.690 31.380 -12.823 1.00 91.31 797 GLY A C 1
ATOM 6046 O O . GLY A 1 797 ? -29.841 32.598 -12.779 1.00 91.31 797 GLY A O 1
ATOM 6047 N N . MET A 1 798 ? -28.509 30.792 -12.646 1.00 92.94 798 MET A N 1
ATOM 6048 C CA . MET A 1 798 ? -27.243 31.491 -12.411 1.00 92.94 798 MET A CA 1
ATOM 6049 C C . MET A 1 798 ? -26.175 31.003 -13.384 1.00 92.94 798 MET A C 1
ATOM 6051 O O . MET A 1 798 ? -26.131 29.823 -13.737 1.00 92.94 798 MET A O 1
ATOM 6055 N N . ARG A 1 799 ? -25.291 31.910 -13.799 1.00 91.31 799 ARG A N 1
ATOM 6056 C CA . ARG A 1 799 ? -24.172 31.617 -14.696 1.00 91.31 799 ARG A CA 1
ATOM 6057 C C . ARG A 1 799 ? -22.833 31.894 -14.031 1.00 91.31 799 ARG A C 1
ATOM 6059 O O . ARG A 1 799 ? -22.676 32.914 -13.360 1.00 91.31 799 ARG A O 1
ATOM 6066 N N . PHE A 1 800 ? -21.872 31.023 -14.312 1.00 89.00 800 PHE A N 1
ATOM 6067 C CA . PHE A 1 800 ? -20.511 31.080 -13.807 1.00 89.00 800 PHE A CA 1
ATOM 6068 C C . PHE A 1 800 ? -19.485 30.882 -14.932 1.00 89.00 800 PHE A C 1
ATOM 6070 O O . PHE A 1 800 ? -19.759 30.226 -15.942 1.00 89.00 800 PHE A O 1
ATOM 6077 N N . GLU A 1 801 ? -18.299 31.454 -14.748 1.00 84.44 801 GLU A N 1
ATOM 6078 C CA . GLU A 1 801 ? -17.107 31.138 -15.537 1.00 84.44 801 GLU A CA 1
ATOM 6079 C C . GLU A 1 801 ? -16.535 29.764 -15.149 1.00 84.44 801 GLU A C 1
ATOM 6081 O O . GLU A 1 801 ? -16.933 29.163 -14.150 1.00 84.44 801 GLU A O 1
ATOM 6086 N N . ALA A 1 802 ? -15.572 29.267 -15.931 1.00 72.31 802 ALA A N 1
ATOM 6087 C CA . ALA A 1 802 ? -14.935 27.961 -15.716 1.00 72.31 802 ALA A CA 1
ATOM 6088 C C . ALA A 1 802 ? -14.286 27.810 -14.328 1.00 72.31 802 ALA A C 1
ATOM 6090 O O . ALA A 1 802 ? -14.186 26.705 -13.799 1.00 72.31 802 ALA A O 1
ATOM 6091 N N . ASP A 1 803 ? -13.843 28.927 -13.748 1.00 69.81 803 ASP A N 1
ATOM 6092 C CA . ASP A 1 803 ? -13.185 29.010 -12.444 1.00 69.81 803 ASP A CA 1
ATOM 6093 C C . ASP A 1 803 ? -14.160 29.263 -11.277 1.00 69.81 803 ASP A C 1
ATOM 6095 O O . ASP A 1 803 ? -13.720 29.414 -10.139 1.00 69.81 803 ASP A O 1
ATOM 6099 N N . GLY A 1 804 ? -15.474 29.288 -11.537 1.00 77.62 804 GLY A N 1
ATOM 6100 C CA . GLY A 1 804 ? -16.508 29.471 -10.517 1.00 77.62 804 GLY A CA 1
ATOM 6101 C C . GLY A 1 804 ? -16.894 30.915 -10.232 1.00 77.62 804 GLY A C 1
ATOM 6102 O O . GLY A 1 804 ? -17.734 31.148 -9.364 1.00 77.62 804 GLY A O 1
ATOM 6103 N N . ARG A 1 805 ? -16.335 31.892 -10.957 1.00 86.44 805 ARG A N 1
ATOM 6104 C CA . ARG A 1 805 ? -16.743 33.294 -10.809 1.00 86.44 805 ARG A CA 1
ATOM 6105 C C . ARG A 1 805 ? -18.158 33.522 -11.329 1.00 86.44 805 ARG A C 1
ATOM 6107 O O . ARG A 1 805 ? -18.481 33.150 -12.454 1.00 86.44 805 ARG A O 1
ATOM 6114 N N . PHE A 1 806 ? -18.992 34.173 -10.528 1.00 90.19 806 PHE A N 1
ATOM 6115 C CA . PHE A 1 806 ? -20.367 34.526 -10.845 1.00 90.19 806 PHE A CA 1
ATOM 6116 C C . PHE A 1 806 ? -20.433 35.609 -11.927 1.00 90.19 806 PHE A C 1
ATOM 6118 O O . PHE A 1 806 ? -19.851 36.688 -11.798 1.00 90.19 806 PHE A O 1
ATOM 6125 N N . VAL A 1 807 ? -21.195 35.321 -12.984 1.00 87.38 807 VAL A N 1
ATOM 6126 C CA . VAL A 1 807 ? -21.371 36.192 -14.156 1.00 87.38 807 VAL A CA 1
ATOM 6127 C C . VAL A 1 807 ? -22.701 36.943 -14.098 1.00 87.38 807 VAL A C 1
ATOM 6129 O O . VAL A 1 807 ? -22.763 38.120 -14.454 1.00 87.38 807 VAL A O 1
ATOM 6132 N N . GLY A 1 808 ? -23.779 36.284 -13.663 1.00 89.00 808 GLY A N 1
ATOM 6133 C CA . GLY A 1 808 ? -25.108 36.894 -13.601 1.00 89.00 808 GLY A CA 1
ATOM 6134 C C . GLY A 1 808 ? -26.254 35.894 -13.452 1.00 89.00 808 GLY A C 1
ATOM 6135 O O . GLY A 1 808 ? -26.048 34.679 -13.456 1.00 89.00 808 GLY A O 1
ATOM 6136 N N . VAL A 1 809 ? -27.471 36.429 -13.332 1.00 89.25 809 VAL A N 1
ATOM 6137 C CA . VAL A 1 809 ? -28.725 35.659 -13.308 1.00 89.25 809 VAL A CA 1
ATOM 6138 C C . VAL A 1 809 ? -29.258 35.412 -14.724 1.00 89.25 809 VAL A C 1
ATOM 6140 O O . VAL A 1 809 ? -28.888 36.104 -15.674 1.00 89.25 809 VAL A O 1
ATOM 6143 N N . LEU A 1 810 ? -30.107 34.400 -14.884 1.00 85.69 810 LEU A N 1
ATOM 6144 C CA . LEU A 1 810 ? -30.643 33.946 -16.165 1.00 85.69 810 LEU A CA 1
ATOM 6145 C C . LEU A 1 810 ? -32.166 34.024 -16.152 1.00 85.69 810 LEU A C 1
ATOM 6147 O O . LEU A 1 810 ? -32.795 33.466 -15.266 1.00 85.69 810 LEU A O 1
ATOM 6151 N N . ASN A 1 811 ? -32.755 34.630 -17.180 1.00 80.31 811 ASN A N 1
ATOM 6152 C CA . ASN A 1 811 ? -34.200 34.567 -17.398 1.00 80.31 811 ASN A CA 1
ATOM 6153 C C . ASN A 1 811 ? -34.601 33.238 -18.080 1.00 80.31 811 ASN A C 1
ATOM 6155 O O . ASN A 1 811 ? -33.764 32.620 -18.766 1.00 80.31 811 ASN A O 1
ATOM 6159 N N . PRO A 1 812 ? -35.877 32.825 -17.956 1.00 76.81 812 PRO A N 1
ATOM 6160 C CA . PRO A 1 812 ? -36.445 31.724 -18.726 1.00 76.81 812 PRO A CA 1
ATOM 6161 C C . PRO A 1 812 ? -36.232 31.935 -20.225 1.00 76.81 812 PRO A C 1
ATOM 6163 O O . PRO A 1 812 ? -36.352 33.049 -20.742 1.00 76.81 812 PRO A O 1
ATOM 6166 N N . ARG A 1 813 ? -35.869 30.869 -20.948 1.00 62.84 813 ARG A N 1
ATOM 6167 C CA . ARG A 1 813 ? -35.736 30.952 -22.407 1.00 62.84 813 ARG A CA 1
ATOM 6168 C C . ARG A 1 813 ? -37.135 31.131 -22.995 1.00 62.84 813 ARG A C 1
ATOM 6170 O O . ARG A 1 813 ? -38.002 30.304 -22.741 1.00 62.84 813 ARG A O 1
ATOM 6177 N N . ASN A 1 814 ? -37.336 32.182 -23.791 1.00 53.34 814 ASN A N 1
ATOM 6178 C CA . ASN A 1 814 ? -38.552 32.318 -24.594 1.00 53.34 814 ASN A CA 1
ATOM 6179 C C . ASN A 1 814 ? -38.719 31.033 -25.424 1.00 53.34 814 ASN A C 1
ATOM 6181 O O . ASN A 1 814 ? -37.733 30.640 -26.063 1.00 53.34 814 ASN A O 1
ATOM 6185 N N . PRO A 1 815 ? -39.893 30.374 -25.421 1.00 40.28 815 PRO A N 1
ATOM 6186 C CA . PRO A 1 815 ? -40.111 29.217 -26.273 1.00 40.28 815 PRO A CA 1
ATOM 6187 C C . PRO A 1 815 ? -39.911 29.669 -27.723 1.00 40.28 815 PRO A C 1
ATOM 6189 O O . PRO A 1 815 ? -40.637 30.529 -28.222 1.00 40.28 815 PRO A O 1
ATOM 6192 N N . ARG A 1 816 ? -38.847 29.169 -28.351 1.00 34.41 816 ARG A N 1
ATOM 6193 C CA . ARG A 1 816 ? -38.621 29.262 -29.791 1.00 34.41 816 ARG A CA 1
ATOM 6194 C C . ARG A 1 816 ? -39.029 27.954 -30.425 1.00 34.41 816 ARG A C 1
ATOM 6196 O O . ARG A 1 816 ? -38.662 26.912 -29.835 1.00 34.41 816 ARG A O 1
#

pLDDT: mean 79.52, std 18.44, range [23.78, 98.56]

Organism: NCBI:txid420952

InterPro domains:
  IPR006530 YD repeat [TIGR01643] (210-241)
  IPR006530 YD repeat [TIGR01643] (259-299)
  IPR045351 Domain of unknown function DUF6531 [PF20148] (94-173)
  IPR050708 Type VI secretion system VgrG/RHS [PTHR32305] (210-611)
  IPR056823 Teneurin-like, YD-shell [PF25023] (209-350)

Secondary structure (DSSP, 8-state):
----------HHHHHHHHHHHHHHHHTT-S-HHHHHHTTGGGGT--TT-TTHHHHHHHH----TTTTHHHH-HHHHHHHHHS-PPPB-S--BTTTB-TTT--BEEEEEEEE-SSSS--EEEEEEESS--SSS-BTTBTTEEETT--EEEEEETTSSTT-EEEEE-TTS-EEEEEEETTEEE-SS--SEEEEEETTEEEEEETTTTEEEEE-TT-BEEEEE-TTSEEEEEEE-TTS-EEEEEEEETTS-GGG-EEEEEEE-TTS-EEEEE-TTS-EEEEEE-TT--EEEEE-TTS-EEEEE---TTSTTS--EEE-TTS-EEEEEEE-TTS-EEEEE-SSGGG-EEEEEETTEEEEE-SS-EEEEEEEEETTEEEEEEEEETTEEEEEEE-TTS-EEEEE-TTS-EEEEEE-TT--EEEEEEEETTEEEEEEEEESSSSS--EEEEEETTEEEEEEE-TT--EEEEEEEEBS-TT-TTGGGPPBPSSPPEEEEEEE-TTS-EEEEEEEETTEEEEEEEEEE-TTSSEEEEEE--SSSS---EEEEEEEE-TT--EEEEEETTEEEEEEE-TTS-EEEEEEEEPP-GGGTT--EEEEEEEEE-TTS-EEEEEEEEEETT---EEE-HHHHHHHHHHHHHT-SS-SPPGGGTT--------S----PPP-HHHHH-SHHHHHHTTT-TTS-TTSTHHHHHHHHHHHHHHHHHTS-----HHHHHHHHH----TT---HHHHHHHHTBSSTT--BPPPPSSHHHHHHHHHHHHHHHHH-TTPEEEE-TTS-EEEE-TTS-EEEE-TTS-EEEEEPPPP--